Protein AF-0000000081958294 (afdb_homodimer)

Nearest PDB structures (foldseek):
  7m5o-assembly1_A  TM=1.746E-01  e=5.646E-01  Biggievirus Mos11
  7lys-assembly1_A  TM=1.614E-01  e=4.760E-01  Biggievirus Mos11
  7lyt-assembly1_A  TM=1.577E-01  e=1.026E+00  Biggievirus Mos11
  4dyl-assembly1_A-2  TM=1.126E-01  e=5.418E+00  Homo sapiens
  6dww-assembly1_A  TM=6.074E-01  e=9.484E-11  Musca domestica

Solvent-accessible surface area (backbone atoms only — not comparable to full-atom values): 62710 Å² total; per-residue (Å²): 126,71,65,62,59,53,52,54,51,47,51,54,55,46,54,44,53,59,40,25,60,46,32,22,40,75,43,75,56,94,92,37,61,20,36,23,30,37,82,79,64,49,69,47,58,56,88,47,71,39,72,72,54,36,41,48,48,27,50,70,78,37,52,87,55,58,84,54,57,55,66,55,32,48,51,32,37,48,48,43,46,53,60,59,56,60,59,68,75,49,87,46,70,68,53,11,28,48,50,20,30,45,53,38,26,50,52,38,26,50,67,45,48,65,49,51,44,41,51,73,43,38,46,57,36,32,30,45,37,34,28,46,67,65,32,63,74,63,19,55,59,60,70,67,36,62,37,44,44,68,52,30,49,50,44,32,41,52,37,25,52,49,30,50,52,51,49,48,54,45,36,58,72,62,50,43,34,16,31,27,38,46,74,48,66,47,83,78,32,44,37,34,38,34,31,34,36,30,31,50,50,94,56,31,79,46,66,40,73,70,45,60,41,80,52,69,53,85,62,42,10,56,53,51,40,53,51,52,51,51,52,33,51,77,68,72,49,60,66,86,33,37,53,21,40,15,32,71,55,48,61,42,44,52,26,76,77,61,5,24,48,34,56,47,39,73,78,32,68,80,44,42,77,38,63,15,46,60,50,40,49,52,60,23,62,64,62,63,44,69,70,57,40,50,50,49,52,52,49,53,48,53,48,43,64,36,61,72,36,48,60,47,38,29,38,48,21,48,49,18,52,76,69,65,47,96,56,52,72,82,58,83,79,49,84,88,44,61,70,45,47,22,56,30,40,40,48,46,60,77,40,37,66,56,49,27,52,52,28,49,73,69,64,41,75,69,22,57,50,64,72,31,66,67,54,44,45,52,46,25,41,50,19,31,55,35,44,56,58,53,63,57,57,82,70,60,94,84,56,30,45,66,62,49,50,49,53,50,52,53,47,45,52,46,34,53,51,51,25,55,38,25,71,73,70,45,49,74,91,28,54,57,28,38,54,49,30,64,74,65,70,50,73,57,70,80,51,32,60,58,52,28,50,35,32,51,50,33,39,49,33,40,40,66,64,49,58,76,62,94,55,75,66,72,51,36,41,65,77,34,37,70,81,32,48,79,50,84,88,48,55,69,71,46,36,53,50,36,44,54,55,44,64,32,65,71,58,59,69,50,50,82,80,40,54,72,64,32,45,41,50,64,43,24,88,84,38,46,69,53,22,48,60,45,43,66,60,56,52,36,50,35,42,49,57,68,47,54,57,46,49,53,51,47,45,60,48,35,29,91,93,36,54,77,60,81,67,53,44,29,45,47,44,54,39,67,37,82,65,72,56,62,59,69,59,54,49,53,56,44,70,71,51,60,84,121,126,72,64,62,59,51,51,51,49,49,50,55,54,46,54,42,54,58,38,24,61,46,33,23,41,74,43,76,55,93,92,38,62,21,36,22,28,35,82,79,65,50,71,48,58,56,87,46,71,39,74,72,54,36,43,48,49,27,50,71,77,37,54,86,56,58,84,53,59,56,67,56,33,50,51,31,39,49,48,44,47,52,62,59,56,61,58,69,74,50,88,45,70,68,52,12,26,49,51,19,30,47,52,39,26,51,52,38,26,49,67,47,49,64,47,51,44,41,52,72,43,39,46,58,36,32,31,46,37,34,27,45,68,66,32,62,74,64,19,54,59,60,71,68,36,62,36,45,44,68,52,28,50,52,43,32,41,52,36,25,52,48,30,50,51,52,49,47,54,46,36,59,71,62,52,43,33,16,31,27,40,44,74,48,66,46,86,79,32,45,36,36,39,34,30,35,36,32,30,52,50,96,56,33,77,45,67,40,74,70,45,60,41,79,50,70,51,84,61,43,10,56,53,49,40,53,50,51,52,52,51,33,51,76,67,71,48,60,67,88,32,37,52,21,40,17,32,70,56,47,60,42,44,53,27,76,76,62,5,24,46,35,58,47,41,73,78,32,66,82,45,40,77,37,64,14,45,61,49,38,49,53,60,22,63,65,63,62,43,70,70,57,39,50,53,50,52,51,49,52,49,52,48,46,65,37,61,72,36,46,60,47,38,29,41,49,22,48,50,19,52,75,70,65,47,95,56,51,72,84,58,82,79,49,86,88,42,62,72,44,47,22,57,32,40,39,48,46,60,76,40,38,66,56,49,28,52,52,29,48,74,70,65,41,76,70,21,57,49,66,72,32,65,68,53,44,42,52,46,23,40,51,19,33,55,35,45,55,58,54,64,58,57,82,68,60,93,84,58,30,43,66,62,49,49,49,53,51,51,52,48,46,52,48,33,54,50,50,25,54,39,24,71,73,70,47,48,74,90,29,55,56,29,37,54,48,30,64,73,64,70,52,75,57,69,79,51,32,60,57,50,28,49,34,32,50,50,33,40,50,31,41,40,66,64,48,58,74,61,94,57,74,66,72,50,37,42,65,76,35,37,70,82,32,48,80,50,85,88,46,56,68,70,44,33,51,50,36,44,52,55,43,65,33,66,70,58,60,69,49,48,81,79,40,54,72,65,32,45,40,50,65,42,24,88,83,37,47,69,54,22,47,60,45,43,65,62,56,51,35,50,36,44,50,57,67,48,57,56,47,49,53,53,46,46,61,48,36,29,92,93,36,54,75,60,80,68,53,45,30,44,49,42,54,38,69,37,82,64,70,57,62,59,69,58,53,49,54,54,45,70,71,49,61,84,122

Secondary structure (DSSP, 8-state):
--HHHHHHHHHHHHHHHHHHTTTEEEEEETTEEEEEETTT-PBPPGGG-SHHHHHHHHHHH-GGGTT--HHHHHHHHHHHHHHHH-----SSHHHHHHHHHHHHHHHHHHTT--TTHIIIIIHHHHHHHHHHHH-HHHHHHGGGS---HHHHHHHHHHHHHHHHHHHHHHHHHH--EEEEEEEEE-TTS-EEEEEEEEEEETTEEEEEEEEEEEEPTT--HHHHHHHHHHHHHHHT--GGGEEEEEE---HHHH-TTTSHHHHHHHH-TTPEEEE-HHHHHHHHTT---HHHHHHHHHHHHHHHHHHSSHHHHHHHHHHHHHTT-S---PPPP-SS-THHHHHHHHHHHHTHHHHHHHHHHTT-TTHHHHH-HHHHHHHHHHHHHHHHHHHT----TT--HHHHHHHHHHHHHHHHHHHHHHHTT--TT-HHHHHHHHHHT--THHHHHHHHHHHHHHHHHHHHHS---S-GGGGHHHH-TTT----TTS-HHHHHHHHHHHT-HHHHHHGGGS-HHHHHHHTTTTSHHHHHHHHHHHSS-S--HHHHHHHHHHHHHS-GGGTT-S-HHHHHHHHH-SSPP-HHHHHHHHHHS---/--HHHHHHHHHHHHHHHHHHTTTEEEEEETTEEEEEETTT-PBPPGGG-SHHHHHHHHHHH-GGGTT--HHHHHHHHHHHHHHHH-----SSHHHHHHHHHHHHHHHHHHTT--TTHIIIIIHHHHHHHHHHHH-HHHHHHGGGS---HHHHHHHHHHHHHHHHHHHHHHHHHH--EEEEEEEEE-TTS-EEEEEEEEEEETTEEEEEEEEEEEEPTT--HHHHHHHHHHHHHHHT--GGGEEEEEE---HHHH-TTTSHHHHHHHH-TTPEEEE-HHHHHHHHTT---HHHHHHHHHHHHHHHHHHSSHHHHHHHHHHHHHTT-S---PPPP-SS-THHHHHHHHHHHHTHHHHHHHHHHTT-TTHHHHH-HHHHHHHHHHHHHHHHHHHT---STT--HHHHHHHHHHHHHHHHHHHHHHHTT--TT-HHHHHHHHHHT--SHHHHHHHHHHHHHHHHHHHHHS---S-GGGGHHHH-TTT----TTS-HHHHHHHHHHHT-HHHHHHGGGS-HHHHHHHTTTTSHHHHHHHHHHHSS-S--HHHHHHHHHHHHHS-GGGTT-S-HHHHHHHHH-SSPP-HHHHHHHHHHS---

Structure (mmCIF, N/CA/C/O backbone):
data_AF-0000000081958294-model_v1
#
loop_
_entity.id
_entity.type
_entity.pdbx_description
1 polymer Transposase
#
loop_
_atom_site.group_PDB
_atom_site.id
_atom_site.type_symbol
_atom_site.label_atom_id
_atom_site.label_alt_id
_atom_site.label_comp_id
_atom_site.label_asym_id
_atom_site.label_entity_id
_atom_site.label_seq_id
_atom_site.pdbx_PDB_ins_code
_atom_site.Cartn_x
_atom_site.Cartn_y
_atom_site.Cartn_z
_atom_site.occupancy
_atom_site.B_iso_or_equiv
_atom_site.auth_seq_id
_atom_site.auth_comp_id
_atom_site.auth_asym_id
_atom_site.auth_atom_id
_atom_site.pdbx_PDB_model_num
ATOM 1 N N . MET A 1 1 ? 61.219 44.25 8.586 1 29.69 1 MET A N 1
ATOM 2 C CA . MET A 1 1 ? 60.906 43.062 7.793 1 29.69 1 MET A CA 1
ATOM 3 C C . MET A 1 1 ? 59.562 42.438 8.25 1 29.69 1 MET A C 1
ATOM 5 O O . MET A 1 1 ? 58.938 41.688 7.504 1 29.69 1 MET A O 1
ATOM 9 N N . ASP A 1 2 ? 59.25 42.594 9.539 1 35.81 2 ASP A N 1
ATOM 10 C CA . ASP A 1 2 ? 58.156 41.969 10.242 1 35.81 2 ASP A CA 1
ATOM 11 C C . ASP A 1 2 ? 56.812 42.625 9.883 1 35.81 2 ASP A C 1
ATOM 13 O O . ASP A 1 2 ? 55.75 42.062 10.125 1 35.81 2 ASP A O 1
ATOM 17 N N . HIS A 1 3 ? 56.812 43.875 9.414 1 38 3 HIS A N 1
ATOM 18 C CA . HIS A 1 3 ? 55.625 44.656 9.172 1 38 3 HIS A CA 1
ATOM 19 C C . HIS A 1 3 ? 54.875 44.188 7.926 1 38 3 HIS A C 1
ATOM 21 O O . HIS A 1 3 ? 53.688 44.375 7.785 1 38 3 HIS A O 1
ATOM 27 N N . ASN A 1 4 ? 55.656 43.688 6.887 1 39.38 4 ASN A N 1
ATOM 28 C CA . ASN A 1 4 ? 55.031 43.312 5.633 1 39.38 4 ASN A CA 1
ATOM 29 C C . ASN A 1 4 ? 54.219 42.031 5.801 1 39.38 4 ASN A C 1
ATOM 31 O O . ASN A 1 4 ? 53.312 41.719 4.996 1 39.38 4 ASN A O 1
ATOM 35 N N . ILE A 1 5 ? 54.625 41.094 6.734 1 42.84 5 ILE A N 1
ATOM 36 C CA . ILE A 1 5 ? 53.906 39.844 6.922 1 42.84 5 ILE A CA 1
ATOM 37 C C . ILE A 1 5 ? 52.531 40.156 7.539 1 42.84 5 ILE A C 1
ATOM 39 O O . ILE A 1 5 ? 51.531 39.5 7.207 1 42.84 5 ILE A O 1
ATOM 43 N N . LEU A 1 6 ? 52.531 41.219 8.477 1 36.25 6 LEU A N 1
ATOM 44 C CA . LEU A 1 6 ? 51.25 41.531 9.125 1 36.25 6 LEU A CA 1
ATOM 45 C C . LEU A 1 6 ? 50.281 42.188 8.133 1 36.25 6 LEU A C 1
ATOM 47 O O . LEU A 1 6 ? 49.094 41.875 8.156 1 36.25 6 LEU A O 1
ATOM 51 N N . LEU A 1 7 ? 50.812 43.031 7.191 1 38.78 7 LEU A N 1
ATOM 52 C CA . LEU A 1 7 ? 49.906 43.656 6.238 1 38.78 7 LEU A CA 1
ATOM 53 C C . LEU A 1 7 ? 49.312 42.625 5.301 1 38.78 7 LEU A C 1
ATOM 55 O O . LEU A 1 7 ? 48.156 42.781 4.844 1 38.78 7 LEU A O 1
ATOM 59 N N . LYS A 1 8 ? 50.094 41.594 4.875 1 41.03 8 LYS A N 1
ATOM 60 C CA . LYS A 1 8 ? 49.594 40.562 3.977 1 41.03 8 LYS A CA 1
ATOM 61 C C . LYS A 1 8 ? 48.531 39.719 4.664 1 41.03 8 LYS A C 1
ATOM 63 O O . LYS A 1 8 ? 47.656 39.156 4 1 41.03 8 LYS A O 1
ATOM 68 N N . LYS A 1 9 ? 48.625 39.438 5.941 1 42.25 9 LYS A N 1
ATOM 69 C CA . LYS A 1 9 ? 47.594 38.719 6.707 1 42.25 9 LYS A CA 1
ATOM 70 C C . LYS A 1 9 ? 46.312 39.562 6.824 1 42.25 9 LYS A C 1
ATOM 72 O O . LYS A 1 9 ? 45.219 39.031 6.734 1 42.25 9 LYS A O 1
ATOM 77 N N . LEU A 1 10 ? 46.406 40.875 7.129 1 38.41 10 LEU A N 1
ATOM 78 C CA . LEU A 1 10 ? 45.25 41.75 7.188 1 38.41 10 LEU A CA 1
ATOM 79 C C . LEU A 1 10 ? 44.594 41.906 5.812 1 38.41 10 LEU A C 1
ATOM 81 O O . LEU A 1 10 ? 43.375 41.969 5.699 1 38.41 10 LEU A O 1
ATOM 85 N N . GLN A 1 11 ? 45.375 42.125 4.664 1 37.5 11 GLN A N 1
ATOM 86 C CA . GLN A 1 11 ? 44.812 42.156 3.316 1 37.5 11 GLN A CA 1
ATOM 87 C C . GLN A 1 11 ? 44.094 40.875 2.977 1 37.5 11 GLN A C 1
ATOM 89 O O . GLN A 1 11 ? 43.062 40.875 2.311 1 37.5 11 GLN A O 1
ATOM 94 N N . LYS A 1 12 ? 44.625 39.719 3.373 1 43.66 12 LYS A N 1
ATOM 95 C CA . LYS A 1 12 ? 43.969 38.438 3.184 1 43.66 12 LYS A CA 1
ATOM 96 C C . LYS A 1 12 ? 42.719 38.344 4.031 1 43.66 12 LYS A C 1
ATOM 98 O O . LYS A 1 12 ? 41.688 37.812 3.574 1 43.66 12 LYS A O 1
ATOM 103 N N . TYR A 1 13 ? 42.812 38.656 5.27 1 43.88 13 TYR A N 1
ATOM 104 C CA . TYR A 1 13 ? 41.625 38.688 6.113 1 43.88 13 TYR A CA 1
ATOM 105 C C . TYR A 1 13 ? 40.656 39.781 5.652 1 43.88 13 TYR A C 1
ATOM 107 O O . TYR A 1 13 ? 39.438 39.594 5.73 1 43.88 13 TYR A O 1
ATOM 115 N N . GLY A 1 14 ? 41.094 41 5.23 1 46.03 14 GLY A N 1
ATOM 116 C CA . GLY A 1 14 ? 40.281 42.062 4.719 1 46.03 14 GLY A CA 1
ATOM 117 C C . GLY A 1 14 ? 39.562 41.719 3.43 1 46.03 14 GLY A C 1
ATOM 118 O O . GLY A 1 14 ? 38.406 42.125 3.225 1 46.03 14 GLY A O 1
ATOM 119 N N . ILE A 1 15 ? 40.281 41.25 2.449 1 48.62 15 ILE A N 1
ATOM 120 C CA . ILE A 1 15 ? 39.688 40.875 1.169 1 48.62 15 ILE A CA 1
ATOM 121 C C . ILE A 1 15 ? 38.656 39.781 1.383 1 48.62 15 ILE A C 1
ATOM 123 O O . ILE A 1 15 ? 37.625 39.75 0.712 1 48.62 15 ILE A O 1
ATOM 127 N N . ARG A 1 16 ? 38.844 38.875 2.338 1 54.88 16 ARG A N 1
ATOM 128 C CA . ARG A 1 16 ? 37.875 37.812 2.67 1 54.88 16 ARG A CA 1
ATOM 129 C C . ARG A 1 16 ? 36.594 38.406 3.193 1 54.88 16 ARG A C 1
ATOM 131 O O . ARG A 1 16 ? 35.5 37.906 2.887 1 54.88 16 ARG A O 1
ATOM 138 N N . SER A 1 17 ? 36.719 39.531 3.893 1 58.94 17 SER A N 1
ATOM 139 C CA . SER A 1 17 ? 35.562 40.219 4.41 1 58.94 17 SER A CA 1
ATOM 140 C C . SER A 1 17 ? 34.875 41.031 3.309 1 58.94 17 SER A C 1
ATOM 142 O O . SER A 1 17 ? 33.625 41.188 3.332 1 58.94 17 SER A O 1
ATOM 144 N N . ILE A 1 18 ? 35.562 41.469 2.275 1 66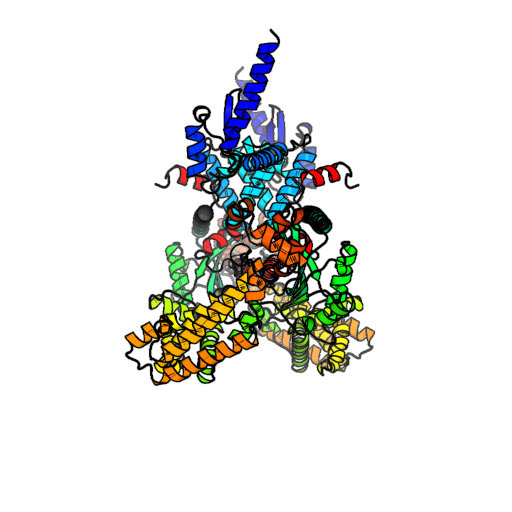.12 18 ILE A N 1
ATOM 145 C CA . ILE A 1 18 ? 34.969 42.312 1.228 1 66.12 18 ILE A CA 1
ATOM 146 C C . ILE A 1 18 ? 34.094 41.469 0.331 1 66.12 18 ILE A C 1
ATOM 148 O O . ILE A 1 18 ? 33 41.906 -0.092 1 66.12 18 ILE A O 1
ATOM 152 N N . PHE A 1 19 ? 34.438 40.156 0.064 1 77.25 19 PHE A N 1
ATOM 153 C CA . PHE A 1 19 ? 33.625 39.344 -0.826 1 77.25 19 PHE A CA 1
ATOM 154 C C . PHE A 1 19 ? 32.406 38.781 -0.098 1 77.25 19 PHE A C 1
ATOM 156 O O . PHE A 1 19 ? 31.406 38.406 -0.728 1 77.25 19 PHE A O 1
ATOM 163 N N . LEU A 1 20 ? 32.531 38.781 1.231 1 79.5 20 LEU A N 1
ATOM 164 C CA . LEU A 1 20 ? 31.406 38.25 2.004 1 79.5 20 LEU A CA 1
ATOM 165 C C . LEU A 1 20 ? 30.203 39.188 1.9 1 79.5 20 LEU A C 1
ATOM 167 O O . LEU A 1 20 ? 29.062 38.719 1.996 1 79.5 20 LEU A O 1
ATOM 171 N N . LYS A 1 21 ? 30.453 40.406 1.596 1 78.88 21 LYS A N 1
ATOM 172 C CA . LYS A 1 21 ? 29.359 41.375 1.404 1 78.88 21 LYS A CA 1
ATOM 173 C C . LYS A 1 21 ? 28.531 41 0.175 1 78.88 21 LYS A C 1
ATOM 175 O O . LYS A 1 21 ? 27.344 41.344 0.096 1 78.88 21 LYS A O 1
ATOM 180 N N . TYR A 1 22 ? 29.109 40.312 -0.743 1 82.69 22 TYR A N 1
ATOM 181 C CA . TYR A 1 22 ? 28.422 39.844 -1.942 1 82.69 22 TYR A CA 1
ATOM 182 C C . TYR A 1 22 ? 28.078 38.375 -1.826 1 82.69 22 TYR A C 1
ATOM 184 O O . TYR A 1 22 ? 27.719 37.719 -2.818 1 82.69 22 TYR A O 1
ATOM 192 N N . GLY A 1 23 ? 28.219 37.781 -0.654 1 81.19 23 GLY A N 1
ATOM 193 C CA . GLY A 1 23 ? 27.812 36.406 -0.375 1 81.19 23 GLY A CA 1
ATOM 194 C C . GLY A 1 23 ? 28.859 35.375 -0.79 1 81.19 23 GLY A C 1
ATOM 195 O O . GLY A 1 23 ? 28.516 34.219 -1.058 1 81.19 23 GLY A O 1
ATOM 196 N N . PHE A 1 24 ? 30.078 35.75 -0.818 1 82.19 24 PHE A N 1
ATOM 197 C CA . PHE A 1 24 ? 31.094 34.781 -1.259 1 82.19 24 PHE A CA 1
ATOM 198 C C . PHE A 1 24 ? 32.219 34.688 -0.243 1 82.19 24 PHE A C 1
ATOM 200 O O . PHE A 1 24 ? 32.562 35.688 0.399 1 82.19 24 PHE A O 1
ATOM 207 N N . VAL A 1 25 ? 32.719 33.438 -0.047 1 79 25 VAL A N 1
ATOM 208 C CA . VAL A 1 25 ? 33.938 33.188 0.705 1 79 25 VAL A CA 1
ATOM 209 C C . VAL A 1 25 ? 35.031 32.656 -0.231 1 79 25 VAL A C 1
ATOM 211 O O . VAL A 1 25 ? 34.719 32.094 -1.277 1 79 25 VAL A O 1
ATOM 214 N N . CYS A 1 26 ? 36.25 33.031 0.113 1 74 26 CYS A N 1
ATOM 215 C CA . CYS A 1 26 ? 37.344 32.531 -0.709 1 74 26 CYS A CA 1
ATOM 216 C C . CYS A 1 26 ? 37.75 31.109 -0.294 1 74 26 CYS A C 1
ATOM 218 O O . CYS A 1 26 ? 37.906 30.828 0.896 1 74 26 CYS A O 1
ATOM 220 N N . THR A 1 27 ? 37.719 30.125 -1.282 1 71.81 27 THR A N 1
ATOM 221 C CA . THR A 1 27 ? 38.219 28.781 -1.079 1 71.81 27 THR A CA 1
ATOM 222 C C . THR A 1 27 ? 39.5 28.547 -1.91 1 71.81 27 THR A C 1
ATOM 224 O O . THR A 1 27 ? 39.594 29.016 -3.045 1 71.81 27 THR A O 1
ATOM 227 N N . VAL A 1 28 ? 40.5 28 -1.266 1 66.38 28 VAL A N 1
ATOM 228 C CA . VAL A 1 28 ? 41.812 27.797 -1.916 1 66.38 28 VAL A CA 1
ATOM 229 C C . VAL A 1 28 ? 41.875 26.359 -2.465 1 66.38 28 VAL A C 1
ATOM 231 O O . VAL A 1 28 ? 41.656 25.406 -1.734 1 66.38 28 VAL A O 1
ATOM 234 N N . LYS A 1 29 ? 42.031 26.281 -3.814 1 65.19 29 LYS A N 1
ATOM 235 C CA . LYS A 1 29 ? 42.344 25.016 -4.496 1 65.19 29 LYS A CA 1
ATOM 236 C C . LYS A 1 29 ? 43.594 25.125 -5.328 1 65.19 29 LYS A C 1
ATOM 238 O O . LYS A 1 29 ? 43.719 25.984 -6.199 1 65.19 29 LYS A O 1
ATOM 243 N N . ASN A 1 30 ? 44.594 24.297 -5.031 1 63.31 30 ASN A N 1
ATOM 244 C CA . ASN A 1 30 ? 45.875 24.281 -5.719 1 63.31 30 ASN A CA 1
ATOM 245 C C . ASN A 1 30 ? 46.562 25.641 -5.641 1 63.31 30 ASN A C 1
ATOM 247 O O . ASN A 1 30 ? 47.062 26.156 -6.645 1 63.31 30 ASN A O 1
ATOM 251 N N . GLU A 1 31 ? 46.469 26.25 -4.391 1 66.94 31 GLU A N 1
ATOM 252 C CA . GLU A 1 31 ? 47.125 27.5 -4.062 1 66.94 31 GLU A CA 1
ATOM 253 C C . GLU A 1 31 ? 46.531 28.672 -4.824 1 66.94 31 GLU A C 1
ATOM 255 O O . GLU A 1 31 ? 47.125 29.75 -4.902 1 66.94 31 GLU A O 1
ATOM 260 N N . ILE A 1 32 ? 45.406 28.375 -5.512 1 72.81 32 ILE A N 1
ATOM 261 C CA . ILE A 1 32 ? 44.656 29.438 -6.184 1 72.81 32 ILE A CA 1
ATOM 262 C C . ILE A 1 32 ? 43.344 29.688 -5.453 1 72.81 32 ILE A C 1
ATOM 264 O O . ILE A 1 32 ? 42.656 28.734 -5.051 1 72.81 32 ILE A O 1
ATOM 268 N N . GLU A 1 33 ? 42.969 30.906 -5.258 1 74.31 33 GLU A N 1
ATOM 269 C CA . GLU A 1 33 ? 41.75 31.297 -4.539 1 74.31 33 GLU A CA 1
ATOM 270 C C . GLU A 1 33 ? 40.562 31.375 -5.48 1 74.31 33 GLU A C 1
ATOM 272 O O . GLU A 1 33 ? 40.656 31.922 -6.582 1 74.31 33 GLU A O 1
ATOM 277 N N . TYR A 1 34 ? 39.5 30.672 -5.129 1 79.94 34 TYR A N 1
ATOM 278 C CA . TYR A 1 34 ? 38.25 30.703 -5.848 1 79.94 34 TYR A CA 1
ATOM 279 C C . TYR A 1 34 ? 37.125 31.281 -4.973 1 79.94 34 TYR A C 1
ATOM 281 O O . TYR A 1 34 ? 37.062 31 -3.771 1 79.94 34 TYR A O 1
ATOM 289 N N . PRO A 1 35 ? 36.281 32.094 -5.594 1 82.56 35 PRO A N 1
ATOM 290 C CA . PRO A 1 35 ? 35.125 32.562 -4.816 1 82.56 35 PRO A CA 1
ATOM 291 C C . PRO A 1 35 ? 34.031 31.5 -4.746 1 82.56 35 PRO A C 1
ATOM 293 O O . PRO A 1 35 ? 33.656 30.906 -5.766 1 82.56 35 PRO A O 1
ATOM 296 N N . GLN A 1 36 ? 33.656 31.188 -3.561 1 81.19 36 GLN A N 1
ATOM 297 C CA . GLN A 1 36 ? 32.562 30.266 -3.299 1 81.19 36 GLN A CA 1
ATOM 298 C C . GLN A 1 36 ? 31.375 31 -2.691 1 81.19 36 GLN A C 1
ATOM 300 O O . GLN A 1 36 ? 31.516 31.719 -1.7 1 81.19 36 GLN A O 1
ATOM 305 N N . CYS A 1 37 ? 30.234 30.812 -3.338 1 80.88 37 CYS A N 1
ATOM 306 C CA . CYS A 1 37 ? 29.031 31.469 -2.852 1 80.88 37 CYS A CA 1
ATOM 307 C C . CYS A 1 37 ? 28.562 30.844 -1.546 1 80.88 37 CYS A C 1
ATOM 309 O O . CYS A 1 37 ? 28.406 29.625 -1.461 1 80.88 37 CYS A O 1
ATOM 311 N N . VAL A 1 38 ? 28.219 31.531 -0.622 1 78.31 38 VAL A N 1
ATOM 312 C CA . VAL A 1 38 ? 27.859 31.016 0.695 1 78.31 38 VAL A CA 1
ATOM 313 C C . VAL A 1 38 ? 26.375 30.625 0.707 1 78.31 38 VAL A C 1
ATOM 315 O O . VAL A 1 38 ? 25.906 29.984 1.646 1 78.31 38 VAL A O 1
ATOM 318 N N . VAL A 1 39 ? 25.625 30.922 -0.306 1 76 39 VAL A N 1
ATOM 319 C CA . VAL A 1 39 ? 24.203 30.656 -0.377 1 76 39 VAL A CA 1
ATOM 320 C C . VAL A 1 39 ? 23.953 29.391 -1.178 1 76 39 VAL A C 1
ATOM 322 O O . VAL A 1 39 ? 23.234 28.484 -0.718 1 76 39 VAL A O 1
ATOM 325 N N . CYS A 1 40 ? 24.562 29.344 -2.299 1 72.5 40 CYS A N 1
ATOM 326 C CA . CYS A 1 40 ? 24.281 28.188 -3.137 1 72.5 40 CYS A CA 1
ATOM 327 C C . CYS A 1 40 ? 25.484 27.266 -3.211 1 72.5 40 CYS A C 1
ATOM 329 O O . CYS A 1 40 ? 25.453 26.234 -3.893 1 72.5 40 CYS A O 1
ATOM 331 N N . SER A 1 41 ? 26.609 27.531 -2.613 1 72.06 41 SER A N 1
ATOM 332 C CA . SER A 1 41 ? 27.859 26.797 -2.486 1 72.06 41 SER A CA 1
ATOM 333 C C . SER A 1 41 ? 28.562 26.656 -3.834 1 72.06 41 SER A C 1
ATOM 335 O O . SER A 1 41 ? 29.531 25.891 -3.963 1 72.06 41 SER A O 1
ATOM 337 N N . GLU A 1 42 ? 28.203 27.344 -4.789 1 77.69 42 GLU A N 1
ATOM 338 C CA . GLU A 1 42 ? 28.828 27.312 -6.102 1 77.69 42 GLU A CA 1
ATOM 339 C C . GLU A 1 42 ? 30.203 28 -6.07 1 77.69 42 GLU A C 1
ATOM 341 O O . GLU A 1 42 ? 30.328 29.094 -5.535 1 77.69 42 GLU A O 1
ATOM 346 N N . VAL A 1 43 ? 31.188 27.219 -6.582 1 77.94 43 VAL A N 1
ATOM 347 C CA . VAL A 1 43 ? 32.531 27.781 -6.695 1 77.94 43 VAL A CA 1
ATOM 348 C C . VAL A 1 43 ? 32.719 28.391 -8.086 1 77.94 43 VAL A C 1
ATOM 350 O O . VAL A 1 43 ? 32.562 27.703 -9.094 1 77.94 43 VAL A O 1
ATOM 353 N N . LEU A 1 44 ? 32.969 29.672 -8.172 1 78.88 44 LEU A N 1
ATOM 354 C CA . LEU A 1 44 ? 33.156 30.359 -9.438 1 78.88 44 LEU A CA 1
ATOM 355 C C . LEU A 1 44 ? 34.625 30.359 -9.852 1 78.88 44 LEU A C 1
ATOM 357 O O . LEU A 1 44 ? 35.5 29.984 -9.062 1 78.88 44 LEU A O 1
ATOM 361 N N . ALA A 1 45 ? 34.938 30.656 -11.172 1 79.44 45 ALA A N 1
ATOM 362 C CA . ALA A 1 45 ? 36.312 30.672 -11.695 1 79.44 45 ALA A CA 1
ATOM 363 C C . ALA A 1 45 ? 37.156 31.703 -10.969 1 79.44 45 ALA A C 1
ATOM 365 O O . ALA A 1 45 ? 36.656 32.656 -10.398 1 79.44 45 ALA A O 1
ATOM 366 N N . HIS A 1 46 ? 38.406 31.469 -10.914 1 79.69 46 HIS A N 1
ATOM 367 C CA . HIS A 1 46 ? 39.375 32.344 -10.25 1 79.69 46 HIS A CA 1
ATOM 368 C C . HIS A 1 46 ? 39.281 33.781 -10.766 1 79.69 46 HIS A C 1
ATOM 370 O O . HIS A 1 46 ? 39.438 34.719 -10 1 79.69 46 HIS A O 1
ATOM 376 N N . GLU A 1 47 ? 38.906 33.938 -12.086 1 78.31 47 GLU A N 1
ATOM 377 C CA . GLU A 1 47 ? 38.812 35.25 -12.734 1 78.31 47 GLU A CA 1
ATOM 378 C C . GLU A 1 47 ? 37.625 36.062 -12.211 1 78.31 47 GLU A C 1
ATOM 380 O O . GLU A 1 47 ? 37.562 37.281 -12.375 1 78.31 47 GLU A O 1
ATOM 385 N N . SER A 1 48 ? 36.75 35.312 -11.438 1 78.5 48 SER A N 1
ATOM 386 C CA . SER A 1 48 ? 35.531 35.969 -10.953 1 78.5 48 SER A CA 1
ATOM 387 C C . SER A 1 48 ? 35.75 36.625 -9.586 1 78.5 48 SER A C 1
ATOM 389 O O . SER A 1 48 ? 34.812 37.125 -8.969 1 78.5 48 SER A O 1
ATOM 391 N N . LEU A 1 49 ? 36.906 36.562 -9.188 1 77.06 49 LEU A N 1
ATOM 392 C CA . LEU A 1 49 ? 37.219 37.219 -7.918 1 77.06 49 LEU A CA 1
ATOM 393 C C . LEU A 1 49 ? 37.25 38.719 -8.07 1 77.06 49 LEU A C 1
ATOM 395 O O . LEU A 1 49 ? 38.281 39.344 -7.82 1 77.06 49 LEU A O 1
ATOM 399 N N . LYS A 1 50 ? 36.312 39.344 -8.742 1 78.19 50 LYS A N 1
ATOM 400 C CA . LYS A 1 50 ? 36.062 40.75 -8.93 1 78.19 50 LYS A CA 1
ATOM 401 C C . LYS A 1 50 ? 34.688 41.156 -8.352 1 78.19 50 LYS A C 1
ATOM 403 O O . LYS A 1 50 ? 33.688 40.438 -8.539 1 78.19 50 LYS A O 1
ATOM 408 N N . PRO A 1 51 ? 34.625 42.188 -7.621 1 77.69 51 PRO A N 1
ATOM 409 C CA . PRO A 1 51 ? 33.375 42.594 -6.957 1 77.69 51 PRO A CA 1
ATOM 410 C C . PRO A 1 51 ? 32.188 42.75 -7.926 1 77.69 51 PRO A C 1
ATOM 412 O O . PRO A 1 51 ? 31.078 42.375 -7.598 1 77.69 51 PRO A O 1
ATOM 415 N N . ALA A 1 52 ? 32.344 43.219 -9.148 1 79.94 52 ALA A N 1
ATOM 416 C CA . ALA A 1 52 ? 31.266 43.406 -10.133 1 79.94 52 ALA A CA 1
ATOM 417 C C . ALA A 1 52 ? 30.672 42.062 -10.547 1 79.94 52 ALA A C 1
ATOM 419 O O . ALA A 1 52 ? 29.453 41.938 -10.703 1 79.94 52 ALA A O 1
ATOM 420 N N . LYS A 1 53 ? 31.469 41.031 -10.75 1 80.88 53 LYS A N 1
ATOM 421 C CA . LYS A 1 53 ? 30.984 39.719 -11.156 1 80.88 53 LYS A CA 1
ATOM 422 C C . LYS A 1 53 ? 30.312 39 -9.992 1 80.88 53 LYS A C 1
ATOM 424 O O . LYS A 1 53 ? 29.297 38.312 -10.18 1 80.88 53 LYS A O 1
ATOM 429 N N . LEU A 1 54 ? 30.781 39.125 -8.812 1 82.06 54 LEU A N 1
ATOM 430 C CA . LEU A 1 54 ? 30.188 38.531 -7.625 1 82.06 54 LEU A CA 1
ATOM 431 C C . LEU A 1 54 ? 28.828 39.156 -7.305 1 82.06 54 LEU A C 1
ATOM 433 O O . LEU A 1 54 ? 27.875 38.438 -6.977 1 82.06 54 LEU A O 1
ATOM 437 N N . LYS A 1 55 ? 28.812 40.406 -7.566 1 80.62 55 LYS A N 1
ATOM 438 C CA . LYS A 1 55 ? 27.547 41.125 -7.406 1 80.62 55 LYS A CA 1
ATOM 439 C C . LYS A 1 55 ? 26.531 40.656 -8.445 1 80.62 55 LYS A C 1
ATOM 441 O O . LYS A 1 55 ? 25.344 40.5 -8.133 1 80.62 55 LYS A O 1
ATOM 446 N N . ARG A 1 56 ? 26.891 40.5 -9.633 1 80.94 56 ARG A N 1
ATOM 447 C CA . ARG A 1 56 ? 26.016 40 -10.688 1 80.94 56 ARG A CA 1
ATOM 448 C C . ARG A 1 56 ? 25.469 38.625 -10.352 1 80.94 56 ARG A C 1
ATOM 450 O O . ARG A 1 56 ? 24.266 38.344 -10.539 1 80.94 56 ARG A O 1
ATOM 457 N N . HIS A 1 57 ? 26.312 37.656 -9.867 1 81.44 57 HIS A N 1
ATOM 458 C CA . HIS A 1 57 ? 25.859 36.344 -9.422 1 81.44 57 HIS A CA 1
ATOM 459 C C . HIS A 1 57 ? 24.812 36.469 -8.32 1 81.44 57 HIS A C 1
ATOM 461 O O . HIS A 1 57 ? 23.766 35.781 -8.383 1 81.44 57 HIS A O 1
ATOM 467 N N . LEU A 1 58 ? 25.047 37.219 -7.379 1 80.12 58 LEU A N 1
ATOM 468 C CA . LEU A 1 58 ? 24.125 37.438 -6.266 1 80.12 58 LEU A CA 1
ATOM 469 C C . LEU A 1 58 ? 22.812 38.031 -6.754 1 80.12 58 LEU A C 1
ATOM 471 O O . LEU A 1 58 ? 21.734 37.562 -6.359 1 80.12 58 LEU A O 1
ATOM 475 N N . GLU A 1 59 ? 22.828 38.938 -7.645 1 80.56 59 GLU A N 1
ATOM 476 C CA . GLU A 1 59 ? 21.656 39.625 -8.141 1 80.56 59 GLU A CA 1
ATOM 477 C C . GLU A 1 59 ? 20.875 38.75 -9.133 1 80.56 59 GLU A C 1
ATOM 479 O O . GLU A 1 59 ? 19.656 38.844 -9.211 1 80.56 59 GLU A O 1
ATOM 484 N N . THR A 1 60 ? 21.547 37.875 -9.844 1 79.94 60 THR A N 1
ATOM 485 C CA . THR A 1 60 ? 20.875 37.062 -10.859 1 79.94 60 THR A CA 1
ATOM 486 C C . THR A 1 60 ? 20.391 35.75 -10.266 1 79.94 60 THR A C 1
ATOM 488 O O . THR A 1 60 ? 19.281 35.312 -10.547 1 79.94 60 THR A O 1
ATOM 491 N N . LYS A 1 61 ? 21.281 35.125 -9.469 1 77.56 61 LYS A N 1
ATOM 492 C CA . LYS A 1 61 ? 20.938 33.781 -8.961 1 77.56 61 LYS A CA 1
ATOM 493 C C . LYS A 1 61 ? 20.25 33.875 -7.605 1 77.56 61 LYS A C 1
ATOM 495 O O . LYS A 1 61 ? 19.453 33 -7.25 1 77.56 61 LYS A O 1
ATOM 500 N N . HIS A 1 62 ? 20.641 34.844 -6.844 1 75.88 62 HIS A N 1
ATOM 501 C CA . HIS A 1 62 ? 20.125 34.969 -5.488 1 75.88 62 HIS A CA 1
ATOM 502 C C . HIS A 1 62 ? 19.562 36.375 -5.246 1 75.88 62 HIS A C 1
ATOM 504 O O . HIS A 1 62 ? 20 37.062 -4.312 1 75.88 62 HIS A O 1
ATOM 510 N N . SER A 1 63 ? 18.594 36.75 -6.082 1 77.06 63 SER A N 1
ATOM 511 C CA . SER A 1 63 ? 18.078 38.125 -6.078 1 77.06 63 SER A CA 1
ATOM 512 C C . SER A 1 63 ? 17.438 38.469 -4.738 1 77.06 63 SER A C 1
ATOM 514 O O . SER A 1 63 ? 17.453 39.625 -4.312 1 77.06 63 SER A O 1
ATOM 516 N N . THR A 1 64 ? 17.031 37.5 -4.074 1 73.06 64 THR A N 1
ATOM 517 C CA . THR A 1 64 ? 16.344 37.719 -2.812 1 73.06 64 THR A CA 1
ATOM 518 C C . THR A 1 64 ? 17.312 38.094 -1.708 1 73.06 64 THR A C 1
ATOM 520 O O . THR A 1 64 ? 16.922 38.688 -0.7 1 73.06 64 THR A O 1
ATOM 523 N N . TYR A 1 65 ? 18.562 37.812 -1.935 1 75.19 65 TYR A N 1
ATOM 524 C CA . TYR A 1 65 ? 19.531 38.031 -0.859 1 75.19 65 TYR A CA 1
ATOM 525 C C . TYR A 1 65 ? 20.422 39.219 -1.165 1 75.19 65 TYR A C 1
ATOM 527 O O . TYR A 1 65 ? 21.375 39.5 -0.435 1 75.19 65 TYR A O 1
ATOM 535 N N . LYS A 1 66 ? 20.156 39.969 -2.168 1 75.19 66 LYS A N 1
ATOM 536 C CA . LYS A 1 66 ? 21.031 41.031 -2.662 1 75.19 66 LYS A CA 1
ATOM 537 C C . LYS A 1 66 ? 21.188 42.125 -1.625 1 75.19 66 LYS A C 1
ATOM 539 O O . LYS A 1 66 ? 22.25 42.75 -1.533 1 75.19 66 LYS A O 1
ATOM 544 N N . ASP A 1 67 ? 20.078 42.406 -0.875 1 73.44 67 ASP A N 1
ATOM 545 C CA . ASP A 1 67 ? 20.094 43.531 0.043 1 73.44 67 ASP A CA 1
ATOM 546 C C . ASP A 1 67 ? 20.281 43.062 1.485 1 73.44 67 ASP A C 1
ATOM 548 O O . ASP A 1 67 ? 20.062 43.844 2.424 1 73.44 67 ASP A O 1
ATOM 552 N N . LYS A 1 68 ? 20.688 41.875 1.706 1 73.06 68 LYS A N 1
ATOM 553 C CA . LYS A 1 68 ? 20.906 41.344 3.057 1 73.06 68 LYS A CA 1
ATOM 554 C C . LYS A 1 68 ? 22.188 41.906 3.65 1 73.06 68 LYS A C 1
ATOM 556 O O . LYS A 1 68 ? 23.141 42.188 2.922 1 73.06 68 LYS A O 1
ATOM 561 N N . PRO A 1 69 ? 22.125 42.188 4.988 1 76.81 69 PRO A N 1
ATOM 562 C CA . PRO A 1 69 ? 23.328 42.75 5.621 1 76.81 69 PRO A CA 1
ATOM 563 C C . PRO A 1 69 ? 24.484 41.75 5.684 1 76.81 69 PRO A C 1
ATOM 565 O O . PRO A 1 69 ? 24.281 40.562 5.48 1 76.81 69 PRO A O 1
ATOM 568 N N . LEU A 1 70 ? 25.672 42.25 5.984 1 76.44 70 LEU A N 1
ATOM 569 C CA . LEU A 1 70 ? 26.906 41.469 6.047 1 76.44 70 LEU A CA 1
ATOM 570 C C . LEU A 1 70 ? 26.781 40.312 7.059 1 76.44 70 LEU A C 1
ATOM 572 O O . LEU A 1 70 ? 27.312 39.219 6.844 1 76.44 70 LEU A O 1
ATOM 576 N N . ASP A 1 71 ? 26.078 40.5 8.062 1 72 71 ASP A N 1
ATOM 577 C CA . ASP A 1 71 ? 25.906 39.5 9.109 1 72 71 ASP A CA 1
ATOM 578 C C . ASP A 1 71 ? 25.188 38.281 8.562 1 72 71 ASP A C 1
ATOM 580 O O . ASP A 1 71 ? 25.484 37.156 8.977 1 72 71 ASP A O 1
ATOM 584 N N . PHE A 1 72 ? 24.344 38.406 7.695 1 74.62 72 PHE A N 1
ATOM 585 C CA . PHE A 1 72 ? 23.656 37.281 7.047 1 74.62 72 PHE A CA 1
ATOM 586 C C . PHE A 1 72 ? 24.641 36.406 6.281 1 74.62 72 PHE A C 1
ATOM 588 O O . PHE A 1 72 ? 24.625 35.188 6.426 1 74.62 72 PHE A O 1
ATOM 595 N N . PHE A 1 73 ? 25.406 37.062 5.527 1 78.19 73 PHE A N 1
ATOM 596 C CA . PHE A 1 73 ? 26.344 36.312 4.723 1 78.19 73 PHE A CA 1
ATOM 597 C C . PHE A 1 73 ? 27.453 35.719 5.59 1 78.19 73 PHE A C 1
ATOM 599 O O . PHE A 1 73 ? 28.016 34.656 5.277 1 78.19 73 PHE A O 1
ATOM 606 N N . GLN A 1 74 ? 27.641 36.312 6.707 1 74.44 74 GLN A N 1
ATOM 607 C CA . GLN A 1 74 ? 28.562 35.75 7.676 1 74.44 74 GLN A CA 1
ATOM 608 C C . GLN A 1 74 ? 28 34.469 8.297 1 74.44 74 GLN A C 1
ATOM 610 O O . GLN A 1 74 ? 28.719 33.5 8.484 1 74.44 74 GLN A O 1
ATOM 615 N N . SER A 1 75 ? 26.812 34.469 8.594 1 72.12 75 SER A N 1
ATOM 616 C CA . SER A 1 75 ? 26.156 33.281 9.117 1 72.12 75 SER A CA 1
ATOM 617 C C . SER A 1 75 ? 26.109 32.156 8.07 1 72.12 75 SER A C 1
ATOM 619 O O . SER A 1 75 ? 26.359 31 8.383 1 72.12 75 SER A O 1
ATOM 621 N N . LYS A 1 76 ? 25.844 32.531 6.91 1 74 76 LYS A N 1
ATOM 622 C CA . LYS A 1 76 ? 25.828 31.531 5.84 1 74 76 LYS A CA 1
ATOM 623 C C . LYS A 1 76 ? 27.234 31 5.57 1 74 76 LYS A C 1
ATOM 625 O O . LYS A 1 76 ? 27.406 29.828 5.25 1 74 76 LYS A O 1
ATOM 630 N N . ALA A 1 77 ? 28.125 31.875 5.766 1 72.44 77 ALA A N 1
ATOM 631 C CA . ALA A 1 77 ? 29.516 31.453 5.633 1 72.44 77 ALA A CA 1
ATOM 632 C C . ALA A 1 77 ? 29.922 30.516 6.762 1 72.44 77 ALA A C 1
ATOM 634 O O . ALA A 1 77 ? 30.625 29.531 6.539 1 72.44 77 ALA A O 1
ATOM 635 N N . LYS A 1 78 ? 29.5 30.75 7.891 1 66.19 78 LYS A N 1
ATOM 636 C CA . LYS A 1 78 ? 29.719 29.828 9.008 1 66.19 78 LYS A CA 1
ATOM 637 C C . LYS A 1 78 ? 29 28.5 8.781 1 66.19 78 LYS A C 1
ATOM 639 O O . LYS A 1 78 ? 29.562 27.438 9.062 1 66.19 78 LYS A O 1
ATOM 644 N N . GLU A 1 79 ? 27.844 28.562 8.32 1 62.12 79 GLU A N 1
ATOM 645 C CA . GLU A 1 79 ? 27.094 27.359 7.965 1 62.12 79 GLU A CA 1
ATOM 646 C C . GLU A 1 79 ? 27.812 26.562 6.879 1 62.12 79 GLU A C 1
ATOM 648 O O . GLU A 1 79 ? 27.891 25.328 6.945 1 62.12 79 GLU A O 1
ATOM 653 N N . LEU A 1 80 ? 28.188 27.297 5.91 1 61.88 80 LEU A N 1
ATOM 654 C CA . LEU A 1 80 ? 28.953 26.672 4.832 1 61.88 80 LEU A CA 1
ATOM 655 C C . LEU A 1 80 ? 30.25 26.078 5.359 1 61.88 80 LEU A C 1
ATOM 657 O O . LEU A 1 80 ? 30.641 24.984 4.957 1 61.88 80 LEU A O 1
ATOM 661 N N . ARG A 1 81 ? 30.891 26.812 6.195 1 56.69 81 ARG A N 1
ATOM 662 C CA . ARG A 1 81 ? 32.094 26.312 6.832 1 56.69 81 ARG A CA 1
ATOM 663 C C . ARG A 1 81 ? 31.797 25.109 7.719 1 56.69 81 ARG A C 1
ATOM 665 O O . ARG A 1 81 ? 32.562 24.141 7.746 1 56.69 81 ARG A O 1
ATOM 672 N N . CYS A 1 82 ? 30.766 25.203 8.477 1 46.03 82 CYS A N 1
ATOM 673 C CA . CYS A 1 82 ? 30.344 24.078 9.297 1 46.03 82 CYS A CA 1
ATOM 674 C C . CYS A 1 82 ? 29.891 22.906 8.414 1 46.03 82 CYS A C 1
ATOM 676 O O . CYS A 1 82 ? 30.109 21.75 8.758 1 46.03 82 CYS A O 1
ATOM 678 N N . GLN A 1 83 ? 29.172 23.188 7.449 1 44.75 83 GLN A N 1
ATOM 679 C CA . GLN A 1 83 ? 28.812 22.141 6.5 1 44.75 83 GLN A CA 1
ATOM 680 C C . GLN A 1 83 ? 30.047 21.578 5.797 1 44.75 83 GLN A C 1
ATOM 682 O O . GLN A 1 83 ? 30.109 20.391 5.473 1 44.75 83 GLN A O 1
ATOM 687 N N . LYS A 1 84 ? 30.875 22.438 5.363 1 41.31 84 LYS A N 1
ATOM 688 C CA . LYS A 1 84 ? 32.125 22.016 4.742 1 41.31 84 LYS A CA 1
ATOM 689 C C . LYS A 1 84 ? 32.969 21.219 5.723 1 41.31 84 LYS A C 1
ATOM 691 O O . LYS A 1 84 ? 33.656 20.266 5.328 1 41.31 84 LYS A O 1
ATOM 696 N N . THR A 1 85 ? 33.188 21.734 6.938 1 37.31 85 THR A N 1
ATOM 697 C CA . THR A 1 85 ? 34.156 21.078 7.828 1 37.31 85 THR A CA 1
ATOM 698 C C . THR A 1 85 ? 33.688 19.656 8.141 1 37.31 85 THR A C 1
ATOM 700 O O . THR A 1 85 ? 34.469 18.812 8.578 1 37.31 85 THR A O 1
ATOM 703 N N . VAL A 1 86 ? 32.375 19.516 8.344 1 35.16 86 VAL A N 1
ATOM 704 C CA . VAL A 1 86 ? 32.188 18.219 8.977 1 35.16 86 VAL A CA 1
ATOM 705 C C . VAL A 1 86 ? 32.406 17.109 7.957 1 35.16 86 VAL A C 1
ATOM 707 O O . VAL A 1 86 ? 31.438 16.578 7.387 1 35.16 86 VAL A O 1
ATOM 710 N N . VAL A 1 87 ? 32.812 17.375 6.848 1 39.59 87 VAL A N 1
ATOM 711 C CA . VAL A 1 87 ? 33.312 16.125 6.281 1 39.59 87 VAL A CA 1
ATOM 712 C C . VAL A 1 87 ? 34.219 15.445 7.289 1 39.59 87 VAL A C 1
ATOM 714 O O . VAL A 1 87 ? 35.375 15.883 7.504 1 39.59 87 VAL A O 1
ATOM 717 N N . THR A 1 88 ? 33.844 15.234 8.445 1 41.72 88 THR A N 1
ATOM 718 C CA . THR A 1 88 ? 34.625 14.477 9.398 1 41.72 88 THR A CA 1
ATOM 719 C C . THR A 1 88 ? 35.281 13.266 8.727 1 41.72 88 THR A C 1
ATOM 721 O O . THR A 1 88 ? 34.562 12.383 8.234 1 41.72 88 THR A O 1
ATOM 724 N N . GLU A 1 89 ? 36.312 13.531 8.023 1 50.28 89 GLU A N 1
ATOM 725 C CA . GLU A 1 89 ? 37.125 12.414 7.551 1 50.28 89 GLU A CA 1
ATOM 726 C C . GLU A 1 89 ? 37.344 11.383 8.656 1 50.28 89 GLU A C 1
ATOM 728 O O . GLU A 1 89 ? 37.875 11.703 9.711 1 50.28 89 GLU A O 1
ATOM 733 N N . TYR A 1 90 ? 36.5 10.523 8.703 1 55.44 90 TYR A N 1
ATOM 734 C CA . TYR A 1 90 ? 36.719 9.406 9.617 1 55.44 90 TYR A CA 1
ATOM 735 C C . TYR A 1 90 ? 38 8.656 9.281 1 55.44 90 TYR A C 1
ATOM 737 O O . TYR A 1 90 ? 38.344 8.484 8.102 1 55.44 90 TYR A O 1
ATOM 745 N N . ALA A 1 91 ? 38.781 8.516 10.164 1 59.69 91 ALA A N 1
ATOM 746 C CA . ALA A 1 91 ? 40.125 8 9.969 1 59.69 91 ALA A CA 1
ATOM 747 C C . ALA A 1 91 ? 40.125 6.504 9.688 1 59.69 91 ALA A C 1
ATOM 749 O O . ALA A 1 91 ? 40.875 6.012 8.852 1 59.69 91 ALA A O 1
ATOM 750 N N . THR A 1 92 ? 39.219 5.797 10.477 1 73.12 92 THR A N 1
ATOM 751 C CA . THR A 1 92 ? 39.281 4.344 10.344 1 73.12 92 THR A CA 1
ATOM 752 C C . THR A 1 92 ? 38.094 3.832 9.523 1 73.12 92 THR A C 1
ATOM 754 O O . THR A 1 92 ? 37.062 4.504 9.43 1 73.12 92 THR A O 1
ATOM 757 N N . VAL A 1 93 ? 38.312 2.75 8.93 1 73.31 93 VAL A N 1
ATOM 758 C CA . VAL A 1 93 ? 37.312 2.131 8.055 1 73.31 93 VAL A CA 1
ATOM 759 C C . VAL A 1 93 ? 36.031 1.883 8.828 1 73.31 93 VAL A C 1
ATOM 761 O O . VAL A 1 93 ? 34.938 2.232 8.367 1 73.31 93 VAL A O 1
ATOM 764 N N . PRO A 1 94 ? 36.125 1.461 10.062 1 79.88 94 PRO A N 1
ATOM 765 C CA . PRO A 1 94 ? 34.875 1.236 10.789 1 79.88 94 PRO A CA 1
ATOM 766 C C . PRO A 1 94 ? 34.125 2.533 11.102 1 79.88 94 PRO A C 1
ATOM 768 O O . PRO A 1 94 ? 32.906 2.561 11.094 1 79.88 94 PRO A O 1
ATOM 771 N N . ALA A 1 95 ? 34.906 3.551 11.312 1 85.44 95 ALA A N 1
ATOM 772 C CA . ALA A 1 95 ? 34.281 4.844 11.594 1 85.44 95 ALA A CA 1
ATOM 773 C C . ALA A 1 95 ? 33.594 5.402 10.352 1 85.44 95 ALA A C 1
ATOM 775 O O . ALA A 1 95 ? 32.5 6 10.445 1 85.44 95 ALA A O 1
ATOM 776 N N . LYS A 1 96 ? 34.25 5.188 9.242 1 88.31 96 LYS A N 1
ATOM 777 C CA . LYS A 1 96 ? 33.656 5.625 7.984 1 88.31 96 LYS A CA 1
ATOM 778 C C . LYS A 1 96 ? 32.375 4.848 7.672 1 88.31 96 LYS A C 1
ATOM 780 O O . LYS A 1 96 ? 31.375 5.43 7.258 1 88.31 96 LYS A O 1
ATOM 785 N N . ALA A 1 97 ? 32.469 3.6 7.922 1 91.62 97 ALA A N 1
ATOM 786 C CA . ALA A 1 97 ? 31.312 2.73 7.672 1 91.62 97 ALA A CA 1
ATOM 787 C C . ALA A 1 97 ? 30.141 3.098 8.578 1 91.62 97 ALA A C 1
ATOM 789 O O . ALA A 1 97 ? 28.969 3.018 8.156 1 91.62 97 ALA A O 1
ATOM 790 N N . LEU A 1 98 ? 30.453 3.449 9.773 1 92.25 98 LEU A N 1
ATOM 791 C CA . LEU A 1 98 ? 29.422 3.855 10.719 1 92.25 98 LEU A CA 1
ATOM 792 C C . LEU A 1 98 ? 28.734 5.125 10.25 1 92.25 98 LEU A C 1
ATOM 794 O O . LEU A 1 98 ? 27.5 5.211 10.297 1 92.25 98 LEU A O 1
ATOM 798 N N . ALA A 1 99 ? 29.516 6.07 9.836 1 92.5 99 ALA A N 1
ATOM 799 C CA . ALA A 1 99 ? 28.953 7.324 9.336 1 92.5 99 ALA A CA 1
ATOM 800 C C . ALA A 1 99 ? 28.062 7.078 8.109 1 92.5 99 ALA A C 1
ATOM 802 O O . ALA A 1 99 ? 27 7.672 7.984 1 92.5 99 ALA A O 1
ATOM 803 N N . ALA A 1 100 ? 28.562 6.219 7.238 1 94.5 100 ALA A N 1
ATOM 804 C CA . ALA A 1 100 ? 27.781 5.855 6.059 1 94.5 100 ALA A CA 1
ATOM 805 C C . ALA A 1 100 ? 26.453 5.215 6.449 1 94.5 100 ALA A C 1
ATOM 807 O O . ALA A 1 100 ? 25.406 5.504 5.844 1 94.5 100 ALA A O 1
ATOM 808 N N . SER A 1 101 ? 26.484 4.391 7.422 1 95.31 101 SER A N 1
ATOM 809 C CA . SER A 1 101 ? 25.312 3.689 7.906 1 95.31 101 SER A CA 1
ATOM 810 C C . SER A 1 101 ? 24.266 4.668 8.422 1 95.31 101 SER A C 1
ATOM 812 O O . SER A 1 101 ? 23.062 4.527 8.125 1 95.31 101 SER A O 1
ATOM 814 N N . TYR A 1 102 ? 24.672 5.68 9.195 1 96 102 TYR A N 1
ATOM 815 C CA . TYR A 1 102 ? 23.75 6.688 9.711 1 96 102 TYR A CA 1
ATOM 816 C C . TYR A 1 102 ? 23.141 7.508 8.578 1 96 102 TYR A C 1
ATOM 818 O O . TYR A 1 102 ? 21.938 7.809 8.594 1 96 102 TYR A O 1
ATOM 826 N N . GLU A 1 103 ? 23.953 7.824 7.625 1 95.94 103 GLU A N 1
ATOM 827 C CA . GLU A 1 103 ? 23.469 8.633 6.508 1 95.94 103 GLU A CA 1
ATOM 828 C C . GLU A 1 103 ? 22.438 7.863 5.688 1 95.94 103 GLU A C 1
ATOM 830 O O . GLU A 1 103 ? 21.422 8.422 5.273 1 95.94 103 GLU A O 1
ATOM 835 N N . VAL A 1 104 ? 22.734 6.645 5.434 1 96.75 104 VAL A N 1
ATOM 836 C CA . VAL A 1 104 ? 21.797 5.816 4.68 1 96.75 104 VAL A CA 1
ATOM 837 C C . VAL A 1 104 ? 20.5 5.656 5.461 1 96.75 104 VAL A C 1
ATOM 839 O O . VAL A 1 104 ? 19.406 5.746 4.895 1 96.75 104 VAL A O 1
ATOM 842 N N . ALA A 1 105 ? 20.625 5.395 6.746 1 97 105 ALA A N 1
ATOM 843 C CA . ALA A 1 105 ? 19.453 5.246 7.59 1 97 105 ALA A CA 1
ATOM 844 C C . ALA A 1 105 ? 18.594 6.508 7.559 1 97 105 ALA A C 1
ATOM 846 O O . ALA A 1 105 ? 17.359 6.43 7.547 1 97 105 ALA A O 1
ATOM 847 N N . TYR A 1 106 ? 19.234 7.668 7.621 1 96.75 106 TYR A N 1
ATOM 848 C CA . TYR A 1 106 ? 18.531 8.945 7.555 1 96.75 106 TYR A CA 1
ATOM 849 C C . TYR A 1 106 ? 17.734 9.062 6.258 1 96.75 106 TYR A C 1
ATOM 851 O O . TYR A 1 106 ? 16.562 9.445 6.277 1 96.75 106 TYR A O 1
ATOM 859 N N . LEU A 1 107 ? 18.359 8.656 5.152 1 96.25 107 LEU A N 1
ATOM 860 C CA . LEU A 1 107 ? 17.719 8.742 3.846 1 96.25 107 LEU A CA 1
ATOM 861 C C . LEU A 1 107 ? 16.547 7.762 3.746 1 96.25 107 LEU A C 1
ATOM 863 O O . LEU A 1 107 ? 15.508 8.086 3.182 1 96.25 107 LEU A O 1
ATOM 867 N N . VAL A 1 108 ? 16.734 6.598 4.238 1 96 108 VAL A N 1
ATOM 868 C CA . VAL A 1 108 ? 15.688 5.578 4.219 1 96 108 VAL A CA 1
ATOM 869 C C . VAL A 1 108 ? 14.469 6.066 4.996 1 96 108 VAL A C 1
ATOM 871 O O . VAL A 1 108 ? 13.336 5.941 4.531 1 96 108 VAL A O 1
ATOM 874 N N . ALA A 1 109 ? 14.68 6.609 6.16 1 94.81 109 ALA A N 1
ATOM 875 C CA . ALA A 1 109 ? 13.594 7.117 6.988 1 94.81 109 ALA A CA 1
ATOM 876 C C . ALA A 1 109 ? 12.898 8.305 6.32 1 94.81 109 ALA A C 1
ATOM 878 O O . ALA A 1 109 ? 11.672 8.406 6.344 1 94.81 109 ALA A O 1
ATOM 879 N N . GLN A 1 110 ? 13.672 9.188 5.73 1 93.94 110 GLN A N 1
ATOM 880 C CA . GLN A 1 110 ? 13.117 10.359 5.055 1 93.94 110 GLN A CA 1
ATOM 881 C C . GLN A 1 110 ? 12.219 9.945 3.891 1 93.94 110 GLN A C 1
ATOM 883 O O . GLN A 1 110 ? 11.227 10.617 3.596 1 93.94 110 GLN A O 1
ATOM 888 N N . SER A 1 111 ? 12.633 8.844 3.303 1 92.69 111 SER A N 1
ATOM 889 C CA . SER A 1 111 ? 11.875 8.367 2.15 1 92.69 111 SER A CA 1
ATOM 890 C C . SER A 1 111 ? 10.711 7.473 2.58 1 92.69 111 SER A C 1
ATOM 892 O O . SER A 1 111 ? 9.961 6.973 1.739 1 92.69 111 SER A O 1
ATOM 894 N N . LYS A 1 112 ? 10.594 7.219 3.859 1 91.5 112 LYS A N 1
ATOM 895 C CA . LYS A 1 112 ? 9.492 6.465 4.461 1 91.5 112 LYS A CA 1
ATOM 896 C C . LYS A 1 112 ? 9.469 5.027 3.957 1 91.5 112 LYS A C 1
ATOM 898 O O . LYS A 1 112 ? 8.398 4.457 3.73 1 91.5 112 LYS A O 1
ATOM 903 N N . LYS A 1 113 ? 10.656 4.523 3.631 1 91.69 113 LYS A N 1
ATOM 904 C CA . LYS A 1 113 ? 10.75 3.15 3.148 1 91.69 113 LYS A CA 1
ATOM 905 C C . LYS A 1 113 ? 11.094 2.191 4.285 1 91.69 113 LYS A C 1
ATOM 907 O O . LYS A 1 113 ? 11.562 2.615 5.344 1 91.69 113 LYS A O 1
ATOM 912 N N . ALA A 1 114 ? 10.82 0.926 4.094 1 91.44 114 ALA A N 1
ATOM 913 C CA . ALA A 1 114 ? 11.156 -0.098 5.082 1 91.44 114 ALA A CA 1
ATOM 914 C C . ALA A 1 114 ? 12.664 -0.182 5.297 1 91.44 114 ALA A C 1
ATOM 916 O O . ALA A 1 114 ? 13.445 0.079 4.375 1 91.44 114 ALA A O 1
ATOM 917 N N . HIS A 1 115 ? 13.031 -0.62 6.449 1 92.62 115 HIS A N 1
ATOM 918 C CA . HIS A 1 115 ? 14.438 -0.694 6.828 1 92.62 115 HIS A CA 1
ATOM 919 C C . HIS A 1 115 ? 15.188 -1.698 5.957 1 92.62 115 HIS A C 1
ATOM 921 O O . HIS A 1 115 ? 16.375 -1.515 5.672 1 92.62 115 HIS A O 1
ATOM 927 N N . THR A 1 116 ? 14.516 -2.697 5.512 1 93.31 116 THR A N 1
ATOM 928 C CA . THR A 1 116 ? 15.125 -3.791 4.766 1 93.31 116 THR A CA 1
ATOM 929 C C . THR A 1 116 ? 15.617 -3.309 3.406 1 93.31 116 THR A C 1
ATOM 931 O O . THR A 1 116 ? 16.422 -3.98 2.758 1 93.31 116 THR A O 1
ATOM 934 N N . ILE A 1 117 ? 15.148 -2.191 2.965 1 94.75 117 ILE A N 1
ATOM 935 C CA . ILE A 1 117 ? 15.477 -1.703 1.63 1 94.75 117 ILE A CA 1
ATOM 936 C C . ILE A 1 117 ? 16.969 -1.4 1.54 1 94.75 117 ILE A C 1
ATOM 938 O O . ILE A 1 117 ? 17.562 -1.457 0.458 1 94.75 117 ILE A O 1
ATOM 942 N N . ALA A 1 118 ? 17.562 -1.03 2.68 1 96 118 ALA A N 1
ATOM 943 C CA . ALA A 1 118 ? 18.984 -0.709 2.703 1 96 118 ALA A CA 1
ATOM 944 C C . ALA A 1 118 ? 19.828 -1.902 2.25 1 96 118 ALA A C 1
ATOM 946 O O . ALA A 1 118 ? 20.734 -1.757 1.422 1 96 118 ALA A O 1
ATOM 947 N N . GLU A 1 119 ? 19.5 -3.029 2.727 1 94.38 119 GLU A N 1
ATOM 948 C CA . GLU A 1 119 ? 20.234 -4.242 2.404 1 94.38 119 GLU A CA 1
ATOM 949 C C . GLU A 1 119 ? 19.75 -4.859 1.097 1 94.38 119 GLU A C 1
ATOM 951 O O . GLU A 1 119 ? 20.547 -5.402 0.328 1 94.38 119 GLU A O 1
ATOM 956 N N . SER A 1 120 ? 18.516 -4.746 0.854 1 93.69 120 SER A N 1
ATOM 957 C CA . SER A 1 120 ? 17.922 -5.492 -0.25 1 93.69 120 SER A CA 1
ATOM 958 C C . SER A 1 120 ? 18.094 -4.75 -1.572 1 93.69 120 SER A C 1
ATOM 960 O O . SER A 1 120 ? 18.156 -5.371 -2.637 1 93.69 120 SER A O 1
ATOM 962 N N . LEU A 1 121 ? 18.219 -3.408 -1.532 1 95.75 121 LEU A N 1
ATOM 963 C CA . LEU A 1 121 ? 18.219 -2.672 -2.791 1 95.75 121 LEU A CA 1
ATOM 964 C C . LEU A 1 121 ? 19.344 -1.644 -2.822 1 95.75 121 LEU A C 1
ATOM 966 O O . LEU A 1 121 ? 20.125 -1.605 -3.771 1 95.75 121 LEU A O 1
ATOM 970 N N . ILE A 1 122 ? 19.453 -0.841 -1.773 1 96.81 122 ILE A N 1
ATOM 971 C CA . ILE A 1 122 ? 20.406 0.26 -1.771 1 96.81 122 ILE A CA 1
ATOM 972 C C . ILE A 1 122 ? 21.828 -0.291 -1.87 1 96.81 122 ILE A C 1
ATOM 974 O O . ILE A 1 122 ? 22.625 0.166 -2.695 1 96.81 122 ILE A O 1
ATOM 978 N N . ARG A 1 123 ? 22.156 -1.245 -1.045 1 95.75 123 ARG A N 1
ATOM 979 C CA . ARG A 1 123 ? 23.5 -1.804 -1.022 1 95.75 123 ARG A CA 1
ATOM 980 C C . ARG A 1 123 ? 23.859 -2.426 -2.369 1 95.75 123 ARG A C 1
ATOM 982 O O . ARG A 1 123 ? 24.859 -2.051 -2.984 1 95.75 123 ARG A O 1
ATOM 989 N N . PRO A 1 124 ? 23.062 -3.338 -2.873 1 95.94 124 PRO A N 1
ATOM 990 C CA . PRO A 1 124 ? 23.422 -3.92 -4.168 1 95.94 124 PRO A CA 1
ATOM 991 C C . PRO A 1 124 ? 23.5 -2.875 -5.281 1 95.94 124 PRO A C 1
ATOM 993 O O . PRO A 1 124 ? 24.359 -2.984 -6.168 1 95.94 124 PRO A O 1
ATOM 996 N N . ALA A 1 125 ? 22.656 -1.896 -5.281 1 96.44 125 ALA A N 1
ATOM 997 C CA . ALA A 1 125 ? 22.672 -0.856 -6.309 1 96.44 125 ALA A CA 1
ATOM 998 C C . ALA A 1 125 ? 23.922 -0.002 -6.203 1 96.44 125 ALA A C 1
ATOM 1000 O O . ALA A 1 125 ? 24.547 0.335 -7.219 1 96.44 125 ALA A O 1
ATOM 1001 N N . ALA A 1 126 ? 24.25 0.355 -4.969 1 96.38 126 ALA A N 1
ATOM 1002 C CA . ALA A 1 126 ? 25.453 1.145 -4.75 1 96.38 126 ALA A CA 1
ATOM 1003 C C . ALA A 1 126 ? 26.703 0.375 -5.188 1 96.38 126 ALA A C 1
ATOM 1005 O O . ALA A 1 126 ? 27.609 0.944 -5.801 1 96.38 126 ALA A O 1
ATOM 1006 N N . VAL A 1 127 ? 26.734 -0.879 -4.867 1 95.19 127 VAL A N 1
ATOM 1007 C CA . VAL A 1 127 ? 27.859 -1.739 -5.25 1 95.19 127 VAL A CA 1
ATOM 1008 C C . VAL A 1 127 ? 27.922 -1.85 -6.77 1 95.19 127 VAL A C 1
ATOM 1010 O O . VAL A 1 127 ? 29 -1.762 -7.359 1 95.19 127 VAL A O 1
ATOM 1013 N N . ALA A 1 128 ? 26.797 -2.012 -7.41 1 94.5 128 ALA A N 1
ATOM 1014 C CA . ALA A 1 128 ? 26.734 -2.129 -8.867 1 94.5 128 ALA A CA 1
ATOM 1015 C C . ALA A 1 128 ? 27.219 -0.849 -9.539 1 94.5 128 ALA A C 1
ATOM 1017 O O . ALA A 1 128 ? 28 -0.9 -10.5 1 94.5 128 ALA A O 1
ATOM 1018 N N . MET A 1 129 ? 26.75 0.296 -9.062 1 94.69 129 MET A N 1
ATOM 1019 C CA . MET A 1 129 ? 27.156 1.583 -9.625 1 94.69 129 MET A CA 1
ATOM 1020 C C . MET A 1 129 ? 28.656 1.789 -9.477 1 94.69 129 MET A C 1
ATOM 1022 O O . MET A 1 129 ? 29.328 2.162 -10.438 1 94.69 129 MET A O 1
ATOM 1026 N N . THR A 1 130 ? 29.156 1.512 -8.258 1 93.56 130 THR A N 1
ATOM 1027 C CA . THR A 1 130 ? 30.562 1.73 -7.969 1 93.56 130 THR A CA 1
ATOM 1028 C C . THR A 1 130 ? 31.438 0.729 -8.727 1 93.56 130 THR A C 1
ATOM 1030 O O . THR A 1 130 ? 32.531 1.06 -9.164 1 93.56 130 THR A O 1
ATOM 1033 N N . ARG A 1 131 ? 30.922 -0.449 -8.828 1 92.56 131 ARG A N 1
ATOM 1034 C CA . ARG A 1 131 ? 31.656 -1.466 -9.586 1 92.56 131 ARG A CA 1
ATOM 1035 C C . ARG A 1 131 ? 31.797 -1.063 -11.047 1 92.56 131 ARG A C 1
ATOM 1037 O O . ARG A 1 131 ? 32.875 -1.175 -11.617 1 92.56 131 ARG A O 1
ATOM 1044 N N . ALA A 1 132 ? 30.734 -0.611 -11.648 1 90.94 132 ALA A N 1
ATOM 1045 C CA . ALA A 1 132 ? 30.75 -0.206 -13.055 1 90.94 132 ALA A CA 1
ATOM 1046 C C . ALA A 1 132 ? 31.641 1.01 -13.266 1 90.94 132 ALA A C 1
ATOM 1048 O O . ALA A 1 132 ? 32.375 1.086 -14.258 1 90.94 132 ALA A O 1
ATOM 1049 N N . MET A 1 133 ? 31.641 1.921 -12.297 1 90.69 133 MET A N 1
ATOM 1050 C CA . MET A 1 133 ? 32.344 3.197 -12.477 1 90.69 133 MET A CA 1
ATOM 1051 C C . MET A 1 133 ? 33.781 3.1 -12.031 1 90.69 133 MET A C 1
ATOM 1053 O O . MET A 1 133 ? 34.656 3.721 -12.625 1 90.69 133 MET A O 1
ATOM 1057 N N . HIS A 1 134 ? 34.094 2.285 -10.922 1 91.12 134 HIS A N 1
ATOM 1058 C CA . HIS A 1 134 ? 35.406 2.391 -10.289 1 91.12 134 HIS A CA 1
ATOM 1059 C C . HIS A 1 134 ? 36 1.013 -10.055 1 91.12 134 HIS A C 1
ATOM 1061 O O . HIS A 1 134 ? 37.062 0.899 -9.453 1 91.12 134 HIS A O 1
ATOM 1067 N N . GLY A 1 135 ? 35.281 0.035 -10.43 1 88.81 135 GLY A N 1
ATOM 1068 C CA . GLY A 1 135 ? 35.875 -1.293 -10.383 1 88.81 135 GLY A CA 1
ATOM 1069 C C . GLY A 1 135 ? 35.469 -2.08 -9.148 1 88.81 135 GLY A C 1
ATOM 1070 O O . GLY A 1 135 ? 34.844 -1.544 -8.242 1 88.81 135 GLY A O 1
ATOM 1071 N N . GLU A 1 136 ? 35.906 -3.262 -9.008 1 89.25 136 GLU A N 1
ATOM 1072 C CA . GLU A 1 136 ? 35.469 -4.234 -8.008 1 89.25 136 GLU A CA 1
ATOM 1073 C C . GLU A 1 136 ? 36.094 -3.943 -6.645 1 89.25 136 GLU A C 1
ATOM 1075 O O . GLU A 1 136 ? 35.438 -4.117 -5.609 1 89.25 136 GLU A O 1
ATOM 1080 N N . LYS A 1 137 ? 37.281 -3.516 -6.617 1 85.88 137 LYS A N 1
ATOM 1081 C CA . LYS A 1 137 ? 37.969 -3.281 -5.359 1 85.88 137 LYS A CA 1
ATOM 1082 C C . LYS A 1 137 ? 37.281 -2.223 -4.52 1 85.88 137 LYS A C 1
ATOM 1084 O O . LYS A 1 137 ? 37 -2.443 -3.34 1 85.88 137 LYS A O 1
ATOM 1089 N N . ILE A 1 138 ? 36.969 -1.172 -5.137 1 89.31 138 ILE A N 1
ATOM 1090 C CA . ILE A 1 138 ? 36.312 -0.067 -4.441 1 89.31 138 ILE A CA 1
ATOM 1091 C C . ILE A 1 138 ? 34.875 -0.458 -4.074 1 89.31 138 ILE A C 1
ATOM 1093 O O . ILE A 1 138 ? 34.406 -0.14 -2.98 1 89.31 138 ILE A O 1
ATOM 1097 N N . SER A 1 139 ? 34.25 -1.17 -4.973 1 92 139 SER A N 1
ATOM 1098 C CA . SER A 1 139 ? 32.875 -1.543 -4.754 1 92 139 SER A CA 1
ATOM 1099 C C . SER A 1 139 ? 32.719 -2.498 -3.574 1 92 139 SER A C 1
ATOM 1101 O O . SER A 1 139 ? 31.734 -2.447 -2.84 1 92 139 SER A O 1
ATOM 1103 N N . GLN A 1 140 ? 33.656 -3.326 -3.316 1 90.38 140 GLN A N 1
ATOM 1104 C CA . GLN A 1 140 ? 33.625 -4.316 -2.246 1 90.38 140 GLN A CA 1
ATOM 1105 C C . GLN A 1 140 ? 33.719 -3.652 -0.875 1 90.38 140 GLN A C 1
ATOM 1107 O O . GLN A 1 140 ? 33.188 -4.184 0.114 1 90.38 140 GLN A O 1
ATOM 1112 N N . THR A 1 141 ? 34.312 -2.523 -0.83 1 89.75 141 THR A N 1
ATOM 1113 C CA . THR A 1 141 ? 34.406 -1.807 0.436 1 89.75 141 THR A CA 1
ATOM 1114 C C . THR A 1 141 ? 33.031 -1.369 0.928 1 89.75 141 THR A C 1
ATOM 1116 O O . THR A 1 141 ? 32.812 -1.209 2.133 1 89.75 141 THR A O 1
ATOM 1119 N N . LEU A 1 142 ? 32.156 -1.207 0.059 1 92.62 142 LEU A N 1
ATOM 1120 C CA . LEU A 1 142 ? 30.812 -0.753 0.418 1 92.62 142 LEU A CA 1
ATOM 1121 C C . LEU A 1 142 ? 30.031 -1.854 1.14 1 92.62 142 LEU A C 1
ATOM 1123 O O . LEU A 1 142 ? 29.062 -1.576 1.847 1 92.62 142 LEU A O 1
ATOM 1127 N N . LEU A 1 143 ? 30.469 -3.102 0.94 1 91.38 143 LEU A N 1
ATOM 1128 C CA . LEU A 1 143 ? 29.797 -4.234 1.576 1 91.38 143 LEU A CA 1
ATOM 1129 C C . LEU A 1 143 ? 30.047 -4.234 3.08 1 91.38 143 LEU A C 1
ATOM 1131 O O . LEU A 1 143 ? 29.312 -4.875 3.836 1 91.38 143 LEU A O 1
ATOM 1135 N N . THR A 1 144 ? 30.969 -3.467 3.516 1 89.5 144 THR A N 1
ATOM 1136 C CA . THR A 1 144 ? 31.328 -3.432 4.93 1 89.5 144 THR A CA 1
ATOM 1137 C C . THR A 1 144 ? 30.391 -2.508 5.699 1 89.5 144 THR A C 1
ATOM 1139 O O . THR A 1 144 ? 30.344 -2.543 6.934 1 89.5 144 THR A O 1
ATOM 1142 N N . ASN A 1 145 ? 29.625 -1.692 5.043 1 92.44 145 ASN A N 1
ATOM 1143 C CA . ASN A 1 145 ? 28.672 -0.807 5.707 1 92.44 145 ASN A CA 1
ATOM 1144 C C . ASN A 1 145 ? 27.547 -1.592 6.367 1 92.44 145 ASN A C 1
ATOM 1146 O O . ASN A 1 145 ? 26.844 -2.365 5.707 1 92.44 145 ASN A O 1
ATOM 1150 N N . PRO A 1 146 ? 27.406 -1.476 7.656 1 93.25 146 PRO A N 1
ATOM 1151 C CA . PRO A 1 146 ? 26.281 -2.174 8.289 1 93.25 146 PRO A CA 1
ATOM 1152 C C . PRO A 1 146 ? 24.922 -1.615 7.871 1 93.25 146 PRO A C 1
ATOM 1154 O O . PRO A 1 146 ? 24.562 -0.494 8.242 1 93.25 146 PRO A O 1
ATOM 1157 N N . LEU A 1 147 ? 24.172 -2.395 7.164 1 95 147 LEU A N 1
ATOM 1158 C CA . LEU A 1 147 ? 22.906 -1.896 6.629 1 95 147 LEU A CA 1
ATOM 1159 C C . LEU A 1 147 ? 21.781 -2.891 6.875 1 95 147 LEU A C 1
ATOM 1161 O O . LEU A 1 147 ? 20.75 -2.863 6.188 1 95 147 LEU A O 1
ATOM 1165 N N . SER A 1 148 ? 21.906 -3.742 7.863 1 93.5 148 SER A N 1
ATOM 1166 C CA . SER A 1 148 ? 20.875 -4.723 8.156 1 93.5 148 SER A CA 1
ATOM 1167 C C . SER A 1 148 ? 19.609 -4.047 8.68 1 93.5 148 SER A C 1
ATOM 1169 O O . SER A 1 148 ? 19.641 -2.891 9.102 1 93.5 148 SER A O 1
ATOM 1171 N N . ASN A 1 149 ? 18.562 -4.766 8.633 1 92.31 149 ASN A N 1
ATOM 1172 C CA . ASN A 1 149 ? 17.281 -4.281 9.109 1 92.31 149 ASN A CA 1
ATOM 1173 C C . ASN A 1 149 ? 17.359 -3.768 10.547 1 92.31 149 ASN A C 1
ATOM 1175 O O . ASN A 1 149 ? 16.906 -2.664 10.844 1 92.31 149 ASN A O 1
ATOM 1179 N N . ASP A 1 150 ? 17.938 -4.562 11.383 1 91.69 150 ASP A N 1
ATOM 1180 C CA . ASP A 1 150 ? 18.031 -4.207 12.797 1 91.69 150 ASP A CA 1
ATOM 1181 C C . ASP A 1 150 ? 18.953 -3.004 13 1 91.69 150 ASP A C 1
ATOM 1183 O O . ASP A 1 150 ? 18.672 -2.137 13.836 1 91.69 150 ASP A O 1
ATOM 1187 N N . THR A 1 151 ? 20.047 -2.996 12.25 1 93.81 151 THR A N 1
ATOM 1188 C CA . THR A 1 151 ? 20.984 -1.877 12.352 1 93.81 151 THR A CA 1
ATOM 1189 C C . THR A 1 151 ? 20.312 -0.573 11.93 1 93.81 151 THR A C 1
ATOM 1191 O O . THR A 1 151 ? 20.469 0.454 12.594 1 93.81 151 THR A O 1
ATOM 1194 N N . MET A 1 152 ? 19.609 -0.625 10.82 1 94.44 152 MET A N 1
ATOM 1195 C CA . MET A 1 152 ? 18.891 0.557 10.352 1 94.44 152 MET A CA 1
ATOM 1196 C C . MET A 1 152 ? 17.891 1.043 11.406 1 94.44 152 MET A C 1
ATOM 1198 O O . MET A 1 152 ? 17.781 2.246 11.648 1 94.44 152 MET A O 1
ATOM 1202 N N . GLY A 1 153 ? 17.172 0.067 12.023 1 94.06 153 GLY A N 1
ATOM 1203 C CA . GLY A 1 153 ? 16.234 0.419 13.086 1 94.06 153 GLY A CA 1
ATOM 1204 C C . GLY A 1 153 ? 16.906 1.14 14.242 1 94.06 153 GLY A C 1
ATOM 1205 O O . GLY A 1 153 ? 16.375 2.137 14.742 1 94.06 153 GLY A O 1
ATOM 1206 N N . ARG A 1 154 ? 18.016 0.649 14.617 1 94.5 154 ARG A N 1
ATOM 1207 C CA . ARG A 1 154 ? 18.734 1.251 15.734 1 94.5 154 ARG A CA 1
ATOM 1208 C C . ARG A 1 154 ? 19.25 2.645 15.367 1 94.5 154 ARG A C 1
ATOM 1210 O O . ARG A 1 154 ? 19.188 3.562 16.188 1 94.5 154 ARG A O 1
ATOM 1217 N N . ARG A 1 155 ? 19.797 2.795 14.148 1 96.06 155 ARG A N 1
ATOM 1218 C CA . ARG A 1 155 ? 20.281 4.094 13.703 1 96.06 155 ARG A CA 1
ATOM 1219 C C . ARG A 1 155 ? 19.156 5.125 13.68 1 96.06 155 ARG A C 1
ATOM 1221 O O . ARG A 1 155 ? 19.344 6.27 14.094 1 96.06 155 ARG A O 1
ATOM 1228 N N . ILE A 1 156 ? 18.047 4.711 13.188 1 96.25 156 ILE A N 1
ATOM 1229 C CA . ILE A 1 156 ? 16.891 5.605 13.086 1 96.25 156 ILE A CA 1
ATOM 1230 C C . ILE A 1 156 ? 16.422 5.996 14.492 1 96.25 156 ILE A C 1
ATOM 1232 O O . ILE A 1 156 ? 16.094 7.156 14.742 1 96.25 156 ILE A O 1
ATOM 1236 N N . GLN A 1 157 ? 16.406 5.008 15.375 1 95.75 157 GLN A N 1
ATOM 1237 C CA . GLN A 1 157 ? 16.047 5.285 16.766 1 95.75 157 GLN A CA 1
ATOM 1238 C C . GLN A 1 157 ? 16.984 6.301 17.391 1 95.75 157 GLN A C 1
ATOM 1240 O O . GLN A 1 157 ? 16.547 7.238 18.062 1 95.75 157 GLN A O 1
ATOM 1245 N N . ASP A 1 158 ? 18.297 6.102 17.141 1 95.94 158 ASP A N 1
ATOM 1246 C CA . ASP A 1 158 ? 19.297 7.035 17.656 1 95.94 158 ASP A CA 1
ATOM 1247 C C . ASP A 1 158 ? 19.031 8.453 17.141 1 95.94 158 ASP A C 1
ATOM 1249 O O . ASP A 1 158 ? 19.109 9.414 17.906 1 95.94 158 ASP A O 1
ATOM 1253 N N . MET A 1 159 ? 18.812 8.523 15.914 1 97.25 159 MET A N 1
ATOM 1254 C CA . MET A 1 159 ? 18.594 9.828 15.297 1 97.25 159 MET A CA 1
ATOM 1255 C C . MET A 1 159 ? 17.312 10.469 15.812 1 97.25 159 MET A C 1
ATOM 1257 O O . MET A 1 159 ? 17.281 11.672 16.062 1 97.25 159 MET A O 1
ATOM 1261 N N . ALA A 1 160 ? 16.281 9.664 15.938 1 96.81 160 ALA A N 1
ATOM 1262 C CA . ALA A 1 160 ? 15.016 10.164 16.453 1 96.81 160 ALA A CA 1
ATOM 1263 C C . ALA A 1 160 ? 15.18 10.734 17.859 1 96.81 160 ALA A C 1
ATOM 1265 O O . ALA A 1 160 ? 14.633 11.797 18.172 1 96.81 160 ALA A O 1
ATOM 1266 N N . ILE A 1 161 ? 15.906 10.016 18.672 1 95.88 161 ILE A N 1
ATOM 1267 C CA . ILE A 1 161 ? 16.141 10.453 20.047 1 95.88 161 ILE A CA 1
ATOM 1268 C C . ILE A 1 161 ? 16.922 11.773 20.031 1 95.88 161 ILE A C 1
ATOM 1270 O O . ILE A 1 161 ? 16.594 12.703 20.781 1 95.88 161 ILE A O 1
ATOM 1274 N N . ASP A 1 162 ? 17.906 11.836 19.219 1 96.5 162 ASP A N 1
ATOM 1275 C CA . ASP A 1 162 ? 18.719 13.055 19.109 1 96.5 162 ASP A CA 1
ATOM 1276 C C . ASP A 1 162 ? 17.859 14.234 18.656 1 96.5 162 ASP A C 1
ATOM 1278 O O . ASP A 1 162 ? 17.969 15.336 19.203 1 96.5 162 ASP A O 1
ATOM 1282 N N . MET A 1 163 ? 17.094 14 17.672 1 97.44 163 MET A N 1
ATOM 1283 C CA . MET A 1 163 ? 16.219 15.047 17.141 1 97.44 163 MET A CA 1
ATOM 1284 C C . MET A 1 163 ? 15.227 15.523 18.188 1 97.44 163 MET A C 1
ATOM 1286 O O . MET A 1 163 ? 14.969 16.719 18.312 1 97.44 163 MET A O 1
ATOM 1290 N N . LYS A 1 164 ? 14.648 14.586 18.922 1 96.62 164 LYS A N 1
ATOM 1291 C CA . LYS A 1 164 ? 13.711 14.938 20 1 96.62 164 LYS A CA 1
ATOM 1292 C C . LYS A 1 164 ? 14.406 15.734 21.094 1 96.62 164 LYS A C 1
ATOM 1294 O O . LYS A 1 164 ? 13.844 16.719 21.609 1 96.62 164 LYS A O 1
ATOM 1299 N N . ASP A 1 165 ? 15.578 15.359 21.438 1 95.81 165 ASP A N 1
ATOM 1300 C CA . ASP A 1 165 ? 16.344 16.078 22.453 1 95.81 165 ASP A CA 1
ATOM 1301 C C . ASP A 1 165 ? 16.625 17.516 22.016 1 95.81 165 ASP A C 1
ATOM 1303 O O . ASP A 1 165 ? 16.516 18.438 22.812 1 95.81 165 ASP A O 1
ATOM 1307 N N . GLN A 1 166 ? 17.016 17.609 20.781 1 96.25 166 GLN A N 1
ATOM 1308 C CA . GLN A 1 166 ? 17.234 18.953 20.25 1 96.25 166 GLN A CA 1
ATOM 1309 C C . GLN A 1 166 ? 15.953 19.781 20.312 1 96.25 166 GLN A C 1
ATOM 1311 O O . GLN A 1 166 ? 15.992 20.969 20.672 1 96.25 166 GLN A O 1
ATOM 1316 N N . LEU A 1 167 ? 14.867 19.156 19.969 1 97.38 167 LEU A N 1
ATOM 1317 C CA . LEU A 1 167 ? 13.578 19.844 19.984 1 97.38 167 LEU A CA 1
ATOM 1318 C C . LEU A 1 167 ? 13.242 20.328 21.391 1 97.38 167 LEU A C 1
ATOM 1320 O O . LEU A 1 167 ? 12.875 21.5 21.562 1 97.38 167 LEU A O 1
ATOM 1324 N N . ILE A 1 168 ? 13.391 19.5 22.359 1 96.75 168 ILE A N 1
ATOM 1325 C CA . ILE A 1 168 ? 13.062 19.828 23.75 1 96.75 168 ILE A CA 1
ATOM 1326 C C . ILE A 1 168 ? 13.961 20.969 24.234 1 96.75 168 ILE A C 1
ATOM 1328 O O . ILE A 1 168 ? 13.5 21.875 24.938 1 96.75 168 ILE A O 1
ATOM 1332 N N . GLU A 1 169 ? 15.18 20.906 23.859 1 95 169 GLU A N 1
ATOM 1333 C CA . GLU A 1 169 ? 16.109 21.969 24.234 1 95 169 GLU A CA 1
ATOM 1334 C C . GLU A 1 169 ? 15.703 23.297 23.625 1 95 169 GLU A C 1
ATOM 1336 O O . GLU A 1 169 ? 15.75 24.328 24.312 1 95 169 GLU A O 1
ATOM 1341 N N . ARG A 1 170 ? 15.312 23.281 22.406 1 95.38 170 ARG A N 1
ATOM 1342 C CA . ARG A 1 170 ? 14.875 24.5 21.719 1 95.38 170 ARG A CA 1
ATOM 1343 C C . ARG A 1 170 ? 13.617 25.062 22.375 1 95.38 170 ARG A C 1
ATOM 1345 O O . ARG A 1 170 ? 13.492 26.281 22.531 1 95.38 170 ARG A O 1
ATOM 1352 N N . VAL A 1 171 ? 12.727 24.234 22.781 1 95.69 171 VAL A N 1
ATOM 1353 C CA . VAL A 1 171 ? 11.461 24.641 23.391 1 95.69 171 VAL A CA 1
ATOM 1354 C C . VAL A 1 171 ? 11.719 25.234 24.766 1 95.69 171 VAL A C 1
ATOM 1356 O O . VAL A 1 171 ? 11.117 26.234 25.156 1 95.69 171 VAL A O 1
ATOM 1359 N N . ARG A 1 172 ? 12.602 24.641 25.5 1 92.5 172 ARG A N 1
ATOM 1360 C CA . ARG A 1 172 ? 12.906 25.078 26.859 1 92.5 172 ARG A CA 1
ATOM 1361 C C . ARG A 1 172 ? 13.57 26.453 26.859 1 92.5 172 ARG A C 1
ATOM 1363 O O . ARG A 1 172 ? 13.422 27.219 27.812 1 92.5 172 ARG A O 1
ATOM 1370 N N . GLU A 1 173 ? 14.242 26.734 25.859 1 89.94 173 GLU A N 1
ATOM 1371 C CA . GLU A 1 173 ? 14.938 28.016 25.766 1 89.94 173 GLU A CA 1
ATOM 1372 C C . GLU A 1 173 ? 13.953 29.188 25.781 1 89.94 173 GLU A C 1
ATOM 1374 O O . GLU A 1 173 ? 14.203 30.203 26.422 1 89.94 173 GLU A O 1
ATOM 1379 N N . ASN A 1 174 ? 12.883 29.125 25.156 1 82.81 174 ASN A N 1
ATOM 1380 C CA . ASN A 1 174 ? 11.883 30.203 25.094 1 82.81 174 ASN A CA 1
ATOM 1381 C C . ASN A 1 174 ? 10.859 30.062 26.219 1 82.81 174 ASN A C 1
ATOM 1383 O O . ASN A 1 174 ? 10.242 31.062 26.625 1 82.81 174 ASN A O 1
ATOM 1387 N N . GLY A 1 175 ? 10.562 28.891 26.547 1 87.5 175 GLY A N 1
ATOM 1388 C CA . GLY A 1 175 ? 9.734 28.625 27.703 1 87.5 175 GLY A CA 1
ATOM 1389 C C . GLY A 1 175 ? 8.25 28.656 27.406 1 87.5 175 GLY A C 1
ATOM 1390 O O . GLY A 1 175 ? 7.422 28.625 28.312 1 87.5 175 GLY A O 1
ATOM 1391 N N . ARG A 1 176 ? 7.828 28.953 26.219 1 92.69 176 ARG A N 1
ATOM 1392 C CA . ARG A 1 176 ? 6.418 28.953 25.828 1 92.69 176 ARG A CA 1
ATOM 1393 C C . ARG A 1 176 ? 6.195 28.109 24.578 1 92.69 176 ARG A C 1
ATOM 1395 O O . ARG A 1 176 ? 7.035 28.078 23.688 1 92.69 176 ARG A O 1
ATOM 1402 N N . PHE A 1 177 ? 5 27.391 24.562 1 96 177 PHE A N 1
ATOM 1403 C CA . PHE A 1 177 ? 4.719 26.594 23.375 1 96 177 PHE A CA 1
ATOM 1404 C C . PHE A 1 177 ? 3.219 26.406 23.203 1 96 177 PHE A C 1
ATOM 1406 O O . PHE A 1 177 ? 2.436 26.703 24.109 1 96 177 PHE A O 1
ATOM 1413 N N . SER A 1 178 ? 2.816 26.062 22.031 1 96.38 178 SER A N 1
ATOM 1414 C CA . SER A 1 178 ? 1.45 25.672 21.703 1 96.38 178 SER A CA 1
ATOM 1415 C C . SER A 1 178 ? 1.405 24.281 21.109 1 96.38 178 SER A C 1
ATOM 1417 O O . SER A 1 178 ? 2.4 23.797 20.547 1 96.38 178 SER A O 1
ATOM 1419 N N . LEU A 1 179 ? 0.221 23.625 21.234 1 96.88 179 LEU A N 1
ATOM 1420 C CA . LEU A 1 179 ? 0.112 22.234 20.781 1 96.88 179 LEU A CA 1
ATOM 1421 C C . LEU A 1 179 ? -1.04 22.094 19.797 1 96.88 179 LEU A C 1
ATOM 1423 O O . LEU A 1 179 ? -2.025 22.828 19.859 1 96.88 179 LEU A O 1
ATOM 1427 N N . GLN A 1 180 ? -0.896 21.281 18.844 1 95.31 180 GLN A N 1
ATOM 1428 C CA . GLN A 1 180 ? -2.016 20.719 18.094 1 95.31 180 GLN A CA 1
ATOM 1429 C C . GLN A 1 180 ? -2.066 19.203 18.219 1 95.31 180 GLN A C 1
ATOM 1431 O O . GLN A 1 180 ? -1.026 18.547 18.203 1 95.31 180 GLN A O 1
ATOM 1436 N N . ILE A 1 181 ? -3.24 18.688 18.422 1 94.69 181 ILE A N 1
ATOM 1437 C CA . ILE A 1 181 ? -3.416 17.266 18.703 1 94.69 181 ILE A CA 1
ATOM 1438 C C . ILE A 1 181 ? -4.527 16.688 17.828 1 94.69 181 ILE A C 1
ATOM 1440 O O . ILE A 1 181 ? -5.547 17.344 17.609 1 94.69 181 ILE A O 1
ATOM 1444 N N . ASP A 1 182 ? -4.234 15.578 17.297 1 90.69 182 ASP A N 1
ATOM 1445 C CA . ASP A 1 182 ? -5.234 14.836 16.531 1 90.69 182 ASP A CA 1
ATOM 1446 C C . ASP A 1 182 ? -5.004 13.336 16.641 1 90.69 182 ASP A C 1
ATOM 1448 O O . ASP A 1 182 ? -3.896 12.891 16.953 1 90.69 182 ASP A O 1
ATOM 1452 N N . GLU A 1 183 ? -6.059 12.609 16.531 1 88.94 183 GLU A N 1
ATOM 1453 C CA . GLU A 1 183 ? -5.988 11.156 16.625 1 88.94 183 GLU A CA 1
ATOM 1454 C C . GLU A 1 183 ? -6.48 10.484 15.352 1 88.94 183 GLU A C 1
ATOM 1456 O O . GLU A 1 183 ? -7.441 10.945 14.734 1 88.94 183 GLU A O 1
ATOM 1461 N N . SER A 1 184 ? -5.727 9.461 14.922 1 81.69 184 SER A N 1
ATOM 1462 C CA . SER A 1 184 ? -6.148 8.688 13.758 1 81.69 184 SER A CA 1
ATOM 1463 C C . SER A 1 184 ? -5.898 7.199 13.961 1 81.69 184 SER A C 1
ATOM 1465 O O . SER A 1 184 ? -5.031 6.812 14.75 1 81.69 184 SER A O 1
ATOM 1467 N N . THR A 1 185 ? -6.672 6.398 13.344 1 77.88 185 THR A N 1
ATOM 1468 C CA . THR A 1 185 ? -6.496 4.949 13.414 1 77.88 185 THR A CA 1
ATOM 1469 C C . THR A 1 185 ? -5.625 4.453 12.266 1 77.88 185 THR A C 1
ATOM 1471 O O . THR A 1 185 ? -5.871 4.785 11.102 1 77.88 185 THR A O 1
ATOM 1474 N N . ASP A 1 186 ? -4.668 3.764 12.555 1 75.56 186 ASP A N 1
ATOM 1475 C CA . ASP A 1 186 ? -3.791 3.244 11.516 1 75.56 186 ASP A CA 1
ATOM 1476 C C . ASP A 1 186 ? -4.355 1.959 10.914 1 75.56 186 ASP A C 1
ATOM 1478 O O . ASP A 1 186 ? -5.438 1.512 11.289 1 75.56 186 ASP A O 1
ATOM 1482 N N . LEU A 1 187 ? -3.717 1.389 9.914 1 66.56 187 LEU A N 1
ATOM 1483 C CA . LEU A 1 187 ? -4.207 0.244 9.156 1 66.56 187 LEU A CA 1
ATOM 1484 C C . LEU A 1 187 ? -4.316 -0.991 10.047 1 66.56 187 LEU A C 1
ATOM 1486 O O . LEU A 1 187 ? -5.09 -1.905 9.75 1 66.56 187 LEU A O 1
ATOM 1490 N N . SER A 1 188 ? -3.518 -1.01 11.125 1 66.25 188 SER A N 1
ATOM 1491 C CA . SER A 1 188 ? -3.586 -2.137 12.055 1 66.25 188 SER A CA 1
ATOM 1492 C C . SER A 1 188 ? -4.746 -1.984 13.031 1 66.25 188 SER A C 1
ATOM 1494 O O . SER A 1 188 ? -5.016 -2.883 13.828 1 66.25 188 SER A O 1
ATOM 1496 N N . GLY A 1 189 ? -5.406 -0.845 12.961 1 70 189 GLY A N 1
ATOM 1497 C CA . GLY A 1 189 ? -6.527 -0.595 13.859 1 70 189 GLY A CA 1
ATOM 1498 C C . GLY A 1 189 ? -6.121 0.123 15.133 1 70 189 GLY A C 1
ATOM 1499 O O . GLY A 1 189 ? -6.973 0.449 15.961 1 70 189 GLY A O 1
ATOM 1500 N N . ALA A 1 190 ? -4.941 0.386 15.211 1 75.94 190 ALA A N 1
ATOM 1501 C CA . ALA A 1 190 ? -4.438 1.081 16.391 1 75.94 190 ALA A CA 1
ATOM 1502 C C . ALA A 1 190 ? -4.668 2.586 16.281 1 75.94 190 ALA A C 1
ATOM 1504 O O . ALA A 1 190 ? -4.516 3.166 15.211 1 75.94 190 ALA A O 1
ATOM 1505 N N . ALA A 1 191 ? -5.152 3.156 17.375 1 83.69 191 ALA A N 1
ATOM 1506 C CA . ALA A 1 191 ? -5.312 4.605 17.422 1 83.69 191 ALA A CA 1
ATOM 1507 C C . ALA A 1 191 ? -3.982 5.297 17.703 1 83.69 191 ALA A C 1
ATOM 1509 O O . ALA A 1 191 ? -3.283 4.941 18.656 1 83.69 191 ALA A O 1
ATOM 1510 N N . GLN A 1 192 ? -3.625 6.191 16.844 1 88.69 192 GLN A N 1
ATOM 1511 C CA . GLN A 1 192 ? -2.389 6.953 17 1 88.69 192 GLN A CA 1
ATOM 1512 C C . GLN A 1 192 ? -2.68 8.414 17.328 1 88.69 192 GLN A C 1
ATOM 1514 O O . GLN A 1 192 ? -3.426 9.086 16.609 1 88.69 192 GLN A O 1
ATOM 1519 N N . LEU A 1 193 ? -2.115 8.867 18.438 1 92.5 193 LEU A N 1
ATOM 1520 C CA . LEU A 1 193 ? -2.236 10.258 18.859 1 92.5 193 LEU A CA 1
ATOM 1521 C C . LEU A 1 193 ? -1.012 11.062 18.422 1 92.5 193 LEU A C 1
ATOM 1523 O O . LEU A 1 193 ? 0.112 10.742 18.828 1 92.5 193 LEU A O 1
ATOM 1527 N N . LEU A 1 194 ? -1.247 12.055 17.578 1 94.56 194 LEU A N 1
ATOM 1528 C CA . LEU A 1 194 ? -0.164 12.922 17.125 1 94.56 194 LEU A CA 1
ATOM 1529 C C . LEU A 1 194 ? -0.214 14.266 17.844 1 94.56 194 LEU A C 1
ATOM 1531 O O . LEU A 1 194 ? -1.291 14.836 18.016 1 94.56 194 LEU A O 1
ATOM 1535 N N . THR A 1 195 ? 0.892 14.68 18.281 1 96.69 195 THR A N 1
ATOM 1536 C CA . THR A 1 195 ? 1.026 15.977 18.922 1 96.69 195 THR A CA 1
ATOM 1537 C C . THR A 1 195 ? 2.146 16.797 18.281 1 96.69 195 THR A C 1
ATOM 1539 O O . THR A 1 195 ? 3.299 16.359 18.25 1 96.69 195 THR A O 1
ATOM 1542 N N . PHE A 1 196 ? 1.824 17.938 17.766 1 96.31 196 PHE A N 1
ATOM 1543 C CA . PHE A 1 196 ? 2.807 18.891 17.234 1 96.31 196 PHE A CA 1
ATOM 1544 C C . PHE A 1 196 ? 2.984 20.062 18.203 1 96.31 196 PHE A C 1
ATOM 1546 O O . PHE A 1 196 ? 2.057 20.422 18.922 1 96.31 196 PHE A O 1
ATOM 1553 N N . ILE A 1 197 ? 4.113 20.578 18.172 1 96.69 197 ILE A N 1
ATOM 1554 C CA . ILE A 1 197 ? 4.438 21.688 19.062 1 96.69 197 ILE A CA 1
ATOM 1555 C C . ILE A 1 197 ? 4.926 22.891 18.25 1 96.69 197 ILE A C 1
ATOM 1557 O O . ILE A 1 197 ? 5.625 22.719 17.25 1 96.69 197 ILE A O 1
ATOM 1561 N N . ARG A 1 198 ? 4.457 23.984 18.578 1 95.12 198 ARG A N 1
ATOM 1562 C CA . ARG A 1 198 ? 4.926 25.25 18.016 1 95.12 198 ARG A CA 1
ATOM 1563 C C . ARG A 1 198 ? 5.703 26.062 19.047 1 95.12 198 ARG A C 1
ATOM 1565 O O . ARG A 1 198 ? 5.273 26.172 20.188 1 95.12 198 ARG A O 1
ATOM 1572 N N . TYR A 1 199 ? 6.883 26.609 18.688 1 94.62 199 TYR A N 1
ATOM 1573 C CA . TYR A 1 199 ? 7.766 27.297 19.625 1 94.62 199 TYR A CA 1
ATOM 1574 C C . TYR A 1 199 ? 8.625 28.328 18.891 1 94.62 199 TYR A C 1
ATOM 1576 O O . TYR A 1 199 ? 8.797 28.25 17.672 1 94.62 199 TYR A O 1
ATOM 1584 N N . ALA A 1 200 ? 9.055 29.312 19.641 1 93.44 200 ALA A N 1
ATOM 1585 C CA . ALA A 1 200 ? 9.961 30.312 19.078 1 93.44 200 ALA A CA 1
ATOM 1586 C C . ALA A 1 200 ? 11.414 29.922 19.328 1 93.44 200 ALA A C 1
ATOM 1588 O O . ALA A 1 200 ? 11.766 29.453 20.406 1 93.44 200 ALA A O 1
ATOM 1589 N N . PHE A 1 201 ? 12.18 29.969 18.266 1 92.94 201 PHE A N 1
ATOM 1590 C CA . PHE A 1 201 ? 13.602 29.656 18.344 1 92.94 201 PHE A CA 1
ATOM 1591 C C . PHE A 1 201 ? 14.406 30.484 17.344 1 92.94 201 PHE A C 1
ATOM 1593 O O . PHE A 1 201 ? 14.055 30.547 16.172 1 92.94 201 PHE A O 1
ATOM 1600 N N . GLU A 1 202 ? 15.391 31.156 17.828 1 90.56 202 GLU A N 1
ATOM 1601 C CA . GLU A 1 202 ? 16.281 31.984 17.016 1 90.56 202 GLU A CA 1
ATOM 1602 C C . GLU A 1 202 ? 15.508 33 16.172 1 90.56 202 GLU A C 1
ATOM 1604 O O . GLU A 1 202 ? 15.719 33.094 14.969 1 90.56 202 GLU A O 1
ATOM 1609 N N . GLY A 1 203 ? 14.477 33.562 16.812 1 87.94 203 GLY A N 1
ATOM 1610 C CA . GLY A 1 203 ? 13.742 34.688 16.219 1 87.94 203 GLY A CA 1
ATOM 1611 C C . GLY A 1 203 ? 12.695 34.219 15.211 1 87.94 203 GLY A C 1
ATOM 1612 O O . GLY A 1 203 ? 12.086 35.062 14.531 1 87.94 203 GLY A O 1
ATOM 1613 N N . LYS A 1 204 ? 12.492 32.969 15.117 1 90.56 204 LYS A N 1
ATOM 1614 C CA . LYS A 1 204 ? 11.492 32.438 14.195 1 90.56 204 LYS A CA 1
ATOM 1615 C C . LYS A 1 204 ? 10.555 31.469 14.891 1 90.56 204 LYS A C 1
ATOM 1617 O O . LYS A 1 204 ? 10.906 30.906 15.93 1 90.56 204 LYS A O 1
ATOM 1622 N N . MET A 1 205 ? 9.375 31.406 14.352 1 91.19 205 MET A N 1
ATOM 1623 C CA . MET A 1 205 ? 8.422 30.422 14.852 1 91.19 205 MET A CA 1
ATOM 1624 C C . MET A 1 205 ? 8.609 29.078 14.148 1 91.19 205 MET A C 1
ATOM 1626 O O . MET A 1 205 ? 8.68 29.031 12.914 1 91.19 205 MET A O 1
ATOM 1630 N N . HIS A 1 206 ? 8.781 28.016 14.93 1 92.5 206 HIS A N 1
ATOM 1631 C CA . HIS A 1 206 ? 8.977 26.672 14.383 1 92.5 206 HIS A CA 1
ATOM 1632 C C . HIS A 1 206 ? 7.879 25.719 14.859 1 92.5 206 HIS A C 1
ATOM 1634 O O . HIS A 1 206 ? 7.176 26.016 15.82 1 92.5 206 HIS A O 1
ATOM 1640 N N . HIS A 1 207 ? 7.668 24.766 14.156 1 93.88 207 HIS A N 1
ATOM 1641 C CA . HIS A 1 207 ? 6.812 23.672 14.594 1 93.88 207 HIS A CA 1
ATOM 1642 C C . HIS A 1 207 ? 7.461 22.312 14.312 1 93.88 207 HIS A C 1
ATOM 1644 O O . HIS A 1 207 ? 8.312 22.203 13.43 1 93.88 207 HIS A O 1
ATOM 1650 N N . ASP A 1 208 ? 7.121 21.312 15.078 1 95.88 208 ASP A N 1
ATOM 1651 C CA . ASP A 1 208 ? 7.695 19.984 14.891 1 95.88 208 ASP A CA 1
ATOM 1652 C C . ASP A 1 208 ? 6.844 18.922 15.578 1 95.88 208 ASP A C 1
ATOM 1654 O O . ASP A 1 208 ? 5.992 19.25 16.406 1 95.88 208 ASP A O 1
ATOM 1658 N N . LEU A 1 209 ? 7.074 17.719 15.172 1 97.19 209 LEU A N 1
ATOM 1659 C CA . LEU A 1 209 ? 6.41 16.578 15.812 1 97.19 209 LEU A CA 1
ATOM 1660 C C . LEU A 1 209 ? 6.965 16.344 17.219 1 97.19 209 LEU A C 1
ATOM 1662 O O . LEU A 1 209 ? 8.172 16.156 17.375 1 97.19 209 LEU A O 1
ATOM 1666 N N . LEU A 1 210 ? 6.125 16.438 18.172 1 97.38 210 LEU A N 1
ATOM 1667 C CA . LEU A 1 210 ? 6.555 16.234 19.562 1 97.38 210 LEU A CA 1
ATOM 1668 C C . LEU A 1 210 ? 6.363 14.773 19.969 1 97.38 210 LEU A C 1
ATOM 1670 O O . LEU A 1 210 ? 7.289 14.148 20.5 1 97.38 210 LEU A O 1
ATOM 1674 N N . PHE A 1 211 ? 5.102 14.281 19.75 1 96.12 211 PHE A N 1
ATOM 1675 C CA . PHE A 1 211 ? 4.82 12.906 20.156 1 96.12 211 PHE A CA 1
ATOM 1676 C C . PHE A 1 211 ? 3.99 12.188 19.094 1 96.12 211 PHE A C 1
ATOM 1678 O O . PHE A 1 211 ? 3.217 12.82 18.375 1 96.12 211 PHE A O 1
ATOM 1685 N N . CYS A 1 212 ? 4.23 10.977 18.938 1 94.44 212 CYS A N 1
ATOM 1686 C CA . CYS A 1 212 ? 3.354 10 18.312 1 94.44 212 CYS A CA 1
ATOM 1687 C C . CYS A 1 212 ? 3.117 8.805 19.219 1 94.44 212 CYS A C 1
ATOM 1689 O O . CYS A 1 212 ? 3.998 7.961 19.375 1 94.44 212 CYS A O 1
ATOM 1691 N N . SER A 1 213 ? 1.963 8.703 19.781 1 91.12 213 SER A N 1
ATOM 1692 C CA . SER A 1 213 ? 1.706 7.688 20.797 1 91.12 213 SER A CA 1
ATOM 1693 C C . SER A 1 213 ? 0.569 6.762 20.391 1 91.12 213 SER A C 1
ATOM 1695 O O . SER A 1 213 ? -0.481 7.223 19.938 1 91.12 213 SER A O 1
ATOM 1697 N N . ALA A 1 214 ? 0.839 5.523 20.5 1 86.5 214 ALA A N 1
ATOM 1698 C CA . ALA A 1 214 ? -0.227 4.551 20.281 1 86.5 214 ALA A CA 1
ATOM 1699 C C . ALA A 1 214 ? -1.17 4.496 21.484 1 86.5 214 ALA A C 1
ATOM 1701 O O . ALA A 1 214 ? -0.725 4.371 22.625 1 86.5 214 ALA A O 1
ATOM 1702 N N . MET A 1 215 ? -2.432 4.754 21.188 1 84.81 215 MET A N 1
ATOM 1703 C CA . MET A 1 215 ? -3.426 4.77 22.25 1 84.81 215 MET A CA 1
ATOM 1704 C C . MET A 1 215 ? -4.027 3.385 22.453 1 84.81 215 MET A C 1
ATOM 1706 O O . MET A 1 215 ? -4.246 2.648 21.5 1 84.81 215 MET A O 1
ATOM 1710 N N . GLU A 1 216 ? -4.156 3.053 23.688 1 74.62 216 GLU A N 1
ATOM 1711 C CA . GLU A 1 216 ? -4.766 1.771 24.031 1 74.62 216 GLU A CA 1
ATOM 1712 C C . GLU A 1 216 ? -6.207 1.952 24.484 1 74.62 216 GLU A C 1
ATOM 1714 O O . GLU A 1 216 ? -6.578 3.02 24.984 1 74.62 216 GLU A O 1
ATOM 1719 N N . GLY A 1 217 ? -7.031 1.084 24.203 1 72.56 217 GLY A N 1
ATOM 1720 C CA . GLY A 1 217 ? -8.383 1.067 24.734 1 72.56 217 GLY A CA 1
ATOM 1721 C C . GLY A 1 217 ? -9.336 1.955 23.953 1 72.56 217 GLY A C 1
ATOM 1722 O O . GLY A 1 217 ? -9.359 1.919 22.719 1 72.56 217 GLY A O 1
ATOM 1723 N N . LYS A 1 218 ? -10.281 2.732 24.672 1 70.12 218 LYS A N 1
ATOM 1724 C CA . LYS A 1 218 ? -11.375 3.477 24.047 1 70.12 218 LYS A CA 1
ATOM 1725 C C . LYS A 1 218 ? -10.914 4.871 23.625 1 70.12 218 LYS A C 1
ATOM 1727 O O . LYS A 1 218 ? -11.617 5.559 22.891 1 70.12 218 LYS A O 1
ATOM 1732 N N . CYS A 1 219 ? -9.773 5.309 23.875 1 75.62 219 CYS A N 1
ATOM 1733 C CA . CYS A 1 219 ? -9.242 6.613 23.5 1 75.62 219 CYS A CA 1
ATOM 1734 C C . CYS A 1 219 ? -10.18 7.73 23.938 1 75.62 219 CYS A C 1
ATOM 1736 O O . CYS A 1 219 ? -10.547 8.594 23.141 1 75.62 219 CYS A O 1
ATOM 1738 N N . THR A 1 220 ? -10.641 7.652 25.25 1 81.12 220 THR A N 1
ATOM 1739 C CA . THR A 1 220 ? -11.484 8.711 25.797 1 81.12 220 THR A CA 1
ATOM 1740 C C . THR A 1 220 ? -10.68 9.984 26.016 1 81.12 220 THR A C 1
ATOM 1742 O O . THR A 1 220 ? -9.445 9.969 25.938 1 81.12 220 THR A O 1
ATOM 1745 N N . GLY A 1 221 ? -11.414 11.062 26.266 1 85.25 221 GLY A N 1
ATOM 1746 C CA . GLY A 1 221 ? -10.742 12.32 26.562 1 85.25 221 GLY A CA 1
ATOM 1747 C C . GLY A 1 221 ? -9.773 12.203 27.734 1 85.25 221 GLY A C 1
ATOM 1748 O O . GLY A 1 221 ? -8.68 12.773 27.688 1 85.25 221 GLY A O 1
ATOM 1749 N N . ARG A 1 222 ? -10.164 11.453 28.688 1 87.69 222 ARG A N 1
ATOM 1750 C CA . ARG A 1 222 ? -9.312 11.258 29.859 1 87.69 222 ARG A CA 1
ATOM 1751 C C . ARG A 1 222 ? -8.078 10.438 29.5 1 87.69 222 ARG A C 1
ATOM 1753 O O . ARG A 1 222 ? -6.984 10.711 30 1 87.69 222 ARG A O 1
ATOM 1760 N N . ASP A 1 223 ? -8.289 9.461 28.656 1 87.44 223 ASP A N 1
ATOM 1761 C CA . ASP A 1 223 ? -7.16 8.648 28.219 1 87.44 223 ASP A CA 1
ATOM 1762 C C . ASP A 1 223 ? -6.133 9.5 27.469 1 87.44 223 ASP A C 1
ATOM 1764 O O . ASP A 1 223 ? -4.926 9.352 27.672 1 87.44 223 ASP A O 1
ATOM 1768 N N . ILE A 1 224 ? -6.645 10.352 26.641 1 91.12 224 ILE A N 1
ATOM 1769 C CA . ILE A 1 224 ? -5.785 11.227 25.844 1 91.12 224 ILE A CA 1
ATOM 1770 C C . ILE A 1 224 ? -5.012 12.164 26.766 1 91.12 224 ILE A C 1
ATOM 1772 O O . ILE A 1 224 ? -3.803 12.344 26.609 1 91.12 224 ILE A O 1
ATOM 1776 N N . PHE A 1 225 ? -5.703 12.695 27.719 1 93.25 225 PHE A N 1
ATOM 1777 C CA . PHE A 1 225 ? -5.066 13.602 28.672 1 93.25 225 PHE A CA 1
ATOM 1778 C C . PHE A 1 225 ? -3.971 12.891 29.453 1 93.25 225 PHE A C 1
ATOM 1780 O O . PHE A 1 225 ? -2.863 13.414 29.594 1 93.25 225 PHE A O 1
ATOM 1787 N N . THR A 1 226 ? -4.305 11.703 29.938 1 92.31 226 THR A N 1
ATOM 1788 C CA . THR A 1 226 ? -3.35 10.961 30.75 1 92.31 226 THR A CA 1
ATOM 1789 C C . THR A 1 226 ? -2.09 10.641 29.953 1 92.31 226 THR A C 1
ATOM 1791 O O . THR A 1 226 ? -0.974 10.766 30.469 1 92.31 226 THR A O 1
ATOM 1794 N N . GLN A 1 227 ? -2.312 10.305 28.75 1 92.81 227 GLN A N 1
ATOM 1795 C CA . GLN A 1 227 ? -1.182 9.984 27.891 1 92.81 227 GLN A CA 1
ATOM 1796 C C . GLN A 1 227 ? -0.333 11.227 27.625 1 92.81 227 GLN A C 1
ATOM 1798 O O . GLN A 1 227 ? 0.893 11.188 27.734 1 92.81 227 GLN A O 1
ATOM 1803 N N . LEU A 1 228 ? -0.952 12.305 27.234 1 94.56 228 LEU A N 1
ATOM 1804 C CA . LEU A 1 228 ? -0.23 13.531 26.906 1 94.56 228 LEU A CA 1
ATOM 1805 C C . LEU A 1 228 ? 0.461 14.094 28.141 1 94.56 228 LEU A C 1
ATOM 1807 O O . LEU A 1 228 ? 1.584 14.602 28.062 1 94.56 228 LEU A O 1
ATOM 1811 N N . ASP A 1 229 ? -0.222 14.047 29.25 1 95.12 229 ASP A N 1
ATOM 1812 C CA . ASP A 1 229 ? 0.345 14.531 30.516 1 95.12 229 ASP A CA 1
ATOM 1813 C C . ASP A 1 229 ? 1.612 13.766 30.875 1 95.12 229 ASP A C 1
ATOM 1815 O O . ASP A 1 229 ? 2.617 14.359 31.266 1 95.12 229 ASP A O 1
ATOM 1819 N N . SER A 1 230 ? 1.482 12.469 30.75 1 94.56 230 SER A N 1
ATOM 1820 C CA . SER A 1 230 ? 2.635 11.625 31.031 1 94.56 230 SER A CA 1
ATOM 1821 C C . SER A 1 230 ? 3.783 11.914 30.062 1 94.56 230 SER A C 1
ATOM 1823 O O . SER A 1 230 ? 4.941 11.984 30.484 1 94.56 230 SER A O 1
ATOM 1825 N N . ASP A 1 231 ? 3.467 12.086 28.844 1 95.06 231 ASP A N 1
ATOM 1826 C CA . ASP A 1 231 ? 4.473 12.344 27.812 1 95.06 231 ASP A CA 1
ATOM 1827 C C . ASP A 1 231 ? 5.172 13.68 28.062 1 95.06 231 ASP A C 1
ATOM 1829 O O . ASP A 1 231 ? 6.391 13.789 27.906 1 95.06 231 ASP A O 1
ATOM 1833 N N . LEU A 1 232 ? 4.438 14.727 28.391 1 95.94 232 LEU A N 1
ATOM 1834 C CA . LEU A 1 232 ? 4.992 16.047 28.672 1 95.94 232 LEU A CA 1
ATOM 1835 C C . LEU A 1 232 ? 5.91 16.016 29.891 1 95.94 232 LEU A C 1
ATOM 1837 O O . LEU A 1 232 ? 6.996 16.594 29.875 1 95.94 232 LEU A O 1
ATOM 1841 N N . GLU A 1 233 ? 5.5 15.25 30.859 1 94.69 233 GLU A N 1
ATOM 1842 C CA . GLU A 1 233 ? 6.301 15.125 32.062 1 94.69 233 GLU A CA 1
ATOM 1843 C C . GLU A 1 233 ? 7.633 14.438 31.781 1 94.69 233 GLU A C 1
ATOM 1845 O O . GLU A 1 233 ? 8.68 14.875 32.25 1 94.69 233 GLU A O 1
ATOM 1850 N N . LYS A 1 234 ? 7.555 13.383 31.094 1 94.44 234 LYS A N 1
ATOM 1851 C CA . LYS A 1 234 ? 8.758 12.641 30.75 1 94.44 234 LYS A CA 1
ATOM 1852 C C . LYS A 1 234 ? 9.719 13.5 29.938 1 94.44 234 LYS A C 1
ATOM 1854 O O . LYS A 1 234 ? 10.938 13.352 30.031 1 94.44 234 LYS A O 1
ATOM 1859 N N . ALA A 1 235 ? 9.164 14.422 29.094 1 94.44 235 ALA A N 1
ATOM 1860 C CA . ALA A 1 235 ? 9.977 15.281 28.25 1 94.44 235 ALA A CA 1
ATOM 1861 C C . ALA A 1 235 ? 10.469 16.516 29.016 1 94.44 235 ALA A C 1
ATOM 1863 O O . ALA A 1 235 ? 11.258 17.297 28.484 1 94.44 235 ALA A O 1
ATOM 1864 N N . GLY A 1 236 ? 9.992 16.688 30.188 1 92.75 236 GLY A N 1
ATOM 1865 C CA . GLY A 1 236 ? 10.391 17.828 31 1 92.75 236 GLY A CA 1
ATOM 1866 C C . GLY A 1 236 ? 9.656 19.109 30.641 1 92.75 236 GLY A C 1
ATOM 1867 O O . GLY A 1 236 ? 10.172 20.203 30.859 1 92.75 236 GLY A O 1
ATOM 1868 N N . LEU A 1 237 ? 8.57 18.984 30.031 1 95.44 237 LEU A N 1
ATOM 1869 C CA . LEU A 1 237 ? 7.734 20.141 29.688 1 95.44 237 LEU A CA 1
ATOM 1870 C C . LEU A 1 237 ? 6.562 20.266 30.656 1 95.44 237 LEU A C 1
ATOM 1872 O O . LEU A 1 237 ? 6.141 19.266 31.266 1 95.44 237 LEU A O 1
ATOM 1876 N N . ARG A 1 238 ? 6.09 21.516 30.859 1 94.38 238 ARG A N 1
ATOM 1877 C CA . ARG A 1 238 ? 5.016 21.75 31.812 1 94.38 238 ARG A CA 1
ATOM 1878 C C . ARG A 1 238 ? 3.836 22.453 31.141 1 94.38 238 ARG A C 1
ATOM 1880 O O . ARG A 1 238 ? 4.023 23.297 30.266 1 94.38 238 ARG A O 1
ATOM 1887 N N . TRP A 1 239 ? 2.641 22.141 31.641 1 95.5 239 TRP A N 1
ATOM 1888 C CA . TRP A 1 239 ? 1.421 22.766 31.141 1 95.5 239 TRP A CA 1
ATOM 1889 C C . TRP A 1 239 ? 1.446 24.266 31.391 1 95.5 239 TRP A C 1
ATOM 1891 O O . TRP A 1 239 ? 0.831 25.031 30.641 1 95.5 239 TRP A O 1
ATOM 1901 N N . ALA A 1 240 ? 2.146 24.703 32.344 1 93.12 240 ALA A N 1
ATOM 1902 C CA . ALA A 1 240 ? 2.236 26.125 32.688 1 93.12 240 ALA A CA 1
ATOM 1903 C C . ALA A 1 240 ? 2.812 26.922 31.516 1 93.12 240 ALA A C 1
ATOM 1905 O O . ALA A 1 240 ? 2.504 28.109 31.344 1 93.12 240 ALA A O 1
ATOM 1906 N N . SER A 1 241 ? 3.607 26.266 30.719 1 93.69 241 SER A N 1
ATOM 1907 C CA . SER A 1 241 ? 4.262 26.922 29.594 1 93.69 241 SER A CA 1
ATOM 1908 C C . SER A 1 241 ? 3.422 26.812 28.328 1 93.69 241 SER A C 1
ATOM 1910 O O . SER A 1 241 ? 3.777 27.391 27.281 1 93.69 241 SER A O 1
ATOM 1912 N N . CYS A 1 242 ? 2.32 26.094 28.406 1 95.62 242 CYS A N 1
ATOM 1913 C CA . CYS A 1 242 ? 1.472 25.891 27.234 1 95.62 242 CYS A CA 1
ATOM 1914 C C . CYS A 1 242 ? 0.5 27.047 27.047 1 95.62 242 CYS A C 1
ATOM 1916 O O . CYS A 1 242 ? -0.277 27.359 27.953 1 95.62 242 CYS A O 1
ATOM 1918 N N . VAL A 1 243 ? 0.562 27.641 25.891 1 94.12 243 VAL A N 1
ATOM 1919 C CA . VAL A 1 243 ? -0.261 28.812 25.625 1 94.12 243 VAL A CA 1
ATOM 1920 C C . VAL A 1 243 ? -1.627 28.375 25.094 1 94.12 243 VAL A C 1
ATOM 1922 O O . VAL A 1 243 ? -2.652 28.969 25.453 1 94.12 243 VAL A O 1
ATOM 1925 N N . SER A 1 244 ? -1.571 27.375 24.234 1 95.75 244 SER A N 1
ATOM 1926 C CA . SER A 1 244 ? -2.822 26.969 23.609 1 95.75 244 SER A CA 1
ATOM 1927 C C . SER A 1 244 ? -2.752 25.531 23.094 1 95.75 244 SER A C 1
ATOM 1929 O O . SER A 1 244 ? -1.663 24.984 22.922 1 95.75 244 SER A O 1
ATOM 1931 N N . VAL A 1 245 ? -3.975 24.953 22.891 1 95.56 245 VAL A N 1
ATOM 1932 C CA . VAL A 1 245 ? -4.117 23.625 22.312 1 95.56 245 VAL A CA 1
ATOM 1933 C C . VAL A 1 245 ? -5.18 23.641 21.219 1 95.56 245 VAL A C 1
ATOM 1935 O O . VAL A 1 245 ? -6.285 24.156 21.422 1 95.56 245 VAL A O 1
ATOM 1938 N N . CYS A 1 246 ? -4.758 23.172 20.094 1 94.06 246 CYS A N 1
ATOM 1939 C CA . CYS A 1 246 ? -5.691 23.062 18.969 1 94.06 246 CYS A CA 1
ATOM 1940 C C . CYS A 1 246 ? -6.094 21.609 18.734 1 94.06 246 CYS A C 1
ATOM 1942 O O . CYS A 1 246 ? -5.234 20.734 18.641 1 94.06 246 CYS A O 1
ATOM 1944 N N . THR A 1 247 ? -7.406 21.281 18.625 1 92.19 247 THR A N 1
ATOM 1945 C CA . THR A 1 247 ? -7.918 19.938 18.391 1 92.19 247 THR A CA 1
ATOM 1946 C C . THR A 1 247 ? -9 19.938 17.312 1 92.19 247 THR A C 1
ATOM 1948 O O . THR A 1 247 ? -9.414 21 16.859 1 92.19 247 THR A O 1
ATOM 1951 N N . ASP A 1 248 ? -9.43 18.75 16.688 1 79.75 248 ASP A N 1
ATOM 1952 C CA . ASP A 1 248 ? -10.43 18.656 15.617 1 79.75 248 ASP A CA 1
ATOM 1953 C C . ASP A 1 248 ? -11.844 18.797 16.172 1 79.75 248 ASP A C 1
ATOM 1955 O O . ASP A 1 248 ? -12.812 18.828 15.422 1 79.75 248 ASP A O 1
ATOM 1959 N N . GLY A 1 249 ? -12.055 19.016 17.438 1 69.56 249 GLY A N 1
ATOM 1960 C CA . GLY A 1 249 ? -13.359 19.281 18.016 1 69.56 249 GLY A CA 1
ATOM 1961 C C . GLY A 1 249 ? -14.148 18.016 18.297 1 69.56 249 GLY A C 1
ATOM 1962 O O . GLY A 1 249 ? -15.328 18.078 18.656 1 69.56 249 GLY A O 1
ATOM 1963 N N . ALA A 1 250 ? -13.602 16.859 17.953 1 69.56 250 ALA A N 1
ATOM 1964 C CA . ALA A 1 250 ? -14.297 15.609 18.25 1 69.56 250 ALA A CA 1
ATOM 1965 C C . ALA A 1 250 ? -14.719 15.562 19.719 1 69.56 250 ALA A C 1
ATOM 1967 O O . ALA A 1 250 ? -14.156 16.266 20.562 1 69.56 250 ALA A O 1
ATOM 1968 N N . ALA A 1 251 ? -15.734 14.852 19.953 1 61.53 251 ALA A N 1
ATOM 1969 C CA . ALA A 1 251 ? -16.344 14.797 21.281 1 61.53 251 ALA A CA 1
ATOM 1970 C C . ALA A 1 251 ? -15.297 14.43 22.344 1 61.53 251 ALA A C 1
ATOM 1972 O O . ALA A 1 251 ? -15.281 15.008 23.438 1 61.53 251 ALA A O 1
ATOM 1973 N N . ALA A 1 252 ? -14.516 13.523 22.016 1 66.5 252 ALA A N 1
ATOM 1974 C CA . ALA A 1 252 ? -13.492 13.102 22.969 1 66.5 252 ALA A CA 1
ATOM 1975 C C . ALA A 1 252 ? -12.531 14.242 23.297 1 66.5 252 ALA A C 1
ATOM 1977 O O . ALA A 1 252 ? -12.016 14.32 24.422 1 66.5 252 ALA A O 1
ATOM 1978 N N . MET A 1 253 ? -12.461 15.102 22.391 1 75.38 253 MET A N 1
ATOM 1979 C CA . MET A 1 253 ? -11.5 16.188 22.547 1 75.38 253 MET A CA 1
ATOM 1980 C C . MET A 1 253 ? -12.141 17.391 23.219 1 75.38 253 MET A C 1
ATOM 1982 O O . MET A 1 253 ? -11.539 18 24.109 1 75.38 253 MET A O 1
ATOM 1986 N N . GLN A 1 254 ? -13.422 17.562 22.859 1 70.12 254 GLN A N 1
ATOM 1987 C CA . GLN A 1 254 ? -14.008 18.844 23.234 1 70.12 254 GLN A CA 1
ATOM 1988 C C . GLN A 1 254 ? -15.07 18.672 24.328 1 70.12 254 GLN A C 1
ATOM 1990 O O . GLN A 1 254 ? -15.57 19.656 24.875 1 70.12 254 GLN A O 1
ATOM 1995 N N . GLY A 1 255 ? -15.312 17.453 24.75 1 64.81 255 GLY A N 1
ATOM 1996 C CA . GLY A 1 255 ? -16.359 17.25 25.719 1 64.81 255 GLY A CA 1
ATOM 1997 C C . GLY A 1 255 ? -16.172 18.062 27 1 64.81 255 GLY A C 1
ATOM 1998 O O . GLY A 1 255 ? -15.047 18.156 27.5 1 64.81 255 GLY A O 1
ATOM 1999 N N . SER A 1 256 ? -17.109 18.734 27.469 1 64.31 256 SER A N 1
ATOM 2000 C CA . SER A 1 256 ? -17.047 19.688 28.578 1 64.31 256 SER A CA 1
ATOM 2001 C C . SER A 1 256 ? -16.828 18.969 29.906 1 64.31 256 SER A C 1
ATOM 2003 O O . SER A 1 256 ? -16.234 19.531 30.828 1 64.31 256 SER A O 1
ATOM 2005 N N . ARG A 1 257 ? -17.188 17.844 29.953 1 59.19 257 ARG A N 1
ATOM 2006 C CA . ARG A 1 257 ? -17.109 17.203 31.266 1 59.19 257 ARG A CA 1
ATOM 2007 C C . ARG A 1 257 ? -16.016 16.141 31.297 1 59.19 257 ARG A C 1
ATOM 2009 O O . ARG A 1 257 ? -15.195 16.125 32.219 1 59.19 257 ARG A O 1
ATOM 2016 N N . LYS A 1 258 ? -16.062 15.461 30.281 1 69.44 258 LYS A N 1
ATOM 2017 C CA . LYS A 1 258 ? -15.18 14.305 30.328 1 69.44 258 LYS A CA 1
ATOM 2018 C C . LYS A 1 258 ? -14.219 14.297 29.141 1 69.44 258 LYS A C 1
ATOM 2020 O O . LYS A 1 258 ? -13.492 13.328 28.922 1 69.44 258 LYS A O 1
ATOM 2025 N N . GLY A 1 259 ? -14.172 15.461 28.562 1 80.69 259 GLY A N 1
ATOM 2026 C CA . GLY A 1 259 ? -13.344 15.5 27.375 1 80.69 259 GLY A CA 1
ATOM 2027 C C . GLY A 1 259 ? -11.914 15.914 27.656 1 80.69 259 GLY A C 1
ATOM 2028 O O . GLY A 1 259 ? -11.57 16.266 28.781 1 80.69 259 GLY A O 1
ATOM 2029 N N . PHE A 1 260 ? -11.07 15.758 26.797 1 90.19 260 PHE A N 1
ATOM 2030 C CA . PHE A 1 260 ? -9.664 16.141 26.859 1 90.19 260 PHE A CA 1
ATOM 2031 C C . PHE A 1 260 ? -9.516 17.594 27.312 1 90.19 260 PHE A C 1
ATOM 2033 O O . PHE A 1 260 ? -8.711 17.891 28.188 1 90.19 260 PHE A O 1
ATOM 2040 N N . LYS A 1 261 ? -10.273 18.469 26.781 1 90.75 261 LYS A N 1
ATOM 2041 C CA . LYS A 1 261 ? -10.242 19.891 27.109 1 90.75 261 LYS A CA 1
ATOM 2042 C C . LYS A 1 261 ? -10.531 20.125 28.594 1 90.75 261 LYS A C 1
ATOM 2044 O O . LYS A 1 261 ? -9.812 20.875 29.25 1 90.75 261 LYS A O 1
ATOM 2049 N N . ALA A 1 262 ? -11.523 19.453 29.047 1 89.81 262 ALA A N 1
ATOM 2050 C CA . ALA A 1 262 ? -11.906 19.609 30.453 1 89.81 262 ALA A CA 1
ATOM 2051 C C . ALA A 1 262 ? -10.781 19.172 31.391 1 89.81 262 ALA A C 1
ATOM 2053 O O . ALA A 1 262 ? -10.516 19.828 32.406 1 89.81 262 ALA A O 1
ATOM 2054 N N . CYS A 1 263 ? -10.148 18.141 31.031 1 92.5 263 CYS A N 1
ATOM 2055 C CA . CYS A 1 263 ? -9.062 17.609 31.844 1 92.5 263 CYS A CA 1
ATOM 2056 C C . CYS A 1 263 ? -7.879 18.562 31.875 1 92.5 263 CYS A C 1
ATOM 2058 O O . CYS A 1 263 ? -7.273 18.781 32.906 1 92.5 263 CYS A O 1
ATOM 2060 N N . VAL A 1 264 ? -7.57 19.172 30.75 1 93.81 264 VAL A N 1
ATOM 2061 C CA . VAL A 1 264 ? -6.441 20.094 30.641 1 93.81 264 VAL A CA 1
ATOM 2062 C C . VAL A 1 264 ? -6.734 21.359 31.453 1 93.81 264 VAL A C 1
ATOM 2064 O O . VAL A 1 264 ? -5.871 21.859 32.188 1 93.81 264 VAL A O 1
ATOM 2067 N N . LEU A 1 265 ? -7.918 21.891 31.328 1 93.25 265 LEU A N 1
ATOM 2068 C CA . LEU A 1 265 ? -8.281 23.156 31.969 1 93.25 265 LEU A CA 1
ATOM 2069 C C . LEU A 1 265 ? -8.328 22.984 33.5 1 93.25 265 LEU A C 1
ATOM 2071 O O . LEU A 1 265 ? -8.195 23.953 34.219 1 93.25 265 LEU A O 1
ATOM 2075 N N . GLU A 1 266 ? -8.523 21.781 33.938 1 91.62 266 GLU A N 1
ATOM 2076 C CA . GLU A 1 266 ? -8.469 21.5 35.375 1 91.62 266 GLU A CA 1
ATOM 2077 C C . GLU A 1 266 ? -7.066 21.719 35.906 1 91.62 266 GLU A C 1
ATOM 2079 O O . GLU A 1 266 ?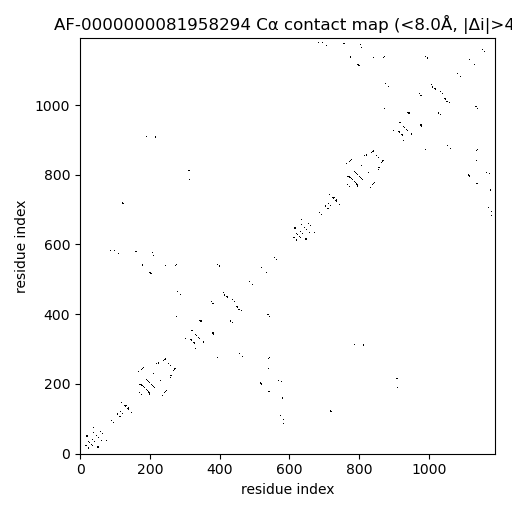 -6.902 22.219 37.031 1 91.62 266 GLU A O 1
ATOM 2084 N N . VAL A 1 267 ? -6.09 21.391 35.156 1 93.12 267 VAL A N 1
ATOM 2085 C CA . VAL A 1 267 ? -4.707 21.484 35.625 1 93.12 267 VAL A CA 1
ATOM 2086 C C . VAL A 1 267 ? -4.102 22.812 35.188 1 93.12 267 VAL A C 1
ATOM 2088 O O . VAL A 1 267 ? -3.186 23.328 35.812 1 93.12 267 VAL A O 1
ATOM 2091 N N . ALA A 1 268 ? -4.547 23.328 34.031 1 94.94 268 ALA A N 1
ATOM 2092 C CA . ALA A 1 268 ? -4.031 24.578 33.438 1 94.94 268 ALA A CA 1
ATOM 2093 C C . ALA A 1 268 ? -5.156 25.422 32.875 1 94.94 268 ALA A C 1
ATOM 2095 O O . ALA A 1 268 ? -5.348 25.438 31.641 1 94.94 268 ALA A O 1
ATOM 2096 N N . PRO A 1 269 ? -5.75 26.203 33.625 1 93.94 269 PRO A N 1
ATOM 2097 C CA . PRO A 1 269 ? -6.926 26.969 33.219 1 93.94 269 PRO A CA 1
ATOM 2098 C C . PRO A 1 269 ? -6.582 28.078 32.219 1 93.94 269 PRO A C 1
ATOM 2100 O O . PRO A 1 269 ? -7.457 28.562 31.5 1 93.94 269 PRO A O 1
ATOM 2103 N N . HIS A 1 270 ? -5.348 28.484 32.188 1 92.5 270 HIS A N 1
ATOM 2104 C CA . HIS A 1 270 ? -4.961 29.594 31.312 1 92.5 270 HIS A CA 1
ATOM 2105 C C . HIS A 1 270 ? -4.84 29.156 29.859 1 92.5 270 HIS A C 1
ATOM 2107 O O . HIS A 1 270 ? -4.793 29.984 28.953 1 92.5 270 HIS A O 1
ATOM 2113 N N . VAL A 1 271 ? -4.805 27.859 29.594 1 93.94 271 VAL A N 1
ATOM 2114 C CA . VAL A 1 271 ? -4.586 27.328 28.25 1 93.94 271 VAL A CA 1
ATOM 2115 C C . VAL A 1 271 ? -5.805 27.625 27.375 1 93.94 271 VAL A C 1
ATOM 2117 O O . VAL A 1 271 ? -6.938 27.328 27.75 1 93.94 271 VAL A O 1
ATOM 2120 N N . LYS A 1 272 ? -5.547 28.172 26.25 1 92.12 272 LYS A N 1
ATOM 2121 C CA . LYS A 1 272 ? -6.625 28.484 25.312 1 92.12 272 LYS A CA 1
ATOM 2122 C C . LYS A 1 272 ? -6.855 27.328 24.344 1 92.12 272 LYS A C 1
ATOM 2124 O O . LYS A 1 272 ? -5.906 26.812 23.75 1 92.12 272 LYS A O 1
ATOM 2129 N N . PHE A 1 273 ? -8.094 26.922 24.219 1 91.62 273 PHE A N 1
ATOM 2130 C CA . PHE A 1 273 ? -8.422 25.844 23.297 1 91.62 273 PHE A CA 1
ATOM 2131 C C . PHE A 1 273 ? -9.016 26.406 22 1 91.62 273 PHE A C 1
ATOM 2133 O O . PHE A 1 273 ? -9.898 27.266 22.031 1 91.62 273 PHE A O 1
ATOM 2140 N N . LEU A 1 274 ? -8.43 25.984 20.969 1 90 274 LEU A N 1
ATOM 2141 C CA . LEU A 1 274 ? -8.93 26.375 19.656 1 90 274 LEU A CA 1
ATOM 2142 C C . LEU A 1 274 ? -9.453 25.172 18.875 1 90 274 LEU A C 1
ATOM 2144 O O . LEU A 1 274 ? -8.859 24.094 18.922 1 90 274 LEU A O 1
ATOM 2148 N N . HIS A 1 275 ? -10.57 25.344 18.281 1 89.75 275 HIS A N 1
ATOM 2149 C CA . HIS A 1 275 ? -11.133 24.344 17.375 1 89.75 275 HIS A CA 1
ATOM 2150 C C . HIS A 1 275 ? -10.555 24.5 15.977 1 89.75 275 HIS A C 1
ATOM 2152 O O . HIS A 1 275 ? -10.609 25.578 15.383 1 89.75 275 HIS A O 1
ATOM 2158 N N . CYS A 1 276 ? -10.062 23.453 15.438 1 89.31 276 CYS A N 1
ATOM 2159 C CA . CYS A 1 276 ? -9.414 23.438 14.133 1 89.31 276 CYS A CA 1
ATOM 2160 C C . CYS A 1 276 ? -10.281 24.125 13.094 1 89.31 276 CYS A C 1
ATOM 2162 O O . CYS A 1 276 ? -11.422 23.734 12.859 1 89.31 276 CYS A O 1
ATOM 2164 N N . MET A 1 277 ? -9.766 25.141 12.477 1 87.56 277 MET A N 1
ATOM 2165 C CA . MET A 1 277 ? -10.523 25.969 11.539 1 87.56 277 MET A CA 1
ATOM 2166 C C . MET A 1 277 ? -10.891 25.156 10.297 1 87.56 277 MET A C 1
ATOM 2168 O O . MET A 1 277 ? -11.945 25.391 9.695 1 87.56 277 MET A O 1
ATOM 2172 N N . ILE A 1 278 ? -10.031 24.25 9.914 1 83.56 278 ILE A N 1
ATOM 2173 C CA . ILE A 1 278 ? -10.32 23.391 8.766 1 83.56 278 ILE A CA 1
ATOM 2174 C C . ILE A 1 278 ? -11.555 22.547 9.055 1 83.56 278 ILE A C 1
ATOM 2176 O O . ILE A 1 278 ? -12.406 22.359 8.188 1 83.56 278 ILE A O 1
ATOM 2180 N N . HIS A 1 279 ? -11.648 22.047 10.219 1 82.19 279 HIS A N 1
ATOM 2181 C CA . HIS A 1 279 ? -12.797 21.234 10.602 1 82.19 279 HIS A CA 1
ATOM 2182 C C . HIS A 1 279 ? -14.062 22.078 10.695 1 82.19 279 HIS A C 1
ATOM 2184 O O . HIS A 1 279 ? -15.148 21.609 10.328 1 82.19 279 HIS A O 1
ATOM 2190 N N . ARG A 1 280 ? -13.898 23.234 11.227 1 85.94 280 ARG A N 1
ATOM 2191 C CA . ARG A 1 280 ? -15.039 24.141 11.305 1 85.94 280 ARG A CA 1
ATOM 2192 C C . ARG A 1 280 ? -15.555 24.484 9.914 1 85.94 280 ARG A C 1
ATOM 2194 O O . ARG A 1 280 ? -16.766 24.562 9.703 1 85.94 280 ARG A O 1
ATOM 2201 N N . GLU A 1 281 ? -14.625 24.703 9.039 1 85.88 281 GLU A N 1
ATOM 2202 C CA . GLU A 1 281 ? -15.008 24.984 7.66 1 85.88 281 GLU A CA 1
ATOM 2203 C C . GLU A 1 281 ? -15.781 23.812 7.055 1 85.88 281 GLU A C 1
ATOM 2205 O O . GLU A 1 281 ? -16.766 24.016 6.352 1 85.88 281 GLU A O 1
ATOM 2210 N N . ALA A 1 282 ? -15.266 22.656 7.281 1 81.12 282 ALA A N 1
ATOM 2211 C CA . ALA A 1 282 ? -15.914 21.453 6.762 1 81.12 282 ALA A CA 1
ATOM 2212 C C . ALA A 1 282 ? -17.344 21.328 7.301 1 81.12 282 ALA A C 1
ATOM 2214 O O . ALA A 1 282 ? -18.266 20.969 6.562 1 81.12 282 ALA A O 1
ATOM 2215 N N . LEU A 1 283 ? -17.516 21.625 8.547 1 83.38 283 LEU A N 1
ATOM 2216 C CA . LEU A 1 283 ? -18.844 21.562 9.164 1 83.38 283 LEU A CA 1
ATOM 2217 C C . LEU A 1 283 ? -19.766 22.625 8.57 1 83.38 283 LEU A C 1
ATOM 2219 O O . LEU A 1 283 ? -20.938 22.344 8.305 1 83.38 283 LEU A O 1
ATOM 2223 N N . ALA A 1 284 ? -19.219 23.781 8.383 1 86.69 284 ALA A N 1
ATOM 2224 C CA . ALA A 1 284 ? -20 24.875 7.816 1 86.69 284 ALA A CA 1
ATOM 2225 C C . ALA A 1 284 ? -20.438 24.562 6.391 1 86.69 284 ALA A C 1
ATOM 2227 O O . ALA A 1 284 ? -21.531 24.953 5.973 1 86.69 284 ALA A O 1
ATOM 2228 N N . SER A 1 285 ? -19.688 23.844 5.688 1 84.44 285 SER A N 1
ATOM 2229 C CA . SER A 1 285 ? -19.922 23.578 4.27 1 84.44 285 SER A CA 1
ATOM 2230 C C . SER A 1 285 ? -20.922 22.453 4.066 1 84.44 285 SER A C 1
ATOM 2232 O O . SER A 1 285 ? -21.375 22.219 2.945 1 84.44 285 SER A O 1
ATOM 2234 N N . LYS A 1 286 ? -21.312 21.781 5.125 1 80.94 286 LYS A N 1
ATOM 2235 C CA . LYS A 1 286 ? -22.203 20.641 5.02 1 80.94 286 LYS A CA 1
ATOM 2236 C C . LYS A 1 286 ? -23.641 21.094 4.797 1 80.94 286 LYS A C 1
ATOM 2238 O O . LYS A 1 286 ? -24.484 20.297 4.367 1 80.94 286 LYS A O 1
ATOM 2243 N N . CYS A 1 287 ? -23.859 22.328 4.895 1 85.31 287 CYS A N 1
ATOM 2244 C CA . CYS A 1 287 ? -25.219 22.859 4.773 1 85.31 287 CYS A CA 1
ATOM 2245 C C . CYS A 1 287 ? -25.656 22.891 3.314 1 85.31 287 CYS A C 1
ATOM 2247 O O . CYS A 1 287 ? -25.016 23.531 2.479 1 85.31 287 CYS A O 1
ATOM 2249 N N . LEU A 1 288 ? -26.688 22.031 3.01 1 88.62 288 LEU A N 1
ATOM 2250 C CA . LEU A 1 288 ? -27.266 22.016 1.673 1 88.62 288 LEU A CA 1
ATOM 2251 C C . LEU A 1 288 ? -28.797 22.125 1.743 1 88.62 288 LEU A C 1
ATOM 2253 O O . LEU A 1 288 ? -29.422 21.531 2.637 1 88.62 288 LEU A O 1
ATOM 2257 N N . GLU A 1 289 ? -29.359 22.844 0.815 1 89.69 289 GLU A N 1
ATOM 2258 C CA . GLU A 1 289 ? -30.812 22.844 0.662 1 89.69 289 GLU A CA 1
ATOM 2259 C C . GLU A 1 289 ? -31.312 21.484 0.229 1 89.69 289 GLU A C 1
ATOM 2261 O O . GLU A 1 289 ? -30.594 20.719 -0.413 1 89.69 289 GLU A O 1
ATOM 2266 N N . PRO A 1 290 ? -32.5 21.203 0.543 1 91.12 290 PRO A N 1
ATOM 2267 C CA . PRO A 1 290 ? -33.031 19.875 0.26 1 91.12 290 PRO A CA 1
ATOM 2268 C C . PRO A 1 290 ? -32.906 19.484 -1.21 1 91.12 290 PRO A C 1
ATOM 2270 O O . PRO A 1 290 ? -32.531 18.344 -1.519 1 91.12 290 PRO A O 1
ATOM 2273 N N . GLU A 1 291 ? -33.219 20.406 -2.039 1 91.88 291 GLU A N 1
ATOM 2274 C CA . GLU A 1 291 ? -33.125 20.094 -3.465 1 91.88 291 GLU A CA 1
ATOM 2275 C C . GLU A 1 291 ? -31.703 19.781 -3.879 1 91.88 291 GLU A C 1
ATOM 2277 O O . GLU A 1 291 ? -31.453 18.844 -4.637 1 91.88 291 GLU A O 1
ATOM 2282 N N . LEU A 1 292 ? -30.859 20.594 -3.41 1 93.75 292 LEU A N 1
ATOM 2283 C CA . LEU A 1 292 ? -29.438 20.406 -3.736 1 93.75 292 LEU A CA 1
ATOM 2284 C C . LEU A 1 292 ? -28.891 19.156 -3.055 1 93.75 292 LEU A C 1
ATOM 2286 O O . LEU A 1 292 ? -28.031 18.469 -3.607 1 93.75 292 LEU A O 1
ATOM 2290 N N . ARG A 1 293 ? -29.375 18.875 -1.914 1 91.5 293 ARG A N 1
ATOM 2291 C CA . ARG A 1 293 ? -28.984 17.656 -1.199 1 91.5 293 ARG A CA 1
ATOM 2292 C C . ARG A 1 293 ? -29.375 16.406 -1.983 1 91.5 293 ARG A C 1
ATOM 2294 O O . ARG A 1 293 ? -28.609 15.445 -2.039 1 91.5 293 ARG A O 1
ATOM 2301 N N . ASN A 1 294 ? -30.531 16.5 -2.477 1 93.12 294 ASN A N 1
ATOM 2302 C CA . ASN A 1 294 ? -30.984 15.375 -3.297 1 93.12 294 ASN A CA 1
ATOM 2303 C C . ASN A 1 294 ? -30.078 15.172 -4.512 1 93.12 294 ASN A C 1
ATOM 2305 O O . ASN A 1 294 ? -29.766 14.031 -4.867 1 93.12 294 ASN A O 1
ATOM 2309 N N . VAL A 1 295 ? -29.766 16.266 -5.117 1 94.19 295 VAL A N 1
ATOM 2310 C CA . VAL A 1 295 ? -28.875 16.188 -6.27 1 94.19 295 VAL A CA 1
ATOM 2311 C C . VAL A 1 295 ? -27.531 15.586 -5.852 1 94.19 295 VAL A C 1
ATOM 2313 O O . VAL A 1 295 ? -26.984 14.734 -6.555 1 94.19 295 VAL A O 1
ATOM 2316 N N . PHE A 1 296 ? -27.078 16.016 -4.734 1 91.44 296 PHE A N 1
ATOM 2317 C CA . PHE A 1 296 ? -25.812 15.516 -4.219 1 91.44 296 PHE A CA 1
ATOM 2318 C C . PHE A 1 296 ? -25.875 14.016 -3.949 1 91.44 296 PHE A C 1
ATOM 2320 O O . PHE A 1 296 ? -25.016 13.258 -4.391 1 91.44 296 PHE A O 1
ATOM 2327 N N . GLN A 1 297 ? -26.859 13.594 -3.305 1 89.62 297 GLN A N 1
ATOM 2328 C CA . GLN A 1 297 ? -27.031 12.195 -2.943 1 89.62 297 GLN A CA 1
ATOM 2329 C C . GLN A 1 297 ? -27.172 11.32 -4.188 1 89.62 297 GLN A C 1
ATOM 2331 O O . GLN A 1 297 ? -26.625 10.219 -4.246 1 89.62 297 GLN A O 1
ATOM 2336 N N . THR A 1 298 ? -27.938 11.82 -5.051 1 93.44 298 THR A N 1
ATOM 2337 C CA . THR A 1 298 ? -28.125 11.086 -6.297 1 93.44 298 THR A CA 1
ATOM 2338 C C . THR A 1 298 ? -26.812 10.969 -7.062 1 93.44 298 THR A C 1
ATOM 2340 O O . THR A 1 298 ? -26.531 9.938 -7.672 1 93.44 298 THR A O 1
ATOM 2343 N N . SER A 1 299 ? -26.078 12.047 -7.039 1 92.56 299 SER A N 1
ATOM 2344 C CA . SER A 1 299 ? -24.766 12.031 -7.688 1 92.56 299 SER A CA 1
ATOM 2345 C C . SER A 1 299 ? -23.859 10.961 -7.086 1 92.56 299 SER A C 1
ATOM 2347 O O . SER A 1 299 ? -23.188 10.234 -7.816 1 92.56 299 SER A O 1
ATOM 2349 N N . VAL A 1 300 ? -23.828 10.875 -5.785 1 87.69 300 VAL A N 1
ATOM 2350 C CA . VAL A 1 300 ? -23.016 9.891 -5.086 1 87.69 300 VAL A CA 1
ATOM 2351 C C . VAL A 1 300 ? -23.484 8.484 -5.445 1 87.69 300 VAL A C 1
ATOM 2353 O O . VAL A 1 300 ? -22.672 7.578 -5.633 1 87.69 300 VAL A O 1
ATOM 2356 N N . LYS A 1 301 ? -24.75 8.32 -5.578 1 89 301 LYS A N 1
ATOM 2357 C CA . LYS A 1 301 ? -25.312 7.027 -5.961 1 89 301 LYS A CA 1
ATOM 2358 C C . LYS A 1 301 ? -24.859 6.621 -7.359 1 89 301 LYS A C 1
ATOM 2360 O O . LYS A 1 301 ? -24.578 5.445 -7.609 1 89 301 LYS A O 1
ATOM 2365 N N . MET A 1 302 ? -24.844 7.586 -8.219 1 91.88 302 MET A N 1
ATOM 2366 C CA . MET A 1 302 ? -24.391 7.328 -9.586 1 91.88 302 MET A CA 1
ATOM 2367 C C . MET A 1 302 ? -22.938 6.855 -9.602 1 91.88 302 MET A C 1
ATOM 2369 O O . MET A 1 302 ? -22.625 5.863 -10.258 1 91.88 302 MET A O 1
ATOM 2373 N N . VAL A 1 303 ? -22.141 7.562 -8.875 1 87.81 303 VAL A N 1
ATOM 2374 C CA . VAL A 1 303 ? -20.719 7.25 -8.828 1 87.81 303 VAL A CA 1
ATOM 2375 C C . VAL A 1 303 ? -20.5 5.867 -8.219 1 87.81 303 VAL A C 1
ATOM 2377 O O . VAL A 1 303 ? -19.734 5.062 -8.742 1 87.81 303 VAL A O 1
ATOM 2380 N N . ASN A 1 304 ? -21.234 5.633 -7.184 1 84.75 304 ASN A N 1
ATOM 2381 C CA . ASN A 1 304 ? -21.125 4.344 -6.512 1 84.75 304 ASN A CA 1
ATOM 2382 C C . ASN A 1 304 ? -21.578 3.197 -7.406 1 84.75 304 ASN A C 1
ATOM 2384 O O . ASN A 1 304 ? -21.016 2.107 -7.379 1 84.75 304 ASN A O 1
ATOM 2388 N N . PHE A 1 305 ? -22.656 3.439 -8.109 1 86.62 305 PHE A N 1
ATOM 2389 C CA . PHE A 1 305 ? -23.188 2.426 -9.016 1 86.62 305 PHE A CA 1
ATOM 2390 C C . PHE A 1 305 ? -22.109 1.989 -10.008 1 86.62 305 PHE A C 1
ATOM 2392 O O . PHE A 1 305 ? -21.969 0.798 -10.297 1 86.62 305 PHE A O 1
ATOM 2399 N N . ILE A 1 306 ? -21.406 2.928 -10.461 1 85.75 306 ILE A N 1
ATOM 2400 C CA . ILE A 1 306 ? -20.438 2.666 -11.516 1 85.75 306 ILE A CA 1
ATOM 2401 C C . ILE A 1 306 ? -19.156 2.09 -10.906 1 85.75 306 ILE A C 1
ATOM 2403 O O . ILE A 1 306 ? -18.562 1.16 -11.453 1 85.75 306 ILE A O 1
ATOM 2407 N N . LYS A 1 307 ? -18.781 2.562 -9.742 1 82.25 307 LYS A N 1
ATOM 2408 C CA . LYS A 1 307 ? -17.484 2.221 -9.172 1 82.25 307 LYS A CA 1
ATOM 2409 C C . LYS A 1 307 ? -17.578 0.983 -8.281 1 82.25 307 LYS A C 1
ATOM 2411 O O . LYS A 1 307 ? -16.547 0.371 -7.953 1 82.25 307 LYS A O 1
ATOM 2416 N N . ALA A 1 308 ? -18.719 0.588 -7.957 1 76.38 308 ALA A N 1
ATOM 2417 C CA . ALA A 1 308 ? -18.906 -0.532 -7.039 1 76.38 308 ALA A CA 1
ATOM 2418 C C . ALA A 1 308 ? -18.406 -1.837 -7.66 1 76.38 308 ALA A C 1
ATOM 2420 O O . ALA A 1 308 ? -17.938 -2.727 -6.949 1 76.38 308 ALA A O 1
ATOM 2421 N N . ARG A 1 309 ? -18.562 -1.931 -8.992 1 76.44 309 ARG A N 1
ATOM 2422 C CA . ARG A 1 309 ? -18.125 -3.143 -9.68 1 76.44 309 ARG A CA 1
ATOM 2423 C C . ARG A 1 309 ? -16.969 -2.844 -10.633 1 76.44 309 ARG A C 1
ATOM 2425 O O . ARG A 1 309 ? -17.062 -1.939 -11.469 1 76.44 309 ARG A O 1
ATOM 2432 N N . PRO A 1 310 ? -16 -3.641 -10.516 1 72.81 310 PRO A N 1
ATOM 2433 C CA . PRO A 1 310 ? -14.844 -3.398 -11.383 1 72.81 310 PRO A CA 1
ATOM 2434 C C . PRO A 1 310 ? -15.188 -3.475 -12.867 1 72.81 310 PRO A C 1
ATOM 2436 O O . PRO A 1 310 ? -14.672 -2.695 -13.672 1 72.81 310 PRO A O 1
ATOM 2439 N N . VAL A 1 311 ? -16.062 -4.367 -13.219 1 76.06 311 VAL A N 1
ATOM 2440 C CA . VAL A 1 311 ? -16.453 -4.527 -14.617 1 76.06 311 VAL A CA 1
ATOM 2441 C C . VAL A 1 311 ? -17.125 -3.256 -15.117 1 76.06 311 VAL A C 1
ATOM 2443 O O . VAL A 1 311 ? -16.859 -2.801 -16.234 1 76.06 311 VAL A O 1
ATOM 2446 N N . GLN A 1 312 ? -17.984 -2.691 -14.305 1 78.88 312 GLN A N 1
ATOM 2447 C CA . GLN A 1 312 ? -18.688 -1.464 -14.68 1 78.88 312 GLN A CA 1
ATOM 2448 C C . GLN A 1 312 ? -17.703 -0.309 -14.859 1 78.88 312 GLN A C 1
ATOM 2450 O O . GLN A 1 312 ? -17.828 0.492 -15.781 1 78.88 312 GLN A O 1
ATOM 2455 N N . SER A 1 313 ? -16.766 -0.27 -13.953 1 79.38 313 SER A N 1
ATOM 2456 C CA . SER A 1 313 ? -15.758 0.778 -14.039 1 79.38 313 SER A CA 1
ATOM 2457 C C . SER A 1 313 ? -14.953 0.667 -15.328 1 79.38 313 SER A C 1
ATOM 2459 O O . SER A 1 313 ? -14.633 1.678 -15.961 1 79.38 313 SER A O 1
ATOM 2461 N N . ARG A 1 314 ? -14.719 -0.509 -15.734 1 77.19 314 ARG A N 1
ATOM 2462 C CA . ARG A 1 314 ? -13.953 -0.733 -16.953 1 77.19 314 ARG A CA 1
ATOM 2463 C C . ARG A 1 314 ? -14.766 -0.362 -18.188 1 77.19 314 ARG A C 1
ATOM 2465 O O . ARG A 1 314 ? -14.25 0.26 -19.125 1 77.19 314 ARG A O 1
ATOM 2472 N N . LEU A 1 315 ? -15.953 -0.839 -18.125 1 76.12 315 LEU A N 1
ATOM 2473 C CA . LEU A 1 315 ? -16.828 -0.529 -19.25 1 76.12 315 LEU A CA 1
ATOM 2474 C C . LEU A 1 315 ? -17.031 0.977 -19.391 1 76.12 315 LEU A C 1
ATOM 2476 O O . LEU A 1 315 ? -17.094 1.505 -20.5 1 76.12 315 LEU A O 1
ATOM 2480 N N . PHE A 1 316 ? -17.172 1.611 -18.281 1 85.94 316 PHE A N 1
ATOM 2481 C CA . PHE A 1 316 ? -17.328 3.061 -18.281 1 85.94 316 PHE A CA 1
ATOM 2482 C C . PHE A 1 316 ? -16.062 3.736 -18.812 1 85.94 316 PHE A C 1
ATOM 2484 O O . PHE A 1 316 ? -16.141 4.699 -19.578 1 85.94 316 PHE A O 1
ATOM 2491 N N . ALA A 1 317 ? -14.953 3.252 -18.375 1 77.44 317 ALA A N 1
ATOM 2492 C CA . ALA A 1 317 ? -13.688 3.797 -18.859 1 77.44 317 ALA A CA 1
ATOM 2493 C C . ALA A 1 317 ? -13.555 3.645 -20.375 1 77.44 317 ALA A C 1
ATOM 2495 O O . ALA A 1 317 ? -13.07 4.551 -21.047 1 77.44 317 ALA A O 1
ATOM 2496 N N . GLN A 1 318 ? -13.945 2.555 -20.844 1 75.12 318 GLN A N 1
ATOM 2497 C CA . GLN A 1 318 ? -13.93 2.307 -22.281 1 75.12 318 GLN A CA 1
ATOM 2498 C C . GLN A 1 318 ? -14.844 3.277 -23.016 1 75.12 318 GLN A C 1
ATOM 2500 O O . GLN A 1 318 ? -14.484 3.785 -24.078 1 75.12 318 GLN A O 1
ATOM 2505 N N . LEU A 1 319 ? -15.977 3.473 -22.484 1 77.44 319 LEU A N 1
ATOM 2506 C CA . LEU A 1 319 ? -16.922 4.414 -23.078 1 77.44 319 LEU A CA 1
ATOM 2507 C C . LEU A 1 319 ? -16.328 5.816 -23.125 1 77.44 319 LEU A C 1
ATOM 2509 O O . LEU A 1 319 ? -16.422 6.5 -24.141 1 77.44 319 LEU A O 1
ATOM 2513 N N . CYS A 1 320 ? -15.742 6.203 -22.062 1 83.12 320 CYS A N 1
ATOM 2514 C CA . CYS A 1 320 ? -15.117 7.523 -22 1 83.12 320 CYS A CA 1
ATOM 2515 C C . CYS A 1 320 ? -14.008 7.645 -23.047 1 83.12 320 CYS A C 1
ATOM 2517 O O . CYS A 1 320 ? -13.875 8.68 -23.703 1 83.12 320 CYS A O 1
ATOM 2519 N N . HIS A 1 321 ? -13.273 6.602 -23.172 1 73.06 321 HIS A N 1
ATOM 2520 C CA . HIS A 1 321 ? -12.195 6.574 -24.156 1 73.06 321 HIS A CA 1
ATOM 2521 C C . HIS A 1 321 ? -12.734 6.699 -25.562 1 73.06 321 HIS A C 1
ATOM 2523 O O . HIS A 1 321 ? -12.211 7.469 -26.375 1 73.06 321 HIS A O 1
ATOM 2529 N N . GLU A 1 322 ? -13.688 5.938 -25.844 1 71.44 322 GLU A N 1
ATOM 2530 C CA . GLU A 1 322 ? -14.305 5.941 -27.172 1 71.44 322 GLU A CA 1
ATOM 2531 C C . GLU A 1 322 ? -14.906 7.309 -27.5 1 71.44 322 GLU A C 1
ATOM 2533 O O . GLU A 1 322 ? -14.898 7.734 -28.656 1 71.44 322 GLU A O 1
ATOM 2538 N N . MET A 1 323 ? -15.352 7.961 -26.5 1 77.56 323 MET A N 1
ATOM 2539 C CA . MET A 1 323 ? -15.992 9.258 -26.688 1 77.56 323 MET A CA 1
ATOM 2540 C C . MET A 1 323 ? -14.953 10.383 -26.672 1 77.56 323 MET A C 1
ATOM 2542 O O . MET A 1 323 ? -15.281 11.539 -26.938 1 77.56 323 MET A O 1
ATOM 2546 N N . GLY A 1 324 ? -13.695 9.992 -26.375 1 72.38 324 GLY A N 1
ATOM 2547 C CA . GLY A 1 324 ? -12.625 10.969 -26.344 1 72.38 324 GLY A CA 1
ATOM 2548 C C . GLY A 1 324 ? -12.688 11.891 -25.141 1 72.38 324 GLY A C 1
ATOM 2549 O O . GLY A 1 324 ? -12.312 13.062 -25.234 1 72.38 324 GLY A O 1
ATOM 2550 N N . SER A 1 325 ? -13.195 11.344 -24.094 1 74.69 325 SER A N 1
ATOM 2551 C CA . SER A 1 325 ? -13.336 12.148 -22.891 1 74.69 325 SER A CA 1
ATOM 2552 C C . SER A 1 325 ? -11.984 12.422 -22.234 1 74.69 325 SER A C 1
ATOM 2554 O O . SER A 1 325 ? -11.039 11.656 -22.422 1 74.69 325 SER A O 1
ATOM 2556 N N . GLU A 1 326 ? -11.883 13.57 -21.531 1 72.38 326 GLU A N 1
ATOM 2557 C CA . GLU A 1 326 ? -10.648 13.977 -20.875 1 72.38 326 GLU A CA 1
ATOM 2558 C C . GLU A 1 326 ? -10.273 13.016 -19.75 1 72.38 326 GLU A C 1
ATOM 2560 O O . GLU A 1 326 ? -9.094 12.82 -19.453 1 72.38 326 GLU A O 1
ATOM 2565 N N . HIS A 1 327 ? -11.273 12.57 -19.062 1 75.56 327 HIS A N 1
ATOM 2566 C CA . HIS A 1 327 ? -11.086 11.609 -17.984 1 75.56 327 HIS A CA 1
ATOM 2567 C C . HIS A 1 327 ? -11.703 10.266 -18.328 1 75.56 327 HIS A C 1
ATOM 2569 O O . HIS A 1 327 ? -12.664 10.195 -19.094 1 75.56 327 HIS A O 1
ATOM 2575 N N . GLU A 1 328 ? -11.117 9.297 -17.719 1 72.5 328 GLU A N 1
ATOM 2576 C CA . GLU A 1 328 ? -11.633 7.973 -18.062 1 72.5 328 GLU A CA 1
ATOM 2577 C C . GLU A 1 328 ? -12.188 7.258 -16.828 1 72.5 328 GLU A C 1
ATOM 2579 O O . GLU A 1 328 ? -12.516 6.07 -16.891 1 72.5 328 GLU A O 1
ATOM 2584 N N . ALA A 1 329 ? -12.109 7.922 -15.703 1 75 329 ALA A N 1
ATOM 2585 C CA . ALA A 1 329 ? -12.633 7.297 -14.484 1 75 329 ALA A CA 1
ATOM 2586 C C . ALA A 1 329 ? -13.273 8.336 -13.57 1 75 329 ALA A C 1
ATOM 2588 O O . ALA A 1 329 ? -12.914 9.516 -13.609 1 75 329 ALA A O 1
ATOM 2589 N N . LEU A 1 330 ? -14.289 7.91 -12.859 1 78.56 330 LEU A N 1
ATOM 2590 C CA . LEU A 1 330 ? -14.891 8.727 -11.812 1 78.56 330 LEU A CA 1
ATOM 2591 C C . LEU A 1 330 ? -14.094 8.609 -10.516 1 78.56 330 LEU A C 1
ATOM 2593 O O . LEU A 1 330 ? -13.258 7.719 -10.367 1 78.56 330 LEU A O 1
ATOM 2597 N N . LEU A 1 331 ? -14.289 9.523 -9.594 1 74.06 331 LEU A N 1
ATOM 2598 C CA . LEU A 1 331 ? -13.609 9.516 -8.305 1 74.06 331 LEU A CA 1
ATOM 2599 C C . LEU A 1 331 ? -14.531 9 -7.207 1 74.06 331 LEU A C 1
ATOM 2601 O O . LEU A 1 331 ? -15.742 9.211 -7.258 1 74.06 331 LEU A O 1
ATOM 2605 N N . PHE A 1 332 ? -13.836 8.242 -6.258 1 68.31 332 PHE A N 1
ATOM 2606 C CA . PHE A 1 332 ? -14.641 7.73 -5.152 1 68.31 332 PHE A CA 1
ATOM 2607 C C . PHE A 1 332 ? -14.922 8.828 -4.133 1 68.31 332 PHE A C 1
ATOM 2609 O O . PHE A 1 332 ? -14.047 9.648 -3.836 1 68.31 332 PHE A O 1
ATOM 2616 N N . HIS A 1 333 ? -16.188 8.812 -3.729 1 63.19 333 HIS A N 1
ATOM 2617 C CA . HIS A 1 333 ? -16.578 9.75 -2.684 1 63.19 333 HIS A CA 1
ATOM 2618 C C . HIS A 1 333 ? -16.25 9.203 -1.3 1 63.19 333 HIS A C 1
ATOM 2620 O O . HIS A 1 333 ? -16.469 8.023 -1.024 1 63.19 333 HIS A O 1
ATOM 2626 N N . THR A 1 334 ? -15.367 9.859 -0.47 1 58.28 334 THR A N 1
ATOM 2627 C CA . THR A 1 334 ? -15.195 9.492 0.932 1 58.28 334 THR A CA 1
ATOM 2628 C C . THR A 1 334 ? -15.797 10.562 1.844 1 58.28 334 THR A C 1
ATOM 2630 O O . THR A 1 334 ? -15.586 11.758 1.626 1 58.28 334 THR A O 1
ATOM 2633 N N . GLU A 1 335 ? -16.734 10.164 2.699 1 52.53 335 GLU A N 1
ATOM 2634 C CA . GLU A 1 335 ? -17.422 11.094 3.594 1 52.53 335 GLU A CA 1
ATOM 2635 C C . GLU A 1 335 ? -16.438 11.836 4.488 1 52.53 335 GLU A C 1
ATOM 2637 O O . GLU A 1 335 ? -16.688 12.969 4.887 1 52.53 335 GLU A O 1
ATOM 2642 N N . VAL A 1 336 ? -15.352 11.148 4.785 1 49.72 336 VAL A N 1
ATOM 2643 C CA . VAL A 1 336 ? -14.477 11.695 5.816 1 49.72 336 VAL A CA 1
ATOM 2644 C C . VAL A 1 336 ? -13.742 12.922 5.27 1 49.72 336 VAL A C 1
ATOM 2646 O O . VAL A 1 336 ? -13.469 13.867 6.012 1 49.72 336 VAL A O 1
ATOM 2649 N N . ARG A 1 337 ? -13.594 12.852 3.918 1 54.06 337 ARG A N 1
ATOM 2650 C CA . ARG A 1 337 ? -12.844 13.984 3.395 1 54.06 337 ARG A CA 1
ATOM 2651 C C . ARG A 1 337 ? -13.719 14.875 2.523 1 54.06 337 ARG A C 1
ATOM 2653 O O . ARG A 1 337 ? -13.797 14.68 1.309 1 54.06 337 ARG A O 1
ATOM 2660 N N . TRP A 1 338 ? -14.438 15.828 3.119 1 55.38 338 TRP A N 1
ATOM 2661 C CA . TRP A 1 338 ? -15.406 16.719 2.484 1 55.38 338 TRP A CA 1
ATOM 2662 C C . TRP A 1 338 ? -14.805 17.391 1.264 1 55.38 338 TRP A C 1
ATOM 2664 O O . TRP A 1 338 ? -15.492 17.625 0.267 1 55.38 338 TRP A O 1
ATOM 2674 N N . LEU A 1 339 ? -13.516 17.609 1.385 1 56 339 LEU A N 1
ATOM 2675 C CA . LEU A 1 339 ? -12.883 18.328 0.277 1 56 339 LEU A CA 1
ATOM 2676 C C . LEU A 1 339 ? -12.844 17.453 -0.975 1 56 339 LEU A C 1
ATOM 2678 O O . LEU A 1 339 ? -12.844 17.969 -2.094 1 56 339 LEU A O 1
ATOM 2682 N N . SER A 1 340 ? -13.016 16.219 -0.705 1 64.31 340 SER A N 1
ATOM 2683 C CA . SER A 1 340 ? -13 15.328 -1.855 1 64.31 340 SER A CA 1
ATOM 2684 C C . SER A 1 340 ? -14.336 15.352 -2.588 1 64.31 340 SER A C 1
ATOM 2686 O O . SER A 1 340 ? -14.422 14.953 -3.754 1 64.31 340 SER A O 1
ATOM 2688 N N . ARG A 1 341 ? -15.312 16.062 -2.025 1 71.38 341 ARG A N 1
ATOM 2689 C CA . ARG A 1 341 ? -16.656 16.109 -2.607 1 71.38 341 ARG A CA 1
ATOM 2690 C C . ARG A 1 341 ? -16.672 16.969 -3.873 1 71.38 341 ARG A C 1
ATOM 2692 O O . ARG A 1 341 ? -17.312 16.594 -4.863 1 71.38 341 ARG A O 1
ATOM 2699 N N . GLY A 1 342 ? -15.93 18.016 -3.744 1 74.94 342 GLY A N 1
ATOM 2700 C CA . GLY A 1 342 ? -15.906 18.906 -4.891 1 74.94 342 GLY A CA 1
ATOM 2701 C C . GLY A 1 342 ? -15.305 18.266 -6.129 1 74.94 342 GLY A C 1
ATOM 2702 O O . GLY A 1 342 ? -15.844 18.406 -7.23 1 74.94 342 GLY A O 1
ATOM 2703 N N . LYS A 1 343 ? -14.375 17.531 -5.887 1 79.44 343 LYS A N 1
ATOM 2704 C CA . LYS A 1 343 ? -13.703 16.906 -7.023 1 79.44 343 LYS A CA 1
ATOM 2705 C C . LYS A 1 343 ? -14.578 15.82 -7.648 1 79.44 343 LYS A C 1
ATOM 2707 O O . LYS A 1 343 ? -14.586 15.656 -8.875 1 79.44 343 LYS A O 1
ATOM 2712 N N . VAL A 1 344 ? -15.281 15.188 -6.863 1 84.81 344 VAL A N 1
ATOM 2713 C CA . VAL A 1 344 ? -16.172 14.117 -7.332 1 84.81 344 VAL A CA 1
ATOM 2714 C C . VAL A 1 344 ? -17.281 14.719 -8.18 1 84.81 344 VAL A C 1
ATOM 2716 O O . VAL A 1 344 ? -17.594 14.203 -9.258 1 84.81 344 VAL A O 1
ATOM 2719 N N . LEU A 1 345 ? -17.812 15.789 -7.734 1 89 345 LEU A N 1
ATOM 2720 C CA . LEU A 1 345 ? -18.938 16.422 -8.43 1 89 345 LEU A CA 1
ATOM 2721 C C . LEU A 1 345 ? -18.469 17.047 -9.742 1 89 345 LEU A C 1
ATOM 2723 O O . LEU A 1 345 ? -19.172 16.953 -10.758 1 89 345 LEU A O 1
ATOM 2727 N N . THR A 1 346 ? -17.344 17.641 -9.656 1 87.88 346 THR A N 1
ATOM 2728 C CA . THR A 1 346 ? -16.797 18.25 -10.859 1 87.88 346 THR A CA 1
ATOM 2729 C C . THR A 1 346 ? -16.5 17.188 -11.914 1 87.88 346 THR A C 1
ATOM 2731 O O . THR A 1 346 ? -16.828 17.359 -13.094 1 87.88 346 THR A O 1
ATOM 2734 N N . ARG A 1 347 ? -15.961 16.109 -11.477 1 88.38 347 ARG A N 1
ATOM 2735 C CA . ARG A 1 347 ? -15.664 15 -12.391 1 88.38 347 ARG A CA 1
ATOM 2736 C C . ARG A 1 347 ? -16.938 14.414 -12.977 1 88.38 347 ARG A C 1
ATOM 2738 O O . ARG A 1 347 ? -17 14.094 -14.164 1 88.38 347 ARG A O 1
ATOM 2745 N N . LEU A 1 348 ? -17.938 14.227 -12.188 1 91.75 348 LEU A N 1
ATOM 2746 C CA . LEU A 1 348 ? -19.219 13.711 -12.656 1 91.75 348 LEU A CA 1
ATOM 2747 C C . LEU A 1 348 ? -19.844 14.656 -13.672 1 91.75 348 LEU A C 1
ATOM 2749 O O . LEU A 1 348 ? -20.375 14.211 -14.695 1 91.75 348 LEU A O 1
ATOM 2753 N N . PHE A 1 349 ? -19.781 15.953 -13.445 1 92.5 349 PHE A N 1
ATOM 2754 C CA . PHE A 1 349 ? -20.344 16.953 -14.359 1 92.5 349 PHE A CA 1
ATOM 2755 C C . PHE A 1 349 ? -19.609 16.922 -15.695 1 92.5 349 PHE A C 1
ATOM 2757 O O . PHE A 1 349 ? -20.234 17.016 -16.75 1 92.5 349 PHE A O 1
ATOM 2764 N N . GLU A 1 350 ? -18.297 16.797 -15.641 1 90.62 350 GLU A N 1
ATOM 2765 C CA . GLU A 1 350 ? -17.484 16.766 -16.859 1 90.62 350 GLU A CA 1
ATOM 2766 C C . GLU A 1 350 ? -17.797 15.523 -17.688 1 90.62 350 GLU A C 1
ATOM 2768 O O . GLU A 1 350 ? -17.766 15.578 -18.922 1 90.62 350 GLU A O 1
ATOM 2773 N N . LEU A 1 351 ? -18.141 14.438 -16.969 1 91.5 351 LEU A N 1
ATOM 2774 C CA . LEU A 1 351 ? -18.406 13.18 -17.641 1 91.5 351 LEU A CA 1
ATOM 2775 C C . LEU A 1 351 ? -19.906 12.875 -17.672 1 91.5 351 LEU A C 1
ATOM 2777 O O . LEU A 1 351 ? -20.312 11.711 -17.719 1 91.5 351 LEU A O 1
ATOM 2781 N N . ARG A 1 352 ? -20.703 13.867 -17.562 1 92.44 352 ARG A N 1
ATOM 2782 C CA . ARG A 1 352 ? -22.141 13.695 -17.375 1 92.44 352 ARG A CA 1
ATOM 2783 C C . ARG A 1 352 ? -22.766 12.953 -18.562 1 92.44 352 ARG A C 1
ATOM 2785 O O . ARG A 1 352 ? -23.672 12.133 -18.375 1 92.44 352 ARG A O 1
ATOM 2792 N N . GLU A 1 353 ? -22.281 13.219 -19.719 1 89.75 353 GLU A N 1
ATOM 2793 C CA . GLU A 1 353 ? -22.844 12.57 -20.906 1 89.75 353 GLU A CA 1
ATOM 2794 C C . GLU A 1 353 ? -22.453 11.094 -20.953 1 89.75 353 GLU A C 1
ATOM 2796 O O . GLU A 1 353 ? -23.297 10.242 -21.266 1 89.75 353 GLU A O 1
ATOM 2801 N N . GLU A 1 354 ? -21.219 10.805 -20.688 1 89.69 354 GLU A N 1
ATOM 2802 C CA . GLU A 1 354 ? -20.766 9.422 -20.641 1 89.69 354 GLU A CA 1
ATOM 2803 C C . GLU A 1 354 ? -21.531 8.625 -19.594 1 89.69 354 GLU A C 1
ATOM 2805 O O . GLU A 1 354 ? -21.938 7.488 -19.844 1 89.69 354 GLU A O 1
ATOM 2810 N N . VAL A 1 355 ? -21.734 9.266 -18.469 1 92.81 355 VAL A N 1
ATOM 2811 C CA . VAL A 1 355 ? -22.453 8.602 -17.375 1 92.81 355 VAL A CA 1
ATOM 2812 C C . VAL A 1 355 ? -23.906 8.367 -17.766 1 92.81 355 VAL A C 1
ATOM 2814 O O . VAL A 1 355 ? -24.469 7.305 -17.484 1 92.81 355 VAL A O 1
ATOM 2817 N N . ARG A 1 356 ? -24.531 9.297 -18.406 1 91.88 356 ARG A N 1
ATOM 2818 C CA . ARG A 1 356 ? -25.906 9.164 -18.859 1 91.88 356 ARG A CA 1
ATOM 2819 C C . ARG A 1 356 ? -26.062 7.973 -19.797 1 91.88 356 ARG A C 1
ATOM 2821 O O . ARG A 1 356 ? -26.969 7.152 -19.625 1 91.88 356 ARG A O 1
ATOM 2828 N N . ILE A 1 357 ? -25.188 7.938 -20.734 1 89.25 357 ILE A N 1
ATOM 2829 C CA . ILE A 1 357 ? -25.219 6.859 -21.734 1 89.25 357 ILE A CA 1
ATOM 2830 C C . ILE A 1 357 ? -25 5.516 -21.031 1 89.25 357 ILE A C 1
ATOM 2832 O O . ILE A 1 357 ? -25.719 4.555 -21.297 1 89.25 357 ILE A O 1
ATOM 2836 N N . PHE A 1 358 ? -24.047 5.453 -20.203 1 90.19 358 PHE A N 1
ATOM 2837 C CA . PHE A 1 358 ? -23.703 4.223 -19.5 1 90.19 358 PHE A CA 1
ATOM 2838 C C . PHE A 1 358 ? -24.875 3.738 -18.641 1 90.19 358 PHE A C 1
ATOM 2840 O O . PHE A 1 358 ? -25.219 2.559 -18.688 1 90.19 358 PHE A O 1
ATOM 2847 N N . LEU A 1 359 ? -25.406 4.625 -17.922 1 91.62 359 LEU A N 1
ATOM 2848 C CA . LEU A 1 359 ? -26.531 4.277 -17.047 1 91.62 359 LEU A CA 1
ATOM 2849 C C . LEU A 1 359 ? -27.75 3.861 -17.875 1 91.62 359 LEU A C 1
ATOM 2851 O O . LEU A 1 359 ? -28.484 2.949 -17.484 1 91.62 359 LEU A O 1
ATOM 2855 N N . SER A 1 360 ? -27.953 4.508 -18.906 1 87.06 360 SER A N 1
ATOM 2856 C CA . SER A 1 360 ? -29.047 4.141 -19.812 1 87.06 360 SER A CA 1
ATOM 2857 C C . SER A 1 360 ? -28.859 2.734 -20.359 1 87.06 360 SER A C 1
ATOM 2859 O O . SER A 1 360 ? -29.828 1.971 -20.469 1 87.06 360 SER A O 1
ATOM 2861 N N . ASP A 1 361 ? -27.641 2.479 -20.75 1 85.31 361 ASP A N 1
ATOM 2862 C CA . ASP A 1 361 ? -27.312 1.157 -21.266 1 85.31 361 ASP A CA 1
ATOM 2863 C C . ASP A 1 361 ? -27.547 0.075 -20.219 1 85.31 361 ASP A C 1
ATOM 2865 O O . ASP A 1 361 ? -27.906 -1.054 -20.547 1 85.31 361 ASP A O 1
ATOM 2869 N N . CYS A 1 362 ? -27.328 0.429 -19.016 1 87.25 362 CYS A N 1
ATOM 2870 C CA . CYS A 1 362 ? -27.5 -0.514 -17.922 1 87.25 362 CYS A CA 1
ATOM 2871 C C . CYS A 1 362 ? -28.953 -0.567 -17.484 1 87.25 362 CYS A C 1
ATOM 2873 O O . CYS A 1 362 ? -29.328 -1.388 -16.641 1 87.25 362 CYS A O 1
ATOM 2875 N N . GLY A 1 363 ? -29.719 0.281 -18 1 85.69 363 GLY A N 1
ATOM 2876 C CA . GLY A 1 363 ? -31.125 0.331 -17.656 1 85.69 363 GLY A CA 1
ATOM 2877 C C . GLY A 1 363 ? -31.375 0.929 -16.281 1 85.69 363 GLY A C 1
ATOM 2878 O O . GLY A 1 363 ? -32.375 0.599 -15.625 1 85.69 363 GLY A O 1
ATOM 2879 N N . SER A 1 364 ? -30.484 1.661 -15.805 1 90.38 364 SER A N 1
ATOM 2880 C CA . SER A 1 364 ? -30.641 2.27 -14.484 1 90.38 364 SER A CA 1
ATOM 2881 C C . SER A 1 364 ? -31.531 3.51 -14.547 1 90.38 364 SER A C 1
ATOM 2883 O O . SER A 1 364 ? -31.391 4.336 -15.453 1 90.38 364 SER A O 1
ATOM 2885 N N . PRO A 1 365 ? -32.406 3.629 -13.57 1 92.12 365 PRO A N 1
ATOM 2886 C CA . PRO A 1 365 ? -33.25 4.809 -13.539 1 92.12 365 PRO A CA 1
ATOM 2887 C C . PRO A 1 365 ? -32.5 6.094 -13.227 1 92.12 365 PRO A C 1
ATOM 2889 O O . PRO A 1 365 ? -33.031 7.191 -13.438 1 92.12 365 PRO A O 1
ATOM 2892 N N . LEU A 1 366 ? -31.328 6.02 -12.836 1 93.75 366 LEU A N 1
ATOM 2893 C CA . LEU A 1 366 ? -30.516 7.184 -12.5 1 93.75 366 LEU A CA 1
ATOM 2894 C C . LEU A 1 366 ? -30.203 8.008 -13.742 1 93.75 366 LEU A C 1
ATOM 2896 O O . LEU A 1 366 ? -29.922 9.203 -13.648 1 93.75 366 LEU A O 1
ATOM 2900 N N . ALA A 1 367 ? -30.328 7.418 -14.867 1 93.12 367 ALA A N 1
ATOM 2901 C CA . ALA A 1 367 ? -30.016 8.07 -16.141 1 93.12 367 ALA A CA 1
ATOM 2902 C C . ALA A 1 367 ? -30.984 9.219 -16.422 1 93.12 367 ALA A C 1
ATOM 2904 O O . ALA A 1 367 ? -30.625 10.203 -17.062 1 93.12 367 ALA A O 1
ATOM 2905 N N . GLU A 1 368 ? -32.125 9.055 -15.898 1 93.62 368 GLU A N 1
ATOM 2906 C CA . GLU A 1 368 ? -33.156 10.031 -16.156 1 93.62 368 GLU A CA 1
ATOM 2907 C C . GLU A 1 368 ? -32.781 11.398 -15.57 1 93.62 368 GLU A C 1
ATOM 2909 O O . GLU A 1 368 ? -33.156 12.438 -16.141 1 93.62 368 GLU A O 1
ATOM 2914 N N . HIS A 1 369 ? -32.125 11.398 -14.531 1 95.06 369 HIS A N 1
ATOM 2915 C CA . HIS A 1 369 ? -31.703 12.648 -13.898 1 95.06 369 HIS A CA 1
ATOM 2916 C C . HIS A 1 369 ? -30.766 13.445 -14.789 1 95.06 369 HIS A C 1
ATOM 2918 O O . HIS A 1 369 ? -30.828 14.672 -14.844 1 95.06 369 HIS A O 1
ATOM 2924 N N . LEU A 1 370 ? -29.953 12.789 -15.484 1 94.5 370 LEU A N 1
ATOM 2925 C CA . LEU A 1 370 ? -28.938 13.438 -16.312 1 94.5 370 LEU A CA 1
ATOM 2926 C C . LEU A 1 370 ? -29.547 13.945 -17.609 1 94.5 370 LEU A C 1
ATOM 2928 O O . LEU A 1 370 ? -28.938 14.742 -18.328 1 94.5 370 LEU A O 1
ATOM 2932 N N . SER A 1 371 ? -30.781 13.531 -17.859 1 91.81 371 SER A N 1
ATOM 2933 C CA . SER A 1 371 ? -31.5 14.031 -19.031 1 91.81 371 SER A CA 1
ATOM 2934 C C . SER A 1 371 ? -32.344 15.258 -18.688 1 91.81 371 SER A C 1
ATOM 2936 O O . SER A 1 371 ? -32.875 15.938 -19.578 1 91.81 371 SER A O 1
ATOM 2938 N N . ASP A 1 372 ? -32.438 15.516 -17.406 1 91.12 372 ASP A N 1
ATOM 2939 C CA . ASP A 1 372 ? -33.156 16.688 -16.938 1 91.12 372 ASP A CA 1
ATOM 2940 C C . ASP A 1 372 ? -32.219 17.906 -16.828 1 91.12 372 ASP A C 1
ATOM 2942 O O . ASP A 1 372 ? -31.359 17.938 -15.969 1 91.12 372 ASP A O 1
ATOM 2946 N N . PRO A 1 373 ? -32.406 18.875 -17.625 1 89.12 373 PRO A N 1
ATOM 2947 C CA . PRO A 1 373 ? -31.516 20.047 -17.625 1 89.12 373 PRO A CA 1
ATOM 2948 C C . PRO A 1 373 ? -31.5 20.781 -16.281 1 89.12 373 PRO A C 1
ATOM 2950 O O . PRO A 1 373 ? -30.469 21.344 -15.906 1 89.12 373 PRO A O 1
ATOM 2953 N N . LYS A 1 374 ? -32.594 20.781 -15.641 1 89.38 374 LYS A N 1
ATOM 2954 C CA . LYS A 1 374 ? -32.625 21.438 -14.336 1 89.38 374 LYS A CA 1
ATOM 2955 C C . LYS A 1 374 ? -31.75 20.703 -13.328 1 89.38 374 LYS A C 1
ATOM 2957 O O . LYS A 1 374 ? -31.062 21.328 -12.516 1 89.38 374 LYS A O 1
ATOM 2962 N N . TRP A 1 375 ? -31.844 19.438 -13.398 1 93.31 375 TRP A N 1
ATOM 2963 C CA . TRP A 1 375 ? -31.016 18.609 -12.516 1 93.31 375 TRP A CA 1
ATOM 2964 C C . TRP A 1 375 ? -29.531 18.812 -12.812 1 93.31 375 TRP A C 1
ATOM 2966 O O . TRP A 1 375 ? -28.719 18.969 -11.898 1 93.31 375 TRP A O 1
ATOM 2976 N N . VAL A 1 376 ? -29.234 18.859 -14.07 1 94.44 376 VAL A N 1
ATOM 2977 C CA . VAL A 1 376 ? -27.844 19.016 -14.484 1 94.44 376 VAL A CA 1
ATOM 2978 C C . VAL A 1 376 ? -27.344 20.406 -14.117 1 94.44 376 VAL A C 1
ATOM 2980 O O . VAL A 1 376 ? -26.172 20.578 -13.766 1 94.44 376 VAL A O 1
ATOM 2983 N N . ALA A 1 377 ? -28.188 21.328 -14.234 1 93.31 377 ALA A N 1
ATOM 2984 C CA . ALA A 1 377 ? -27.812 22.688 -13.828 1 93.31 377 ALA A CA 1
ATOM 2985 C C . ALA A 1 377 ? -27.5 22.75 -12.336 1 93.31 377 ALA A C 1
ATOM 2987 O O . ALA A 1 377 ? -26.562 23.422 -11.922 1 93.31 377 ALA A O 1
ATOM 2988 N N . SER A 1 378 ? -28.312 22.094 -11.562 1 94.31 378 SER A N 1
ATOM 2989 C CA . SER A 1 378 ? -28.062 22.016 -10.133 1 94.31 378 SER A CA 1
ATOM 2990 C C . SER A 1 378 ? -26.734 21.328 -9.844 1 94.31 378 SER A C 1
ATOM 2992 O O . SER A 1 378 ? -26 21.719 -8.93 1 94.31 378 SER A O 1
ATOM 2994 N N . LEU A 1 379 ? -26.438 20.328 -10.602 1 95 379 LEU A N 1
ATOM 2995 C CA . LEU A 1 379 ? -25.156 19.641 -10.477 1 95 379 LEU A CA 1
ATOM 2996 C C . LEU A 1 379 ? -24 20.562 -10.82 1 95 379 LEU A C 1
ATOM 2998 O O . LEU A 1 379 ? -22.969 20.562 -10.148 1 95 379 LEU A O 1
ATOM 3002 N N . ALA A 1 380 ? -24.188 21.297 -11.812 1 93.81 380 ALA A N 1
ATOM 3003 C CA . ALA A 1 380 ? -23.172 22.25 -12.219 1 93.81 380 ALA A CA 1
ATOM 3004 C C . ALA A 1 380 ? -22.922 23.281 -11.125 1 93.81 380 ALA A C 1
ATOM 3006 O O . ALA A 1 380 ? -21.766 23.672 -10.875 1 93.81 380 ALA A O 1
ATOM 3007 N N . TYR A 1 381 ? -23.984 23.75 -10.523 1 94.44 381 TYR A N 1
ATOM 3008 C CA . TYR A 1 381 ? -23.844 24.688 -9.414 1 94.44 381 TYR A CA 1
ATOM 3009 C C . TYR A 1 381 ? -23.062 24.062 -8.273 1 94.44 381 TYR A C 1
ATOM 3011 O O . TYR A 1 381 ? -22.141 24.688 -7.73 1 94.44 381 TYR A O 1
ATOM 3019 N N . LEU A 1 382 ? -23.438 22.875 -7.91 1 93.19 382 LEU A N 1
ATOM 3020 C CA . LEU A 1 382 ? -22.75 22.188 -6.828 1 93.19 382 LEU A CA 1
ATOM 3021 C C . LEU A 1 382 ? -21.266 22.016 -7.145 1 93.19 382 LEU A C 1
ATOM 3023 O O . LEU A 1 382 ? -20.406 22.172 -6.27 1 93.19 382 LEU A O 1
ATOM 3027 N N . ALA A 1 383 ? -20.984 21.688 -8.336 1 91.12 383 ALA A N 1
ATOM 3028 C CA . ALA A 1 383 ? -19.594 21.547 -8.75 1 91.12 383 ALA A CA 1
ATOM 3029 C C . ALA A 1 383 ? -18.828 22.859 -8.594 1 91.12 383 ALA A C 1
ATOM 3031 O O . ALA A 1 383 ? -17.688 22.875 -8.125 1 91.12 383 ALA A O 1
ATOM 3032 N N . SER A 1 384 ? -19.422 23.906 -8.914 1 91.31 384 SER A N 1
ATOM 3033 C CA . SER A 1 384 ? -18.797 25.219 -8.859 1 91.31 384 SER A CA 1
ATOM 3034 C C . SER A 1 384 ? -18.594 25.688 -7.422 1 91.31 384 SER A C 1
ATOM 3036 O O . SER A 1 384 ? -17.516 26.156 -7.059 1 91.31 384 SER A O 1
ATOM 3038 N N . ILE A 1 385 ? -19.656 25.609 -6.633 1 91.38 385 ILE A N 1
ATOM 3039 C CA . ILE A 1 385 ? -19.578 26.141 -5.277 1 91.38 385 ILE A CA 1
ATOM 3040 C C . ILE A 1 385 ? -18.594 25.328 -4.453 1 91.38 385 ILE A C 1
ATOM 3042 O O . ILE A 1 385 ? -17.859 25.875 -3.631 1 91.38 385 ILE A O 1
ATOM 3046 N N . PHE A 1 386 ? -18.547 24.062 -4.59 1 87.81 386 PHE A N 1
ATOM 3047 C CA . PHE A 1 386 ? -17.609 23.234 -3.838 1 87.81 386 PHE A CA 1
ATOM 3048 C C . PHE A 1 386 ? -16.188 23.453 -4.316 1 87.81 386 PHE A C 1
ATOM 3050 O O . PHE A 1 386 ? -15.234 23.328 -3.537 1 87.81 386 PHE A O 1
ATOM 3057 N N . ASP A 1 387 ? -16.047 23.734 -5.539 1 84.56 387 ASP A N 1
ATOM 3058 C CA . ASP A 1 387 ? -14.727 24.109 -6.031 1 84.56 387 ASP A CA 1
ATOM 3059 C C . ASP A 1 387 ? -14.227 25.375 -5.355 1 84.56 387 ASP A C 1
ATOM 3061 O O . ASP A 1 387 ? -13.047 25.5 -5.039 1 84.56 387 ASP A O 1
ATOM 3065 N N . ARG A 1 388 ? -15.086 26.297 -5.176 1 86.25 388 ARG A N 1
ATOM 3066 C CA . ARG A 1 388 ? -14.75 27.547 -4.488 1 86.25 388 ARG A CA 1
ATOM 3067 C C . ARG A 1 388 ? -14.414 27.281 -3.023 1 86.25 388 ARG A C 1
ATOM 3069 O O . ARG A 1 388 ? -13.547 27.938 -2.453 1 86.25 388 ARG A O 1
ATOM 3076 N N . LEU A 1 389 ? -15.109 26.375 -2.461 1 84.56 389 LEU A N 1
ATOM 3077 C CA . LEU A 1 389 ? -14.859 26 -1.072 1 84.56 389 LEU A CA 1
ATOM 3078 C C . LEU A 1 389 ? -13.516 25.297 -0.929 1 84.56 389 LEU A C 1
ATOM 3080 O O . LEU A 1 389 ? -12.82 25.469 0.078 1 84.56 389 LEU A O 1
ATOM 3084 N N . ASN A 1 390 ? -13.133 24.562 -1.942 1 75.94 390 ASN A N 1
ATOM 3085 C CA . ASN A 1 390 ? -11.844 23.875 -1.922 1 75.94 390 ASN A CA 1
ATOM 3086 C C . ASN A 1 390 ? -10.68 24.844 -2.049 1 75.94 390 ASN A C 1
ATOM 3088 O O . ASN A 1 390 ? -9.594 24.594 -1.539 1 75.94 390 ASN A O 1
ATOM 3092 N N . ILE A 1 391 ? -10.922 25.828 -2.678 1 68.62 391 ILE A N 1
ATOM 3093 C CA . ILE A 1 391 ? -9.891 26.828 -2.902 1 68.62 391 ILE A CA 1
ATOM 3094 C C . ILE A 1 391 ? -9.633 27.609 -1.61 1 68.62 391 ILE A C 1
ATOM 3096 O O . ILE A 1 391 ? -8.523 28.094 -1.387 1 68.62 391 ILE A O 1
ATOM 3100 N N . LEU A 1 392 ? -10.672 27.688 -0.792 1 73.88 392 LEU A N 1
ATOM 3101 C CA . LEU A 1 392 ? -10.469 28.312 0.51 1 73.88 392 LEU A CA 1
ATOM 3102 C C . LEU A 1 392 ? -9.414 27.562 1.316 1 73.88 392 LEU A C 1
ATOM 3104 O O . LEU A 1 392 ? -8.922 28.078 2.326 1 73.88 392 LEU A O 1
ATOM 3108 N N . SER A 1 393 ? -8.398 27.062 0.73 1 67.5 393 SER A N 1
ATOM 3109 C CA . SER A 1 393 ? -7.359 26.266 1.36 1 67.5 393 SER A CA 1
ATOM 3110 C C . SER A 1 393 ? -6.848 26.922 2.639 1 67.5 393 SER A C 1
ATOM 3112 O O . SER A 1 393 ? -6.285 28.016 2.596 1 67.5 393 SER A O 1
ATOM 3114 N N . LEU A 1 394 ? -7.281 26.469 3.748 1 71.5 394 LEU A N 1
ATOM 3115 C CA . LEU A 1 394 ? -6.867 26.953 5.062 1 71.5 394 LEU A CA 1
ATOM 3116 C C . LEU A 1 394 ? -5.586 26.266 5.516 1 71.5 394 LEU A C 1
ATOM 3118 O O . LEU A 1 394 ? -5.309 26.188 6.715 1 71.5 394 LEU A O 1
ATOM 3122 N N . GLN A 1 395 ? -4.984 25.672 4.453 1 68.62 395 GLN A N 1
ATOM 3123 C CA . GLN A 1 395 ? -3.754 24.953 4.781 1 68.62 395 GLN A CA 1
ATOM 3124 C C . GLN A 1 395 ? -2.527 25.734 4.309 1 68.62 395 GLN A C 1
ATOM 3126 O O . GLN A 1 395 ? -2.645 26.672 3.52 1 68.62 395 GLN A O 1
ATOM 3131 N N . GLY A 1 396 ? -1.396 25.703 5.023 1 64.38 396 GLY A N 1
ATOM 3132 C CA . GLY A 1 396 ? -0.137 26.297 4.598 1 64.38 396 GLY A CA 1
ATOM 3133 C C . GLY A 1 396 ? 0.814 26.562 5.75 1 64.38 396 GLY A C 1
ATOM 3134 O O . GLY A 1 396 ? 0.393 26.641 6.906 1 64.38 396 GLY A O 1
ATOM 3135 N N . PRO A 1 397 ? 1.975 26.625 5.43 1 62.47 397 PRO A N 1
ATOM 3136 C CA . PRO A 1 397 ? 2.992 26.766 6.473 1 62.47 397 PRO A CA 1
ATOM 3137 C C . PRO A 1 397 ? 2.893 28.094 7.223 1 62.47 397 PRO A C 1
ATOM 3139 O O . PRO A 1 397 ? 3.246 28.156 8.398 1 62.47 397 PRO A O 1
ATOM 3142 N N . ASN A 1 398 ? 2.355 29.109 6.52 1 65.62 398 ASN A N 1
ATOM 3143 C CA . ASN A 1 398 ? 2.316 30.422 7.148 1 65.62 398 ASN A CA 1
ATOM 3144 C C . ASN A 1 398 ? 0.903 30.781 7.586 1 65.62 398 ASN A C 1
ATOM 3146 O O . ASN A 1 398 ? 0.613 31.953 7.84 1 65.62 398 ASN A O 1
ATOM 3150 N N . ALA A 1 399 ? 0.215 29.75 7.84 1 78.06 399 ALA A N 1
ATOM 3151 C CA . ALA A 1 399 ? -1.172 30.016 8.211 1 78.06 399 ALA A CA 1
ATOM 3152 C C . ALA A 1 399 ? -1.304 30.234 9.719 1 78.06 399 ALA A C 1
ATOM 3154 O O . ALA A 1 399 ? -0.822 29.422 10.508 1 78.06 399 ALA A O 1
ATOM 3155 N N . ASN A 1 400 ? -1.672 31.453 10.133 1 85.25 400 ASN A N 1
ATOM 3156 C CA . ASN A 1 400 ? -1.984 31.719 11.531 1 85.25 400 ASN A CA 1
ATOM 3157 C C . ASN A 1 400 ? -3.451 32.094 11.711 1 85.25 400 ASN A C 1
ATOM 3159 O O . ASN A 1 400 ? -4.199 32.188 10.742 1 85.25 400 ASN A O 1
ATOM 3163 N N . VAL A 1 401 ? -3.844 32.281 12.875 1 86.81 401 VAL A N 1
ATOM 3164 C CA . VAL A 1 401 ? -5.246 32.5 13.227 1 86.81 401 VAL A CA 1
ATOM 3165 C C . VAL A 1 401 ? -5.773 33.75 12.578 1 86.81 401 VAL A C 1
ATOM 3167 O O . VAL A 1 401 ? -6.902 33.812 12.086 1 86.81 401 VAL A O 1
ATOM 3170 N N . LEU A 1 402 ? -4.938 34.781 12.523 1 87.5 402 LEU A N 1
ATOM 3171 C CA . LEU A 1 402 ? -5.367 36.094 12 1 87.5 402 LEU A CA 1
ATOM 3172 C C . LEU A 1 402 ? -5.547 36.031 10.484 1 87.5 402 LEU A C 1
ATOM 3174 O O . LEU A 1 402 ? -6.574 36.469 9.961 1 87.5 402 LEU A O 1
ATOM 3178 N N . THR A 1 403 ? -4.609 35.469 9.828 1 85.12 403 THR A N 1
ATOM 3179 C CA . THR A 1 403 ? -4.672 35.375 8.375 1 85.12 403 THR A CA 1
ATOM 3180 C C . THR A 1 403 ? -5.828 34.469 7.934 1 85.12 403 THR A C 1
ATOM 3182 O O . THR A 1 403 ? -6.508 34.781 6.949 1 85.12 403 THR A O 1
ATOM 3185 N N . LEU A 1 404 ? -6.062 33.438 8.625 1 87.44 404 LEU A N 1
ATOM 3186 C CA . LEU A 1 404 ? -7.148 32.531 8.266 1 87.44 404 LEU A CA 1
ATOM 3187 C C . LEU A 1 404 ? -8.508 33.156 8.555 1 87.44 404 LEU A C 1
ATOM 3189 O O . LEU A 1 404 ? -9.461 32.938 7.809 1 87.44 404 LEU A O 1
ATOM 3193 N N . SER A 1 405 ? -8.523 33.875 9.633 1 86.94 405 SER A N 1
ATOM 3194 C CA . SER A 1 405 ? -9.758 34.594 9.945 1 86.94 405 SER A CA 1
ATOM 3195 C C . SER A 1 405 ? -10.102 35.594 8.852 1 86.94 405 SER A C 1
ATOM 3197 O O . SER A 1 405 ? -11.273 35.781 8.539 1 86.94 405 SER A O 1
ATOM 3199 N N . ASP A 1 406 ? -9.117 36.219 8.328 1 86.19 406 ASP A N 1
ATOM 3200 C CA . ASP A 1 406 ? -9.328 37.156 7.238 1 86.19 406 ASP A CA 1
ATOM 3201 C C . ASP A 1 406 ? -9.859 36.438 5.992 1 86.19 406 ASP A C 1
ATOM 3203 O O . ASP A 1 406 ? -10.742 36.969 5.309 1 86.19 406 ASP A O 1
ATOM 3207 N N . LYS A 1 407 ? -9.297 35.344 5.754 1 87.25 407 LYS A N 1
ATOM 3208 C CA . LYS A 1 407 ? -9.75 34.594 4.602 1 87.25 407 LYS A CA 1
ATOM 3209 C C . LYS A 1 407 ? -11.211 34.156 4.746 1 87.25 407 LYS A C 1
ATOM 3211 O O . LYS A 1 407 ? -11.977 34.219 3.783 1 87.25 407 LYS A O 1
ATOM 3216 N N . ILE A 1 408 ? -11.578 33.781 5.902 1 89.44 408 ILE A N 1
ATOM 3217 C CA . ILE A 1 408 ? -12.945 33.344 6.18 1 89.44 408 ILE A CA 1
ATOM 3218 C C . ILE A 1 408 ? -13.898 34.531 6.055 1 89.44 408 ILE A C 1
ATOM 3220 O O . ILE A 1 408 ? -14.977 34.406 5.477 1 89.44 408 ILE A O 1
ATOM 3224 N N . THR A 1 409 ? -13.461 35.625 6.582 1 89.06 409 THR A N 1
ATOM 3225 C CA . THR A 1 409 ? -14.281 36.812 6.508 1 89.06 409 THR A CA 1
ATOM 3226 C C . THR A 1 409 ? -14.492 37.25 5.059 1 89.06 409 THR A C 1
ATOM 3228 O O . THR A 1 409 ? -15.602 37.625 4.668 1 89.06 409 THR A O 1
ATOM 3231 N N . ALA A 1 410 ? -13.422 37.219 4.348 1 89.44 410 ALA A N 1
ATOM 3232 C CA . ALA A 1 410 ? -13.531 37.531 2.924 1 89.44 410 ALA A CA 1
ATOM 3233 C C . ALA A 1 410 ? -14.484 36.594 2.215 1 89.44 410 ALA A C 1
ATOM 3235 O O . ALA A 1 410 ? -15.258 37 1.353 1 89.44 410 ALA A O 1
ATOM 3236 N N . PHE A 1 411 ? -14.43 35.406 2.574 1 92.12 411 PHE A N 1
ATOM 3237 C CA . PHE A 1 411 ? -15.281 34.406 1.945 1 92.12 411 PHE A CA 1
ATOM 3238 C C . PHE A 1 411 ? -16.75 34.656 2.289 1 92.12 411 PHE A C 1
ATOM 3240 O O . PHE A 1 411 ? -17.625 34.531 1.432 1 92.12 411 PHE A O 1
ATOM 3247 N N . LYS A 1 412 ? -16.984 35 3.498 1 92.31 412 LYS A N 1
ATOM 3248 C CA . LYS A 1 412 ? -18.344 35.312 3.916 1 92.31 412 LYS A CA 1
ATOM 3249 C C . LYS A 1 412 ? -18.906 36.469 3.1 1 92.31 412 LYS A C 1
ATOM 3251 O O . LYS A 1 412 ? -20.062 36.438 2.672 1 92.31 412 LYS A O 1
ATOM 3256 N N . ARG A 1 413 ? -18.109 37.406 2.891 1 93.19 413 ARG A N 1
ATOM 3257 C CA . ARG A 1 413 ? -18.531 38.562 2.105 1 93.19 413 ARG A CA 1
ATOM 3258 C C . ARG A 1 413 ? -18.812 38.188 0.661 1 93.19 413 ARG A C 1
ATOM 3260 O O . ARG A 1 413 ? -19.75 38.688 0.045 1 93.19 413 ARG A O 1
ATOM 3267 N N . LYS A 1 414 ? -17.969 37.375 0.168 1 93.94 414 LYS A N 1
ATOM 3268 C CA . LYS A 1 414 ? -18.203 36.875 -1.186 1 93.94 414 LYS A CA 1
ATOM 3269 C C . LYS A 1 414 ? -19.547 36.125 -1.277 1 93.94 414 LYS A C 1
ATOM 3271 O O . LYS A 1 414 ? -20.281 36.281 -2.252 1 93.94 414 LYS A O 1
ATOM 3276 N N . LEU A 1 415 ? -19.828 35.344 -0.295 1 94.56 415 LEU A N 1
ATOM 3277 C CA . LEU A 1 415 ? -21.078 34.562 -0.277 1 94.56 415 LEU A CA 1
ATOM 3278 C C . LEU A 1 415 ? -22.266 35.531 -0.319 1 94.56 415 LEU A C 1
ATOM 3280 O O . LEU A 1 415 ? -23.234 35.281 -1.047 1 94.56 415 LEU A O 1
ATOM 3284 N N . GLU A 1 416 ? -22.172 36.562 0.409 1 94.75 416 GLU A N 1
ATOM 3285 C CA . GLU A 1 416 ? -23.234 37.562 0.426 1 94.75 416 GLU A CA 1
ATOM 3286 C C . GLU A 1 416 ? -23.391 38.25 -0.936 1 94.75 416 GLU A C 1
ATOM 3288 O O . GLU A 1 416 ? -24.5 38.406 -1.429 1 94.75 416 GLU A O 1
ATOM 3293 N N . ARG A 1 417 ? -22.281 38.562 -1.45 1 95.5 417 ARG A N 1
ATOM 3294 C CA . ARG A 1 417 ? -22.312 39.188 -2.771 1 95.5 417 ARG A CA 1
ATOM 3295 C C . ARG A 1 417 ? -22.891 38.25 -3.814 1 95.5 417 ARG A C 1
ATOM 3297 O O . ARG A 1 417 ? -23.688 38.656 -4.66 1 95.5 417 ARG A O 1
ATOM 3304 N N . TRP A 1 418 ? -22.469 37.031 -3.775 1 95.88 418 TRP A N 1
ATOM 3305 C CA . TRP A 1 418 ? -22.938 36.031 -4.73 1 95.88 418 TRP A CA 1
ATOM 3306 C C . TRP A 1 418 ? -24.438 35.812 -4.613 1 95.88 418 TRP A C 1
ATOM 3308 O O . TRP A 1 418 ? -25.125 35.625 -5.621 1 95.88 418 TRP A O 1
ATOM 3318 N N . ALA A 1 419 ? -24.953 35.875 -3.387 1 95 419 ALA A N 1
ATOM 3319 C CA . ALA A 1 419 ? -26.391 35.719 -3.17 1 95 419 ALA A CA 1
ATOM 3320 C C . ALA A 1 419 ? -27.172 36.844 -3.812 1 95 419 ALA A C 1
ATOM 3322 O O . ALA A 1 419 ? -28.203 36.625 -4.449 1 95 419 ALA A O 1
ATOM 3323 N N . VAL A 1 420 ? -26.656 38.031 -3.682 1 94.81 420 VAL A N 1
ATOM 3324 C CA . VAL A 1 420 ? -27.312 39.188 -4.242 1 94.81 420 VAL A CA 1
ATOM 3325 C C . VAL A 1 420 ? -27.25 39.156 -5.77 1 94.81 420 VAL A C 1
ATOM 3327 O O . VAL A 1 420 ? -28.25 39.438 -6.441 1 94.81 420 VAL A O 1
ATOM 3330 N N . ARG A 1 421 ? -26.156 38.812 -6.25 1 93.88 421 ARG A N 1
ATOM 3331 C CA . ARG A 1 421 ? -26 38.719 -7.695 1 93.88 421 ARG A CA 1
ATOM 3332 C C . ARG A 1 421 ? -26.906 37.656 -8.273 1 93.88 421 ARG A C 1
ATOM 3334 O O . ARG A 1 421 ? -27.484 37.812 -9.352 1 93.88 421 ARG A O 1
ATOM 3341 N N . MET A 1 422 ? -26.984 36.594 -7.59 1 93.62 422 MET A N 1
ATOM 3342 C CA . MET A 1 422 ? -27.859 35.531 -8.023 1 93.62 422 MET A CA 1
ATOM 3343 C C . MET A 1 422 ? -29.312 35.969 -8.047 1 93.62 422 MET A C 1
ATOM 3345 O O . MET A 1 422 ? -30.078 35.594 -8.93 1 93.62 422 MET A O 1
ATOM 3349 N N . ASP A 1 423 ? -29.672 36.75 -7.105 1 92.25 423 ASP A N 1
ATOM 3350 C CA . ASP A 1 423 ? -31.031 37.312 -7.055 1 92.25 423 ASP A CA 1
ATOM 3351 C C . ASP A 1 423 ? -31.312 38.188 -8.266 1 92.25 423 ASP A C 1
ATOM 3353 O O . ASP A 1 423 ? -32.469 38.281 -8.727 1 92.25 423 ASP A O 1
ATOM 3357 N N . GLU A 1 424 ? -30.281 38.75 -8.773 1 91.56 424 GLU A N 1
ATOM 3358 C CA . GLU A 1 424 ? -30.406 39.594 -9.961 1 91.56 424 GLU A CA 1
ATOM 3359 C C . GLU A 1 424 ? -30.375 38.781 -11.234 1 91.56 424 GLU A C 1
ATOM 3361 O O . GLU A 1 424 ? -30.547 39.312 -12.336 1 91.56 424 GLU A O 1
ATOM 3366 N N . GLY A 1 425 ? -30.109 37.531 -11.086 1 88.12 425 GLY A N 1
ATOM 3367 C CA . GLY A 1 425 ? -30.141 36.625 -12.227 1 88.12 425 GLY A CA 1
ATOM 3368 C C . GLY A 1 425 ? -28.766 36.406 -12.836 1 88.12 425 GLY A C 1
ATOM 3369 O O . GLY A 1 425 ? -28.656 35.906 -13.961 1 88.12 425 GLY A O 1
ATOM 3370 N N . CYS A 1 426 ? -27.797 36.812 -12.094 1 89.56 426 CYS A N 1
ATOM 3371 C CA . CYS A 1 426 ? -26.438 36.688 -12.602 1 89.56 426 CYS A CA 1
ATOM 3372 C C . CYS A 1 426 ? -25.734 35.469 -11.992 1 89.56 426 CYS A C 1
ATOM 3374 O O . CYS A 1 426 ? -25.625 35.375 -10.773 1 89.56 426 CYS A O 1
ATOM 3376 N N . ALA A 1 427 ? -25.297 34.562 -12.812 1 90.69 427 ALA A N 1
ATOM 3377 C CA . ALA A 1 427 ? -24.641 33.344 -12.32 1 90.69 427 ALA A CA 1
ATOM 3378 C C . ALA A 1 427 ? -23.188 33.281 -12.789 1 90.69 427 ALA A C 1
ATOM 3380 O O . ALA A 1 427 ? -22.578 32.219 -12.797 1 90.69 427 ALA A O 1
ATOM 3381 N N . ASP A 1 428 ? -22.531 34.375 -13.086 1 89.44 428 ASP A N 1
ATOM 3382 C CA . ASP A 1 428 ? -21.203 34.406 -13.672 1 89.44 428 ASP A CA 1
ATOM 3383 C C . ASP A 1 428 ? -20.141 33.938 -12.68 1 89.44 428 ASP A C 1
ATOM 3385 O O . ASP A 1 428 ? -19.062 33.531 -13.078 1 89.44 428 ASP A O 1
ATOM 3389 N N . MET A 1 429 ? -20.469 34 -11.438 1 91.62 429 MET A N 1
ATOM 3390 C CA . MET A 1 429 ? -19.5 33.594 -10.414 1 91.62 429 MET A CA 1
ATOM 3391 C C . MET A 1 429 ? -19.344 32.062 -10.383 1 91.62 429 MET A C 1
ATOM 3393 O O . MET A 1 429 ? -18.391 31.562 -9.805 1 91.62 429 MET A O 1
ATOM 3397 N N . PHE A 1 430 ? -20.266 31.422 -11 1 93.19 430 PHE A N 1
ATOM 3398 C CA . PHE A 1 430 ? -20.234 29.969 -11.109 1 93.19 430 PHE A CA 1
ATOM 3399 C C . PHE A 1 430 ? -20.062 29.531 -12.562 1 93.19 430 PHE A C 1
ATOM 3401 O O . PHE A 1 430 ? -21.047 29.203 -13.234 1 93.19 430 PHE A O 1
ATOM 3408 N N . PRO A 1 431 ? -18.859 29.375 -12.945 1 89.06 431 PRO A N 1
ATOM 3409 C CA . PRO A 1 431 ? -18.562 29.172 -14.367 1 89.06 431 PRO A CA 1
ATOM 3410 C C . PRO A 1 431 ? -19.234 27.938 -14.945 1 89.06 431 PRO A C 1
ATOM 3412 O O . PRO A 1 431 ? -19.766 27.969 -16.062 1 89.06 431 PRO A O 1
ATOM 3415 N N . GLU A 1 432 ? -19.141 26.828 -14.227 1 90.38 432 GLU A N 1
ATOM 3416 C CA . GLU A 1 432 ? -19.766 25.609 -14.734 1 90.38 432 GLU A CA 1
ATOM 3417 C C . GLU A 1 432 ? -21.266 25.797 -14.953 1 90.38 432 GLU A C 1
ATOM 3419 O O . GLU A 1 432 ? -21.812 25.328 -15.953 1 90.38 432 GLU A O 1
ATOM 3424 N N . LEU A 1 433 ? -21.906 26.469 -14.047 1 90.94 433 LEU A N 1
ATOM 3425 C CA . LEU A 1 433 ? -23.344 26.734 -14.156 1 90.94 433 LEU A CA 1
ATOM 3426 C C . LEU A 1 433 ? -23.625 27.734 -15.281 1 90.94 433 LEU A C 1
ATOM 3428 O O . LEU A 1 433 ? -24.531 27.516 -16.094 1 90.94 433 LEU A O 1
ATOM 3432 N N . ASP A 1 434 ? -22.875 28.75 -15.336 1 89.31 434 ASP A N 1
ATOM 3433 C CA . ASP A 1 434 ? -23.062 29.812 -16.328 1 89.31 434 ASP A CA 1
ATOM 3434 C C . ASP A 1 434 ? -22.906 29.266 -17.75 1 89.31 434 ASP A C 1
ATOM 3436 O O . ASP A 1 434 ? -23.719 29.531 -18.625 1 89.31 434 ASP A O 1
ATOM 3440 N N . ASP A 1 435 ? -21.828 28.547 -17.922 1 88.62 435 ASP A N 1
ATOM 3441 C CA . ASP A 1 435 ? -21.547 27.938 -19.219 1 88.62 435 ASP A CA 1
ATOM 3442 C C . ASP A 1 435 ? -22.672 26.984 -19.625 1 88.62 435 ASP A C 1
ATOM 3444 O O . ASP A 1 435 ? -23.062 26.953 -20.797 1 88.62 435 ASP A O 1
ATOM 3448 N N . PHE A 1 436 ? -23.125 26.219 -18.734 1 88.94 436 PHE A N 1
ATOM 3449 C CA . PHE A 1 436 ? -24.156 25.234 -19.016 1 88.94 436 PHE A CA 1
ATOM 3450 C C . PHE A 1 436 ? -25.484 25.922 -19.359 1 88.94 436 PHE A C 1
ATOM 3452 O O . PHE A 1 436 ? -26.156 25.531 -20.312 1 88.94 436 PHE A O 1
ATOM 3459 N N . MET A 1 437 ? -25.844 26.875 -18.672 1 86.69 437 MET A N 1
ATOM 3460 C CA . MET A 1 437 ? -27.078 27.594 -18.906 1 86.69 437 MET A CA 1
ATOM 3461 C C . MET A 1 437 ? -27.062 28.281 -20.281 1 86.69 437 MET A C 1
ATOM 3463 O O . MET A 1 437 ? -28.062 28.312 -20.984 1 86.69 437 MET A O 1
ATOM 3467 N N . ASP A 1 438 ? -25.953 28.766 -20.578 1 83.88 438 ASP A N 1
ATOM 3468 C CA . ASP A 1 438 ? -25.797 29.406 -21.875 1 83.88 438 ASP A CA 1
ATOM 3469 C C . ASP A 1 438 ? -25.938 28.406 -23.016 1 83.88 438 ASP A C 1
ATOM 3471 O O . ASP A 1 438 ? -26.547 28.703 -24.047 1 83.88 438 ASP A O 1
ATOM 3475 N N . SER A 1 439 ? -25.375 27.297 -22.797 1 82.81 439 SER A N 1
ATOM 3476 C CA . SER A 1 439 ? -25.359 26.266 -23.828 1 82.81 439 SER A CA 1
ATOM 3477 C C . SER A 1 439 ? -26.75 25.672 -24.047 1 82.81 439 SER A C 1
ATOM 3479 O O . SER A 1 439 ? -27.094 25.281 -25.172 1 82.81 439 SER A O 1
ATOM 3481 N N . TYR A 1 440 ? -27.516 25.578 -22.984 1 77.06 440 TYR A N 1
ATOM 3482 C CA . TYR A 1 440 ? -28.797 24.891 -23.109 1 77.06 440 TYR A CA 1
ATOM 3483 C C . TYR A 1 440 ? -29.953 25.875 -23 1 77.06 440 TYR A C 1
ATOM 3485 O O . TYR A 1 440 ? -31.125 25.469 -22.969 1 77.06 440 TYR A O 1
ATOM 3493 N N . ASP A 1 441 ? -29.656 27.125 -22.984 1 77 441 ASP A N 1
ATOM 3494 C CA . ASP A 1 441 ? -30.641 28.188 -22.938 1 77 441 ASP A CA 1
ATOM 3495 C C . ASP A 1 441 ? -31.656 27.953 -21.812 1 77 441 ASP A C 1
ATOM 3497 O O . ASP A 1 441 ? -32.875 27.953 -22.047 1 77 441 ASP A O 1
ATOM 3501 N N . ILE A 1 442 ? -31.156 27.531 -20.719 1 77.5 442 ILE A N 1
ATOM 3502 C CA . ILE A 1 442 ? -31.984 27.297 -19.531 1 77.5 442 ILE A CA 1
ATOM 3503 C C . ILE A 1 442 ? -32.125 28.594 -18.734 1 77.5 442 ILE A C 1
ATOM 3505 O O . ILE A 1 442 ? -31.156 29.328 -18.562 1 77.5 442 ILE A O 1
ATOM 3509 N N . SER A 1 443 ? -33.375 28.859 -18.484 1 78.56 443 SER A N 1
ATOM 3510 C CA . SER A 1 443 ? -33.625 30.047 -17.672 1 78.56 443 SER A CA 1
ATOM 3511 C C . SER A 1 443 ? -33.25 29.797 -16.219 1 78.56 443 SER A C 1
ATOM 3513 O O . SER A 1 443 ? -33.531 28.734 -15.656 1 78.56 443 SER A O 1
ATOM 3515 N N . ILE A 1 444 ? -32.562 30.703 -15.711 1 76.94 444 ILE A N 1
ATOM 3516 C CA . ILE A 1 444 ? -32.031 30.625 -14.344 1 76.94 444 ILE A CA 1
ATOM 3517 C C . ILE A 1 444 ? -33.188 30.734 -13.352 1 76.94 444 ILE A C 1
ATOM 3519 O O . ILE A 1 444 ? -33.062 30.344 -12.195 1 76.94 444 ILE A O 1
ATOM 3523 N N . GLY A 1 445 ? -34.344 31.125 -13.828 1 76.62 445 GLY A N 1
ATOM 3524 C CA . GLY A 1 445 ? -35.469 31.422 -12.961 1 76.62 445 GLY A CA 1
ATOM 3525 C C . GLY A 1 445 ? -35.781 30.297 -12 1 76.62 445 GLY A C 1
ATOM 3526 O O . GLY A 1 445 ? -35.969 30.531 -10.797 1 76.62 445 GLY A O 1
ATOM 3527 N N . ALA A 1 446 ? -35.781 29.156 -12.383 1 75.62 446 ALA A N 1
ATOM 3528 C CA . ALA A 1 446 ? -36.219 28.047 -11.531 1 75.62 446 ALA A CA 1
ATOM 3529 C C . ALA A 1 446 ? -35.125 27.719 -10.492 1 75.62 446 ALA A C 1
ATOM 3531 O O . ALA A 1 446 ? -35.438 27.297 -9.383 1 75.62 446 ALA A O 1
ATOM 3532 N N . LEU A 1 447 ? -33.938 28 -10.789 1 88.31 447 LEU A N 1
ATOM 3533 C CA . LEU A 1 447 ? -32.812 27.609 -9.93 1 88.31 447 LEU A CA 1
ATOM 3534 C C . LEU A 1 447 ? -32.344 28.781 -9.078 1 88.31 447 LEU A C 1
ATOM 3536 O O . LEU A 1 447 ? -31.672 28.594 -8.07 1 88.31 447 LEU A O 1
ATOM 3540 N N . LYS A 1 448 ? -32.781 29.906 -9.492 1 90.75 448 LYS A N 1
ATOM 3541 C CA . LYS A 1 448 ? -32.344 31.141 -8.859 1 90.75 448 LYS A CA 1
ATOM 3542 C C . LYS A 1 448 ? -32.656 31.141 -7.367 1 90.75 448 LYS A C 1
ATOM 3544 O O . LYS A 1 448 ? -31.766 31.406 -6.539 1 90.75 448 LYS A O 1
ATOM 3549 N N . ASN A 1 449 ? -33.844 30.766 -7.027 1 90.5 449 ASN A N 1
ATOM 3550 C CA . ASN A 1 449 ? -34.25 30.781 -5.637 1 90.5 449 ASN A CA 1
ATOM 3551 C C . ASN A 1 449 ? -33.531 29.734 -4.805 1 90.5 449 ASN A C 1
ATOM 3553 O O . ASN A 1 449 ? -33.156 29.984 -3.656 1 90.5 449 ASN A O 1
ATOM 3557 N N . VAL A 1 450 ? -33.344 28.656 -5.367 1 93.25 450 VAL A N 1
ATOM 3558 C CA . VAL A 1 450 ? -32.688 27.562 -4.656 1 93.25 450 VAL A CA 1
ATOM 3559 C C . VAL A 1 450 ? -31.234 27.922 -4.383 1 93.25 450 VAL A C 1
ATOM 3561 O O . VAL A 1 450 ? -30.734 27.703 -3.273 1 93.25 450 VAL A O 1
ATOM 3564 N N . ILE A 1 451 ? -30.594 28.469 -5.352 1 94.69 451 ILE A N 1
ATOM 3565 C CA . ILE A 1 451 ? -29.172 28.781 -5.246 1 94.69 451 ILE A CA 1
ATOM 3566 C C . ILE A 1 451 ? -28.984 29.953 -4.273 1 94.69 451 ILE A C 1
ATOM 3568 O O . ILE A 1 451 ? -28.109 29.906 -3.41 1 94.69 451 ILE A O 1
ATOM 3572 N N . SER A 1 452 ? -29.828 30.922 -4.426 1 94.38 452 SER A N 1
ATOM 3573 C CA . SER A 1 452 ? -29.734 32.062 -3.531 1 94.38 452 SER A CA 1
ATOM 3574 C C . SER A 1 452 ? -29.984 31.656 -2.082 1 94.38 452 SER A C 1
ATOM 3576 O O . SER A 1 452 ? -29.312 32.125 -1.171 1 94.38 452 SER A O 1
ATOM 3578 N N . SER A 1 453 ? -30.953 30.828 -1.919 1 93.75 453 SER A N 1
ATOM 3579 C CA . SER A 1 453 ? -31.25 30.328 -0.579 1 93.75 453 SER A CA 1
ATOM 3580 C C . SER A 1 453 ? -30.062 29.547 -0.007 1 93.75 453 SER A C 1
ATOM 3582 O O . SER A 1 453 ? -29.734 29.672 1.175 1 93.75 453 SER A O 1
ATOM 3584 N N . HIS A 1 454 ? -29.5 28.75 -0.811 1 95.44 454 HIS A N 1
ATOM 3585 C CA . HIS A 1 454 ? -28.344 27.984 -0.353 1 95.44 454 HIS A CA 1
ATOM 3586 C C . HIS A 1 454 ? -27.188 28.891 0.024 1 95.44 454 HIS A C 1
ATOM 3588 O O . HIS A 1 454 ? -26.5 28.656 1.019 1 95.44 454 HIS A O 1
ATOM 3594 N N . LEU A 1 455 ? -26.922 29.859 -0.772 1 95.94 455 LEU A N 1
ATOM 3595 C CA . LEU A 1 455 ? -25.828 30.781 -0.505 1 95.94 455 LEU A CA 1
ATOM 3596 C C . LEU A 1 455 ? -26.047 31.531 0.809 1 95.94 455 LEU A C 1
ATOM 3598 O O . LEU A 1 455 ? -25.109 31.719 1.586 1 95.94 455 LEU A O 1
ATOM 3602 N N . ARG A 1 456 ? -27.25 31.906 1.064 1 95.31 456 ARG A N 1
ATOM 3603 C CA . ARG A 1 456 ? -27.578 32.594 2.312 1 95.31 456 ARG A CA 1
ATOM 3604 C C . ARG A 1 456 ? -27.453 31.641 3.504 1 95.31 456 ARG A C 1
ATOM 3606 O O . ARG A 1 456 ? -26.969 32.031 4.566 1 95.31 456 ARG A O 1
ATOM 3613 N N . SER A 1 457 ? -27.922 30.484 3.258 1 95 457 SER A N 1
ATOM 3614 C CA . SER A 1 457 ? -27.797 29.484 4.316 1 95 457 SER A CA 1
ATOM 3615 C C . SER A 1 457 ? -26.328 29.156 4.598 1 95 457 SER A C 1
ATOM 3617 O O . SER A 1 457 ? -25.953 28.922 5.746 1 95 457 SER A O 1
ATOM 3619 N N . LEU A 1 458 ? -25.594 29.031 3.566 1 94.25 458 LEU A N 1
ATOM 3620 C CA . LEU A 1 458 ? -24.156 28.797 3.713 1 94.25 458 LEU A CA 1
ATOM 3621 C C . LEU A 1 458 ? -23.484 29.922 4.488 1 94.25 458 LEU A C 1
ATOM 3623 O O . LEU A 1 458 ? -22.641 29.672 5.352 1 94.25 458 LEU A O 1
ATOM 3627 N N . CYS A 1 459 ? -23.844 31.078 4.156 1 94.19 459 CYS A N 1
ATOM 3628 C CA . CYS A 1 459 ? -23.328 32.219 4.871 1 94.19 459 CYS A CA 1
ATOM 3629 C C . CYS A 1 459 ? -23.688 32.188 6.348 1 94.19 459 CYS A C 1
ATOM 3631 O O . CYS A 1 459 ? -22.859 32.438 7.215 1 94.19 459 CYS A O 1
ATOM 3633 N N . GLN A 1 460 ? -24.875 31.812 6.613 1 94.12 460 GLN A N 1
ATOM 3634 C CA . GLN A 1 460 ? -25.312 31.688 7.996 1 94.12 460 GLN A CA 1
ATOM 3635 C C . GLN A 1 460 ? -24.531 30.594 8.727 1 94.12 460 GLN A C 1
ATOM 3637 O O . GLN A 1 460 ? -24.188 30.75 9.898 1 94.12 460 GLN A O 1
ATOM 3642 N N . SER A 1 461 ? -24.359 29.562 8.039 1 93.56 461 SER A N 1
ATOM 3643 C CA . SER A 1 461 ? -23.594 28.484 8.633 1 93.56 461 SER A CA 1
ATOM 3644 C C . SER A 1 461 ? -22.172 28.906 8.945 1 93.56 461 SER A C 1
ATOM 3646 O O . SER A 1 461 ? -21.609 28.547 9.984 1 93.56 461 SER A O 1
ATOM 3648 N N . PHE A 1 462 ? -21.547 29.594 8.062 1 92.44 462 PHE A N 1
ATOM 3649 C CA . PHE A 1 462 ? -20.188 30.094 8.297 1 92.44 462 PHE A CA 1
ATOM 3650 C C . PHE A 1 462 ? -20.172 31.078 9.469 1 92.44 462 PHE A C 1
ATOM 3652 O O . PHE A 1 462 ? -19.203 31.125 10.234 1 92.44 462 PHE A O 1
ATOM 3659 N N . ASN A 1 463 ? -21.188 31.781 9.625 1 92.19 463 ASN A N 1
ATOM 3660 C CA . ASN A 1 463 ? -21.297 32.688 10.766 1 92.19 463 ASN A CA 1
ATOM 3661 C C . ASN A 1 463 ? -21.438 31.938 12.078 1 92.19 463 ASN A C 1
ATOM 3663 O O . ASN A 1 463 ? -20.953 32.375 13.117 1 92.19 463 ASN A O 1
ATOM 3667 N N . LYS A 1 464 ? -22.078 30.906 11.953 1 91.38 464 LYS A N 1
ATOM 3668 C CA . LYS A 1 464 ? -22.281 30.078 13.141 1 91.38 464 LYS A CA 1
ATOM 3669 C C . LYS A 1 464 ? -20.969 29.453 13.594 1 91.38 464 LYS A C 1
ATOM 3671 O O . LYS A 1 464 ? -20.641 29.469 14.781 1 91.38 464 LYS A O 1
ATOM 3676 N N . TYR A 1 465 ? -20.234 28.938 12.695 1 89.38 465 TYR A N 1
ATOM 3677 C CA . TYR A 1 465 ? -19.016 28.219 13.031 1 89.38 465 TYR A CA 1
ATOM 3678 C C . TYR A 1 465 ? -17.828 29.172 13.164 1 89.38 465 TYR A C 1
ATOM 3680 O O . TYR A 1 465 ? -16.812 28.828 13.766 1 89.38 465 TYR A O 1
ATOM 3688 N N . PHE A 1 466 ? -17.984 30.312 12.57 1 90.12 466 PHE A N 1
ATOM 3689 C CA . PHE A 1 466 ? -17 31.375 12.695 1 90.12 466 PHE A CA 1
ATOM 3690 C C . PHE A 1 466 ? -17.656 32.688 13.156 1 90.12 466 PHE A C 1
ATOM 3692 O O . PHE A 1 466 ? -17.781 33.625 12.383 1 90.12 466 PHE A O 1
ATOM 3699 N N . PRO A 1 467 ? -17.953 32.562 14.406 1 84.56 467 PRO A N 1
ATOM 3700 C CA . PRO A 1 467 ? -18.656 33.75 14.891 1 84.56 467 PRO A CA 1
ATOM 3701 C C . PRO A 1 467 ? -17.828 35.031 14.773 1 84.56 467 PRO A C 1
ATOM 3703 O O . PRO A 1 467 ? -16.609 35 14.914 1 84.56 467 PRO A O 1
ATOM 3706 N N . GLN A 1 468 ? -18.5 36 14.25 1 69.88 468 GLN A N 1
ATOM 3707 C CA . GLN A 1 468 ? -17.844 37.312 14.133 1 69.88 468 GLN A CA 1
ATOM 3708 C C . GLN A 1 468 ? -17.391 37.812 15.5 1 69.88 468 GLN A C 1
ATOM 3710 O O . GLN A 1 468 ? -18.156 37.781 16.469 1 69.88 468 GLN A O 1
ATOM 3715 N N . GLU A 1 469 ? -16.094 37.75 15.609 1 61.28 469 GLU A N 1
ATOM 3716 C CA . GLU A 1 469 ? -15.641 38.375 16.844 1 61.28 469 GLU A CA 1
ATOM 3717 C C . GLU A 1 469 ? -16.156 39.812 16.938 1 61.28 469 GLU A C 1
ATOM 3719 O O . GLU A 1 469 ? -16.312 40.5 15.922 1 61.28 469 GLU A O 1
ATOM 3724 N N . ASP A 1 470 ? -16.828 40.281 17.969 1 51.34 470 ASP A N 1
ATOM 3725 C CA . ASP A 1 470 ? -17.406 41.594 18.141 1 51.34 470 ASP A CA 1
ATOM 3726 C C . ASP A 1 470 ? -16.453 42.688 17.641 1 51.34 470 ASP A C 1
ATOM 3728 O O . ASP A 1 470 ? -16.891 43.719 17.109 1 51.34 470 ASP A O 1
ATOM 3732 N N . ALA A 1 471 ? -15.188 42.438 17.734 1 59.47 471 ALA A N 1
ATOM 3733 C CA . ALA A 1 471 ? -14.273 43.531 17.344 1 59.47 471 ALA A CA 1
ATOM 3734 C C . ALA A 1 471 ? -13.039 42.969 16.656 1 59.47 471 ALA A C 1
ATOM 3736 O O . ALA A 1 471 ? -12.008 42.75 17.297 1 59.47 471 ALA A O 1
ATOM 3737 N N . PRO A 1 472 ? -13.117 42.625 15.219 1 64.69 472 PRO A N 1
ATOM 3738 C CA . PRO A 1 472 ? -11.93 42.094 14.531 1 64.69 472 PRO A CA 1
ATOM 3739 C C . PRO A 1 472 ? -10.758 43.094 14.555 1 64.69 472 PRO A C 1
ATOM 3741 O O . PRO A 1 472 ? -9.609 42.656 14.367 1 64.69 472 PRO A O 1
ATOM 3744 N N . GLU A 1 473 ? -11.133 44.312 14.812 1 76 473 GLU A N 1
ATOM 3745 C CA . GLU A 1 473 ? -10.133 45.375 14.781 1 76 473 GLU A CA 1
ATOM 3746 C C . GLU A 1 473 ? -9.227 45.312 16 1 76 473 GLU A C 1
ATOM 3748 O O . GLU A 1 473 ? -8.172 45.969 16.031 1 76 473 GLU A O 1
ATOM 3753 N N . ILE A 1 474 ? -9.68 44.438 16.844 1 81.81 474 ILE A N 1
ATOM 3754 C CA . ILE A 1 474 ? -8.961 44.375 18.109 1 81.81 474 ILE A CA 1
ATOM 3755 C C . ILE A 1 474 ? -7.527 43.938 17.875 1 81.81 474 ILE A C 1
ATOM 3757 O O . ILE A 1 474 ? -6.621 44.281 18.625 1 81.81 474 ILE A O 1
ATOM 3761 N N . HIS A 1 475 ? -7.305 43.25 16.766 1 87.94 475 HIS A N 1
ATOM 3762 C CA . HIS A 1 475 ? -5.969 42.719 16.531 1 87.94 475 HIS A CA 1
ATOM 3763 C C . HIS A 1 475 ? -5.266 43.438 15.406 1 87.94 475 HIS A C 1
ATOM 3765 O O . HIS A 1 475 ? -4.199 43.031 14.953 1 87.94 475 HIS A O 1
ATOM 3771 N N . ASP A 1 476 ? -5.773 44.594 15.062 1 90.06 476 ASP A N 1
ATOM 3772 C CA . ASP A 1 476 ? -5.199 45.344 13.945 1 90.06 476 ASP A CA 1
ATOM 3773 C C . ASP A 1 476 ? -3.791 45.844 14.281 1 90.06 476 ASP A C 1
ATOM 3775 O O . ASP A 1 476 ? -2.936 45.938 13.398 1 90.06 476 ASP A O 1
ATOM 3779 N N . TRP A 1 477 ? -3.631 46.156 15.555 1 93 477 TRP A N 1
ATOM 3780 C CA . TRP A 1 477 ? -2.312 46.625 15.977 1 93 477 TRP A CA 1
ATOM 3781 C C . TRP A 1 477 ? -1.267 45.531 15.805 1 93 477 TRP A C 1
ATOM 3783 O O . TRP A 1 477 ? -0.075 45.812 15.664 1 93 477 TRP A O 1
ATOM 3793 N N . ILE A 1 478 ? -1.689 44.312 15.867 1 92.81 478 ILE A N 1
ATOM 3794 C CA . ILE A 1 478 ? -0.776 43.188 15.664 1 92.81 478 ILE A CA 1
ATOM 3795 C C . ILE A 1 478 ? -0.489 43.031 14.172 1 92.81 478 ILE A C 1
ATOM 3797 O O . ILE A 1 478 ? 0.659 42.812 13.781 1 92.81 478 ILE A O 1
ATOM 3801 N N . ARG A 1 479 ? -1.504 43.188 13.359 1 90.88 479 ARG A N 1
ATOM 3802 C CA . ARG A 1 479 ? -1.386 43.031 11.914 1 90.88 479 ARG A CA 1
ATOM 3803 C C . ARG A 1 479 ? -0.472 44.094 11.312 1 90.88 479 ARG A C 1
ATOM 3805 O O . ARG A 1 479 ? 0.365 43.781 10.461 1 90.88 479 ARG A O 1
ATOM 3812 N N . ASP A 1 480 ? -0.778 45.25 11.703 1 92.38 480 ASP A N 1
ATOM 3813 C CA . ASP A 1 480 ? 0.019 46.375 11.25 1 92.38 480 ASP A CA 1
ATOM 3814 C C . ASP A 1 480 ? 0.123 47.438 12.336 1 92.38 480 ASP A C 1
ATOM 3816 O O . ASP A 1 480 ? -0.685 48.375 12.375 1 92.38 480 ASP A O 1
ATOM 3820 N N . PRO A 1 481 ? 1.202 47.344 13.125 1 93.62 481 PRO A N 1
ATOM 3821 C CA . PRO A 1 481 ? 1.349 48.312 14.227 1 93.62 481 PRO A CA 1
ATOM 3822 C C . PRO A 1 481 ? 1.65 49.719 13.75 1 93.62 481 PRO A C 1
ATOM 3824 O O . PRO A 1 481 ? 1.528 50.656 14.516 1 93.62 481 PRO A O 1
ATOM 3827 N N . PHE A 1 482 ? 1.936 49.906 12.492 1 93.25 482 PHE A N 1
ATOM 3828 C CA . PHE A 1 482 ? 2.305 51.219 11.977 1 93.25 482 PHE A CA 1
ATOM 3829 C C . PHE A 1 482 ? 1.096 51.906 11.367 1 93.25 482 PHE A C 1
ATOM 3831 O O . PHE A 1 482 ? 1.048 53.156 11.305 1 93.25 482 PHE A O 1
ATOM 3838 N N . ALA A 1 483 ? 0.198 51.094 10.961 1 89.25 483 ALA A N 1
ATOM 3839 C CA . ALA A 1 483 ? -1.04 51.625 10.414 1 89.25 483 ALA A CA 1
ATOM 3840 C C . ALA A 1 483 ? -2.082 51.844 11.516 1 89.25 483 ALA A C 1
ATOM 3842 O O . ALA A 1 483 ? -2.938 52.719 11.414 1 89.25 483 ALA A O 1
ATOM 3843 N N . SER A 1 484 ? -2.074 50.906 12.453 1 87.38 484 SER A N 1
ATOM 3844 C CA . SER A 1 484 ? -3.025 50.969 13.562 1 87.38 484 SER A CA 1
ATOM 3845 C C . SER A 1 484 ? -2.312 51.125 14.898 1 87.38 484 SER A C 1
ATOM 3847 O O . SER A 1 484 ? -2.107 50.125 15.617 1 87.38 484 SER A O 1
ATOM 3849 N N . SER A 1 485 ? -2.07 52.312 15.219 1 83.19 485 SER A N 1
ATOM 3850 C CA . SER A 1 485 ? -1.303 52.562 16.438 1 83.19 485 SER A CA 1
ATOM 3851 C C . SER A 1 485 ? -2.219 52.875 17.609 1 83.19 485 SER A C 1
ATOM 3853 O O . SER A 1 485 ? -1.768 52.906 18.766 1 83.19 485 SER A O 1
ATOM 3855 N N . ASN A 1 486 ? -3.504 52.938 17.297 1 81.88 486 ASN A N 1
ATOM 3856 C CA . ASN A 1 486 ? -4.465 53.188 18.359 1 81.88 486 ASN A CA 1
ATOM 3857 C C . ASN A 1 486 ? -5.199 51.938 18.766 1 81.88 486 ASN A C 1
ATOM 3859 O O . ASN A 1 486 ? -5.988 51.375 18 1 81.88 486 ASN A O 1
ATOM 3863 N N . ALA A 1 487 ? -4.816 51.469 19.969 1 86.81 487 ALA A N 1
ATOM 3864 C CA . ALA A 1 487 ? -5.453 50.25 20.516 1 86.81 487 ALA A CA 1
ATOM 3865 C C . ALA A 1 487 ? -5.977 50.531 21.922 1 86.81 487 ALA A C 1
ATOM 3867 O O . ALA A 1 487 ? -5.336 50.156 22.922 1 86.81 487 ALA A O 1
ATOM 3868 N N . PRO A 1 488 ? -7.121 51.094 21.984 1 85.44 488 PRO A N 1
ATOM 3869 C CA . PRO A 1 488 ? -7.633 51.531 23.297 1 85.44 488 PRO A CA 1
ATOM 3870 C C . PRO A 1 488 ? -7.93 50.375 24.234 1 85.44 488 PRO A C 1
ATOM 3872 O O . PRO A 1 488 ? -8.016 50.562 25.453 1 85.44 488 PRO A O 1
ATOM 3875 N N . HIS A 1 489 ? -8.109 49.219 23.672 1 86 489 HIS A N 1
ATOM 3876 C CA . HIS A 1 489 ? -8.438 48.062 24.5 1 86 489 HIS A CA 1
ATOM 3877 C C . HIS A 1 489 ? -7.211 47.562 25.25 1 86 489 HIS A C 1
ATOM 3879 O O . HIS A 1 489 ? -7.332 46.781 26.203 1 86 489 HIS A O 1
ATOM 3885 N N . LEU A 1 490 ? -6.062 48 24.891 1 90.75 490 LEU A N 1
ATOM 3886 C CA . LEU A 1 490 ? -4.82 47.562 25.547 1 90.75 490 LEU A CA 1
ATOM 3887 C C . LEU A 1 490 ? -4.555 48.406 26.797 1 90.75 490 LEU A C 1
ATOM 3889 O O . LEU A 1 490 ? -5.008 49.531 26.906 1 90.75 490 LEU A O 1
ATOM 3893 N N . PRO A 1 491 ? -3.924 47.812 27.734 1 92.25 491 PRO A N 1
ATOM 3894 C CA . PRO A 1 491 ? -3.488 48.594 28.875 1 92.25 491 PRO A CA 1
ATOM 3895 C C . PRO A 1 491 ? -2.621 49.781 28.484 1 92.25 491 PRO A C 1
ATOM 3897 O O . PRO A 1 491 ? -1.938 49.75 27.453 1 92.25 491 PRO A O 1
ATOM 3900 N N . SER A 1 492 ? -2.604 50.781 29.344 1 92.5 492 SER A N 1
ATOM 3901 C CA . SER A 1 492 ? -1.939 52.062 29.047 1 92.5 492 SER A CA 1
ATOM 3902 C C . SER A 1 492 ? -0.46 51.844 28.75 1 92.5 492 SER A C 1
ATOM 3904 O O . SER A 1 492 ? 0.089 52.5 27.844 1 92.5 492 SER A O 1
ATOM 3906 N N . GLU A 1 493 ? 0.065 51 29.453 1 93.25 493 GLU A N 1
ATOM 3907 C CA . GLU A 1 493 ? 1.487 50.75 29.25 1 93.25 493 GLU A CA 1
ATOM 3908 C C . GLU A 1 493 ? 1.758 50.188 27.859 1 93.25 493 GLU A C 1
ATOM 3910 O O . GLU A 1 493 ? 2.754 50.531 27.219 1 93.25 493 GLU A O 1
ATOM 3915 N N . LEU A 1 494 ? 0.896 49.375 27.391 1 94.56 494 LEU A N 1
ATOM 3916 C CA . LEU A 1 494 ? 1.049 48.75 26.078 1 94.56 494 LEU A CA 1
ATOM 3917 C C . LEU A 1 494 ? 0.733 49.75 24.969 1 94.56 494 LEU A C 1
ATOM 3919 O O . LEU A 1 494 ? 1.347 49.719 23.906 1 94.56 494 LEU A O 1
ATOM 3923 N N . GLN A 1 495 ? -0.122 50.656 25.297 1 93.88 495 GLN A N 1
ATOM 3924 C CA . GLN A 1 495 ? -0.444 51.688 24.328 1 93.88 495 GLN A CA 1
ATOM 3925 C C . GLN A 1 495 ? 0.753 52.625 24.094 1 93.88 495 GLN A C 1
ATOM 3927 O O . GLN A 1 495 ? 1.043 52.969 22.953 1 93.88 495 GLN A O 1
ATOM 3932 N N . ASP A 1 496 ? 1.348 52.906 25.203 1 93.75 496 ASP A N 1
ATOM 3933 C CA . ASP A 1 496 ? 2.529 53.781 25.094 1 93.75 496 ASP A CA 1
ATOM 3934 C C . ASP A 1 496 ? 3.629 53.062 24.281 1 93.75 496 ASP A C 1
ATOM 3936 O O . ASP A 1 496 ? 4.27 53.688 23.438 1 93.75 496 ASP A O 1
ATOM 3940 N N . ALA A 1 497 ? 3.766 51.844 24.609 1 95.12 497 ALA A N 1
ATOM 3941 C CA . ALA A 1 497 ? 4.781 51.094 23.891 1 95.12 497 ALA A CA 1
ATOM 3942 C C . ALA A 1 497 ? 4.465 51 22.406 1 95.12 497 ALA A C 1
ATOM 3944 O O . ALA A 1 497 ? 5.367 51.062 21.562 1 95.12 497 ALA A O 1
ATOM 3945 N N . LEU A 1 498 ? 3.246 50.844 22.109 1 96.06 498 LEU A N 1
ATOM 3946 C CA . LEU A 1 498 ? 2.801 50.75 20.719 1 96.06 498 LEU A CA 1
ATOM 3947 C C . LEU A 1 498 ? 3.051 52.062 19.984 1 96.06 498 LEU A C 1
ATOM 3949 O O . LEU A 1 498 ? 3.445 52.062 18.812 1 96.06 498 LEU A O 1
ATOM 3953 N N . LEU A 1 499 ? 2.85 53.125 20.672 1 94.5 499 LEU A N 1
ATOM 3954 C CA . LEU A 1 499 ? 3.084 54.438 20.078 1 94.5 499 LEU A CA 1
ATOM 3955 C C . LEU A 1 499 ? 4.566 54.625 19.781 1 94.5 499 LEU A C 1
ATOM 3957 O O . LEU A 1 499 ? 4.922 55.188 18.734 1 94.5 499 LEU A O 1
ATOM 3961 N N . GLU A 1 500 ? 5.305 54.188 20.703 1 94.62 500 GLU A N 1
ATOM 3962 C CA . GLU A 1 500 ? 6.75 54.281 20.5 1 94.62 500 GLU A CA 1
ATOM 3963 C C . GLU A 1 500 ? 7.203 53.406 19.328 1 94.62 500 GLU A C 1
ATOM 3965 O O . GLU A 1 500 ? 7.977 53.875 18.484 1 94.62 500 GLU A O 1
ATOM 3970 N N . LEU A 1 501 ? 6.723 52.219 19.344 1 95.5 501 LEU A N 1
ATOM 3971 C CA . LEU A 1 501 ? 7.086 51.281 18.281 1 95.5 501 LEU A CA 1
ATOM 3972 C C . LEU A 1 501 ? 6.633 51.812 16.922 1 95.5 501 LEU A C 1
ATOM 3974 O O . LEU A 1 501 ? 7.391 51.75 15.953 1 95.5 501 LEU A O 1
ATOM 3978 N N . SER A 1 502 ? 5.449 52.375 16.859 1 94.81 502 SER A N 1
ATOM 3979 C CA . SER A 1 502 ? 4.855 52.812 15.609 1 94.81 502 SER A CA 1
ATOM 3980 C C . SER A 1 502 ? 5.566 54.062 15.078 1 94.81 502 SER A C 1
ATOM 3982 O O . SER A 1 502 ? 5.438 54.406 13.898 1 94.81 502 SER A O 1
ATOM 3984 N N . SER A 1 503 ? 6.285 54.688 15.984 1 93.06 503 SER A N 1
ATOM 3985 C CA . SER A 1 503 ? 6.977 55.906 15.594 1 93.06 503 SER A CA 1
ATOM 3986 C C . SER A 1 503 ? 8.422 55.625 15.195 1 93.06 503 SER A C 1
ATOM 3988 O O . SER A 1 503 ? 9.148 56.531 14.789 1 93.06 503 SER A O 1
ATOM 3990 N N . ASP A 1 504 ? 8.789 54.438 15.398 1 92.88 504 ASP A N 1
ATOM 3991 C CA . ASP A 1 504 ? 10.148 54.031 15.047 1 92.88 504 ASP A CA 1
ATOM 3992 C C . ASP A 1 504 ? 10.273 53.781 13.547 1 92.88 504 ASP A C 1
ATOM 3994 O O . ASP A 1 504 ? 9.812 52.75 13.047 1 92.88 504 ASP A O 1
ATOM 3998 N N . ARG A 1 505 ? 10.961 54.562 12.82 1 91.31 505 ARG A N 1
ATOM 3999 C CA . ARG A 1 505 ? 11.062 54.5 11.367 1 91.31 505 ARG A CA 1
ATOM 4000 C C . ARG A 1 505 ? 11.93 53.312 10.938 1 91.31 505 ARG A C 1
ATOM 4002 O O . ARG A 1 505 ? 11.719 52.75 9.859 1 91.31 505 ARG A O 1
ATOM 4009 N N . THR A 1 506 ? 12.82 52.969 11.789 1 90.44 506 THR A N 1
ATOM 4010 C CA . THR A 1 506 ? 13.664 51.812 11.477 1 90.44 506 THR A CA 1
ATOM 4011 C C . THR A 1 506 ? 12.852 50.531 11.484 1 90.44 506 THR A C 1
ATOM 4013 O O . THR A 1 506 ? 12.969 49.719 10.57 1 90.44 506 THR A O 1
ATOM 4016 N N . LEU A 1 507 ? 12.055 50.344 12.453 1 93.5 507 LEU A N 1
ATOM 4017 C CA . LEU A 1 507 ? 11.195 49.188 12.555 1 93.5 507 LEU A CA 1
ATOM 4018 C C . LEU A 1 507 ? 10.156 49.156 11.445 1 93.5 507 LEU A C 1
ATOM 4020 O O . LEU A 1 507 ? 9.797 48.094 10.938 1 93.5 507 LEU A O 1
ATOM 4024 N N . GLN A 1 508 ? 9.719 50.312 11.07 1 93.06 508 GLN A N 1
ATOM 4025 C CA . GLN A 1 508 ? 8.734 50.438 10 1 93.06 508 GLN A CA 1
ATOM 4026 C C . GLN A 1 508 ? 9.305 49.938 8.672 1 93.06 508 GLN A C 1
ATOM 4028 O O . GLN A 1 508 ? 8.594 49.312 7.879 1 93.06 508 GLN A O 1
ATOM 4033 N N . SER A 1 509 ? 10.477 50.125 8.406 1 92 509 SER A N 1
ATOM 4034 C CA . SER A 1 509 ? 11.133 49.75 7.164 1 92 509 SER A CA 1
ATOM 4035 C C . SER A 1 509 ? 11.359 48.219 7.113 1 92 509 SER A C 1
ATOM 4037 O O . SER A 1 509 ? 11.344 47.625 6.035 1 92 509 SER A O 1
ATOM 4039 N N . VAL A 1 510 ? 11.547 47.625 8.227 1 92.19 510 VAL A N 1
ATOM 4040 C CA . VAL A 1 510 ? 11.883 46.219 8.289 1 92.19 510 VAL A CA 1
ATOM 4041 C C . VAL A 1 510 ? 10.602 45.375 8.32 1 92.19 510 VAL A C 1
ATOM 4043 O O . VAL A 1 510 ? 10.609 44.188 7.938 1 92.19 510 VAL A O 1
ATOM 4046 N N . PHE A 1 511 ? 9.5 45.938 8.641 1 93.12 511 PHE A N 1
ATOM 4047 C CA . PHE A 1 511 ? 8.242 45.25 8.906 1 93.12 511 PHE A CA 1
ATOM 4048 C C . PHE A 1 511 ? 7.781 44.469 7.684 1 93.12 511 PHE A C 1
ATOM 4050 O O . PHE A 1 511 ? 7.434 43.281 7.789 1 93.12 511 PHE A O 1
ATOM 4057 N N . PRO A 1 512 ? 7.961 45 6.48 1 90.19 512 PRO A N 1
ATOM 4058 C CA . PRO A 1 512 ? 7.473 44.281 5.305 1 90.19 512 PRO A CA 1
ATOM 4059 C C . PRO A 1 512 ? 8.391 43.125 4.902 1 90.19 512 PRO A C 1
ATOM 4061 O O . PRO A 1 512 ? 7.98 42.25 4.129 1 90.19 512 PRO A O 1
ATOM 4064 N N . THR A 1 513 ? 9.469 42.969 5.426 1 89.38 513 THR A N 1
ATOM 4065 C CA . THR A 1 513 ? 10.453 42 5.012 1 89.38 513 THR A CA 1
ATOM 4066 C C . THR A 1 513 ? 10.359 40.75 5.891 1 89.38 513 THR A C 1
ATOM 4068 O O . THR A 1 513 ? 10.984 39.719 5.594 1 89.38 513 THR A O 1
ATOM 4071 N N . ARG A 1 514 ? 9.617 40.875 6.887 1 88.75 514 ARG A N 1
ATOM 4072 C CA . ARG A 1 514 ? 9.5 39.75 7.824 1 88.75 514 ARG A CA 1
ATOM 4073 C C . ARG A 1 514 ? 8.055 39.281 7.914 1 88.75 514 ARG A C 1
ATOM 4075 O O . ARG A 1 514 ? 7.125 40 7.59 1 88.75 514 ARG A O 1
ATOM 4082 N N . THR A 1 515 ? 7.957 38.062 8.266 1 88.69 515 THR A N 1
ATOM 4083 C CA . THR A 1 515 ? 6.617 37.594 8.594 1 88.69 515 THR A CA 1
ATOM 4084 C C . THR A 1 515 ? 6.117 38.219 9.883 1 88.69 515 THR A C 1
ATOM 4086 O O . THR A 1 515 ? 6.91 38.75 10.672 1 88.69 515 THR A O 1
ATOM 4089 N N . LEU A 1 516 ? 4.875 38.188 10.102 1 90.62 516 LEU A N 1
ATOM 4090 C CA . LEU A 1 516 ? 4.281 38.812 11.281 1 90.62 516 LEU A CA 1
ATOM 4091 C C . LEU A 1 516 ? 4.875 38.219 12.555 1 90.62 516 LEU A C 1
ATOM 4093 O O . LEU A 1 516 ? 5.188 38.938 13.5 1 90.62 516 LEU A O 1
ATOM 4097 N N . GLU A 1 517 ? 5.059 36.938 12.586 1 91.38 517 GLU A N 1
ATOM 4098 C CA . GLU A 1 517 ? 5.621 36.281 13.75 1 91.38 517 GLU A CA 1
ATOM 4099 C C . GLU A 1 517 ? 7.07 36.688 13.984 1 91.38 517 GLU A C 1
ATOM 4101 O O . GLU A 1 517 ? 7.461 36.969 15.117 1 91.38 517 GLU A O 1
ATOM 4106 N N . GLU A 1 518 ? 7.793 36.75 12.914 1 91.75 518 GLU A N 1
ATOM 4107 C CA . GLU A 1 518 ? 9.203 37.094 13.008 1 91.75 518 GLU A CA 1
ATOM 4108 C C . GLU A 1 518 ? 9.359 38.531 13.516 1 91.75 518 GLU A C 1
ATOM 4110 O O . GLU A 1 518 ? 10.266 38.844 14.305 1 91.75 518 GLU A O 1
ATOM 4115 N N . PHE A 1 519 ? 8.562 39.438 13.109 1 94.56 519 PHE A N 1
ATOM 4116 C CA . PHE A 1 519 ? 8.625 40.844 13.508 1 94.56 519 PHE A CA 1
ATOM 4117 C C . PHE A 1 519 ? 8.398 40.969 15.008 1 94.56 519 PHE A C 1
ATOM 4119 O O . PHE A 1 519 ? 9.211 41.594 15.703 1 94.56 519 PHE A O 1
ATOM 4126 N N . TRP A 1 520 ? 7.348 40.375 15.414 1 94.44 520 TRP A N 1
ATOM 4127 C CA . TRP A 1 520 ? 6.984 40.562 16.812 1 94.44 520 TRP A CA 1
ATOM 4128 C C . TRP A 1 520 ? 7.977 39.844 17.734 1 94.44 520 TRP A C 1
ATOM 4130 O O . TRP A 1 520 ? 8.211 40.281 18.859 1 94.44 520 TRP A O 1
ATOM 4140 N N . LEU A 1 521 ? 8.57 38.812 17.219 1 92.5 521 LEU A N 1
ATOM 4141 C CA . LEU A 1 521 ? 9.625 38.156 18 1 92.5 521 LEU A CA 1
ATOM 4142 C C . LEU A 1 521 ? 10.875 39.031 18.047 1 92.5 521 LEU A C 1
ATOM 4144 O O . LEU A 1 521 ? 11.578 39.062 19.062 1 92.5 521 LEU A O 1
ATOM 4148 N N . SER A 1 522 ? 11.117 39.75 17 1 93.25 522 SER A N 1
ATOM 4149 C CA . SER A 1 522 ? 12.32 40.562 16.891 1 93.25 522 SER A CA 1
ATOM 4150 C C . SER A 1 522 ? 12.258 41.781 17.812 1 93.25 522 SER A C 1
ATOM 4152 O O . SER A 1 522 ? 13.281 42.281 18.281 1 93.25 522 SER A O 1
ATOM 4154 N N . VAL A 1 523 ? 11.102 42.312 18.109 1 95.06 523 VAL A N 1
ATOM 4155 C CA . VAL A 1 523 ? 10.969 43.531 18.875 1 95.06 523 VAL A CA 1
ATOM 4156 C C . VAL A 1 523 ? 10.812 43.188 20.359 1 95.06 523 VAL A C 1
ATOM 4158 O O . VAL A 1 523 ? 10.758 44.094 21.203 1 95.06 523 VAL A O 1
ATOM 4161 N N . ALA A 1 524 ? 10.812 41.969 20.703 1 92.62 524 ALA A N 1
ATOM 4162 C CA . ALA A 1 524 ? 10.562 41.5 22.078 1 92.62 524 ALA A CA 1
ATOM 4163 C C . ALA A 1 524 ? 11.602 42.062 23.031 1 92.62 524 ALA A C 1
ATOM 4165 O O . ALA A 1 524 ? 11.281 42.406 24.172 1 92.62 524 ALA A O 1
ATOM 4166 N N . PRO A 1 525 ? 12.875 42.156 22.688 1 91.25 525 PRO A N 1
ATOM 4167 C CA . PRO A 1 525 ? 13.859 42.688 23.625 1 91.25 525 PRO A CA 1
ATOM 4168 C C . PRO A 1 525 ? 13.586 44.156 23.984 1 91.25 525 PRO A C 1
ATOM 4170 O O . PRO A 1 525 ? 13.812 44.562 25.125 1 91.25 525 PRO A O 1
ATOM 4173 N N . GLU A 1 526 ? 13.07 44.938 23.078 1 92.88 526 GLU A N 1
ATOM 4174 C CA . GLU A 1 526 ? 12.812 46.375 23.281 1 92.88 526 GLU A CA 1
ATOM 4175 C C . GLU A 1 526 ? 11.438 46.594 23.891 1 92.88 526 GLU A C 1
ATOM 4177 O O . GLU A 1 526 ? 11.258 47.5 24.703 1 92.88 526 GLU A O 1
ATOM 4182 N N . TYR A 1 527 ? 10.516 45.812 23.312 1 95.12 527 TYR A N 1
ATOM 4183 C CA . TYR A 1 527 ? 9.133 45.938 23.781 1 95.12 527 TYR A CA 1
ATOM 4184 C C . TYR A 1 527 ? 8.594 44.562 24.25 1 95.12 527 TYR A C 1
ATOM 4186 O O . TYR A 1 527 ? 7.668 44.031 23.641 1 95.12 527 TYR A O 1
ATOM 4194 N N . PRO A 1 528 ? 8.992 44.094 25.375 1 93.19 528 PRO A N 1
ATOM 4195 C CA . PRO A 1 528 ? 8.695 42.719 25.797 1 93.19 528 PRO A CA 1
ATOM 4196 C C . PRO A 1 528 ? 7.211 42.5 26.047 1 93.19 528 PRO A C 1
ATOM 4198 O O . PRO A 1 528 ? 6.645 41.5 25.578 1 93.19 528 PRO A O 1
ATOM 4201 N N . ALA A 1 529 ? 6.598 43.406 26.719 1 93.81 529 ALA A N 1
ATOM 4202 C CA . ALA A 1 529 ? 5.191 43.219 27.062 1 93.81 529 ALA A CA 1
ATOM 4203 C C . ALA A 1 529 ? 4.301 43.312 25.828 1 93.81 529 ALA A C 1
ATOM 4205 O O . ALA A 1 529 ? 3.34 42.562 25.688 1 93.81 529 ALA A O 1
ATOM 4206 N N . LEU A 1 530 ? 4.617 44.25 25 1 94.81 530 LEU A N 1
ATOM 4207 C CA . LEU A 1 530 ? 3.857 44.438 23.766 1 94.81 530 LEU A CA 1
ATOM 4208 C C . LEU A 1 530 ? 4.02 43.219 22.859 1 94.81 530 LEU A C 1
ATOM 4210 O O . LEU A 1 530 ? 3.043 42.719 22.281 1 94.81 530 LEU A O 1
ATOM 4214 N N . ALA A 1 531 ? 5.223 42.781 22.766 1 94.44 531 ALA A N 1
ATOM 4215 C CA . ALA A 1 531 ? 5.535 41.594 21.938 1 94.44 531 ALA A CA 1
ATOM 4216 C C . ALA A 1 531 ? 4.844 40.344 22.484 1 94.44 531 ALA A C 1
ATOM 4218 O O . ALA A 1 531 ? 4.371 39.5 21.719 1 94.44 531 ALA A O 1
ATOM 4219 N N . GLN A 1 532 ? 4.82 40.25 23.719 1 91.81 532 GLN A N 1
ATOM 4220 C CA . GLN A 1 532 ? 4.168 39.094 24.344 1 91.81 532 GLN A CA 1
ATOM 4221 C C . GLN A 1 532 ? 2.672 39.094 24.047 1 91.81 532 GLN A C 1
ATOM 4223 O O . GLN A 1 532 ? 2.094 38.062 23.766 1 91.81 532 GLN A O 1
ATOM 4228 N N . ALA A 1 533 ? 2.098 40.219 24.141 1 91.88 533 ALA A N 1
ATOM 4229 C CA . ALA A 1 533 ? 0.672 40.312 23.844 1 91.88 533 ALA A CA 1
ATOM 4230 C C . ALA A 1 533 ? 0.383 39.906 22.406 1 91.88 533 ALA A C 1
ATOM 4232 O O . ALA A 1 533 ? -0.614 39.25 22.125 1 91.88 533 ALA A O 1
ATOM 4233 N N . ALA A 1 534 ? 1.214 40.344 21.547 1 93.06 534 ALA A N 1
ATOM 4234 C CA . ALA A 1 534 ? 1.056 40 20.141 1 93.06 534 ALA A CA 1
ATOM 4235 C C . ALA A 1 534 ? 1.289 38.531 19.891 1 93.06 534 ALA A C 1
ATOM 4237 O O . ALA A 1 534 ? 0.511 37.875 19.188 1 93.06 534 ALA A O 1
ATOM 4238 N N . THR A 1 535 ? 2.344 38 20.5 1 91.12 535 THR A N 1
ATOM 4239 C CA . THR A 1 535 ? 2.711 36.594 20.266 1 91.12 535 THR A CA 1
ATOM 4240 C C . THR A 1 535 ? 1.691 35.656 20.891 1 91.12 535 THR A C 1
ATOM 4242 O O . THR A 1 535 ? 1.497 34.531 20.422 1 91.12 535 THR A O 1
ATOM 4245 N N . ASN A 1 536 ? 1.01 36.094 21.875 1 89.81 536 ASN A N 1
ATOM 4246 C CA . ASN A 1 536 ? -0.051 35.312 22.484 1 89.81 536 ASN A CA 1
ATOM 4247 C C . ASN A 1 536 ? -1.167 35 21.484 1 89.81 536 ASN A C 1
ATOM 4249 O O . ASN A 1 536 ? -1.832 33.969 21.562 1 89.81 536 ASN A O 1
ATOM 4253 N N . VAL A 1 537 ? -1.283 35.875 20.562 1 89.56 537 VAL A N 1
ATOM 4254 C CA . VAL A 1 537 ? -2.324 35.719 19.547 1 89.56 537 VAL A CA 1
ATOM 4255 C C . VAL A 1 537 ? -1.786 34.906 18.375 1 89.56 537 VAL A C 1
ATOM 4257 O O . VAL A 1 537 ? -2.533 34.156 17.719 1 89.56 537 VAL A O 1
ATOM 4260 N N . LEU A 1 538 ? -0.526 34.969 18.219 1 91.12 538 LEU A N 1
ATOM 4261 C CA . LEU A 1 538 ? 0.068 34.375 17.031 1 91.12 538 LEU A CA 1
ATOM 4262 C C . LEU A 1 538 ? 0.583 32.969 17.312 1 91.12 538 LEU A C 1
ATOM 4264 O O . LEU A 1 538 ? 0.783 32.188 16.375 1 91.12 538 LEU A O 1
ATOM 4268 N N . TYR A 1 539 ? 0.759 32.594 18.594 1 89.88 539 TYR A N 1
ATOM 4269 C CA . TYR A 1 539 ? 1.342 31.328 19.016 1 89.88 539 TYR A CA 1
ATOM 4270 C C . TYR A 1 539 ? 0.402 30.172 18.703 1 89.88 539 TYR A C 1
ATOM 4272 O O . TYR A 1 539 ? 0.845 29.094 18.297 1 89.88 539 TYR A O 1
ATOM 4280 N N . PRO A 1 540 ? -0.895 30.406 18.781 1 92.88 540 PRO A N 1
ATOM 4281 C CA . PRO A 1 540 ? -1.809 29.266 18.641 1 92.88 540 PRO A CA 1
ATOM 4282 C C . PRO A 1 540 ? -1.829 28.703 17.219 1 92.88 540 PRO A C 1
ATOM 4284 O O . PRO A 1 540 ? -1.726 29.469 16.25 1 92.88 540 PRO A O 1
ATOM 4287 N N . PHE A 1 541 ? -1.944 27.359 17.094 1 92.69 541 PHE A N 1
ATOM 4288 C CA . PHE A 1 541 ? -2.227 26.719 15.812 1 92.69 541 PHE A CA 1
ATOM 4289 C C . PHE A 1 541 ? -3.641 27.047 15.352 1 92.69 541 PHE A C 1
ATOM 4291 O O . PHE A 1 541 ? -4.59 26.969 16.125 1 92.69 541 PHE A O 1
ATOM 4298 N N . ALA A 1 542 ? -3.693 27.391 14.117 1 89.88 542 ALA A N 1
ATOM 4299 C CA . ALA A 1 542 ? -5.02 27.688 13.578 1 89.88 542 ALA A CA 1
ATOM 4300 C C . ALA A 1 542 ? -5.734 26.406 13.172 1 89.88 542 ALA A C 1
ATOM 4302 O O . ALA A 1 542 ? -6.969 26.375 13.094 1 89.88 542 ALA A O 1
ATOM 4303 N N . SER A 1 543 ? -4.957 25.406 12.859 1 88.81 543 SER A N 1
ATOM 4304 C CA . SER A 1 543 ? -5.539 24.141 12.414 1 88.81 543 SER A CA 1
ATOM 4305 C C . SER A 1 543 ? -4.668 22.953 12.812 1 88.81 543 SER A C 1
ATOM 4307 O O . SER A 1 543 ? -3.582 23.141 13.367 1 88.81 543 SER A O 1
ATOM 4309 N N . THR A 1 544 ? -5.215 21.734 12.547 1 88.88 544 THR A N 1
ATOM 4310 C CA . THR A 1 544 ? -4.473 20.516 12.812 1 88.88 544 THR A CA 1
ATOM 4311 C C . THR A 1 544 ? -3.912 19.922 11.523 1 88.88 544 THR A C 1
ATOM 4313 O O . THR A 1 544 ? -3.873 18.703 11.359 1 88.88 544 THR A O 1
ATOM 4316 N N . TYR A 1 545 ? -3.561 20.781 10.602 1 84.38 545 TYR A N 1
ATOM 4317 C CA . TYR A 1 545 ? -3.139 20.359 9.266 1 84.38 545 TYR A CA 1
ATOM 4318 C C . TYR A 1 545 ? -1.872 19.516 9.336 1 84.38 545 TYR A C 1
ATOM 4320 O O . TYR A 1 545 ? -1.7 18.578 8.547 1 84.38 545 TYR A O 1
ATOM 4328 N N . LEU A 1 546 ? -0.978 19.812 10.242 1 89.56 546 LEU A N 1
ATOM 4329 C CA . LEU A 1 546 ? 0.272 19.078 10.352 1 89.56 546 LEU A CA 1
ATOM 4330 C C . LEU A 1 546 ? 0.009 17.625 10.75 1 89.56 546 LEU A C 1
ATOM 4332 O O . LEU A 1 546 ? 0.676 16.703 10.258 1 89.56 546 LEU A O 1
ATOM 4336 N N . CYS A 1 547 ? -0.978 17.438 11.586 1 90.5 547 CYS A N 1
ATOM 4337 C CA . CYS A 1 547 ? -1.348 16.078 11.969 1 90.5 547 CYS A CA 1
ATOM 4338 C C . CYS A 1 547 ? -1.91 15.312 10.781 1 90.5 547 CYS A C 1
ATOM 4340 O O . CYS A 1 547 ? -1.539 14.164 10.547 1 90.5 547 CYS A O 1
ATOM 4342 N N . GLU A 1 548 ? -2.725 15.992 10.039 1 82.25 548 GLU A N 1
ATOM 4343 C CA . GLU A 1 548 ? -3.326 15.352 8.875 1 82.25 548 GLU A CA 1
ATOM 4344 C C . GLU A 1 548 ? -2.26 14.93 7.871 1 82.25 548 GLU A C 1
ATOM 4346 O O . GLU A 1 548 ? -2.316 13.82 7.332 1 82.25 548 GLU A O 1
ATOM 4351 N N . LYS A 1 549 ? -1.432 15.82 7.633 1 84.44 549 LYS A N 1
ATOM 4352 C CA . LYS A 1 549 ? -0.334 15.531 6.715 1 84.44 549 LYS A CA 1
ATOM 4353 C C . LYS A 1 549 ? 0.513 14.367 7.219 1 84.44 549 LYS A C 1
ATOM 4355 O O . LYS A 1 549 ? 0.91 13.492 6.438 1 84.44 549 LYS A O 1
ATOM 4360 N N . THR A 1 550 ? 0.776 14.359 8.461 1 90.38 550 THR A N 1
ATOM 4361 C CA . THR A 1 550 ? 1.632 13.344 9.055 1 90.38 550 THR A CA 1
ATOM 4362 C C . THR A 1 550 ? 0.912 12 9.109 1 90.38 550 THR A C 1
ATOM 4364 O O . THR A 1 550 ? 1.546 10.945 9.016 1 90.38 550 THR A O 1
ATOM 4367 N N . PHE A 1 551 ? -0.398 11.992 9.234 1 87.75 551 PHE A N 1
ATOM 4368 C CA . PHE A 1 551 ? -1.154 10.742 9.18 1 87.75 551 PHE A CA 1
ATOM 4369 C C . PHE A 1 551 ? -0.96 10.047 7.844 1 87.75 551 PHE A C 1
ATOM 4371 O O . PHE A 1 551 ? -0.894 8.82 7.781 1 87.75 551 PHE A O 1
ATOM 4378 N N . SER A 1 552 ? -0.898 10.828 6.836 1 83 552 SER A N 1
ATOM 4379 C CA . SER A 1 552 ? -0.625 10.258 5.523 1 83 552 SER A CA 1
ATOM 4380 C C . SER A 1 552 ? 0.737 9.57 5.492 1 83 552 SER A C 1
ATOM 4382 O O . SER A 1 552 ? 0.878 8.484 4.926 1 83 552 SER A O 1
ATOM 4384 N N . ALA A 1 553 ? 1.674 10.234 6.082 1 87.94 553 ALA A N 1
ATOM 4385 C CA . ALA A 1 553 ? 3.01 9.648 6.172 1 87.94 553 ALA A CA 1
ATOM 4386 C C . ALA A 1 553 ? 2.992 8.359 6.996 1 87.94 553 ALA A C 1
ATOM 4388 O O . ALA A 1 553 ? 3.658 7.383 6.648 1 87.94 553 ALA A O 1
ATOM 4389 N N . LEU A 1 554 ? 2.262 8.398 8.031 1 87.69 554 LEU A N 1
ATOM 4390 C CA . LEU A 1 554 ? 2.139 7.234 8.906 1 87.69 554 LEU A CA 1
ATOM 4391 C C . LEU A 1 554 ? 1.548 6.047 8.156 1 87.69 554 LEU A C 1
ATOM 4393 O O . LEU A 1 554 ? 2.037 4.922 8.289 1 87.69 554 LEU A O 1
ATOM 4397 N N . THR A 1 555 ? 0.571 6.336 7.359 1 81.62 555 THR A N 1
ATOM 4398 C CA . THR A 1 555 ? -0.08 5.293 6.578 1 81.62 555 THR A CA 1
ATOM 4399 C C . THR A 1 555 ? 0.876 4.723 5.535 1 81.62 555 THR A C 1
ATOM 4401 O O . THR A 1 555 ? 0.844 3.523 5.246 1 81.62 555 THR A O 1
ATOM 4404 N N . PHE A 1 556 ? 1.638 5.512 5.043 1 81.81 556 PHE A N 1
ATOM 4405 C CA . PHE A 1 556 ? 2.613 5.094 4.043 1 81.81 556 PHE A CA 1
ATOM 4406 C C . PHE A 1 556 ? 3.688 4.215 4.668 1 81.81 556 PHE A C 1
ATOM 4408 O O . PHE A 1 556 ? 4.125 3.232 4.062 1 81.81 556 PHE A O 1
ATOM 4415 N N . ILE A 1 557 ? 4.086 4.625 5.836 1 85.38 557 ILE A N 1
ATOM 4416 C CA . ILE A 1 557 ? 5.133 3.895 6.543 1 85.38 557 ILE A CA 1
ATOM 4417 C C . ILE A 1 557 ? 4.582 2.564 7.051 1 85.38 557 ILE A C 1
ATOM 4419 O O . ILE A 1 557 ? 5.188 1.513 6.836 1 85.38 557 ILE A O 1
ATOM 4423 N N . LYS A 1 558 ? 3.465 2.676 7.699 1 82.5 558 LYS A N 1
ATOM 4424 C CA . LYS A 1 558 ? 2.838 1.482 8.258 1 82.5 558 LYS A CA 1
ATOM 4425 C C . LYS A 1 558 ? 1.763 0.937 7.324 1 82.5 558 LYS A C 1
ATOM 4427 O O . LYS A 1 558 ? 0.57 1.011 7.629 1 82.5 558 LYS A O 1
ATOM 4432 N N . ASN A 1 559 ? 2.174 0.364 6.297 1 77.88 559 ASN A N 1
ATOM 4433 C CA . ASN A 1 559 ? 1.249 -0.218 5.328 1 77.88 559 ASN A CA 1
ATOM 4434 C C . ASN A 1 559 ? 1.018 -1.702 5.598 1 77.88 559 ASN A C 1
ATOM 4436 O O . ASN A 1 559 ? 1.455 -2.227 6.625 1 77.88 559 ASN A O 1
ATOM 4440 N N . LYS A 1 560 ? 0.32 -2.391 4.75 1 70.31 560 LYS A N 1
ATOM 4441 C CA . LYS A 1 560 ? -0.075 -3.783 4.941 1 70.31 560 LYS A CA 1
ATOM 4442 C C . LYS A 1 560 ? 1.147 -4.688 5.074 1 70.31 560 LYS A C 1
ATOM 4444 O O . LYS A 1 560 ? 1.099 -5.707 5.77 1 70.31 560 LYS A O 1
ATOM 4449 N N . TYR A 1 561 ? 2.262 -4.262 4.434 1 70.5 561 TYR A N 1
ATOM 4450 C CA . TYR A 1 561 ? 3.455 -5.098 4.414 1 70.5 561 TYR A CA 1
ATOM 4451 C C . TYR A 1 561 ? 4.355 -4.797 5.605 1 70.5 561 TYR A C 1
ATOM 4453 O O . TYR A 1 561 ? 5.293 -5.543 5.891 1 70.5 561 TYR A O 1
ATOM 4461 N N . ARG A 1 562 ? 4.047 -3.691 6.332 1 75.12 562 ARG A N 1
ATOM 4462 C CA . ARG A 1 562 ? 4.832 -3.252 7.484 1 75.12 562 ARG A CA 1
ATOM 4463 C C . ARG A 1 562 ? 3.934 -2.959 8.68 1 75.12 562 ARG A C 1
ATOM 4465 O O . ARG A 1 562 ? 4.18 -2.014 9.43 1 75.12 562 ARG A O 1
ATOM 4472 N N . SER A 1 563 ? 2.904 -3.688 8.773 1 65.81 563 SER A N 1
ATOM 4473 C CA . SER A 1 563 ? 1.879 -3.422 9.773 1 65.81 563 SER A CA 1
ATOM 4474 C C . SER A 1 563 ? 2.389 -3.721 11.18 1 65.81 563 SER A C 1
ATOM 4476 O O . SER A 1 563 ? 1.858 -3.197 12.164 1 65.81 563 SER A O 1
ATOM 4478 N N . GLN A 1 564 ? 3.533 -4.434 11.258 1 64.81 564 GLN A N 1
ATOM 4479 C CA . GLN A 1 564 ? 4.012 -4.867 12.57 1 64.81 564 GLN A CA 1
ATOM 4480 C C . GLN A 1 564 ? 5.117 -3.951 13.078 1 64.81 564 GLN A C 1
ATOM 4482 O O . GLN A 1 564 ? 5.762 -4.25 14.086 1 64.81 564 GLN A O 1
ATOM 4487 N N . LEU A 1 565 ? 5.27 -2.895 12.383 1 73.69 565 LEU A N 1
ATOM 4488 C CA . LEU A 1 565 ? 6.293 -1.967 12.844 1 73.69 565 LEU A CA 1
ATOM 4489 C C . LEU A 1 565 ? 5.953 -1.429 14.234 1 73.69 565 LEU A C 1
ATOM 4491 O O . LEU A 1 565 ? 4.91 -0.797 14.414 1 73.69 565 LEU A O 1
ATOM 4495 N N . ARG A 1 566 ? 6.637 -1.738 15.227 1 66.69 566 ARG A N 1
ATOM 4496 C CA . ARG A 1 566 ? 6.332 -1.438 16.625 1 66.69 566 ARG A CA 1
ATOM 4497 C C . ARG A 1 566 ? 6.66 0.014 16.953 1 66.69 566 ARG A C 1
ATOM 4499 O O . ARG A 1 566 ? 5.906 0.676 17.672 1 66.69 566 ARG A O 1
ATOM 4506 N N . ARG A 1 567 ? 7.789 0.536 16.562 1 80 567 ARG A N 1
ATOM 4507 C CA . ARG A 1 567 ? 8.188 1.892 16.922 1 80 567 ARG A CA 1
ATOM 4508 C C . ARG A 1 567 ? 8.125 2.822 15.719 1 80 567 ARG A C 1
ATOM 4510 O O . ARG A 1 567 ? 9.148 3.357 15.289 1 80 567 ARG A O 1
ATOM 4517 N N . VAL A 1 568 ? 6.816 3.068 15.406 1 88.19 568 VAL A N 1
ATOM 4518 C CA . VAL A 1 568 ? 6.617 3.857 14.195 1 88.19 568 VAL A CA 1
ATOM 4519 C C . VAL A 1 568 ? 7.004 5.312 14.461 1 88.19 568 VAL A C 1
ATOM 4521 O O . VAL A 1 568 ? 7.367 6.039 13.531 1 88.19 568 VAL A O 1
ATOM 4524 N N . GLU A 1 569 ? 7.02 5.715 15.75 1 91.25 569 GLU A N 1
ATOM 4525 C CA . GLU A 1 569 ? 7.316 7.098 16.109 1 91.25 569 GLU A CA 1
ATOM 4526 C C . GLU A 1 569 ? 8.703 7.508 15.625 1 91.25 569 GLU A C 1
ATOM 4528 O O . GLU A 1 569 ? 8.898 8.633 15.164 1 91.25 569 GLU A O 1
ATOM 4533 N N . ASP A 1 570 ? 9.695 6.621 15.781 1 93.94 570 ASP A N 1
ATOM 4534 C CA . ASP A 1 570 ? 11.07 6.934 15.406 1 93.94 570 ASP A CA 1
ATOM 4535 C C . ASP A 1 570 ? 11.18 7.215 13.906 1 93.94 570 ASP A C 1
ATOM 4537 O O . ASP A 1 570 ? 11.773 8.211 13.5 1 93.94 570 ASP A O 1
ATOM 4541 N N . ASP A 1 571 ? 10.609 6.328 13.141 1 93.75 571 ASP A N 1
ATOM 4542 C CA . ASP A 1 571 ? 10.625 6.512 11.695 1 93.75 571 ASP A CA 1
ATOM 4543 C C . ASP A 1 571 ? 9.875 7.777 11.289 1 93.75 571 ASP A C 1
ATOM 4545 O O . ASP A 1 571 ? 10.312 8.508 10.398 1 93.75 571 ASP A O 1
ATOM 4549 N N . LEU A 1 572 ? 8.773 7.988 11.961 1 94.5 572 LEU A N 1
ATOM 4550 C CA . LEU A 1 572 ? 7.926 9.133 11.641 1 94.5 572 LEU A CA 1
ATOM 4551 C C . LEU A 1 572 ? 8.641 10.438 11.953 1 94.5 572 LEU A C 1
ATOM 4553 O O . LEU A 1 572 ? 8.578 11.391 11.164 1 94.5 572 LEU A O 1
ATOM 4557 N N . ARG A 1 573 ? 9.297 10.516 13.055 1 95.81 573 ARG A N 1
ATOM 4558 C CA . ARG A 1 573 ? 10.023 11.719 13.453 1 95.81 573 ARG A CA 1
ATOM 4559 C C . ARG A 1 573 ? 11.102 12.062 12.438 1 95.81 573 ARG A C 1
ATOM 4561 O O . ARG A 1 573 ? 11.203 13.211 12 1 95.81 573 ARG A O 1
ATOM 4568 N N . VAL A 1 574 ? 11.891 11.094 12.086 1 95.62 574 VAL A N 1
ATOM 4569 C CA . VAL A 1 574 ? 12.984 11.336 11.148 1 95.62 574 VAL A CA 1
ATOM 4570 C C . VAL A 1 574 ? 12.414 11.75 9.789 1 95.62 574 VAL A C 1
ATOM 4572 O O . VAL A 1 574 ? 13.031 12.547 9.078 1 95.62 574 VAL A O 1
ATOM 4575 N N . SER A 1 575 ? 11.242 11.305 9.484 1 94.69 575 SER A N 1
ATOM 4576 C CA . SER A 1 575 ? 10.641 11.562 8.18 1 94.69 575 SER A CA 1
ATOM 4577 C C . SER A 1 575 ? 10.023 12.953 8.117 1 94.69 575 SER A C 1
ATOM 4579 O O . SER A 1 575 ? 10.055 13.602 7.07 1 94.69 575 SER A O 1
ATOM 4581 N N . VAL A 1 576 ? 9.469 13.469 9.203 1 93.75 576 VAL A N 1
ATOM 4582 C CA . VAL A 1 576 ? 8.617 14.641 9.094 1 93.75 576 VAL A CA 1
ATOM 4583 C C . VAL A 1 576 ? 9.281 15.836 9.781 1 93.75 576 VAL A C 1
ATOM 4585 O O . VAL A 1 576 ? 8.953 16.984 9.484 1 93.75 576 VAL A O 1
ATOM 4588 N N . SER A 1 577 ? 10.219 15.578 10.68 1 94.44 577 SER A N 1
ATOM 4589 C CA . SER A 1 577 ? 10.836 16.656 11.445 1 94.44 577 SER A CA 1
ATOM 4590 C C . SER A 1 577 ? 11.727 17.516 10.57 1 94.44 577 SER A C 1
ATOM 4592 O O . SER A 1 577 ? 12.375 17.031 9.641 1 94.44 577 SER A O 1
ATOM 4594 N N . GLU A 1 578 ? 11.758 18.781 10.898 1 91.06 578 GLU A N 1
ATOM 4595 C CA . GLU A 1 578 ? 12.648 19.703 10.195 1 91.06 578 GLU A CA 1
ATOM 4596 C C . GLU A 1 578 ? 14.023 19.766 10.859 1 91.06 578 GLU A C 1
ATOM 4598 O O . GLU A 1 578 ? 14.984 20.25 10.258 1 91.06 578 GLU A O 1
ATOM 4603 N N . ILE A 1 579 ? 14.078 19.25 12.062 1 95.56 579 ILE A N 1
ATOM 4604 C CA . ILE A 1 579 ? 15.344 19.203 12.797 1 95.56 579 ILE A CA 1
ATOM 4605 C C . ILE A 1 579 ? 16.219 18.078 12.25 1 95.56 579 ILE A C 1
ATOM 4607 O O . ILE A 1 579 ? 15.75 16.938 12.109 1 95.56 579 ILE A O 1
ATOM 4611 N N . LYS A 1 580 ? 17.438 18.359 11.906 1 95.06 580 LYS A N 1
ATOM 4612 C CA . LYS A 1 580 ? 18.359 17.359 11.383 1 95.06 580 LYS A CA 1
ATOM 4613 C C . LYS A 1 580 ? 19.094 16.641 12.508 1 95.06 580 LYS A C 1
ATOM 4615 O O . LYS A 1 580 ? 19.469 17.266 13.508 1 95.06 580 LYS A O 1
ATOM 4620 N N . PRO A 1 581 ? 19.234 15.367 12.367 1 95.94 581 PRO A N 1
ATOM 4621 C CA . PRO A 1 581 ? 20.031 14.664 13.375 1 95.94 581 PRO A CA 1
ATOM 4622 C C . PRO A 1 581 ? 21.5 15.039 13.32 1 95.94 581 PRO A C 1
ATOM 4624 O O . PRO A 1 581 ? 22.047 15.32 12.25 1 95.94 581 PRO A O 1
ATOM 4627 N N . ARG A 1 582 ? 22.312 15.156 14.516 1 94 582 ARG A N 1
ATOM 4628 C CA . ARG A 1 582 ? 23.75 15.406 14.602 1 94 582 ARG A CA 1
ATOM 4629 C C . ARG A 1 582 ? 24.531 14.117 14.461 1 94 582 ARG A C 1
ATOM 4631 O O . ARG A 1 582 ? 25.016 13.555 15.453 1 94 582 ARG A O 1
ATOM 4638 N N . ILE A 1 583 ? 24.641 13.617 13.227 1 92.5 583 ILE A N 1
ATOM 4639 C CA . ILE A 1 583 ? 25.219 12.32 12.891 1 92.5 583 ILE A CA 1
ATOM 4640 C C . ILE A 1 583 ? 26.641 12.227 13.422 1 92.5 583 ILE A C 1
ATOM 4642 O O . ILE A 1 583 ? 27.062 11.18 13.914 1 92.5 583 ILE A O 1
ATOM 4646 N N . THR A 1 584 ? 27.391 13.305 13.32 1 88.44 584 THR A N 1
ATOM 4647 C CA . THR A 1 584 ? 28.766 13.328 13.82 1 88.44 584 THR A CA 1
ATOM 4648 C C . THR A 1 584 ? 28.797 13.039 15.312 1 88.44 584 THR A C 1
ATOM 4650 O O . THR A 1 584 ? 29.656 12.289 15.781 1 88.44 584 THR A O 1
ATOM 4653 N N . LEU A 1 585 ? 27.906 13.695 15.953 1 90.12 585 LEU A N 1
ATOM 4654 C CA . LEU A 1 585 ? 27.812 13.477 17.391 1 90.12 585 LEU A CA 1
ATOM 4655 C C . LEU A 1 585 ? 27.438 12.031 17.703 1 90.12 585 LEU A C 1
ATOM 4657 O O . LEU A 1 585 ? 27.984 11.414 18.609 1 90.12 585 LEU A O 1
ATOM 4661 N N . LEU A 1 586 ? 26.5 11.461 17 1 92.56 586 LEU A N 1
ATOM 4662 C CA . LEU A 1 586 ? 26.031 10.094 17.203 1 92.56 586 LEU A CA 1
ATOM 4663 C C . LEU A 1 586 ? 27.141 9.086 16.938 1 92.56 586 LEU A C 1
ATOM 4665 O O . LEU A 1 586 ? 27.266 8.094 17.656 1 92.56 586 LEU A O 1
ATOM 4669 N N . CYS A 1 587 ? 27.922 9.367 15.891 1 89.75 587 CYS A N 1
ATOM 4670 C CA . CYS A 1 587 ? 29.047 8.5 15.562 1 89.75 587 CYS A CA 1
ATOM 4671 C C . CYS A 1 587 ? 30.094 8.508 16.672 1 89.75 587 CYS A C 1
ATOM 4673 O O . CYS A 1 587 ? 30.641 7.465 17.016 1 89.75 587 CYS A O 1
ATOM 4675 N N . SER A 1 588 ? 30.359 9.625 17.25 1 84.75 588 SER A N 1
ATOM 4676 C CA . SER A 1 588 ? 31.344 9.758 18.312 1 84.75 588 SER A CA 1
ATOM 4677 C C . SER A 1 588 ? 30.922 9.008 19.562 1 84.75 588 SER A C 1
ATOM 4679 O O . SER A 1 588 ? 31.75 8.414 20.266 1 84.75 588 SER A O 1
ATOM 4681 N N . LYS A 1 589 ? 29.672 9.055 19.812 1 83.31 589 LYS A N 1
ATOM 4682 C CA . LYS A 1 589 ? 29.141 8.367 20.984 1 83.31 589 LYS A CA 1
ATOM 4683 C C . LYS A 1 589 ? 29.25 6.855 20.828 1 83.31 589 LYS A C 1
ATOM 4685 O O . LYS A 1 589 ? 29.469 6.141 21.812 1 83.31 589 LYS A O 1
ATOM 4690 N N . LYS A 1 590 ? 29.047 6.379 19.656 1 81.56 590 LYS A N 1
ATOM 4691 C CA . LYS A 1 590 ? 29.078 4.941 19.391 1 81.56 590 LYS A CA 1
ATOM 4692 C C . LYS A 1 590 ? 30.516 4.414 19.406 1 81.56 590 LYS A C 1
ATOM 4694 O O . LYS A 1 590 ? 30.766 3.275 19.797 1 81.56 590 LYS A O 1
ATOM 4699 N N . GLN A 1 591 ? 31.406 5.102 18.812 1 66.75 591 GLN A N 1
ATOM 4700 C CA . GLN A 1 591 ? 32.812 4.703 18.828 1 66.75 591 GLN A CA 1
ATOM 4701 C C . GLN A 1 591 ? 33.375 4.648 20.25 1 66.75 591 GLN A C 1
ATOM 4703 O O . GLN A 1 591 ? 34.219 3.816 20.562 1 66.75 591 GLN A O 1
ATOM 4708 N N . ALA A 1 592 ? 32.844 5.465 20.984 1 50.44 592 ALA A N 1
ATOM 4709 C CA . ALA A 1 592 ? 33.281 5.523 22.375 1 50.44 592 ALA A CA 1
ATOM 4710 C C . ALA A 1 592 ? 32.719 4.359 23.188 1 50.44 592 ALA A C 1
ATOM 4712 O O . ALA A 1 592 ? 33.312 3.959 24.203 1 50.44 592 ALA A O 1
ATOM 4713 N N . GLN A 1 593 ? 31.5 3.824 22.906 1 44.88 593 GLN A N 1
ATOM 4714 C CA . GLN A 1 593 ? 30.906 2.715 23.656 1 44.88 593 GLN A CA 1
ATOM 4715 C C . GLN A 1 593 ? 30.75 1.483 22.766 1 44.88 593 GLN A C 1
ATOM 4717 O O . GLN A 1 593 ? 29.672 1.237 22.219 1 44.88 593 GLN A O 1
ATOM 4722 N N . PRO A 1 594 ? 31.719 0.873 22.375 1 43 594 PRO A N 1
ATOM 4723 C CA . PRO A 1 594 ? 31.578 -0.296 21.5 1 43 594 PRO A CA 1
ATOM 4724 C C . PRO A 1 594 ? 30.562 -1.303 22.031 1 43 594 PRO A C 1
ATOM 4726 O O . PRO A 1 594 ? 30.344 -1.393 23.234 1 43 594 PRO A O 1
ATOM 4729 N N . SER A 1 595 ? 29.422 -1.468 21.312 1 35.91 595 SER A N 1
ATOM 4730 C CA . SER A 1 595 ? 28.484 -2.471 21.797 1 35.91 595 SER A CA 1
ATOM 4731 C C . SER A 1 595 ? 29.203 -3.684 22.359 1 35.91 595 SER A C 1
ATOM 4733 O O . SER A 1 595 ? 30.094 -4.242 21.719 1 35.91 595 SER A O 1
ATOM 4735 N N . HIS A 1 596 ? 29.422 -3.664 23.578 1 31.14 596 HIS A N 1
ATOM 4736 C CA . HIS A 1 596 ? 29.766 -4.953 24.156 1 31.14 596 HIS A CA 1
ATOM 4737 C C . HIS A 1 596 ? 28.75 -6.023 23.781 1 31.14 596 HIS A C 1
ATOM 4739 O O . HIS A 1 596 ? 27.547 -5.746 23.703 1 31.14 596 HIS A O 1
ATOM 4745 N N . MET B 1 1 ? 65.625 -28.078 -26 1 30.23 1 MET B N 1
ATOM 4746 C CA . MET B 1 1 ? 65.188 -26.938 -25.188 1 30.23 1 MET B CA 1
ATOM 4747 C C . MET B 1 1 ? 63.688 -26.734 -25.25 1 30.23 1 MET B C 1
ATOM 4749 O O . MET B 1 1 ? 63.094 -26.109 -24.375 1 30.23 1 MET B O 1
ATOM 4753 N N . ASP B 1 2 ? 63.094 -27.078 -26.422 1 36.62 2 ASP B N 1
ATOM 4754 C CA . ASP B 1 2 ? 61.719 -26.812 -26.812 1 36.62 2 ASP B CA 1
ATOM 4755 C C . ASP B 1 2 ? 60.75 -27.766 -26.109 1 36.62 2 ASP B C 1
ATOM 4757 O O . ASP B 1 2 ? 59.531 -27.531 -26.062 1 36.62 2 ASP B O 1
ATOM 4761 N N . HIS B 1 3 ? 61.219 -28.922 -25.656 1 38.88 3 HIS B N 1
ATOM 4762 C CA . HIS B 1 3 ? 60.375 -29.953 -25.094 1 38.88 3 HIS B CA 1
ATOM 4763 C C . HIS B 1 3 ? 59.875 -29.562 -23.688 1 38.88 3 HIS B C 1
ATOM 4765 O O . HIS B 1 3 ? 58.844 -30.047 -23.234 1 38.88 3 HIS B O 1
ATOM 4771 N N . ASN B 1 4 ? 60.75 -28.844 -22.922 1 39.75 4 ASN B N 1
ATOM 4772 C CA . ASN B 1 4 ? 60.375 -28.531 -21.547 1 39.75 4 ASN B CA 1
ATOM 4773 C C . ASN B 1 4 ? 59.281 -27.484 -21.484 1 39.75 4 ASN B C 1
ATOM 4775 O O . ASN B 1 4 ? 58.562 -27.375 -20.469 1 39.75 4 ASN B O 1
ATOM 4779 N N . ILE B 1 5 ? 59.188 -26.562 -22.516 1 42.28 5 ILE B N 1
ATOM 4780 C CA . ILE B 1 5 ? 58.156 -25.547 -22.5 1 42.28 5 ILE B CA 1
ATOM 4781 C C . ILE B 1 5 ? 56.781 -26.203 -22.734 1 42.28 5 ILE B C 1
ATOM 4783 O O . ILE B 1 5 ? 55.781 -25.797 -22.141 1 42.28 5 ILE B O 1
ATOM 4787 N N . LEU B 1 6 ? 56.812 -27.328 -23.625 1 35.97 6 LEU B N 1
ATOM 4788 C CA . LEU B 1 6 ? 55.562 -27.984 -23.906 1 35.97 6 LEU B CA 1
ATOM 4789 C C . LEU B 1 6 ? 55.062 -28.75 -22.688 1 35.97 6 LEU B C 1
ATOM 4791 O O . LEU B 1 6 ? 53.875 -28.75 -22.391 1 35.97 6 LEU B O 1
ATOM 4795 N N . LEU B 1 7 ? 56 -29.391 -21.922 1 37.25 7 LEU B N 1
ATOM 4796 C CA . LEU B 1 7 ? 55.562 -30.125 -20.75 1 37.25 7 LEU B CA 1
ATOM 4797 C C . LEU B 1 7 ? 55.031 -29.172 -19.688 1 37.25 7 LEU B C 1
ATOM 4799 O O . LEU B 1 7 ? 54.094 -29.516 -18.953 1 37.25 7 LEU B O 1
ATOM 4803 N N . LYS B 1 8 ? 55.656 -27.953 -19.516 1 38.44 8 LYS B N 1
ATOM 4804 C CA . LYS B 1 8 ? 55.156 -26.984 -18.531 1 38.44 8 LYS B CA 1
ATOM 4805 C C . LYS B 1 8 ? 53.781 -26.453 -18.922 1 38.44 8 LYS B C 1
ATOM 4807 O O . LYS B 1 8 ? 52.969 -26.172 -18.062 1 38.44 8 LYS B O 1
ATOM 4812 N N . LYS B 1 9 ? 53.469 -26.281 -20.141 1 42.72 9 LYS B N 1
ATOM 4813 C CA . LYS B 1 9 ? 52.156 -25.891 -20.609 1 42.72 9 LYS B CA 1
ATOM 4814 C C . LYS B 1 9 ? 51.125 -27.016 -20.422 1 42.72 9 LYS B C 1
ATOM 4816 O O . LYS B 1 9 ? 50 -26.781 -20.047 1 42.72 9 LYS B O 1
ATOM 4821 N N . LEU B 1 10 ? 51.531 -28.219 -20.766 1 34.97 10 LEU B N 1
ATOM 4822 C CA . LEU B 1 10 ? 50.656 -29.375 -20.547 1 34.97 10 LEU B CA 1
ATOM 4823 C C . LEU B 1 10 ? 50.438 -29.609 -19.062 1 34.97 10 LEU B C 1
ATOM 4825 O O . LEU B 1 10 ? 49.344 -30 -18.656 1 34.97 10 LEU B O 1
ATOM 4829 N N . GLN B 1 11 ? 51.5 -29.562 -18.109 1 40.53 11 GLN B N 1
ATOM 4830 C CA . GLN B 1 11 ? 51.281 -29.672 -16.672 1 40.53 11 GLN B CA 1
ATOM 4831 C C . GLN B 1 11 ? 50.406 -28.531 -16.141 1 40.53 11 GLN B C 1
ATOM 4833 O O . GLN B 1 11 ? 49.562 -28.734 -15.25 1 40.53 11 GLN B O 1
ATOM 4838 N N . LYS B 1 12 ? 50.594 -27.25 -16.594 1 42.84 12 LYS B N 1
ATOM 4839 C CA . LYS B 1 12 ? 49.719 -26.141 -16.25 1 42.84 12 LYS B CA 1
ATOM 4840 C C . LYS B 1 12 ? 48.281 -26.375 -16.719 1 42.84 12 LYS B C 1
ATOM 4842 O O . LYS B 1 12 ? 47.344 -26.062 -16.016 1 42.84 12 LYS B O 1
ATOM 4847 N N . TYR B 1 13 ? 48.062 -26.797 -17.938 1 44.75 13 TYR B N 1
ATOM 4848 C CA . TYR B 1 13 ? 46.719 -27.156 -18.406 1 44.75 13 TYR B CA 1
ATOM 4849 C C . TYR B 1 13 ? 46.219 -28.422 -17.719 1 44.75 13 TYR B C 1
ATOM 4851 O O . TYR B 1 13 ? 45.031 -28.547 -17.438 1 44.75 13 TYR B O 1
ATOM 4859 N N . GLY B 1 14 ? 47.031 -29.453 -17.422 1 46 14 GLY B N 1
ATOM 4860 C CA . GLY B 1 14 ? 46.688 -30.672 -16.703 1 46 14 GLY B CA 1
ATOM 4861 C C . GLY B 1 14 ? 46.281 -30.422 -15.266 1 46 14 GLY B C 1
ATOM 4862 O O . GLY B 1 14 ? 45.375 -31.078 -14.75 1 46 14 GLY B O 1
ATOM 4863 N N . ILE B 1 15 ? 47.125 -29.688 -14.523 1 48.12 15 ILE B N 1
ATOM 4864 C CA . ILE B 1 15 ? 46.844 -29.391 -13.125 1 48.12 15 ILE B CA 1
ATOM 4865 C C . ILE B 1 15 ? 45.531 -28.594 -13.039 1 48.12 15 ILE B C 1
ATOM 4867 O O . ILE B 1 15 ? 44.75 -28.781 -12.102 1 48.12 15 ILE B O 1
ATOM 4871 N N . ARG B 1 16 ? 45.219 -27.734 -14 1 54.75 16 ARG B N 1
ATOM 4872 C CA . ARG B 1 16 ? 44 -26.969 -14.047 1 54.75 16 ARG B CA 1
ATOM 4873 C C . ARG B 1 16 ? 42.781 -27.906 -14.195 1 54.75 16 ARG B C 1
ATOM 4875 O O . ARG B 1 16 ? 41.75 -27.656 -13.594 1 54.75 16 ARG B O 1
ATOM 4882 N N . SER B 1 17 ? 43 -28.984 -14.93 1 58.5 17 SER B N 1
ATOM 4883 C CA . SER B 1 17 ? 41.969 -29.984 -15.117 1 58.5 17 SER B CA 1
ATOM 4884 C C . SER B 1 17 ? 41.844 -30.859 -13.875 1 58.5 17 SER B C 1
ATOM 4886 O O . SER B 1 17 ? 40.75 -31.328 -13.555 1 58.5 17 SER B O 1
ATOM 4888 N N . ILE B 1 18 ? 42.875 -31.078 -13.078 1 66.19 18 ILE B N 1
ATOM 4889 C CA . ILE B 1 18 ? 42.844 -31.969 -11.922 1 66.19 18 ILE B CA 1
ATOM 4890 C C . ILE B 1 18 ? 42.031 -31.328 -10.797 1 66.19 18 ILE B C 1
ATOM 4892 O O . ILE B 1 18 ? 41.25 -32 -10.117 1 66.19 18 ILE B O 1
ATOM 4896 N N . PHE B 1 19 ? 42.094 -29.969 -10.625 1 77.19 19 PHE B N 1
ATOM 4897 C CA . PHE B 1 19 ? 41.375 -29.312 -9.539 1 77.19 19 PHE B CA 1
ATOM 4898 C C . PHE B 1 19 ? 39.906 -29.109 -9.906 1 77.19 19 PHE B C 1
ATOM 4900 O O . PHE B 1 19 ? 39.062 -28.984 -9.031 1 77.19 19 PHE B O 1
ATOM 4907 N N . LEU B 1 20 ? 39.688 -29.188 -11.234 1 79.5 20 LEU B N 1
ATOM 4908 C CA . LEU B 1 20 ? 38.312 -29 -11.664 1 79.5 20 LEU B CA 1
ATOM 4909 C C . LEU B 1 20 ? 37.438 -30.172 -11.25 1 79.5 20 LEU B C 1
ATOM 4911 O O . LEU B 1 20 ? 36.219 -30.031 -11.031 1 79.5 20 LEU B O 1
ATOM 4915 N N . LYS B 1 21 ? 38.062 -31.312 -11.055 1 78.75 21 LYS B N 1
ATOM 4916 C CA . LYS B 1 21 ? 37.344 -32.5 -10.586 1 78.75 21 LYS B CA 1
ATOM 4917 C C . LYS B 1 21 ? 36.812 -32.281 -9.172 1 78.75 21 LYS B C 1
ATOM 4919 O O . LYS B 1 21 ? 35.812 -32.906 -8.781 1 78.75 21 LYS B O 1
ATOM 4924 N N . TYR B 1 22 ? 37.438 -31.406 -8.43 1 82.5 22 TYR B N 1
ATOM 4925 C CA . TYR B 1 22 ? 37 -31.047 -7.082 1 82.5 22 TYR B CA 1
ATOM 4926 C C . TYR B 1 22 ? 36.25 -29.719 -7.078 1 82.5 22 TYR B C 1
ATOM 4928 O O . TYR B 1 22 ? 36 -29.141 -6.02 1 82.5 22 TYR B O 1
ATOM 4936 N N . GLY B 1 23 ? 35.906 -29.188 -8.25 1 81.12 23 GLY B N 1
ATOM 4937 C CA . GLY B 1 23 ? 35.125 -27.984 -8.383 1 81.12 23 GLY B CA 1
ATOM 4938 C C . GLY B 1 23 ? 35.938 -26.703 -8.25 1 81.12 23 GLY B C 1
ATOM 4939 O O . GLY B 1 23 ? 35.375 -25.656 -7.887 1 81.12 23 GLY B O 1
ATOM 4940 N N . PHE B 1 24 ? 37.156 -26.734 -8.562 1 82.62 24 PHE B N 1
ATOM 4941 C CA . PHE B 1 24 ? 37.969 -25.531 -8.398 1 82.62 24 PHE B CA 1
ATOM 4942 C C . PHE B 1 24 ? 38.75 -25.203 -9.68 1 82.62 24 PHE B C 1
ATOM 4944 O O . PHE B 1 24 ? 39.156 -26.109 -10.406 1 82.62 24 PHE B O 1
ATOM 4951 N N . VAL B 1 25 ? 38.844 -23.906 -9.992 1 79.12 25 VAL B N 1
ATOM 4952 C CA . VAL B 1 25 ? 39.719 -23.391 -11.047 1 79.12 25 VAL B CA 1
ATOM 4953 C C . VAL B 1 25 ? 40.812 -22.547 -10.43 1 79.12 25 VAL B C 1
ATOM 4955 O O . VAL B 1 25 ? 40.656 -22 -9.336 1 79.12 25 VAL B O 1
ATOM 4958 N N . CYS B 1 26 ? 41.969 -22.609 -11.086 1 74.06 26 CYS B N 1
ATOM 4959 C CA . CYS B 1 26 ? 43.062 -21.797 -10.586 1 74.06 26 CYS B CA 1
ATOM 4960 C C . CYS B 1 26 ? 42.969 -20.359 -11.078 1 74.06 26 CYS B C 1
ATOM 4962 O O . CYS B 1 26 ? 42.719 -20.125 -12.258 1 74.06 26 CYS B O 1
ATOM 4964 N N . THR B 1 27 ? 42.938 -19.375 -10.109 1 71.75 27 THR B N 1
ATOM 4965 C CA . THR B 1 27 ? 43 -17.938 -10.43 1 71.75 27 THR B CA 1
ATOM 4966 C C . THR B 1 27 ? 44.344 -17.359 -9.961 1 71.75 27 THR B C 1
ATOM 4968 O O . THR B 1 27 ? 44.844 -17.719 -8.898 1 71.75 27 THR B O 1
ATOM 4971 N N . VAL B 1 28 ? 44.969 -16.594 -10.852 1 66.44 28 VAL B N 1
ATOM 4972 C CA . VAL B 1 28 ? 46.312 -16.031 -10.57 1 66.44 28 VAL B CA 1
ATOM 4973 C C . VAL B 1 28 ? 46.156 -14.609 -10.039 1 66.44 28 VAL B C 1
ATOM 4975 O O . VAL B 1 28 ? 45.5 -13.766 -10.672 1 66.44 28 VAL B O 1
ATOM 4978 N N . LYS B 1 29 ? 46.656 -14.414 -8.773 1 65.25 29 LYS B N 1
ATOM 4979 C CA . LYS B 1 29 ? 46.75 -13.094 -8.172 1 65.25 29 LYS B CA 1
ATOM 4980 C C . LYS B 1 29 ? 48.188 -12.82 -7.723 1 65.25 29 LYS B C 1
ATOM 4982 O O . LYS B 1 29 ? 48.75 -13.578 -6.934 1 65.25 29 LYS B O 1
ATOM 4987 N N . ASN B 1 30 ? 48.812 -11.781 -8.266 1 63.16 30 ASN B N 1
ATOM 4988 C CA . ASN B 1 30 ? 50.188 -11.406 -7.957 1 63.16 30 ASN B CA 1
ATOM 4989 C C . ASN B 1 30 ? 51.156 -12.555 -8.234 1 63.16 30 ASN B C 1
ATOM 4991 O O . ASN B 1 30 ? 52.031 -12.852 -7.414 1 63.16 30 ASN B O 1
ATOM 4995 N N . GLU B 1 31 ? 50.875 -13.25 -9.406 1 66.81 31 GLU B N 1
ATOM 4996 C CA . GLU B 1 31 ? 51.75 -14.305 -9.922 1 66.81 31 GLU B CA 1
ATOM 4997 C C . GLU B 1 31 ? 51.688 -15.547 -9.039 1 66.81 31 GLU B C 1
ATOM 4999 O O . GLU B 1 31 ? 52.531 -16.438 -9.141 1 66.81 31 GLU B O 1
ATOM 5004 N N . ILE B 1 32 ? 50.75 -15.492 -8.078 1 72.69 32 ILE B N 1
ATOM 5005 C CA . ILE B 1 32 ? 50.5 -16.656 -7.234 1 72.69 32 ILE B CA 1
ATOM 5006 C C . ILE B 1 32 ? 49.156 -17.281 -7.59 1 72.69 32 ILE B C 1
ATOM 5008 O O . ILE B 1 32 ? 48.188 -16.562 -7.773 1 72.69 32 ILE B O 1
ATOM 5012 N N . GLU B 1 33 ? 49.062 -18.578 -7.711 1 74.31 33 GLU B N 1
ATOM 5013 C CA . GLU B 1 33 ? 47.844 -19.297 -8.078 1 74.31 33 GLU B CA 1
ATOM 5014 C C . GLU B 1 33 ? 47 -19.609 -6.848 1 74.31 33 GLU B C 1
ATOM 5016 O O . GLU B 1 33 ? 47.531 -20.062 -5.824 1 74.31 33 GLU B O 1
ATOM 5021 N N . TYR B 1 34 ? 45.75 -19.219 -6.887 1 79.88 34 TYR B N 1
ATOM 5022 C CA . TYR B 1 34 ? 44.781 -19.531 -5.855 1 79.88 34 TYR B CA 1
ATOM 5023 C C . TYR B 1 34 ? 43.656 -20.406 -6.406 1 79.88 34 TYR B C 1
ATOM 5025 O O . TYR B 1 34 ? 43.219 -20.219 -7.539 1 79.88 34 TYR B O 1
ATOM 5033 N N . PRO B 1 35 ? 43.25 -21.391 -5.605 1 82.5 35 PRO B N 1
ATOM 5034 C CA . PRO B 1 35 ? 42.094 -22.156 -6.047 1 82.5 35 PRO B CA 1
ATOM 5035 C C . PRO B 1 35 ? 40.75 -21.422 -5.805 1 82.5 35 PRO B C 1
ATOM 5037 O O . PRO B 1 35 ? 40.531 -20.891 -4.719 1 82.5 35 PRO B O 1
ATOM 5040 N N . GLN B 1 36 ? 40.031 -21.281 -6.84 1 81.19 36 GLN B N 1
ATOM 5041 C CA . GLN B 1 36 ? 38.719 -20.688 -6.785 1 81.19 36 GLN B CA 1
ATOM 5042 C C . GLN B 1 36 ? 37.625 -21.719 -7.059 1 81.19 36 GLN B C 1
ATOM 5044 O O . GLN B 1 36 ? 37.688 -22.438 -8.062 1 81.19 36 GLN B O 1
ATOM 5049 N N . CYS B 1 37 ? 36.719 -21.797 -6.121 1 81.06 37 CYS B N 1
ATOM 5050 C CA . CYS B 1 37 ? 35.625 -22.766 -6.273 1 81.06 37 CYS B CA 1
ATOM 5051 C C . CYS B 1 37 ? 34.688 -22.344 -7.395 1 81.06 37 CYS B C 1
ATOM 5053 O O . CYS B 1 37 ? 34.188 -21.203 -7.422 1 81.06 37 CYS B O 1
ATOM 5055 N N . VAL B 1 38 ? 34.312 -23.172 -8.211 1 78.38 38 VAL B N 1
ATOM 5056 C CA . VAL B 1 38 ? 33.469 -22.844 -9.375 1 78.38 38 VAL B CA 1
ATOM 5057 C C . VAL B 1 38 ? 32 -22.828 -8.977 1 78.38 38 VAL B C 1
ATOM 5059 O O . VAL B 1 38 ? 31.156 -22.375 -9.75 1 78.38 38 VAL B O 1
ATOM 5062 N N . VAL B 1 39 ? 31.641 -23.25 -7.801 1 76.19 39 VAL B N 1
ATOM 5063 C CA . VAL B 1 39 ? 30.266 -23.344 -7.34 1 76.19 39 VAL B CA 1
ATOM 5064 C C . VAL B 1 39 ? 29.922 -22.125 -6.484 1 76.19 39 VAL B C 1
ATOM 5066 O O . VAL B 1 39 ? 28.922 -21.453 -6.727 1 76.19 39 VAL B O 1
ATOM 5069 N N . CYS B 1 40 ? 30.781 -21.859 -5.574 1 72.31 40 CYS B N 1
ATOM 5070 C CA . CYS B 1 40 ? 30.453 -20.766 -4.676 1 72.31 40 CYS B CA 1
ATOM 5071 C C . CYS B 1 40 ? 31.344 -19.562 -4.922 1 72.31 40 CYS B C 1
ATOM 5073 O O . CYS B 1 40 ? 31.234 -18.547 -4.242 1 72.31 40 CYS B O 1
ATOM 5075 N N . SER B 1 41 ? 32.281 -19.562 -5.809 1 72.06 41 SER B N 1
ATOM 5076 C CA . SER B 1 41 ? 33.219 -18.547 -6.266 1 72.06 41 SER B CA 1
ATOM 5077 C C . SER B 1 41 ? 34.188 -18.156 -5.156 1 72.06 41 SER B C 1
ATOM 5079 O O . SER B 1 41 ? 34.938 -17.172 -5.285 1 72.06 41 SER B O 1
ATOM 5081 N N . GLU B 1 42 ? 34.312 -18.859 -4.141 1 77.75 42 GLU B N 1
ATOM 5082 C CA . GLU B 1 42 ? 35.219 -18.594 -3.049 1 77.75 42 GLU B CA 1
ATOM 5083 C C . GLU B 1 42 ? 36.656 -18.906 -3.459 1 77.75 42 GLU B C 1
ATOM 5085 O O . GLU B 1 42 ? 36.938 -19.969 -4.027 1 77.75 42 GLU B O 1
ATOM 5090 N N . VAL B 1 43 ? 37.531 -17.891 -3.219 1 77.81 43 VAL B N 1
ATOM 5091 C CA . VAL B 1 43 ? 38.969 -18.094 -3.477 1 77.81 43 VAL B CA 1
ATOM 5092 C C . VAL B 1 43 ? 39.656 -18.547 -2.197 1 77.81 43 VAL B C 1
ATOM 5094 O O . VAL B 1 43 ? 39.594 -17.875 -1.172 1 77.81 43 VAL B O 1
ATOM 5097 N N . LEU B 1 44 ? 40.219 -19.719 -2.195 1 78.88 44 LEU B N 1
ATOM 5098 C CA . LEU B 1 44 ? 40.906 -20.266 -1.031 1 78.88 44 LEU B CA 1
ATOM 5099 C C . LEU B 1 44 ? 42.375 -19.875 -1.028 1 78.88 44 LEU B C 1
ATOM 5101 O O . LEU B 1 44 ? 42.906 -19.328 -2.016 1 78.88 44 LEU B O 1
ATOM 5105 N N . ALA B 1 45 ? 43.125 -20 0.153 1 79.38 45 ALA B N 1
ATOM 5106 C CA . ALA B 1 45 ? 44.531 -19.641 0.294 1 79.38 45 ALA B CA 1
ATOM 5107 C C . ALA B 1 45 ? 45.406 -20.469 -0.65 1 79.38 45 ALA B C 1
ATOM 5109 O O . ALA B 1 45 ? 45 -21.562 -1.064 1 79.38 45 ALA B O 1
ATOM 5110 N N . HIS B 1 46 ? 46.469 -19.922 -1.035 1 79.69 46 HIS B N 1
ATOM 5111 C CA . HIS B 1 46 ? 47.406 -20.562 -1.945 1 79.69 46 HIS B CA 1
ATOM 5112 C C . HIS B 1 46 ? 47.812 -21.938 -1.443 1 79.69 46 HIS B C 1
ATOM 5114 O O . HIS B 1 46 ? 48 -22.859 -2.238 1 79.69 46 HIS B O 1
ATOM 5120 N N . GLU B 1 47 ? 47.875 -22.125 -0.074 1 78.31 47 GLU B N 1
ATOM 5121 C CA . GLU B 1 47 ? 48.312 -23.375 0.56 1 78.31 47 GLU B CA 1
ATOM 5122 C C . GLU B 1 47 ? 47.25 -24.469 0.374 1 78.31 47 GLU B C 1
ATOM 5124 O O . GLU B 1 47 ? 47.562 -25.656 0.536 1 78.31 47 GLU B O 1
ATOM 5129 N N . SER B 1 48 ? 46.031 -24.031 -0.116 1 78.62 48 SER B N 1
ATOM 5130 C CA . SER B 1 48 ? 44.938 -24.984 -0.261 1 78.62 48 SER B CA 1
ATOM 5131 C C . SER B 1 48 ? 44.969 -25.625 -1.642 1 78.62 48 SER B C 1
ATOM 5133 O O . SER B 1 48 ? 44.062 -26.391 -1.983 1 78.62 48 SER B O 1
ATOM 5135 N N . LEU B 1 49 ? 45.938 -25.312 -2.338 1 77 49 LEU B N 1
ATOM 5136 C CA . LEU B 1 49 ? 46.031 -25.938 -3.652 1 77 49 LEU B CA 1
ATOM 5137 C C . LEU B 1 49 ? 46.5 -27.375 -3.529 1 77 49 LEU B C 1
ATOM 5139 O O . LEU B 1 49 ? 47.562 -27.734 -4.055 1 77 49 LEU B O 1
ATOM 5143 N N . LYS B 1 50 ? 45.938 -28.156 -2.643 1 78.38 50 LYS B N 1
ATOM 5144 C CA . LYS B 1 50 ? 46.125 -29.594 -2.404 1 78.38 50 LYS B CA 1
ATOM 5145 C C . LYS B 1 50 ? 44.812 -30.359 -2.605 1 78.38 50 LYS B C 1
ATOM 5147 O O . LYS B 1 50 ? 43.75 -29.922 -2.148 1 78.38 50 LYS B O 1
ATOM 5152 N N . PRO B 1 51 ? 44.812 -31.438 -3.297 1 77.88 51 PRO B N 1
ATOM 5153 C CA . PRO B 1 51 ? 43.594 -32.188 -3.609 1 77.88 51 PRO B CA 1
ATOM 5154 C C . PRO B 1 51 ? 42.781 -32.562 -2.361 1 77.88 51 PRO B C 1
ATOM 5156 O O . PRO B 1 51 ? 41.562 -32.5 -2.375 1 77.88 51 PRO B O 1
ATOM 5159 N N . ALA B 1 52 ? 43.344 -32.938 -1.219 1 80 52 ALA B N 1
ATOM 5160 C CA . ALA B 1 52 ? 42.656 -33.312 0.009 1 80 52 ALA B CA 1
ATOM 5161 C C . ALA B 1 52 ? 41.875 -32.125 0.586 1 80 52 ALA B C 1
ATOM 5163 O O . ALA B 1 52 ? 40.75 -32.312 1.064 1 80 52 ALA B O 1
ATOM 5164 N N . LYS B 1 53 ? 42.406 -30.922 0.569 1 80.88 53 LYS B N 1
ATOM 5165 C CA . LYS B 1 53 ? 41.719 -29.75 1.101 1 80.88 53 LYS B CA 1
ATOM 5166 C C . LYS B 1 53 ? 40.594 -29.281 0.172 1 80.88 53 LYS B C 1
ATOM 5168 O O . LYS B 1 53 ? 39.531 -28.875 0.633 1 80.88 53 LYS B O 1
ATOM 5173 N N . LEU B 1 54 ? 40.781 -29.375 -1.088 1 82.12 54 LEU B N 1
ATOM 5174 C CA . LEU B 1 54 ? 39.75 -29 -2.064 1 82.12 54 LEU B CA 1
ATOM 5175 C C . LEU B 1 54 ? 38.562 -29.969 -2.018 1 82.12 54 LEU B C 1
ATOM 5177 O O . LEU B 1 54 ? 37.406 -29.547 -2.07 1 82.12 54 LEU B O 1
ATOM 5181 N N . LYS B 1 55 ? 38.938 -31.172 -1.767 1 80.69 55 LYS B N 1
ATOM 5182 C CA . LYS B 1 55 ? 37.906 -32.188 -1.586 1 80.69 55 LYS B CA 1
ATOM 5183 C C . LYS B 1 55 ? 37.125 -31.953 -0.304 1 80.69 55 LYS B C 1
ATOM 5185 O O . LYS B 1 55 ? 35.875 -32.094 -0.288 1 80.69 55 LYS B O 1
ATOM 5190 N N . ARG B 1 56 ? 37.719 -31.609 0.739 1 80.94 56 ARG B N 1
ATOM 5191 C CA . ARG B 1 56 ? 37.062 -31.297 2 1 80.94 56 ARG B CA 1
ATOM 5192 C C . ARG B 1 56 ? 36.094 -30.125 1.838 1 80.94 56 ARG B C 1
ATOM 5194 O O . ARG B 1 56 ? 34.969 -30.156 2.342 1 80.94 56 ARG B O 1
ATOM 5201 N N . HIS B 1 57 ? 36.531 -29 1.147 1 81.5 57 HIS B N 1
ATOM 5202 C CA . HIS B 1 57 ? 35.656 -27.875 0.855 1 81.5 57 HIS B CA 1
ATOM 5203 C C . HIS B 1 57 ? 34.406 -28.312 0.078 1 81.5 57 HIS B C 1
ATOM 5205 O O . HIS B 1 57 ? 33.281 -27.922 0.418 1 81.5 57 HIS B O 1
ATOM 5211 N N . LEU B 1 58 ? 34.594 -29.062 -0.902 1 80.12 58 LEU B N 1
ATOM 5212 C CA . LEU B 1 58 ? 33.5 -29.547 -1.73 1 80.12 58 LEU B CA 1
ATOM 5213 C C . LEU B 1 58 ? 32.562 -30.422 -0.915 1 80.12 58 LEU B C 1
ATOM 5215 O O . LEU B 1 58 ? 31.328 -30.281 -0.998 1 80.12 58 LEU B O 1
ATOM 5219 N N . GLU B 1 59 ? 33.031 -31.234 -0.073 1 80.38 59 GLU B N 1
ATOM 5220 C CA . GLU B 1 59 ? 32.219 -32.188 0.717 1 80.38 59 GLU B CA 1
ATOM 5221 C C . GLU B 1 59 ? 31.547 -31.484 1.889 1 80.38 59 GLU B C 1
ATOM 5223 O O . GLU B 1 59 ? 30.453 -31.859 2.293 1 80.38 59 GLU B O 1
ATOM 5228 N N . THR B 1 60 ? 32.125 -30.438 2.414 1 80.06 60 THR B N 1
ATOM 5229 C CA . THR B 1 60 ? 31.578 -29.766 3.58 1 80.06 60 THR B CA 1
ATOM 5230 C C . THR B 1 60 ? 30.625 -28.641 3.152 1 80.06 60 THR B C 1
ATOM 5232 O O . THR B 1 60 ? 29.547 -28.469 3.729 1 80.06 60 THR B O 1
ATOM 5235 N N . LYS B 1 61 ? 31.078 -27.844 2.141 1 77.56 61 LYS B N 1
ATOM 5236 C CA . LYS B 1 61 ? 30.297 -26.672 1.768 1 77.56 61 LYS B CA 1
ATOM 5237 C C . LYS B 1 61 ? 29.312 -27.016 0.641 1 77.56 61 LYS B C 1
ATOM 5239 O O . LYS B 1 61 ? 28.25 -26.391 0.528 1 77.56 61 LYS B O 1
ATOM 5244 N N . HIS B 1 62 ? 29.719 -27.891 -0.218 1 75.88 62 HIS B N 1
ATOM 5245 C CA . HIS B 1 62 ? 28.906 -28.234 -1.384 1 75.88 62 HIS B CA 1
ATOM 5246 C C . HIS B 1 62 ? 28.703 -29.734 -1.49 1 75.88 62 HIS B C 1
ATOM 5248 O O . HIS B 1 62 ? 29.016 -30.344 -2.514 1 75.88 62 HIS B O 1
ATOM 5254 N N . SER B 1 63 ? 28.078 -30.281 -0.405 1 77.19 63 SER B N 1
ATOM 5255 C CA . SER B 1 63 ? 27.953 -31.734 -0.289 1 77.19 63 SER B CA 1
ATOM 5256 C C . SER B 1 63 ? 27.109 -32.312 -1.416 1 77.19 63 SER B C 1
ATOM 5258 O O . SER B 1 63 ? 27.312 -33.438 -1.842 1 77.19 63 SER B O 1
ATOM 5260 N N . THR B 1 64 ? 26.312 -31.5 -1.945 1 73.44 64 THR B N 1
ATOM 5261 C CA . THR B 1 64 ? 25.375 -31.953 -2.973 1 73.44 64 THR B CA 1
ATOM 5262 C C . THR B 1 64 ? 26.094 -32.156 -4.305 1 73.44 64 THR B C 1
ATOM 5264 O O . THR B 1 64 ? 25.625 -32.875 -5.172 1 73.44 64 THR B O 1
ATOM 5267 N N . TYR B 1 65 ? 27.25 -31.547 -4.438 1 75.44 65 TYR B N 1
ATOM 5268 C CA . TYR B 1 65 ? 27.906 -31.594 -5.734 1 75.44 65 TYR B CA 1
ATOM 5269 C C . TYR B 1 65 ? 29.125 -32.5 -5.691 1 75.44 65 TYR B C 1
ATOM 5271 O O . TYR B 1 65 ? 29.891 -32.562 -6.656 1 75.44 65 TYR B O 1
ATOM 5279 N N . LYS B 1 66 ? 29.328 -33.219 -4.652 1 75.5 66 LYS B N 1
ATOM 5280 C CA . LYS B 1 66 ? 30.547 -33.969 -4.426 1 75.5 66 LYS B CA 1
ATOM 5281 C C . LYS B 1 66 ? 30.719 -35.094 -5.477 1 75.5 66 LYS B C 1
ATOM 5283 O O . LYS B 1 66 ? 31.828 -35.406 -5.855 1 75.5 66 LYS B O 1
ATOM 5288 N N . ASP B 1 67 ? 29.547 -35.688 -5.895 1 73.5 67 ASP B N 1
ATOM 5289 C CA . ASP B 1 67 ? 29.609 -36.812 -6.797 1 73.5 67 ASP B CA 1
ATOM 5290 C C . ASP B 1 67 ? 29.297 -36.406 -8.234 1 73.5 67 ASP B C 1
ATOM 5292 O O . ASP B 1 67 ? 29.031 -37.25 -9.078 1 73.5 67 ASP B O 1
ATOM 5296 N N . LYS B 1 68 ? 29.297 -35.156 -8.539 1 73.44 68 LYS B N 1
ATOM 5297 C CA . LYS B 1 68 ? 29.016 -34.688 -9.898 1 73.44 68 LYS B CA 1
ATOM 5298 C C . LYS B 1 68 ? 30.203 -34.938 -10.82 1 73.44 68 LYS B C 1
ATOM 5300 O O . LYS B 1 68 ? 31.344 -34.938 -10.375 1 73.44 68 LYS B O 1
ATOM 5305 N N . PRO B 1 69 ? 29.875 -35.281 -12.109 1 76.69 69 PRO B N 1
ATOM 5306 C CA . PRO B 1 69 ? 30.969 -35.562 -13.047 1 76.69 69 PRO B CA 1
ATOM 5307 C C . PRO B 1 69 ? 31.781 -34.312 -13.414 1 76.69 69 PRO B C 1
ATOM 5309 O O . PRO B 1 69 ? 31.328 -33.188 -13.156 1 76.69 69 PRO B O 1
ATOM 5312 N N . LEU B 1 70 ? 32.938 -34.531 -14.023 1 76.56 70 LEU B N 1
ATOM 5313 C CA . LEU B 1 70 ? 33.844 -33.469 -14.398 1 76.56 70 LEU B CA 1
ATOM 5314 C C . LEU B 1 70 ? 33.188 -32.469 -15.328 1 76.56 70 LEU B C 1
ATOM 5316 O O . LEU B 1 70 ? 33.469 -31.25 -15.258 1 76.56 70 LEU B O 1
ATOM 5320 N N . ASP B 1 71 ? 32.312 -32.875 -16.125 1 71.81 71 ASP B N 1
ATOM 5321 C CA . ASP B 1 71 ? 31.609 -32 -17.062 1 71.81 71 ASP B CA 1
ATOM 5322 C C . ASP B 1 71 ? 30.766 -30.969 -16.328 1 71.81 71 ASP B C 1
ATOM 5324 O O . ASP B 1 71 ? 30.641 -29.828 -16.797 1 71.81 71 ASP B O 1
ATOM 5328 N N . PHE B 1 72 ? 30.25 -31.234 -15.273 1 73.94 72 PHE B N 1
ATOM 5329 C CA . PHE B 1 72 ? 29.484 -30.297 -14.445 1 73.94 72 PHE B CA 1
ATOM 5330 C C . PHE B 1 72 ? 30.375 -29.156 -13.969 1 73.94 72 PHE B C 1
ATOM 5332 O O . PHE B 1 72 ? 30.016 -27.984 -14.086 1 73.94 72 PHE B O 1
ATOM 5339 N N . PHE B 1 73 ? 31.453 -29.562 -13.438 1 78.25 73 PHE B N 1
ATOM 5340 C CA . PHE B 1 73 ? 32.344 -28.531 -12.914 1 78.25 73 PHE B CA 1
ATOM 5341 C C . PHE B 1 73 ? 33 -27.75 -14.039 1 78.25 73 PHE B C 1
ATOM 5343 O O . PHE B 1 73 ? 33.344 -26.578 -13.875 1 78.25 73 PHE B O 1
ATOM 5350 N N . GLN B 1 74 ? 33.062 -28.359 -15.172 1 74.25 74 GLN B N 1
ATOM 5351 C CA . GLN B 1 74 ? 33.5 -27.625 -16.344 1 74.25 74 GLN B CA 1
ATOM 5352 C C . GLN B 1 74 ? 32.5 -26.578 -16.781 1 74.25 74 GLN B C 1
ATOM 5354 O O . GLN B 1 74 ? 32.875 -25.453 -17.141 1 74.25 74 GLN B O 1
ATOM 5359 N N . SER B 1 75 ? 31.297 -26.875 -16.734 1 72.12 75 SER B N 1
ATOM 5360 C CA . SER B 1 75 ? 30.25 -25.922 -17.047 1 72.12 75 SER B CA 1
ATOM 5361 C C . SER B 1 75 ? 30.188 -24.797 -16.016 1 72.12 75 SER B C 1
ATOM 5363 O O . SER B 1 75 ? 30.047 -23.625 -16.375 1 72.12 75 SER B O 1
ATOM 5365 N N . LYS B 1 76 ? 30.359 -25.156 -14.836 1 74.12 76 LYS B N 1
ATOM 5366 C CA . LYS B 1 76 ? 30.375 -24.141 -13.789 1 74.12 76 LYS B CA 1
ATOM 5367 C C . LYS B 1 76 ? 31.609 -23.25 -13.898 1 74.12 76 LYS B C 1
ATOM 5369 O O . LYS B 1 76 ? 31.547 -22.047 -13.625 1 74.12 76 LYS B O 1
ATOM 5374 N N . ALA B 1 77 ? 32.594 -23.875 -14.328 1 72.75 77 ALA B N 1
ATOM 5375 C CA . ALA B 1 77 ? 33.812 -23.109 -14.578 1 72.75 77 ALA B CA 1
ATOM 5376 C C . ALA B 1 77 ? 33.656 -22.172 -15.758 1 72.75 77 ALA B C 1
ATOM 5378 O O . ALA B 1 77 ? 34.125 -21.031 -15.719 1 72.75 77 ALA B O 1
ATOM 5379 N N . LYS B 1 78 ? 33.031 -22.562 -16.734 1 66.19 78 LYS B N 1
ATOM 5380 C CA . LYS B 1 78 ? 32.688 -21.688 -17.859 1 66.19 78 LYS B CA 1
ATOM 5381 C C . LYS B 1 78 ? 31.75 -20.562 -17.438 1 66.19 78 LYS B C 1
ATOM 5383 O O . LYS B 1 78 ? 31.922 -19.422 -17.844 1 66.19 78 LYS B O 1
ATOM 5388 N N . GLU B 1 79 ? 30.812 -20.891 -16.672 1 62.31 79 GLU B N 1
ATOM 5389 C CA . GLU B 1 79 ? 29.906 -19.891 -16.125 1 62.31 79 GLU B CA 1
ATOM 5390 C C . GLU B 1 79 ? 30.656 -18.891 -15.266 1 62.31 79 GLU B C 1
ATOM 5392 O O . GLU B 1 79 ? 30.391 -17.688 -15.328 1 62.31 79 GLU B O 1
ATOM 5397 N N . LEU B 1 80 ? 31.438 -19.438 -14.438 1 62.22 80 LEU B N 1
ATOM 5398 C CA . LEU B 1 80 ? 32.281 -18.594 -13.602 1 62.22 80 LEU B CA 1
ATOM 5399 C C . LEU B 1 80 ? 33.188 -17.719 -14.453 1 62.22 80 LEU B C 1
ATOM 5401 O O . LEU B 1 80 ? 33.375 -16.531 -14.156 1 62.22 80 LEU B O 1
ATOM 5405 N N . ARG B 1 81 ? 33.75 -18.312 -15.438 1 56.59 81 ARG B N 1
ATOM 5406 C CA . ARG B 1 81 ? 34.562 -17.562 -16.375 1 56.59 81 ARG B CA 1
ATOM 5407 C C . ARG B 1 81 ? 33.75 -16.531 -17.125 1 56.59 81 ARG B C 1
ATOM 5409 O O . ARG B 1 81 ? 34.188 -15.406 -17.344 1 56.59 81 ARG B O 1
ATOM 5416 N N . CYS B 1 82 ? 32.625 -16.906 -17.594 1 46.28 82 CYS B N 1
ATOM 5417 C CA . CYS B 1 82 ? 31.703 -15.977 -18.25 1 46.28 82 CYS B CA 1
ATOM 5418 C C . CYS B 1 82 ? 31.219 -14.914 -17.281 1 46.28 82 CYS B C 1
ATOM 5420 O O . CYS B 1 82 ? 31.047 -13.758 -17.656 1 46.28 82 CYS B O 1
ATOM 5422 N N . GLN B 1 83 ? 30.859 -15.297 -16.156 1 44.81 83 GLN B N 1
ATOM 5423 C CA . GLN B 1 83 ? 30.5 -14.312 -15.141 1 44.81 83 GLN B CA 1
ATOM 5424 C C . GLN B 1 83 ? 31.688 -13.422 -14.797 1 44.81 83 GLN B C 1
ATOM 5426 O O . GLN B 1 83 ? 31.516 -12.234 -14.492 1 44.81 83 GLN B O 1
ATOM 5431 N N . LYS B 1 84 ? 32.812 -13.992 -14.625 1 41.66 84 LYS B N 1
ATOM 5432 C CA . LYS B 1 84 ? 34.031 -13.219 -14.367 1 41.66 84 LYS B CA 1
ATOM 5433 C C . LYS B 1 84 ? 34.344 -12.289 -15.539 1 41.66 84 LYS B C 1
ATOM 5435 O O . LYS B 1 84 ? 34.844 -11.18 -15.344 1 41.66 84 LYS B O 1
ATOM 5440 N N . THR B 1 85 ? 34.344 -12.812 -16.781 1 37.47 85 THR B N 1
ATOM 5441 C CA . THR B 1 85 ? 34.812 -11.992 -17.891 1 37.47 85 THR B CA 1
ATOM 5442 C C . THR B 1 85 ? 33.906 -10.766 -18.062 1 37.47 85 THR B C 1
ATOM 5444 O O . THR B 1 85 ? 34.312 -9.789 -18.703 1 37.47 85 THR B O 1
ATOM 5447 N N . VAL B 1 86 ? 32.625 -10.977 -17.875 1 35.44 86 VAL B N 1
ATOM 5448 C CA . VAL B 1 86 ? 31.922 -9.812 -18.406 1 35.44 86 VAL B CA 1
ATOM 5449 C C . VAL B 1 86 ? 32.156 -8.609 -17.484 1 35.44 86 VAL B C 1
ATOM 5451 O O . VAL B 1 86 ? 31.297 -8.305 -16.641 1 35.44 86 VAL B O 1
ATOM 5454 N N . VAL B 1 87 ? 32.938 -8.695 -16.562 1 39.66 87 VAL B N 1
ATOM 5455 C CA . VAL B 1 87 ? 33.25 -7.336 -16.125 1 39.66 87 VAL B CA 1
ATOM 5456 C C . VAL B 1 87 ? 33.625 -6.484 -17.344 1 39.66 87 VAL B C 1
ATOM 5458 O O . VAL B 1 87 ? 34.688 -6.629 -17.906 1 39.66 87 VAL B O 1
ATOM 5461 N N . THR B 1 88 ? 32.844 -6.414 -18.297 1 41.69 88 THR B N 1
ATOM 5462 C CA . THR B 1 88 ? 33.094 -5.516 -19.422 1 41.69 88 THR B CA 1
ATOM 5463 C C . THR B 1 88 ? 33.594 -4.164 -18.922 1 41.69 88 THR B C 1
ATOM 5465 O O . THR B 1 88 ? 32.875 -3.457 -18.203 1 41.69 88 THR B O 1
ATOM 5468 N N . GLU B 1 89 ? 34.812 -4.133 -18.594 1 50.03 89 GLU B N 1
ATOM 5469 C CA . GLU B 1 89 ? 35.438 -2.838 -18.344 1 50.03 89 GLU B CA 1
ATOM 5470 C C . GLU B 1 89 ? 35.062 -1.826 -19.422 1 50.03 89 GLU B C 1
ATOM 5472 O O . GLU B 1 89 ? 35.344 -2.041 -20.609 1 50.03 89 GLU B O 1
ATOM 5477 N N . TYR B 1 90 ? 34.062 -1.195 -19.234 1 55 90 TYR B N 1
ATOM 5478 C CA . TYR B 1 90 ? 33.719 -0.095 -20.125 1 55 90 TYR B CA 1
ATOM 5479 C C . TYR B 1 90 ? 34.812 0.973 -20.125 1 55 90 TYR B C 1
ATOM 5481 O O . TYR B 1 90 ? 35.375 1.279 -19.078 1 55 90 TYR B O 1
ATOM 5489 N N . ALA B 1 91 ? 35.25 1.275 -21.172 1 59.5 91 ALA B N 1
ATOM 5490 C CA . ALA B 1 91 ? 36.438 2.125 -21.344 1 59.5 91 ALA B CA 1
ATOM 5491 C C . ALA B 1 91 ? 36.125 3.58 -21 1 59.5 91 ALA B C 1
ATOM 5493 O O . ALA B 1 91 ? 36.938 4.281 -20.406 1 59.5 91 ALA B O 1
ATOM 5494 N N . THR B 1 92 ? 34.906 4.012 -21.484 1 73.19 92 THR B N 1
ATOM 5495 C CA . THR B 1 92 ? 34.625 5.434 -21.312 1 73.19 92 THR B CA 1
ATOM 5496 C C . THR B 1 92 ? 33.625 5.656 -20.188 1 73.19 92 THR B C 1
ATOM 5498 O O . THR B 1 92 ? 32.844 4.746 -19.828 1 73.19 92 THR B O 1
ATOM 5501 N N . VAL B 1 93 ? 33.719 6.766 -19.625 1 72.62 93 VAL B N 1
ATOM 5502 C CA . VAL B 1 93 ? 32.875 7.141 -18.5 1 72.62 93 VAL B CA 1
ATOM 5503 C C . VAL B 1 93 ? 31.391 7.027 -18.875 1 72.62 93 VAL B C 1
ATOM 5505 O O . VAL B 1 93 ? 30.609 6.426 -18.141 1 72.62 93 VAL B O 1
ATOM 5508 N N . PRO B 1 94 ? 31.062 7.422 -20.078 1 79.75 94 PRO B N 1
ATOM 5509 C CA . PRO B 1 94 ? 29.641 7.293 -20.422 1 79.75 94 PRO B CA 1
ATOM 5510 C C . PRO B 1 94 ? 29.203 5.84 -20.562 1 79.75 94 PRO B C 1
ATOM 5512 O O . PRO B 1 94 ? 28.062 5.5 -20.219 1 79.75 94 PRO B O 1
ATOM 5515 N N . ALA B 1 95 ? 30.094 5.039 -21.031 1 85.5 95 ALA B N 1
ATOM 5516 C CA . ALA B 1 95 ? 29.781 3.623 -21.172 1 85.5 95 ALA B CA 1
ATOM 5517 C C . ALA B 1 95 ? 29.625 2.947 -19.812 1 85.5 95 ALA B C 1
ATOM 5519 O O . ALA B 1 95 ? 28.75 2.094 -19.641 1 85.5 95 ALA B O 1
ATOM 5520 N N . LYS B 1 96 ? 30.469 3.369 -18.922 1 88.31 96 LYS B N 1
ATOM 5521 C CA . LYS B 1 96 ? 30.375 2.838 -17.562 1 88.31 96 LYS B CA 1
ATOM 5522 C C . LYS B 1 96 ? 29.078 3.275 -16.875 1 88.31 96 LYS B C 1
ATOM 5524 O O . LYS B 1 96 ? 28.422 2.469 -16.234 1 88.31 96 LYS B O 1
ATOM 5529 N N . ALA B 1 97 ? 28.781 4.488 -17.094 1 91.56 97 ALA B N 1
ATOM 5530 C CA . ALA B 1 97 ? 27.562 5.047 -16.5 1 91.56 97 ALA B CA 1
ATOM 5531 C C . ALA B 1 97 ? 26.312 4.359 -17.062 1 91.56 97 ALA B C 1
ATOM 5533 O O . ALA B 1 97 ? 25.344 4.152 -16.344 1 91.56 97 ALA B O 1
ATOM 5534 N N . LEU B 1 98 ? 26.375 4.066 -18.312 1 92.31 98 LEU B N 1
ATOM 5535 C CA . LEU B 1 98 ? 25.266 3.377 -18.969 1 92.31 98 LEU B CA 1
ATOM 5536 C C . LEU B 1 98 ? 25.062 1.987 -18.375 1 92.31 98 LEU B C 1
ATOM 5538 O O . LEU B 1 98 ? 23.938 1.587 -18.078 1 92.31 98 LEU B O 1
ATOM 5542 N N . ALA B 1 99 ? 26.156 1.284 -18.219 1 92.56 99 ALA B N 1
ATOM 5543 C CA . ALA B 1 99 ? 26.078 -0.051 -17.625 1 92.56 99 ALA B CA 1
ATOM 5544 C C . ALA B 1 99 ? 25.547 0.004 -16.203 1 92.56 99 ALA B C 1
ATOM 5546 O O . ALA B 1 99 ? 24.734 -0.84 -15.805 1 92.56 99 ALA B O 1
ATOM 5547 N N . ALA B 1 100 ? 26.016 0.99 -15.469 1 94.5 100 ALA B N 1
ATOM 5548 C CA . ALA B 1 100 ? 25.531 1.182 -14.109 1 94.5 100 ALA B CA 1
ATOM 5549 C C . ALA B 1 100 ? 24.031 1.446 -14.094 1 94.5 100 ALA B C 1
ATOM 5551 O O . ALA B 1 100 ? 23.297 0.925 -13.242 1 94.5 100 ALA B O 1
ATOM 5552 N N . SER B 1 101 ? 23.578 2.223 -15.008 1 95.31 101 SER B N 1
ATOM 5553 C CA . SER B 1 101 ? 22.172 2.58 -15.117 1 95.31 101 SER B CA 1
ATOM 5554 C C . SER B 1 101 ? 21.312 1.348 -15.359 1 95.31 101 SER B C 1
ATOM 5556 O O . SER B 1 101 ? 20.25 1.192 -14.742 1 95.31 101 SER B O 1
ATOM 5558 N N . TYR B 1 102 ? 21.734 0.446 -16.25 1 96.19 102 TYR B N 1
ATOM 5559 C CA . TYR B 1 102 ? 21 -0.781 -16.531 1 96.19 102 TYR B CA 1
ATOM 5560 C C . TYR B 1 102 ? 20.953 -1.687 -15.312 1 96.19 102 TYR B C 1
ATOM 5562 O O . TYR B 1 102 ? 19.922 -2.283 -15.008 1 96.19 102 TYR B O 1
ATOM 5570 N N . GLU B 1 103 ? 22.062 -1.75 -14.625 1 96 103 GLU B N 1
ATOM 5571 C CA . GLU B 1 103 ? 22.109 -2.611 -13.453 1 96 103 GLU B CA 1
ATOM 5572 C C . GLU B 1 103 ? 21.188 -2.102 -12.352 1 96 103 GLU B C 1
ATOM 5574 O O . GLU B 1 103 ? 20.5 -2.891 -11.695 1 96 103 GLU B O 1
ATOM 5579 N N . 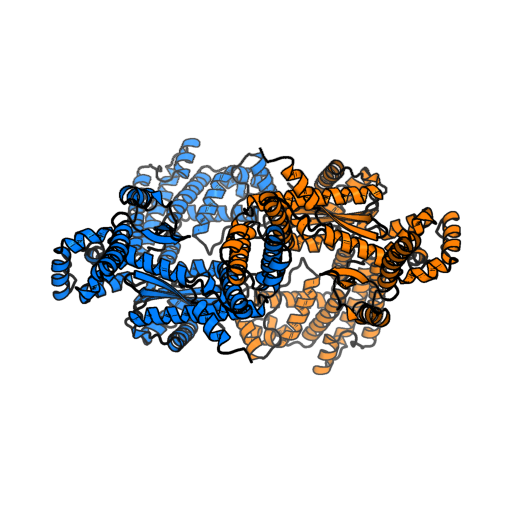VAL B 1 104 ? 21.234 -0.842 -12.141 1 96.81 104 VAL B N 1
ATOM 5580 C CA . VAL B 1 104 ? 20.359 -0.251 -11.133 1 96.81 104 VAL B CA 1
ATOM 5581 C C . VAL B 1 104 ? 18.891 -0.458 -11.523 1 96.81 104 VAL B C 1
ATOM 5583 O O . VAL B 1 104 ? 18.062 -0.804 -10.68 1 96.81 104 VAL B O 1
ATOM 5586 N N . ALA B 1 105 ? 18.594 -0.219 -12.781 1 97.06 105 ALA B N 1
ATOM 5587 C CA . ALA B 1 105 ? 17.219 -0.409 -13.258 1 97.06 105 ALA B CA 1
ATOM 5588 C C . ALA B 1 105 ? 16.766 -1.848 -13.039 1 97.06 105 ALA B C 1
ATOM 5590 O O . ALA B 1 105 ? 15.609 -2.088 -12.688 1 97.06 105 ALA B O 1
ATOM 5591 N N . TYR B 1 106 ? 17.641 -2.793 -13.328 1 96.81 106 TYR B N 1
ATOM 5592 C CA . TYR B 1 106 ? 17.344 -4.203 -13.125 1 96.81 106 TYR B CA 1
ATOM 5593 C C . TYR B 1 106 ? 16.984 -4.477 -11.664 1 96.81 106 TYR B C 1
ATOM 5595 O O . TYR B 1 106 ? 15.992 -5.145 -11.367 1 96.81 106 TYR B O 1
ATOM 5603 N N . LEU B 1 107 ? 17.766 -3.891 -10.758 1 96.31 107 LEU B N 1
ATOM 5604 C CA . LEU B 1 107 ? 17.562 -4.09 -9.328 1 96.31 107 LEU B CA 1
ATOM 5605 C C . LEU B 1 107 ? 16.25 -3.441 -8.875 1 96.31 107 LEU B C 1
ATOM 5607 O O . LEU B 1 107 ? 15.523 -4.008 -8.062 1 96.31 107 LEU B O 1
ATOM 5611 N N . VAL B 1 108 ? 15.977 -2.289 -9.344 1 96 108 VAL B N 1
ATOM 5612 C CA . VAL B 1 108 ? 14.758 -1.567 -9 1 96 108 VAL B CA 1
ATOM 5613 C C . VAL B 1 108 ? 13.539 -2.383 -9.438 1 96 108 VAL B C 1
ATOM 5615 O O . VAL B 1 108 ? 12.586 -2.539 -8.672 1 96 108 VAL B O 1
ATOM 5618 N N . ALA B 1 109 ? 13.555 -2.895 -10.625 1 94.81 109 ALA B N 1
ATOM 5619 C CA . ALA B 1 109 ? 12.445 -3.693 -11.141 1 94.81 109 ALA B CA 1
ATOM 5620 C C . ALA B 1 109 ? 12.289 -4.992 -10.352 1 94.81 109 ALA B C 1
ATOM 5622 O O . ALA B 1 109 ? 11.172 -5.406 -10.039 1 94.81 109 ALA B O 1
ATOM 5623 N N . GLN B 1 110 ? 13.398 -5.625 -10.047 1 94.06 110 GLN B N 1
ATOM 5624 C CA . GLN B 1 110 ? 13.367 -6.871 -9.289 1 94.06 110 GLN B CA 1
ATOM 5625 C C . GLN B 1 110 ? 12.75 -6.66 -7.91 1 94.06 110 GLN B C 1
ATOM 5627 O O . GLN B 1 110 ? 12.086 -7.551 -7.379 1 94.06 110 GLN B O 1
ATOM 5632 N N . SER B 1 111 ? 13.008 -5.477 -7.414 1 92.69 111 SER B N 1
ATOM 5633 C CA . SER B 1 111 ? 12.5 -5.168 -6.082 1 92.69 111 SER B CA 1
ATOM 5634 C C . SER B 1 111 ? 11.078 -4.621 -6.141 1 92.69 111 SER B C 1
ATOM 5636 O O . SER B 1 111 ? 10.492 -4.293 -5.109 1 92.69 111 SER B O 1
ATOM 5638 N N . LYS B 1 112 ? 10.539 -4.445 -7.324 1 91.5 112 LYS B N 1
ATOM 5639 C CA . LYS B 1 112 ? 9.164 -4.027 -7.566 1 91.5 112 LYS B CA 1
ATOM 5640 C C . LYS B 1 112 ? 8.914 -2.621 -7.027 1 91.5 112 LYS B C 1
ATOM 5642 O O . LYS B 1 112 ? 7.844 -2.34 -6.488 1 91.5 112 LYS B O 1
ATOM 5647 N N . LYS B 1 113 ? 9.977 -1.819 -7.02 1 91.69 113 LYS B N 1
ATOM 5648 C CA . LYS B 1 113 ? 9.852 -0.449 -6.531 1 91.69 113 LYS B CA 1
ATOM 5649 C C . LYS B 1 113 ? 9.609 0.523 -7.684 1 91.69 113 LYS B C 1
ATOM 5651 O O . LYS B 1 113 ? 9.852 0.193 -8.844 1 91.69 113 LYS B O 1
ATOM 5656 N N . ALA B 1 114 ? 9.078 1.684 -7.383 1 91.62 114 ALA B N 1
ATOM 5657 C CA . ALA B 1 114 ? 8.852 2.721 -8.383 1 91.62 114 ALA B CA 1
ATOM 5658 C C . ALA B 1 114 ? 10.172 3.186 -9 1 91.62 114 ALA B C 1
ATOM 5660 O O . ALA B 1 114 ? 11.211 3.168 -8.336 1 91.62 114 ALA B O 1
ATOM 5661 N N . HIS B 1 115 ? 10.086 3.654 -10.188 1 92.62 115 HIS B N 1
ATOM 5662 C CA . HIS B 1 115 ? 11.266 4.074 -10.938 1 92.62 115 HIS B CA 1
ATOM 5663 C C . HIS B 1 115 ? 11.945 5.27 -10.266 1 92.62 115 HIS B C 1
ATOM 5665 O O . HIS B 1 115 ? 13.164 5.41 -10.328 1 92.62 115 HIS B O 1
ATOM 5671 N N . THR B 1 116 ? 11.188 6.074 -9.609 1 93.31 116 THR B N 1
ATOM 5672 C CA . THR B 1 116 ? 11.68 7.312 -9.023 1 93.31 116 THR B CA 1
ATOM 5673 C C . THR B 1 116 ? 12.633 7.023 -7.871 1 93.31 116 THR B C 1
ATOM 5675 O O . THR B 1 116 ? 13.383 7.902 -7.441 1 93.31 116 THR B O 1
ATOM 5678 N N . ILE B 1 117 ? 12.602 5.836 -7.363 1 94.75 117 ILE B N 1
ATOM 5679 C CA . ILE B 1 117 ? 13.391 5.496 -6.188 1 94.75 117 ILE B CA 1
ATOM 5680 C C . ILE B 1 117 ? 14.883 5.59 -6.523 1 94.75 117 ILE B C 1
ATOM 5682 O O . ILE B 1 117 ? 15.711 5.828 -5.641 1 94.75 117 ILE B O 1
ATOM 5686 N N . ALA B 1 118 ? 15.211 5.348 -7.797 1 96 118 ALA B N 1
ATOM 5687 C CA . ALA B 1 118 ? 16.609 5.402 -8.227 1 96 118 ALA B CA 1
ATOM 5688 C C . ALA B 1 118 ? 17.203 6.785 -7.973 1 96 118 ALA B C 1
ATOM 5690 O O . ALA B 1 118 ? 18.297 6.902 -7.426 1 96 118 ALA B O 1
ATOM 5691 N N . GLU B 1 119 ? 16.484 7.773 -8.289 1 94.38 119 GLU B N 1
ATOM 5692 C CA . GLU B 1 119 ? 16.953 9.148 -8.141 1 94.38 119 GLU B CA 1
ATOM 5693 C C . GLU B 1 119 ? 16.703 9.664 -6.727 1 94.38 119 GLU B C 1
ATOM 5695 O O . GLU B 1 119 ? 17.516 10.422 -6.184 1 94.38 119 GLU B O 1
ATOM 5700 N N . SER B 1 120 ? 15.648 9.242 -6.168 1 93.69 120 SER B N 1
ATOM 5701 C CA . SER B 1 120 ? 15.203 9.852 -4.918 1 93.69 120 SER B CA 1
ATOM 5702 C C . SER B 1 120 ? 15.922 9.234 -3.721 1 93.69 120 SER B C 1
ATOM 5704 O O . SER B 1 120 ? 16.094 9.883 -2.693 1 93.69 120 SER B O 1
ATOM 5706 N N . LEU B 1 121 ? 16.359 7.969 -3.836 1 95.88 121 LEU B N 1
ATOM 5707 C CA . LEU B 1 121 ? 16.891 7.301 -2.652 1 95.88 121 LEU B CA 1
ATOM 5708 C C . LEU B 1 121 ? 18.203 6.598 -2.973 1 95.88 121 LEU B C 1
ATOM 5710 O O . LEU B 1 121 ? 19.203 6.797 -2.277 1 95.88 121 LEU B O 1
ATOM 5714 N N . ILE B 1 122 ? 18.234 5.812 -4.039 1 96.88 122 ILE B N 1
ATOM 5715 C CA . ILE B 1 122 ? 19.406 4.996 -4.344 1 96.88 122 ILE B CA 1
ATOM 5716 C C . ILE B 1 122 ? 20.609 5.895 -4.621 1 96.88 122 ILE B C 1
ATOM 5718 O O . ILE B 1 122 ? 21.688 5.688 -4.062 1 96.88 122 ILE B O 1
ATOM 5722 N N . ARG B 1 123 ? 20.438 6.867 -5.477 1 95.81 123 ARG B N 1
ATOM 5723 C CA . ARG B 1 123 ? 21.531 7.75 -5.848 1 95.81 123 ARG B CA 1
ATOM 5724 C C . ARG B 1 123 ? 22.078 8.492 -4.629 1 95.81 123 ARG B C 1
ATOM 5726 O O . ARG B 1 123 ? 23.266 8.406 -4.324 1 95.81 123 ARG B O 1
ATOM 5733 N N . PRO B 1 124 ? 21.25 9.18 -3.893 1 95.94 124 PRO B N 1
ATOM 5734 C CA . PRO B 1 124 ? 21.781 9.883 -2.721 1 95.94 124 PRO B CA 1
ATOM 5735 C C . PRO B 1 124 ? 22.438 8.938 -1.716 1 95.94 124 PRO B C 1
ATOM 5737 O O . PRO B 1 124 ? 23.438 9.297 -1.096 1 95.94 124 PRO B O 1
ATOM 5740 N N . ALA B 1 125 ? 21.891 7.777 -1.517 1 96.44 125 ALA B N 1
ATOM 5741 C CA . ALA B 1 125 ? 22.453 6.816 -0.572 1 96.44 125 ALA B CA 1
ATOM 5742 C C . ALA B 1 125 ? 23.812 6.309 -1.05 1 96.44 125 ALA B C 1
ATOM 5744 O O . ALA B 1 125 ? 24.75 6.176 -0.256 1 96.44 125 ALA B O 1
ATOM 5745 N N . ALA B 1 126 ? 23.859 6 -2.34 1 96.38 126 ALA B N 1
ATOM 5746 C CA . ALA B 1 126 ? 25.125 5.535 -2.908 1 96.38 126 ALA B CA 1
ATOM 5747 C C . ALA B 1 126 ? 26.203 6.613 -2.801 1 96.38 126 ALA B C 1
ATOM 5749 O O . ALA B 1 126 ? 27.359 6.316 -2.482 1 96.38 126 ALA B O 1
ATOM 5750 N N . VAL B 1 127 ? 25.828 7.824 -3.082 1 95.19 127 VAL B N 1
ATOM 5751 C CA . VAL B 1 127 ? 26.75 8.953 -2.988 1 95.19 127 VAL B CA 1
ATOM 5752 C C . VAL B 1 127 ? 27.203 9.133 -1.542 1 95.19 127 VAL B C 1
ATOM 5754 O O . VAL B 1 127 ? 28.391 9.344 -1.278 1 95.19 127 VAL B O 1
ATOM 5757 N N . ALA B 1 128 ? 26.297 9.023 -0.607 1 94.44 128 ALA B N 1
ATOM 5758 C CA . ALA B 1 128 ? 26.609 9.172 0.812 1 94.44 128 ALA B CA 1
ATOM 5759 C C . ALA B 1 128 ? 27.562 8.086 1.277 1 94.44 128 ALA B C 1
ATOM 5761 O O . ALA B 1 128 ? 28.531 8.367 1.994 1 94.44 128 ALA B O 1
ATOM 5762 N N . MET B 1 129 ? 27.281 6.844 0.916 1 94.75 129 MET B N 1
ATOM 5763 C CA . MET B 1 129 ? 28.141 5.719 1.292 1 94.75 129 MET B CA 1
ATOM 5764 C C . MET B 1 129 ? 29.547 5.898 0.734 1 94.75 129 MET B C 1
ATOM 5766 O O . MET B 1 129 ? 30.531 5.742 1.46 1 94.75 129 MET B O 1
ATOM 5770 N N . THR B 1 130 ? 29.609 6.25 -0.562 1 93.56 130 THR B N 1
ATOM 5771 C CA . THR B 1 130 ? 30.891 6.387 -1.229 1 93.56 130 THR B CA 1
ATOM 5772 C C . THR B 1 130 ? 31.656 7.602 -0.698 1 93.56 130 THR B C 1
ATOM 5774 O O . THR B 1 130 ? 32.875 7.578 -0.595 1 93.56 130 THR B O 1
ATOM 5777 N N . ARG B 1 131 ? 30.906 8.617 -0.421 1 92.56 131 ARG B N 1
ATOM 5778 C CA . ARG B 1 131 ? 31.531 9.812 0.141 1 92.56 131 ARG B CA 1
ATOM 5779 C C . ARG B 1 131 ? 32.188 9.516 1.493 1 92.56 131 ARG B C 1
ATOM 5781 O O . ARG B 1 131 ? 33.312 9.914 1.752 1 92.56 131 ARG B O 1
ATOM 5788 N N . ALA B 1 132 ? 31.453 8.828 2.344 1 91.12 132 ALA B N 1
ATOM 5789 C CA . ALA B 1 132 ? 31.953 8.492 3.674 1 91.12 132 ALA B CA 1
ATOM 5790 C C . ALA B 1 132 ? 33.156 7.555 3.584 1 91.12 132 ALA B C 1
ATOM 5792 O O . ALA B 1 132 ? 34.125 7.707 4.332 1 91.12 132 ALA B O 1
ATOM 5793 N N . MET B 1 133 ? 33.125 6.629 2.633 1 90.81 133 MET B N 1
ATOM 5794 C CA . MET B 1 133 ? 34.156 5.578 2.57 1 90.81 133 MET B CA 1
ATOM 5795 C C . MET B 1 133 ? 35.344 6.027 1.744 1 90.81 133 MET B C 1
ATOM 5797 O O . MET B 1 133 ? 36.469 5.672 2.055 1 90.81 133 MET B O 1
ATOM 5801 N N . HIS B 1 134 ? 35.094 6.844 0.618 1 91.19 134 HIS B N 1
ATOM 5802 C CA . HIS B 1 134 ? 36.188 7.051 -0.349 1 91.19 134 HIS B CA 1
ATOM 5803 C C . HIS B 1 134 ? 36.312 8.531 -0.693 1 91.19 134 HIS B C 1
ATOM 5805 O O . HIS B 1 134 ? 37.125 8.891 -1.557 1 91.19 134 HIS B O 1
ATOM 5811 N N . GLY B 1 135 ? 35.5 9.32 -0.102 1 88.75 135 GLY B N 1
ATOM 5812 C CA . GLY B 1 135 ? 35.719 10.75 -0.261 1 88.75 135 GLY B CA 1
ATOM 5813 C C . GLY B 1 135 ? 34.812 11.367 -1.312 1 88.75 135 GLY B C 1
ATOM 5814 O O . GLY B 1 135 ? 34.094 10.648 -2.021 1 88.75 135 GLY B O 1
ATOM 5815 N N . GLU B 1 136 ? 34.844 12.602 -1.521 1 89.12 136 GLU B N 1
ATOM 5816 C CA . GLU B 1 136 ? 33.938 13.398 -2.328 1 89.12 136 GLU B CA 1
ATOM 5817 C C . GLU B 1 136 ? 34.219 13.219 -3.818 1 89.12 136 GLU B C 1
ATOM 5819 O O . GLU B 1 136 ? 33.281 13.188 -4.629 1 89.12 136 GLU B O 1
ATOM 5824 N N . LYS B 1 137 ? 35.406 13.109 -4.191 1 85.81 137 LYS B N 1
ATOM 5825 C CA . LYS B 1 137 ? 35.781 13.016 -5.602 1 85.81 137 LYS B CA 1
ATOM 5826 C C . LYS B 1 137 ? 35.156 11.781 -6.25 1 85.81 137 LYS B C 1
ATOM 5828 O O . LYS B 1 137 ? 34.531 11.883 -7.301 1 85.81 137 LYS B O 1
ATOM 5833 N N . ILE B 1 138 ? 35.312 10.711 -5.605 1 89.31 138 ILE B N 1
ATOM 5834 C CA . ILE B 1 138 ? 34.781 9.453 -6.137 1 89.31 138 ILE B CA 1
ATOM 5835 C C . ILE B 1 138 ? 33.281 9.461 -6.082 1 89.31 138 ILE B C 1
ATOM 5837 O O . ILE B 1 138 ? 32.594 8.992 -7.012 1 89.31 138 ILE B O 1
ATOM 5841 N N . SER B 1 139 ? 32.75 10.023 -5.023 1 91.88 139 SER B N 1
ATOM 5842 C CA . SER B 1 139 ? 31.312 10.023 -4.836 1 91.88 139 SER B CA 1
ATOM 5843 C C . SER B 1 139 ? 30.609 10.867 -5.898 1 91.88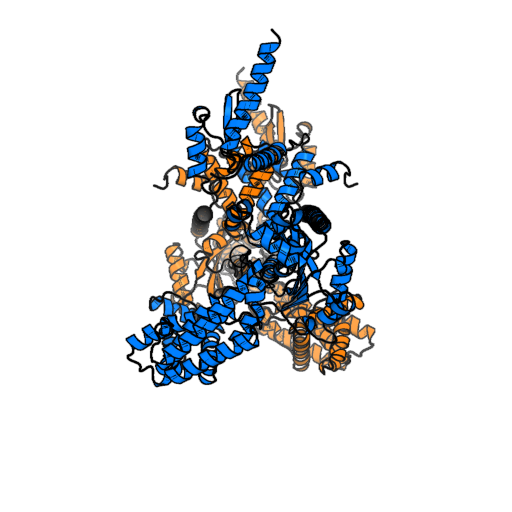 139 SER B C 1
ATOM 5845 O O . SER B 1 139 ? 29.516 10.539 -6.336 1 91.88 139 SER B O 1
ATOM 5847 N N . GLN B 1 140 ? 31.203 11.898 -6.371 1 90.38 140 GLN B N 1
ATOM 5848 C CA . GLN B 1 140 ? 30.609 12.797 -7.352 1 90.38 140 GLN B CA 1
ATOM 5849 C C . GLN B 1 140 ? 30.484 12.133 -8.719 1 90.38 140 GLN B C 1
ATOM 5851 O O . GLN B 1 140 ? 29.609 12.477 -9.508 1 90.38 140 GLN B O 1
ATOM 5856 N N . THR B 1 141 ? 31.328 11.188 -8.961 1 89.69 141 THR B N 1
ATOM 5857 C CA . THR B 1 141 ? 31.266 10.477 -10.234 1 89.69 141 THR B CA 1
ATOM 5858 C C . THR B 1 141 ? 29.969 9.68 -10.344 1 89.69 141 THR B C 1
ATOM 5860 O O . THR B 1 141 ? 29.484 9.43 -11.453 1 89.69 141 THR B O 1
ATOM 5863 N N . LEU B 1 142 ? 29.422 9.328 -9.273 1 92.69 142 LEU B N 1
ATOM 5864 C CA . LEU B 1 142 ? 28.188 8.539 -9.273 1 92.69 142 LEU B CA 1
ATOM 5865 C C . LEU B 1 142 ? 27 9.375 -9.711 1 92.69 142 LEU B C 1
ATOM 5867 O O . LEU B 1 142 ? 25.969 8.836 -10.141 1 92.69 142 LEU B O 1
ATOM 5871 N N . LEU B 1 143 ? 27.125 10.703 -9.602 1 91.38 143 LEU B N 1
ATOM 5872 C CA . LEU B 1 143 ? 26.047 11.609 -9.992 1 91.38 143 LEU B CA 1
ATOM 5873 C C . LEU B 1 143 ? 25.859 11.617 -11.5 1 91.38 143 LEU B C 1
ATOM 5875 O O . LEU B 1 143 ? 24.812 12.016 -12 1 91.38 143 LEU B O 1
ATOM 5879 N N . THR B 1 144 ? 26.812 11.094 -12.203 1 89.5 144 THR B N 1
ATOM 5880 C CA . THR B 1 144 ? 26.75 11.102 -13.656 1 89.5 144 THR B CA 1
ATOM 5881 C C . THR B 1 144 ? 25.906 9.938 -14.172 1 89.5 144 THR B C 1
ATOM 5883 O O . THR B 1 144 ? 25.516 9.914 -15.344 1 89.5 144 THR B O 1
ATOM 5886 N N . ASN B 1 145 ? 25.578 8.984 -13.352 1 92.5 145 ASN B N 1
ATOM 5887 C CA . ASN B 1 145 ? 24.734 7.859 -13.758 1 92.5 145 ASN B CA 1
ATOM 5888 C C . ASN B 1 145 ? 23.312 8.305 -14.055 1 92.5 145 ASN B C 1
ATOM 5890 O O . ASN B 1 145 ? 22.656 8.898 -13.203 1 92.5 145 ASN B O 1
ATOM 5894 N N . PRO B 1 146 ? 22.844 8.109 -15.266 1 93.25 146 PRO B N 1
ATOM 5895 C CA . PRO B 1 146 ? 21.453 8.477 -15.539 1 93.25 146 PRO B CA 1
ATOM 5896 C C . PRO B 1 146 ? 20.453 7.605 -14.781 1 93.25 146 PRO B C 1
ATOM 5898 O O . PRO B 1 146 ? 20.312 6.418 -15.086 1 93.25 146 PRO B O 1
ATOM 5901 N N . LEU B 1 147 ? 19.766 8.188 -13.867 1 95.06 147 LEU B N 1
ATOM 5902 C CA . LEU B 1 147 ? 18.875 7.406 -13.023 1 95.06 147 LEU B CA 1
ATOM 5903 C C . LEU B 1 147 ? 17.5 8.07 -12.914 1 95.06 147 LEU B C 1
ATOM 5905 O O . LEU B 1 147 ? 16.75 7.809 -11.969 1 95.06 147 LEU B O 1
ATOM 5909 N N . SER B 1 148 ? 17.141 8.898 -13.867 1 93.56 148 SER B N 1
ATOM 5910 C CA . SER B 1 148 ? 15.844 9.57 -13.828 1 93.56 148 SER B CA 1
ATOM 5911 C C . SER B 1 148 ? 14.703 8.57 -14.008 1 93.56 148 SER B C 1
ATOM 5913 O O . SER B 1 148 ? 14.914 7.445 -14.461 1 93.56 148 SER B O 1
ATOM 5915 N N . ASN B 1 149 ? 13.57 8.992 -13.648 1 92.19 149 ASN B N 1
ATOM 5916 C CA . ASN B 1 149 ? 12.367 8.18 -13.766 1 92.19 149 ASN B CA 1
ATOM 5917 C C . ASN B 1 149 ? 12.188 7.648 -15.188 1 92.19 149 ASN B C 1
ATOM 5919 O O . ASN B 1 149 ? 11.961 6.457 -15.391 1 92.19 149 ASN B O 1
ATOM 5923 N N . ASP B 1 150 ? 12.289 8.523 -16.125 1 91.62 150 ASP B N 1
ATOM 5924 C CA . ASP B 1 150 ? 12.078 8.156 -17.531 1 91.62 150 ASP B CA 1
ATOM 5925 C C . ASP B 1 150 ? 13.18 7.223 -18.016 1 91.62 150 ASP B C 1
ATOM 5927 O O . ASP B 1 150 ? 12.914 6.285 -18.781 1 91.62 150 ASP B O 1
ATOM 5931 N N . THR B 1 151 ? 14.391 7.523 -17.594 1 93.88 151 THR B N 1
ATOM 5932 C CA . THR B 1 151 ? 15.516 6.676 -17.984 1 93.88 151 THR B CA 1
ATOM 5933 C C . THR B 1 151 ? 15.336 5.258 -17.453 1 93.88 151 THR B C 1
ATOM 5935 O O . THR B 1 151 ? 15.562 4.281 -18.172 1 93.88 151 THR B O 1
ATOM 5938 N N . MET B 1 152 ? 14.984 5.172 -16.188 1 94.44 152 MET B N 1
ATOM 5939 C CA . MET B 1 152 ? 14.742 3.865 -15.586 1 94.44 152 MET B CA 1
ATOM 5940 C C . MET B 1 152 ? 13.664 3.105 -16.344 1 94.44 152 MET B C 1
ATOM 5942 O O . MET B 1 152 ? 13.797 1.906 -16.594 1 94.44 152 MET B O 1
ATOM 5946 N N . GLY B 1 153 ? 12.57 3.84 -16.719 1 94.06 153 GLY B N 1
ATOM 5947 C CA . GLY B 1 153 ? 11.508 3.223 -17.484 1 94.06 153 GLY B CA 1
ATOM 5948 C C . GLY B 1 153 ? 11.984 2.656 -18.812 1 94.06 153 GLY B C 1
ATOM 5949 O O . GLY B 1 153 ? 11.617 1.54 -19.188 1 94.06 153 GLY B O 1
ATOM 5950 N N . ARG B 1 154 ? 12.789 3.408 -19.453 1 94.5 154 ARG B N 1
ATOM 5951 C CA . ARG B 1 154 ? 13.312 2.973 -20.75 1 94.5 154 ARG B CA 1
ATOM 5952 C C . ARG B 1 154 ? 14.234 1.77 -20.578 1 94.5 154 ARG B C 1
ATOM 5954 O O . ARG B 1 154 ? 14.195 0.838 -21.391 1 94.5 154 ARG B O 1
ATOM 5961 N N . ARG B 1 155 ? 15.117 1.808 -19.578 1 96.12 155 ARG B N 1
ATOM 5962 C CA . ARG B 1 155 ? 16.031 0.693 -19.328 1 96.12 155 ARG B CA 1
ATOM 5963 C C . ARG B 1 155 ? 15.258 -0.588 -19.031 1 96.12 155 ARG B C 1
ATOM 5965 O O . ARG B 1 155 ? 15.609 -1.66 -19.531 1 96.12 155 ARG B O 1
ATOM 5972 N N . ILE B 1 156 ? 14.25 -0.461 -18.234 1 96.31 156 ILE B N 1
ATOM 5973 C CA . ILE B 1 156 ? 13.445 -1.615 -17.859 1 96.31 156 ILE B CA 1
ATOM 5974 C C . ILE B 1 156 ? 12.719 -2.16 -19.094 1 96.31 156 ILE B C 1
ATOM 5976 O O . ILE B 1 156 ? 12.641 -3.375 -19.297 1 96.31 156 ILE B O 1
ATOM 5980 N N . GLN B 1 157 ? 12.211 -1.236 -19.906 1 95.75 157 GLN B N 1
ATOM 5981 C CA . GLN B 1 157 ? 11.562 -1.652 -21.141 1 95.75 157 GLN B CA 1
ATOM 5982 C C . GLN B 1 157 ? 12.531 -2.412 -22.047 1 95.75 157 GLN B C 1
ATOM 5984 O O . GLN B 1 157 ? 12.18 -3.455 -22.594 1 95.75 157 GLN B O 1
ATOM 5989 N N . ASP B 1 158 ? 13.75 -1.878 -22.172 1 96 158 ASP B N 1
ATOM 5990 C CA . ASP B 1 158 ? 14.773 -2.541 -22.969 1 96 158 ASP B CA 1
ATOM 5991 C C . ASP B 1 158 ? 15.039 -3.953 -22.453 1 96 158 ASP B C 1
ATOM 5993 O O . ASP B 1 158 ? 15.141 -4.898 -23.25 1 96 158 ASP B O 1
ATOM 5997 N N . MET B 1 159 ? 15.195 -4.035 -21.219 1 97.31 159 MET B N 1
ATOM 5998 C CA . MET B 1 159 ? 15.5 -5.328 -20.609 1 97.31 159 MET B CA 1
ATOM 5999 C C . MET B 1 159 ? 14.336 -6.297 -20.781 1 97.31 159 MET B C 1
ATOM 6001 O O . MET B 1 159 ? 14.539 -7.477 -21.062 1 97.31 159 MET B O 1
ATOM 6005 N N . ALA B 1 160 ? 13.133 -5.785 -20.578 1 96.88 160 ALA B N 1
ATOM 6006 C CA . ALA B 1 160 ? 11.945 -6.613 -20.75 1 96.88 160 ALA B CA 1
ATOM 6007 C C . ALA B 1 160 ? 11.852 -7.176 -22.156 1 96.88 160 ALA B C 1
ATOM 6009 O O . ALA B 1 160 ? 11.547 -8.352 -22.344 1 96.88 160 ALA B O 1
ATOM 6010 N N . ILE B 1 161 ? 12.117 -6.316 -23.125 1 95.94 161 ILE B N 1
ATOM 6011 C CA . ILE B 1 161 ? 12.078 -6.73 -24.531 1 95.94 161 ILE B CA 1
ATOM 6012 C C . ILE B 1 161 ? 13.141 -7.801 -24.781 1 95.94 161 ILE B C 1
ATOM 6014 O O . ILE B 1 161 ? 12.867 -8.812 -25.438 1 95.94 161 ILE B O 1
ATOM 6018 N N . ASP B 1 162 ? 14.305 -7.578 -24.266 1 96.5 162 ASP B N 1
ATOM 6019 C CA . ASP B 1 162 ? 15.391 -8.539 -24.422 1 96.5 162 ASP B CA 1
ATOM 6020 C C . ASP B 1 162 ? 15.023 -9.891 -23.797 1 96.5 162 ASP B C 1
ATOM 6022 O O . ASP B 1 162 ? 15.266 -10.938 -24.406 1 96.5 162 ASP B O 1
ATOM 6026 N N . MET B 1 163 ? 14.516 -9.836 -22.656 1 97.44 163 MET B N 1
ATOM 6027 C CA . MET B 1 163 ? 14.125 -11.047 -21.938 1 97.44 163 MET B CA 1
ATOM 6028 C C . MET B 1 163 ? 13.031 -11.797 -22.688 1 97.44 163 MET B C 1
ATOM 6030 O O . MET B 1 163 ? 13.07 -13.023 -22.781 1 97.44 163 MET B O 1
ATOM 6034 N N . LYS B 1 164 ? 12.055 -11.07 -23.203 1 96.62 164 LYS B N 1
ATOM 6035 C CA . LYS B 1 164 ? 10.984 -11.68 -23.984 1 96.62 164 LYS B CA 1
ATOM 6036 C C . LYS B 1 164 ? 11.531 -12.32 -25.25 1 96.62 164 LYS B C 1
ATOM 6038 O O . LYS B 1 164 ? 11.125 -13.422 -25.625 1 96.62 164 LYS B O 1
ATOM 6043 N N . ASP B 1 165 ? 12.438 -11.664 -25.891 1 95.88 165 ASP B N 1
ATOM 6044 C CA . ASP B 1 165 ? 13.055 -12.203 -27.109 1 95.88 165 ASP B CA 1
ATOM 6045 C C . ASP B 1 165 ? 13.797 -13.5 -26.812 1 95.88 165 ASP B C 1
ATOM 6047 O O . ASP B 1 165 ? 13.719 -14.461 -27.578 1 95.88 165 ASP B O 1
ATOM 6051 N N . GLN B 1 166 ? 14.516 -13.453 -25.75 1 96.31 166 GLN B N 1
ATOM 6052 C CA . GLN B 1 166 ? 15.211 -14.672 -25.344 1 96.31 166 GLN B CA 1
ATOM 6053 C C . GLN B 1 166 ? 14.227 -15.805 -25.078 1 96.31 166 GLN B C 1
ATOM 6055 O O . GLN B 1 166 ? 14.469 -16.953 -25.469 1 96.31 166 GLN B O 1
ATOM 6060 N N . LEU B 1 167 ? 13.148 -15.461 -24.422 1 97.44 167 LEU B N 1
ATOM 6061 C CA . LEU B 1 167 ? 12.125 -16.453 -24.109 1 97.44 167 LEU B CA 1
ATOM 6062 C C . LEU B 1 167 ? 11.562 -17.078 -25.391 1 97.44 167 LEU B C 1
ATOM 6064 O O . LEU B 1 167 ? 11.469 -18.297 -25.516 1 97.44 167 LEU B O 1
ATOM 6068 N N . ILE B 1 168 ? 11.211 -16.266 -26.344 1 96.75 168 ILE B N 1
ATOM 6069 C CA . ILE B 1 168 ? 10.609 -16.719 -27.594 1 96.75 168 ILE B CA 1
ATOM 6070 C C . ILE B 1 168 ? 11.602 -17.594 -28.344 1 96.75 168 ILE B C 1
ATOM 6072 O O . ILE B 1 168 ? 11.219 -18.625 -28.922 1 96.75 168 ILE B O 1
ATOM 6076 N N . GLU B 1 169 ? 12.828 -17.203 -28.312 1 95.06 169 GLU B N 1
ATOM 6077 C CA . GLU B 1 169 ? 13.859 -18 -28.969 1 95.06 169 GLU B CA 1
ATOM 6078 C C . GLU B 1 169 ? 13.984 -19.391 -28.328 1 95.06 169 GLU B C 1
ATOM 6080 O O . GLU B 1 169 ? 14.109 -20.391 -29.031 1 95.06 169 GLU B O 1
ATOM 6085 N N . ARG B 1 170 ? 13.953 -19.422 -27.047 1 95.31 170 ARG B N 1
ATOM 6086 C CA . ARG B 1 170 ? 14.047 -20.688 -26.312 1 95.31 170 ARG B CA 1
ATOM 6087 C C . ARG B 1 170 ? 12.852 -21.578 -26.625 1 95.31 170 ARG B C 1
ATOM 6089 O O . ARG B 1 170 ? 13 -22.797 -26.797 1 95.31 170 ARG B O 1
ATOM 6096 N N . VAL B 1 171 ? 11.695 -21.016 -26.734 1 95.69 171 VAL B N 1
ATOM 6097 C CA . VAL B 1 171 ? 10.469 -21.766 -26.984 1 95.69 171 VAL B CA 1
ATOM 6098 C C . VAL B 1 171 ? 10.469 -22.312 -28.406 1 95.69 171 VAL B C 1
ATOM 6100 O O . VAL B 1 171 ? 10.07 -23.453 -28.641 1 95.69 171 VAL B O 1
ATOM 6103 N N . ARG B 1 172 ? 10.945 -21.547 -29.328 1 92.5 172 ARG B N 1
ATOM 6104 C CA . ARG B 1 172 ? 10.961 -21.922 -30.734 1 92.5 172 ARG B CA 1
ATOM 6105 C C . ARG B 1 172 ? 11.93 -23.078 -30.969 1 92.5 172 ARG B C 1
ATOM 6107 O O . ARG B 1 172 ? 11.727 -23.891 -31.875 1 92.5 172 ARG B O 1
ATOM 6114 N N . GLU B 1 173 ? 12.898 -23.172 -30.203 1 89.94 173 GLU B N 1
ATOM 6115 C CA . GLU B 1 173 ? 13.898 -24.219 -30.359 1 89.94 173 GLU B CA 1
ATOM 6116 C C . GLU B 1 173 ? 13.273 -25.609 -30.156 1 89.94 173 GLU B C 1
ATOM 6118 O O . GLU B 1 173 ? 13.594 -26.547 -30.891 1 89.94 173 GLU B O 1
ATOM 6123 N N . ASN B 1 174 ? 12.445 -25.812 -29.266 1 82.75 174 ASN B N 1
ATOM 6124 C CA . ASN B 1 174 ? 11.805 -27.094 -28.984 1 82.75 174 ASN B CA 1
ATOM 6125 C C . ASN B 1 174 ? 10.508 -27.266 -29.766 1 82.75 174 ASN B C 1
ATOM 6127 O O . ASN B 1 174 ? 10.07 -28.391 -30.016 1 82.75 174 ASN B O 1
ATOM 6131 N N . GLY B 1 175 ? 9.836 -26.203 -29.938 1 87.44 175 GLY B N 1
ATOM 6132 C CA . GLY B 1 175 ? 8.672 -26.172 -30.812 1 87.44 175 GLY B CA 1
ATOM 6133 C C . GLY B 1 175 ? 7.395 -26.594 -30.109 1 87.44 175 GLY B C 1
ATOM 6134 O O . GLY B 1 175 ? 6.363 -26.781 -30.75 1 87.44 175 GLY B O 1
ATOM 6135 N N . ARG B 1 176 ? 7.406 -26.953 -28.875 1 92.75 176 ARG B N 1
ATOM 6136 C CA . ARG B 1 176 ? 6.207 -27.297 -28.125 1 92.75 176 ARG B CA 1
ATOM 6137 C C . ARG B 1 176 ? 6.129 -26.5 -26.828 1 92.75 176 ARG B C 1
ATOM 6139 O O . ARG B 1 176 ? 7.152 -26.234 -26.188 1 92.75 176 ARG B O 1
ATOM 6146 N N . PHE B 1 177 ? 4.848 -26.109 -26.453 1 95.94 177 PHE B N 1
ATOM 6147 C CA . PHE B 1 177 ? 4.711 -25.375 -25.203 1 95.94 177 PHE B CA 1
ATOM 6148 C C . PHE B 1 177 ? 3.318 -25.547 -24.609 1 95.94 177 PHE B C 1
ATOM 6150 O O . PHE B 1 177 ? 2.42 -26.078 -25.281 1 95.94 177 PHE B O 1
ATOM 6157 N N . SER B 1 178 ? 3.174 -25.297 -23.375 1 96.44 178 SER B N 1
ATOM 6158 C CA . SER B 1 178 ? 1.898 -25.25 -22.656 1 96.44 178 SER B CA 1
ATOM 6159 C C . SER B 1 178 ? 1.665 -23.891 -22.016 1 96.44 178 SER B C 1
ATOM 6161 O O . SER B 1 178 ? 2.615 -23.156 -21.75 1 96.44 178 SER B O 1
ATOM 6163 N N . LEU B 1 179 ? 0.364 -23.562 -21.812 1 96.81 179 LEU B N 1
ATOM 6164 C CA . LEU B 1 179 ? 0.035 -22.25 -21.281 1 96.81 179 LEU B CA 1
ATOM 6165 C C . LEU B 1 179 ? -0.798 -22.359 -20.016 1 96.81 179 LEU B C 1
ATOM 6167 O O . LEU B 1 179 ? -1.54 -23.328 -19.828 1 96.81 179 LEU B O 1
ATOM 6171 N N . GLN B 1 180 ? -0.608 -21.5 -19.109 1 95.31 180 GLN B N 1
ATOM 6172 C CA . GLN B 1 180 ? -1.576 -21.234 -18.047 1 95.31 180 GLN B CA 1
ATOM 6173 C C . GLN B 1 180 ? -2.045 -19.781 -18.094 1 95.31 180 GLN B C 1
ATOM 6175 O O . GLN B 1 180 ? -1.25 -18.875 -18.344 1 95.31 180 GLN B O 1
ATOM 6180 N N . ILE B 1 181 ? -3.32 -19.594 -17.953 1 94.75 181 ILE B N 1
ATOM 6181 C CA . ILE B 1 181 ? -3.928 -18.281 -18.141 1 94.75 181 ILE B CA 1
ATOM 6182 C C . ILE B 1 181 ? -4.867 -17.984 -16.969 1 94.75 181 ILE B C 1
ATOM 6184 O O . ILE B 1 181 ? -5.574 -18.859 -16.484 1 94.75 181 ILE B O 1
ATOM 6188 N N . ASP B 1 182 ? -4.738 -16.812 -16.484 1 90.69 182 ASP B N 1
ATOM 6189 C CA . ASP B 1 182 ? -5.648 -16.328 -15.453 1 90.69 182 ASP B CA 1
ATOM 6190 C C . ASP B 1 182 ? -5.848 -14.812 -15.562 1 90.69 182 ASP B C 1
ATOM 6192 O O . ASP B 1 182 ? -5.027 -14.109 -16.156 1 90.69 182 ASP B O 1
ATOM 6196 N N . GLU B 1 183 ? -6.977 -14.375 -15.133 1 88.88 183 GLU B N 1
ATOM 6197 C CA . GLU B 1 183 ? -7.312 -12.961 -15.195 1 88.88 183 GLU B CA 1
ATOM 6198 C C . GLU B 1 183 ? -7.594 -12.391 -13.812 1 88.88 183 GLU B C 1
ATOM 6200 O O . GLU B 1 183 ? -8.195 -13.062 -12.969 1 88.88 183 GLU B O 1
ATOM 6205 N N . SER B 1 184 ? -7.039 -11.195 -13.562 1 81.88 184 SER B N 1
ATOM 6206 C CA . SER B 1 184 ? -7.312 -10.516 -12.305 1 81.88 184 SER B CA 1
ATOM 6207 C C . SER B 1 184 ? -7.512 -9.016 -12.508 1 81.88 184 SER B C 1
ATOM 6209 O O . SER B 1 184 ? -7.02 -8.453 -13.484 1 81.88 184 SER B O 1
ATOM 6211 N N . THR B 1 185 ? -8.266 -8.43 -11.672 1 78 185 THR B N 1
ATOM 6212 C CA . THR B 1 185 ? -8.492 -6.988 -11.734 1 78 185 THR B CA 1
ATOM 6213 C C . THR B 1 185 ? -7.504 -6.246 -10.852 1 78 185 THR B C 1
ATOM 6215 O O . THR B 1 185 ? -7.328 -6.59 -9.68 1 78 185 THR B O 1
ATOM 6218 N N . ASP B 1 186 ? -6.871 -5.344 -11.367 1 75.69 186 ASP B N 1
ATOM 6219 C CA . ASP B 1 186 ? -5.902 -4.582 -10.578 1 75.69 186 ASP B CA 1
ATOM 6220 C C . ASP B 1 186 ? -6.59 -3.463 -9.797 1 75.69 186 ASP B C 1
ATOM 6222 O O . ASP B 1 186 ? -7.812 -3.322 -9.852 1 75.69 186 ASP B O 1
ATOM 6226 N N . LEU B 1 187 ? -5.871 -2.707 -8.992 1 67.12 187 LEU B N 1
ATOM 6227 C CA . LEU B 1 187 ? -6.41 -1.698 -8.086 1 67.12 187 LEU B CA 1
ATOM 6228 C C . LEU B 1 187 ? -7.07 -0.566 -8.867 1 67.12 187 LEU B C 1
ATOM 6230 O O . LEU B 1 187 ? -7.945 0.126 -8.344 1 67.12 187 LEU B O 1
ATOM 6234 N N . SER B 1 188 ? -6.625 -0.379 -10.125 1 66.31 188 SER B N 1
ATOM 6235 C CA . SER B 1 188 ? -7.227 0.661 -10.953 1 66.31 188 SER B CA 1
ATOM 6236 C C . SER B 1 188 ? -8.531 0.182 -11.586 1 66.31 188 SER B C 1
ATOM 6238 O O . SER B 1 188 ? -9.227 0.952 -12.25 1 66.31 188 SER B O 1
ATOM 6240 N N . GLY B 1 189 ? -8.844 -1.087 -11.367 1 70.12 189 GLY B N 1
ATOM 6241 C CA . GLY B 1 189 ? -10.062 -1.646 -11.93 1 70.12 189 GLY B CA 1
ATOM 6242 C C . GLY B 1 189 ? -9.852 -2.281 -13.289 1 70.12 189 GLY B C 1
ATOM 6243 O O . GLY B 1 189 ? -10.781 -2.842 -13.875 1 70.12 189 GLY B O 1
ATOM 6244 N N . ALA B 1 190 ? -8.703 -2.234 -13.719 1 76.12 190 ALA B N 1
ATOM 6245 C CA . ALA B 1 190 ? -8.391 -2.822 -15.016 1 76.12 190 ALA B CA 1
ATOM 6246 C C . ALA B 1 190 ? -8.195 -4.332 -14.898 1 76.12 190 ALA B C 1
ATOM 6248 O O . ALA B 1 190 ? -7.613 -4.816 -13.922 1 76.12 190 ALA B O 1
ATOM 6249 N N . ALA B 1 191 ? -8.789 -5.047 -15.852 1 83.88 191 ALA B N 1
ATOM 6250 C CA . ALA B 1 191 ? -8.586 -6.492 -15.898 1 83.88 191 ALA B CA 1
ATOM 6251 C C . ALA B 1 191 ? -7.258 -6.832 -16.562 1 83.88 191 ALA B C 1
ATOM 6253 O O . ALA B 1 191 ? -6.969 -6.359 -17.672 1 83.88 191 ALA B O 1
ATOM 6254 N N . GLN B 1 192 ? -6.453 -7.566 -15.859 1 88.69 192 GLN B N 1
ATOM 6255 C CA . GLN B 1 192 ? -5.156 -7.988 -16.375 1 88.69 192 GLN B CA 1
ATOM 6256 C C . GLN B 1 192 ? -5.145 -9.484 -16.672 1 88.69 192 GLN B C 1
ATOM 6258 O O . GLN B 1 192 ? -5.473 -10.297 -15.805 1 88.69 192 GLN B O 1
ATOM 6263 N N . LEU B 1 193 ? -4.812 -9.812 -17.906 1 92.5 193 LEU B N 1
ATOM 6264 C CA . LEU B 1 193 ? -4.68 -11.203 -18.328 1 92.5 193 LEU B CA 1
ATOM 6265 C C . LEU B 1 193 ? -3.223 -11.648 -18.281 1 92.5 193 LEU B C 1
ATOM 6267 O O . LEU B 1 193 ? -2.371 -11.07 -18.969 1 92.5 193 LEU B O 1
ATOM 6271 N N . LEU B 1 194 ? -2.953 -12.641 -17.438 1 94.56 194 LEU B N 1
ATOM 6272 C CA . LEU B 1 194 ? -1.604 -13.188 -17.344 1 94.56 194 LEU B CA 1
ATOM 6273 C C . LEU B 1 194 ? -1.501 -14.531 -18.062 1 94.56 194 LEU B C 1
ATOM 6275 O O . LEU B 1 194 ? -2.404 -15.359 -17.969 1 94.56 194 LEU B O 1
ATOM 6279 N N . THR B 1 195 ? -0.483 -14.648 -18.797 1 96.62 195 THR B N 1
ATOM 6280 C CA . THR B 1 195 ? -0.205 -15.891 -19.516 1 96.62 195 THR B CA 1
ATOM 6281 C C . THR B 1 195 ? 1.218 -16.375 -19.234 1 96.62 195 THR B C 1
ATOM 6283 O O . THR B 1 195 ? 2.184 -15.656 -19.5 1 96.62 195 THR B O 1
ATOM 6286 N N . PHE B 1 196 ? 1.361 -17.547 -18.672 1 96.31 196 PHE B N 1
ATOM 6287 C CA . PHE B 1 196 ? 2.656 -18.203 -18.484 1 96.31 196 PHE B CA 1
ATOM 6288 C C . PHE B 1 196 ? 2.857 -19.312 -19.5 1 96.31 196 PHE B C 1
ATOM 6290 O O . PHE B 1 196 ? 1.891 -19.922 -19.953 1 96.31 196 PHE B O 1
ATOM 6297 N N . ILE B 1 197 ? 4.043 -19.531 -19.812 1 96.69 197 ILE B N 1
ATOM 6298 C CA . ILE B 1 197 ? 4.383 -20.547 -20.797 1 96.69 197 ILE B CA 1
ATOM 6299 C C . ILE B 1 197 ? 5.367 -21.547 -20.203 1 96.69 197 ILE B C 1
ATOM 6301 O O . ILE B 1 197 ? 6.25 -21.156 -19.422 1 96.69 197 ILE B O 1
ATOM 6305 N N . ARG B 1 198 ? 5.117 -22.75 -20.422 1 95.06 198 ARG B N 1
ATOM 6306 C CA . ARG B 1 198 ? 6.027 -23.828 -20.047 1 95.06 198 ARG B CA 1
ATOM 6307 C C . ARG B 1 198 ? 6.668 -24.438 -21.297 1 95.06 198 ARG B C 1
ATOM 6309 O O . ARG B 1 198 ? 5.98 -24.719 -22.281 1 95.06 198 ARG B O 1
ATOM 6316 N N . TYR B 1 199 ? 8 -24.656 -21.297 1 94.56 199 TYR B N 1
ATOM 6317 C CA . TYR B 1 199 ? 8.742 -25.125 -22.469 1 94.56 199 TYR B CA 1
ATOM 6318 C C . TYR B 1 199 ? 10 -25.875 -22.031 1 94.56 199 TYR B C 1
ATOM 6320 O O . TYR B 1 199 ? 10.477 -25.703 -20.906 1 94.56 199 TYR B O 1
ATOM 6328 N N . ALA B 1 200 ? 10.438 -26.75 -22.906 1 93.44 200 ALA B N 1
ATOM 6329 C CA . ALA B 1 200 ? 11.688 -27.469 -22.672 1 93.44 200 ALA B CA 1
ATOM 6330 C C . ALA B 1 200 ? 12.867 -26.734 -23.281 1 93.44 200 ALA B C 1
ATOM 6332 O O . ALA B 1 200 ? 12.773 -26.219 -24.406 1 93.44 200 ALA B O 1
ATOM 6333 N N . PHE B 1 201 ? 13.891 -26.547 -22.469 1 92.94 201 PHE B N 1
ATOM 6334 C CA . PHE B 1 201 ? 15.102 -25.875 -22.938 1 92.94 201 PHE B CA 1
ATOM 6335 C C . PHE B 1 201 ? 16.328 -26.438 -22.234 1 92.94 201 PHE B C 1
ATOM 6337 O O . PHE B 1 201 ? 16.359 -26.531 -21 1 92.94 201 PHE B O 1
ATOM 6344 N N . GLU B 1 202 ? 17.281 -26.844 -22.984 1 90.56 202 GLU B N 1
ATOM 6345 C CA . GLU B 1 202 ? 18.547 -27.375 -22.484 1 90.56 202 GLU B CA 1
ATOM 6346 C C . GLU B 1 202 ? 18.312 -28.531 -21.516 1 90.56 202 GLU B C 1
ATOM 6348 O O . GLU B 1 202 ? 18.875 -28.547 -20.422 1 90.56 202 GLU B O 1
ATOM 6353 N N . GLY B 1 203 ? 17.328 -29.375 -21.859 1 88 203 GLY B N 1
ATOM 6354 C CA . GLY B 1 203 ? 17.109 -30.609 -21.125 1 88 203 GLY B CA 1
ATOM 6355 C C . GLY B 1 203 ? 16.297 -30.406 -19.859 1 88 203 GLY B C 1
ATOM 6356 O O . GLY B 1 203 ? 16.125 -31.344 -19.062 1 88 203 GLY B O 1
ATOM 6357 N N . LYS B 1 204 ? 15.805 -29.25 -19.656 1 90.62 204 LYS B N 1
ATOM 6358 C CA . LYS B 1 204 ? 15.008 -28.953 -18.469 1 90.62 204 LYS B CA 1
ATOM 6359 C C . LYS B 1 204 ? 13.688 -28.281 -18.844 1 90.62 204 LYS B C 1
ATOM 6361 O O . LYS B 1 204 ? 13.586 -27.672 -19.922 1 90.62 204 LYS B O 1
ATOM 6366 N N . MET B 1 205 ? 12.742 -28.5 -18 1 91.12 205 MET B N 1
ATOM 6367 C CA . MET B 1 205 ? 11.469 -27.812 -18.188 1 91.12 205 MET B CA 1
ATOM 6368 C C . MET B 1 205 ? 11.484 -26.438 -17.5 1 91.12 205 MET B C 1
ATOM 6370 O O . MET B 1 205 ? 11.867 -26.328 -16.344 1 91.12 205 MET B O 1
ATOM 6374 N N . HIS B 1 206 ? 11.164 -25.391 -18.266 1 92.5 206 HIS B N 1
ATOM 6375 C CA . HIS B 1 206 ? 11.148 -24.031 -17.75 1 92.5 206 HIS B CA 1
ATOM 6376 C C . HIS B 1 206 ? 9.758 -23.406 -17.859 1 92.5 206 HIS B C 1
ATOM 6378 O O . HIS B 1 206 ? 8.906 -23.906 -18.594 1 92.5 206 HIS B O 1
ATOM 6384 N N . HIS B 1 207 ? 9.5 -22.516 -17.078 1 93.88 207 HIS B N 1
ATOM 6385 C CA . HIS B 1 207 ? 8.305 -21.688 -17.219 1 93.88 207 HIS B CA 1
ATOM 6386 C C . HIS B 1 207 ? 8.641 -20.219 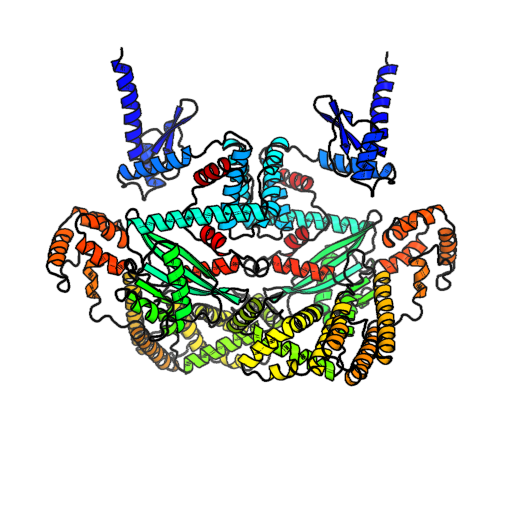-17.078 1 93.88 207 HIS B C 1
ATOM 6388 O O . HIS B 1 207 ? 9.633 -19.859 -16.453 1 93.88 207 HIS B O 1
ATOM 6394 N N . ASP B 1 208 ? 7.875 -19.359 -17.688 1 95.88 208 ASP B N 1
ATOM 6395 C CA . ASP B 1 208 ? 8.117 -17.922 -17.625 1 95.88 208 ASP B CA 1
ATOM 6396 C C . ASP B 1 208 ? 6.867 -17.141 -18 1 95.88 208 ASP B C 1
ATOM 6398 O O . ASP B 1 208 ? 5.934 -17.688 -18.594 1 95.88 208 ASP B O 1
ATOM 6402 N N . LEU B 1 209 ? 6.875 -15.898 -17.625 1 97.12 209 LEU B N 1
ATOM 6403 C CA . LEU B 1 209 ? 5.797 -14.992 -18.016 1 97.12 209 LEU B CA 1
ATOM 6404 C C . LEU B 1 209 ? 5.863 -14.68 -19.516 1 97.12 209 LEU B C 1
ATOM 6406 O O . LEU B 1 209 ? 6.883 -14.18 -20 1 97.12 209 LEU B O 1
ATOM 6410 N N . LEU B 1 210 ? 4.84 -15.008 -20.203 1 97.44 210 LEU B N 1
ATOM 6411 C CA . LEU B 1 210 ? 4.805 -14.75 -21.641 1 97.44 210 LEU B CA 1
ATOM 6412 C C . LEU B 1 210 ? 4.141 -13.406 -21.938 1 97.44 210 LEU B C 1
ATOM 6414 O O . LEU B 1 210 ? 4.695 -12.578 -22.656 1 97.44 210 LEU B O 1
ATOM 6418 N N . PHE B 1 211 ? 2.902 -13.242 -21.344 1 96.12 211 PHE B N 1
ATOM 6419 C CA . PHE B 1 211 ? 2.18 -12 -21.609 1 96.12 211 PHE B CA 1
ATOM 6420 C C . PHE B 1 211 ? 1.516 -11.484 -20.344 1 96.12 211 PHE B C 1
ATOM 6422 O O . PHE B 1 211 ? 1.163 -12.266 -19.453 1 96.12 211 PHE B O 1
ATOM 6429 N N . CYS B 1 212 ? 1.471 -10.25 -20.219 1 94.44 212 CYS B N 1
ATOM 6430 C CA . CYS B 1 212 ? 0.584 -9.508 -19.328 1 94.44 212 CYS B CA 1
ATOM 6431 C C . CYS B 1 212 ? -0.192 -8.445 -20.094 1 94.44 212 CYS B C 1
ATOM 6433 O O . CYS B 1 212 ? 0.366 -7.41 -20.469 1 94.44 212 CYS B O 1
ATOM 6435 N N . SER B 1 213 ? -1.455 -8.656 -20.312 1 91.06 213 SER B N 1
ATOM 6436 C CA . SER B 1 213 ? -2.232 -7.777 -21.172 1 91.06 213 SER B CA 1
ATOM 6437 C C . SER B 1 213 ? -3.41 -7.16 -20.438 1 91.06 213 SER B C 1
ATOM 6439 O O . SER B 1 213 ? -4.145 -7.863 -19.734 1 91.06 213 SER B O 1
ATOM 6441 N N . ALA B 1 214 ? -3.5 -5.902 -20.562 1 86.5 214 ALA B N 1
ATOM 6442 C CA . ALA B 1 214 ? -4.68 -5.23 -20.031 1 86.5 214 ALA B CA 1
ATOM 6443 C C . ALA B 1 214 ? -5.898 -5.461 -20.922 1 86.5 214 ALA B C 1
ATOM 6445 O O . ALA B 1 214 ? -5.828 -5.262 -22.141 1 86.5 214 ALA B O 1
ATOM 6446 N N . MET B 1 215 ? -6.922 -6.023 -20.297 1 84.88 215 MET B N 1
ATOM 6447 C CA . MET B 1 215 ? -8.133 -6.332 -21.062 1 84.88 215 MET B CA 1
ATOM 6448 C C . MET B 1 215 ? -9.102 -5.152 -21.047 1 84.88 215 MET B C 1
ATOM 6450 O O . MET B 1 215 ? -9.227 -4.461 -20.031 1 84.88 215 MET B O 1
ATOM 6454 N N . GLU B 1 216 ? -9.648 -4.918 -22.172 1 74.81 216 GLU B N 1
ATOM 6455 C CA . GLU B 1 216 ? -10.641 -3.848 -22.281 1 74.81 216 GLU B CA 1
ATOM 6456 C C . GLU B 1 216 ? -12.055 -4.406 -22.344 1 74.81 216 GLU B C 1
ATOM 6458 O O . GLU B 1 216 ? -12.258 -5.551 -22.75 1 74.81 216 GLU B O 1
ATOM 6463 N N . GLY B 1 217 ? -12.961 -3.762 -21.812 1 72.62 217 GLY B N 1
ATOM 6464 C CA . GLY B 1 217 ? -14.359 -4.109 -21.953 1 72.62 217 GLY B CA 1
ATOM 6465 C C . GLY B 1 217 ? -14.805 -5.188 -20.984 1 72.62 217 GLY B C 1
ATOM 6466 O O . GLY B 1 217 ? -14.5 -5.121 -19.781 1 72.62 217 GLY B O 1
ATOM 6467 N N . LYS B 1 218 ? -15.68 -6.199 -21.438 1 69.75 218 LYS B N 1
ATOM 6468 C CA . LYS B 1 218 ? -16.328 -7.176 -20.578 1 69.75 218 LYS B CA 1
ATOM 6469 C C . LYS B 1 218 ? -15.438 -8.391 -20.344 1 69.75 218 LYS B C 1
ATOM 6471 O O . LYS B 1 218 ? -15.703 -9.203 -19.453 1 69.75 218 LYS B O 1
ATOM 6476 N N . CYS B 1 219 ? -14.328 -8.539 -20.906 1 75.19 219 CYS B N 1
ATOM 6477 C CA . CYS B 1 219 ? -13.398 -9.648 -20.734 1 75.19 219 CYS B CA 1
ATOM 6478 C C . CYS B 1 219 ? -14.102 -10.984 -20.953 1 75.19 219 CYS B C 1
ATOM 6480 O O . CYS B 1 219 ? -14 -11.883 -20.109 1 75.19 219 CYS B O 1
ATOM 6482 N N . THR B 1 220 ? -14.906 -11.07 -22.078 1 80.88 220 THR B N 1
ATOM 6483 C CA . THR B 1 220 ? -15.57 -12.328 -22.406 1 80.88 220 THR B CA 1
ATOM 6484 C C . THR B 1 220 ? -14.555 -13.359 -22.891 1 80.88 220 THR B C 1
ATOM 6486 O O . THR B 1 220 ? -13.391 -13.031 -23.141 1 80.88 220 THR B O 1
ATOM 6489 N N . GLY B 1 221 ? -15.023 -14.602 -22.969 1 85.12 221 GLY B N 1
ATOM 6490 C CA . GLY B 1 221 ? -14.164 -15.648 -23.484 1 85.12 221 GLY B CA 1
ATOM 6491 C C . GLY B 1 221 ? -13.617 -15.336 -24.859 1 85.12 221 GLY B C 1
ATOM 6492 O O . GLY B 1 221 ? -12.445 -15.609 -25.156 1 85.12 221 GLY B O 1
ATOM 6493 N N . ARG B 1 222 ? -14.422 -14.742 -25.656 1 87.62 222 ARG B N 1
ATOM 6494 C CA . ARG B 1 222 ? -14 -14.367 -27 1 87.62 222 ARG B CA 1
ATOM 6495 C C . ARG B 1 222 ? -12.969 -13.25 -26.969 1 87.62 222 ARG B C 1
ATOM 6497 O O . ARG B 1 222 ? -12.023 -13.242 -27.766 1 87.62 222 ARG B O 1
ATOM 6504 N N . ASP B 1 223 ? -13.188 -12.328 -26.062 1 87.38 223 ASP B N 1
ATOM 6505 C CA . ASP B 1 223 ? -12.227 -11.242 -25.906 1 87.38 223 ASP B CA 1
ATOM 6506 C C . ASP B 1 223 ? -10.852 -11.773 -25.516 1 87.38 223 ASP B C 1
ATOM 6508 O O . ASP B 1 223 ? -9.836 -11.328 -26.031 1 87.38 223 ASP B O 1
ATOM 6512 N N . ILE B 1 224 ? -10.883 -12.703 -24.609 1 91.12 224 ILE B N 1
ATOM 6513 C CA . ILE B 1 224 ? -9.641 -13.297 -24.109 1 91.12 224 ILE B CA 1
ATOM 6514 C C . ILE B 1 224 ? -8.938 -14.039 -25.25 1 91.12 224 ILE B C 1
ATOM 6516 O O . ILE B 1 224 ? -7.73 -13.891 -25.438 1 91.12 224 ILE B O 1
ATOM 6520 N N . PHE B 1 225 ? -9.703 -14.75 -26 1 93.25 225 PHE B N 1
ATOM 6521 C CA . PHE B 1 225 ? -9.141 -15.5 -27.109 1 93.25 225 PHE B CA 1
ATOM 6522 C C . PHE B 1 225 ? -8.523 -14.555 -28.141 1 93.25 225 PHE B C 1
ATOM 6524 O O . PHE B 1 225 ? -7.406 -14.781 -28.609 1 93.25 225 PHE B O 1
ATOM 6531 N N . THR B 1 226 ? -9.273 -13.516 -28.484 1 92.25 226 THR B N 1
ATOM 6532 C CA . THR B 1 226 ? -8.805 -12.586 -29.5 1 92.25 226 THR B CA 1
ATOM 6533 C C . THR B 1 226 ? -7.496 -11.93 -29.062 1 92.25 226 THR B C 1
ATOM 6535 O O . THR B 1 226 ? -6.57 -11.781 -29.859 1 92.25 226 THR B O 1
ATOM 6538 N N . GLN B 1 227 ? -7.461 -11.617 -27.828 1 92.75 227 GLN B N 1
ATOM 6539 C CA . GLN B 1 227 ? -6.254 -10.992 -27.297 1 92.75 227 GLN B CA 1
ATOM 6540 C C . GLN B 1 227 ? -5.078 -11.961 -27.312 1 92.75 227 GLN B C 1
ATOM 6542 O O . GLN B 1 227 ? -3.986 -11.609 -27.766 1 92.75 227 GLN B O 1
ATOM 6547 N N . LEU B 1 228 ? -5.27 -13.141 -26.812 1 94.56 228 LEU B N 1
ATOM 6548 C CA . LEU B 1 228 ? -4.199 -14.133 -26.75 1 94.56 228 LEU B CA 1
ATOM 6549 C C . LEU B 1 228 ? -3.754 -14.547 -28.141 1 94.56 228 LEU B C 1
ATOM 6551 O O . LEU B 1 228 ? -2.561 -14.742 -28.391 1 94.56 228 LEU B O 1
ATOM 6555 N N . ASP B 1 229 ? -4.699 -14.719 -29.016 1 95.12 229 ASP B N 1
ATOM 6556 C CA . ASP B 1 229 ? -4.395 -15.086 -30.406 1 95.12 229 ASP B CA 1
ATOM 6557 C C . ASP B 1 229 ? -3.52 -14.031 -31.062 1 95.12 229 ASP B C 1
ATOM 6559 O O . ASP B 1 229 ? -2.541 -14.367 -31.734 1 95.12 229 ASP B O 1
ATOM 6563 N N . SER B 1 230 ? -3.938 -12.812 -30.859 1 94.5 230 SER B N 1
ATOM 6564 C CA . SER B 1 230 ? -3.166 -11.703 -31.422 1 94.5 230 SER B CA 1
ATOM 6565 C C . SER B 1 230 ? -1.762 -11.656 -30.828 1 94.5 230 SER B C 1
ATOM 6567 O O . SER B 1 230 ? -0.784 -11.445 -31.547 1 94.5 230 SER B O 1
ATOM 6569 N N . ASP B 1 231 ? -1.673 -11.859 -29.562 1 95 231 ASP B N 1
ATOM 6570 C CA . ASP B 1 231 ? -0.392 -11.82 -28.859 1 95 231 ASP B CA 1
ATOM 6571 C C . ASP B 1 231 ? 0.53 -12.945 -29.344 1 95 231 ASP B C 1
ATOM 6573 O O . ASP B 1 231 ? 1.728 -12.727 -29.531 1 95 231 ASP B O 1
ATOM 6577 N N . LEU B 1 232 ? 0.028 -14.156 -29.5 1 96 232 LEU B N 1
ATOM 6578 C CA . LEU B 1 232 ? 0.807 -15.297 -29.953 1 96 232 LEU B CA 1
ATOM 6579 C C . LEU B 1 232 ? 1.316 -15.07 -31.375 1 96 232 LEU B C 1
ATOM 6581 O O . LEU B 1 232 ? 2.479 -15.352 -31.672 1 96 232 LEU B O 1
ATOM 6585 N N . GLU B 1 233 ? 0.47 -14.469 -32.156 1 94.69 233 GLU B N 1
ATOM 6586 C CA . GLU B 1 233 ? 0.852 -14.188 -33.562 1 94.69 233 GLU B CA 1
ATOM 6587 C C . GLU B 1 233 ? 1.984 -13.172 -33.625 1 94.69 233 GLU B C 1
ATOM 6589 O O . GLU B 1 233 ? 2.945 -13.344 -34.375 1 94.69 233 GLU B O 1
ATOM 6594 N N . LYS B 1 234 ? 1.829 -12.156 -32.906 1 94.38 234 LYS B N 1
ATOM 6595 C CA . LYS B 1 234 ? 2.854 -11.109 -32.844 1 94.38 234 LYS B CA 1
ATOM 6596 C C . LYS B 1 234 ? 4.188 -11.672 -32.375 1 94.38 234 LYS B C 1
ATOM 6598 O O . LYS B 1 234 ? 5.25 -11.211 -32.781 1 94.38 234 LYS B O 1
ATOM 6603 N N . ALA B 1 235 ? 4.133 -12.68 -31.453 1 94.38 235 ALA B N 1
ATOM 6604 C CA . ALA B 1 235 ? 5.344 -13.266 -30.891 1 94.38 235 ALA B CA 1
ATOM 6605 C C . ALA B 1 235 ? 5.902 -14.352 -31.797 1 94.38 235 ALA B C 1
ATOM 6607 O O . ALA B 1 235 ? 6.977 -14.898 -31.547 1 94.38 235 ALA B O 1
ATOM 6608 N N . GLY B 1 236 ? 5.188 -14.688 -32.812 1 92.75 236 GLY B N 1
ATOM 6609 C CA . GLY B 1 236 ? 5.621 -15.719 -33.75 1 92.75 236 GLY B CA 1
ATOM 6610 C C . GLY B 1 236 ? 5.371 -17.125 -33.25 1 92.75 236 GLY B C 1
ATOM 6611 O O . GLY B 1 236 ? 6.07 -18.062 -33.625 1 92.75 236 GLY B O 1
ATOM 6612 N N . LEU B 1 237 ? 4.492 -17.281 -32.375 1 95.44 237 LEU B N 1
ATOM 6613 C CA . LEU B 1 237 ? 4.105 -18.578 -31.859 1 95.44 237 LEU B CA 1
ATOM 6614 C C . LEU B 1 237 ? 2.781 -19.031 -32.469 1 95.44 237 LEU B C 1
ATOM 6616 O O . LEU B 1 237 ? 1.966 -18.203 -32.875 1 95.44 237 LEU B O 1
ATOM 6620 N N . ARG B 1 238 ? 2.609 -20.359 -32.562 1 94.38 238 ARG B N 1
ATOM 6621 C CA . ARG B 1 238 ? 1.409 -20.906 -33.219 1 94.38 238 ARG B CA 1
ATOM 6622 C C . ARG B 1 238 ? 0.679 -21.844 -32.25 1 94.38 238 ARG B C 1
ATOM 6624 O O . ARG B 1 238 ? 1.311 -22.594 -31.5 1 94.38 238 ARG B O 1
ATOM 6631 N N . TRP B 1 239 ? -0.644 -21.891 -32.406 1 95.5 239 TRP B N 1
ATOM 6632 C CA . TRP B 1 239 ? -1.476 -22.781 -31.609 1 95.5 239 TRP B CA 1
ATOM 6633 C C . TRP B 1 239 ? -1.133 -24.234 -31.906 1 95.5 239 TRP B C 1
ATOM 6635 O O . TRP B 1 239 ? -1.303 -25.109 -31.047 1 95.5 239 TRP B O 1
ATOM 6645 N N . ALA B 1 240 ? -0.64 -24.516 -33.031 1 93.06 240 ALA B N 1
ATOM 6646 C CA . ALA B 1 240 ? -0.288 -25.875 -33.438 1 93.06 240 ALA B CA 1
ATOM 6647 C C . ALA B 1 240 ? 0.772 -26.469 -32.5 1 93.06 240 ALA B C 1
ATOM 6649 O O . ALA B 1 240 ? 0.834 -27.688 -32.312 1 93.06 240 ALA B O 1
ATOM 6650 N N . SER B 1 241 ? 1.57 -25.594 -31.938 1 93.62 241 SER B N 1
ATOM 6651 C CA . SER B 1 241 ? 2.654 -26.031 -31.062 1 93.62 241 SER B CA 1
ATOM 6652 C C . SER B 1 241 ? 2.197 -26.094 -29.609 1 93.62 241 SER B C 1
ATOM 6654 O O . SER B 1 241 ? 2.955 -26.516 -28.734 1 93.62 241 SER B O 1
ATOM 6656 N N . CYS B 1 242 ? 0.973 -25.688 -29.359 1 95.56 242 CYS B N 1
ATOM 6657 C CA . CYS B 1 242 ? 0.455 -25.656 -28 1 95.56 242 CYS B CA 1
ATOM 6658 C C . CYS B 1 242 ? -0.096 -27.016 -27.594 1 95.56 242 CYS B C 1
ATOM 6660 O O . CYS B 1 242 ? -0.982 -27.562 -28.266 1 95.56 242 CYS B O 1
ATOM 6662 N N . VAL B 1 243 ? 0.431 -27.531 -26.531 1 94.12 243 VAL B N 1
ATOM 6663 C CA . VAL B 1 243 ? 0.045 -28.859 -26.078 1 94.12 243 VAL B CA 1
ATOM 6664 C C . VAL B 1 243 ? -1.189 -28.781 -25.188 1 94.12 243 VAL B C 1
ATOM 6666 O O . VAL B 1 243 ? -2.086 -29.625 -25.266 1 94.12 243 VAL B O 1
ATOM 6669 N N . SER B 1 244 ? -1.156 -27.75 -24.344 1 95.75 244 SER B N 1
ATOM 6670 C CA . SER B 1 244 ? -2.24 -27.672 -23.359 1 95.75 244 SER B CA 1
ATOM 6671 C C . SER B 1 244 ? -2.402 -26.25 -22.844 1 95.75 244 SER B C 1
ATOM 6673 O O . SER B 1 244 ? -1.486 -25.438 -22.953 1 95.75 244 SER B O 1
ATOM 6675 N N . VAL B 1 245 ? -3.629 -25.984 -22.312 1 95.56 245 VAL B N 1
ATOM 6676 C CA . VAL B 1 245 ? -3.939 -24.719 -21.656 1 95.56 245 VAL B CA 1
ATOM 6677 C C . VAL B 1 245 ? -4.617 -24.984 -20.312 1 95.56 245 VAL B C 1
ATOM 6679 O O . VAL B 1 245 ? -5.57 -25.75 -20.234 1 95.56 245 VAL B O 1
ATOM 6682 N N . CYS B 1 246 ? -4.035 -24.375 -19.328 1 94.12 246 CYS B N 1
ATOM 6683 C CA . CYS B 1 246 ? -4.621 -24.469 -17.984 1 94.12 246 CYS B CA 1
ATOM 6684 C C . CYS B 1 246 ? -5.301 -23.172 -17.594 1 94.12 246 CYS B C 1
ATOM 6686 O O . CYS B 1 246 ? -4.711 -22.094 -17.719 1 94.12 246 CYS B O 1
ATOM 6688 N N . THR B 1 247 ? -6.574 -23.188 -17.109 1 92.31 247 THR B N 1
ATOM 6689 C CA . THR B 1 247 ? -7.336 -22.016 -16.703 1 92.31 247 THR B CA 1
ATOM 6690 C C . THR B 1 247 ? -8.047 -22.25 -15.367 1 92.31 247 THR B C 1
ATOM 6692 O O . THR B 1 247 ? -8.031 -23.375 -14.852 1 92.31 247 THR B O 1
ATOM 6695 N N . ASP B 1 248 ? -8.578 -21.203 -14.555 1 79.81 248 ASP B N 1
ATOM 6696 C CA . ASP B 1 248 ? -9.234 -21.328 -13.258 1 79.81 248 ASP B CA 1
ATOM 6697 C C . ASP B 1 248 ? -10.656 -21.859 -13.414 1 79.81 248 ASP B C 1
ATOM 6699 O O . ASP B 1 248 ? -11.344 -22.109 -12.422 1 79.81 248 ASP B O 1
ATOM 6703 N N . GLY B 1 249 ? -11.148 -22.188 -14.609 1 69.56 249 GLY B N 1
ATOM 6704 C CA . GLY B 1 249 ? -12.461 -22.781 -14.82 1 69.56 249 GLY B CA 1
ATOM 6705 C C . GLY B 1 249 ? -13.586 -21.766 -14.82 1 69.56 249 GLY B C 1
ATOM 6706 O O . GLY B 1 249 ? -14.766 -22.141 -14.859 1 69.56 249 GLY B O 1
ATOM 6707 N N . ALA B 1 250 ? -13.289 -20.484 -14.594 1 69.69 250 ALA B N 1
ATOM 6708 C CA . ALA B 1 250 ? -14.336 -19.469 -14.648 1 69.69 250 ALA B CA 1
ATOM 6709 C C . ALA B 1 250 ? -15.141 -19.578 -15.938 1 69.69 250 ALA B C 1
ATOM 6711 O O . ALA B 1 250 ? -14.664 -20.141 -16.938 1 69.69 250 ALA B O 1
ATOM 6712 N N . ALA B 1 251 ? -16.328 -19.156 -15.867 1 61.97 251 ALA B N 1
ATOM 6713 C CA . ALA B 1 251 ? -17.266 -19.297 -16.984 1 61.97 251 ALA B CA 1
ATOM 6714 C C . ALA B 1 251 ? -16.688 -18.719 -18.266 1 61.97 251 ALA B C 1
ATOM 6716 O O . ALA B 1 251 ? -16.812 -19.312 -19.344 1 61.97 251 ALA B O 1
ATOM 6717 N N . ALA B 1 252 ? -16.094 -17.625 -18.125 1 67 252 ALA B N 1
ATOM 6718 C CA . ALA B 1 252 ? -15.516 -16.984 -19.312 1 67 252 ALA B CA 1
ATOM 6719 C C . ALA B 1 252 ? -14.422 -17.859 -19.938 1 67 252 ALA B C 1
ATOM 6721 O O . ALA B 1 252 ? -14.227 -17.844 -21.141 1 67 252 ALA B O 1
ATOM 6722 N N . MET B 1 253 ? -13.883 -18.641 -19.109 1 75.69 253 MET B N 1
ATOM 6723 C CA . MET B 1 253 ? -12.758 -19.453 -19.562 1 75.69 253 MET B CA 1
ATOM 6724 C C . MET B 1 253 ? -13.227 -20.797 -20.094 1 75.69 253 MET B C 1
ATOM 6726 O O . MET B 1 253 ? -12.75 -21.266 -21.125 1 75.69 253 MET B O 1
ATOM 6730 N N . GLN B 1 254 ? -14.266 -21.297 -19.406 1 70.12 254 GLN B N 1
ATOM 6731 C CA . GLN B 1 254 ? -14.586 -22.703 -19.656 1 70.12 254 GLN B CA 1
ATOM 6732 C C . GLN B 1 254 ? -15.906 -22.844 -20.406 1 70.12 254 GLN B C 1
ATOM 6734 O O . GLN B 1 254 ? -16.266 -23.938 -20.844 1 70.12 254 GLN B O 1
ATOM 6739 N N . GLY B 1 255 ? -16.594 -21.719 -20.672 1 65.12 255 GLY B N 1
ATOM 6740 C CA . GLY B 1 255 ? -17.891 -21.828 -21.312 1 65.12 255 GLY B CA 1
ATOM 6741 C C . GLY B 1 255 ? -17.844 -22.594 -22.625 1 65.12 255 GLY B C 1
ATOM 6742 O O . GLY B 1 255 ? -16.938 -22.422 -23.422 1 65.12 255 GLY B O 1
ATOM 6743 N N . SER B 1 256 ? -18.703 -23.516 -22.828 1 65.56 256 SER B N 1
ATOM 6744 C CA . SER B 1 256 ? -18.703 -24.453 -23.953 1 65.56 256 SER B CA 1
ATOM 6745 C C . SER B 1 256 ? -19.062 -23.766 -25.266 1 65.56 256 SER B C 1
ATOM 6747 O O . SER B 1 256 ? -18.625 -24.188 -26.328 1 65.56 256 SER B O 1
ATOM 6749 N N . ARG B 1 257 ? -19.75 -22.781 -25.141 1 60.22 257 ARG B N 1
ATOM 6750 C CA . ARG B 1 257 ? -20.203 -22.203 -26.391 1 60.22 257 ARG B CA 1
ATOM 6751 C C . ARG B 1 257 ? -19.469 -20.906 -26.703 1 60.22 257 ARG B C 1
ATOM 6753 O O . ARG B 1 257 ? -18.969 -20.719 -27.812 1 60.22 257 ARG B O 1
ATOM 6760 N N . LYS B 1 258 ? -19.359 -20.156 -25.688 1 69.69 258 LYS B N 1
ATOM 6761 C CA . LYS B 1 258 ? -18.828 -18.828 -25.953 1 69.69 258 LYS B CA 1
ATOM 6762 C C . LYS B 1 258 ? -17.609 -18.531 -25.078 1 69.69 258 LYS B C 1
ATOM 6764 O O . LYS B 1 258 ? -17.125 -17.391 -25.047 1 69.69 258 LYS B O 1
ATOM 6769 N N . GLY B 1 259 ? -17.078 -19.656 -24.578 1 81 259 GLY B N 1
ATOM 6770 C CA . GLY B 1 259 ? -15.977 -19.438 -23.672 1 81 259 GLY B CA 1
ATOM 6771 C C . GLY B 1 259 ? -14.617 -19.469 -24.344 1 81 259 GLY B C 1
ATOM 6772 O O . GLY B 1 259 ? -14.531 -19.766 -25.547 1 81 259 GLY B O 1
ATOM 6773 N N . PHE B 1 260 ? -13.641 -19.078 -23.75 1 90.25 260 PHE B N 1
ATOM 6774 C CA . PHE B 1 260 ? -12.266 -19.078 -24.219 1 90.25 260 PHE B CA 1
ATOM 6775 C C . PHE B 1 260 ? -11.875 -20.453 -24.75 1 90.25 260 PHE B C 1
ATOM 6777 O O . PHE B 1 260 ? -11.305 -20.578 -25.828 1 90.25 260 PHE B O 1
ATOM 6784 N N . LYS B 1 261 ? -12.203 -21.469 -24.062 1 90.81 261 LYS B N 1
ATOM 6785 C CA . LYS B 1 261 ? -11.906 -22.844 -24.438 1 90.81 261 LYS B CA 1
ATOM 6786 C C . LYS B 1 261 ? -12.516 -23.188 -25.781 1 90.81 261 LYS B C 1
ATOM 6788 O O . LYS B 1 261 ? -11.844 -23.766 -26.656 1 90.81 261 LYS B O 1
ATOM 6793 N N . ALA B 1 262 ? -13.742 -22.828 -25.938 1 89.75 262 ALA B N 1
ATOM 6794 C CA . ALA B 1 262 ? -14.438 -23.141 -27.172 1 89.75 262 ALA B CA 1
ATOM 6795 C C . ALA B 1 262 ? -13.766 -22.453 -28.375 1 89.75 262 ALA B C 1
ATOM 6797 O O . ALA B 1 262 ? -13.617 -23.047 -29.438 1 89.75 262 ALA B O 1
ATOM 6798 N N . CYS B 1 263 ? -13.352 -21.281 -28.156 1 92.5 263 CYS B N 1
ATOM 6799 C CA . CYS B 1 263 ? -12.711 -20.516 -29.219 1 92.5 263 CYS B CA 1
ATOM 6800 C C . CYS B 1 263 ? -11.375 -21.125 -29.609 1 92.5 263 CYS B C 1
ATOM 6802 O O . CYS B 1 263 ? -11.047 -21.219 -30.797 1 92.5 263 CYS B O 1
ATOM 6804 N N . VAL B 1 264 ? -10.617 -21.594 -28.641 1 93.75 264 VAL B N 1
ATOM 6805 C CA . VAL B 1 264 ? -9.312 -22.188 -28.891 1 93.75 264 VAL B CA 1
ATOM 6806 C C . VAL B 1 264 ? -9.477 -23.516 -29.625 1 93.75 264 VAL B C 1
ATOM 6808 O O . VAL B 1 264 ? -8.758 -23.797 -30.578 1 93.75 264 VAL B O 1
ATOM 6811 N N . LEU B 1 265 ? -10.398 -24.344 -29.203 1 93.31 265 LEU B N 1
ATOM 6812 C CA . LEU B 1 265 ? -10.602 -25.672 -29.781 1 93.31 265 LEU B CA 1
ATOM 6813 C C . LEU B 1 265 ? -11.102 -25.578 -31.203 1 93.31 265 LEU B C 1
ATOM 6815 O O . LEU B 1 265 ? -10.93 -26.516 -32 1 93.31 265 LEU B O 1
ATOM 6819 N N . GLU B 1 266 ? -11.719 -24.484 -31.531 1 91.56 266 GLU B N 1
ATOM 6820 C CA . GLU B 1 266 ? -12.133 -24.25 -32.906 1 91.56 266 GLU B CA 1
ATOM 6821 C C . GLU B 1 266 ? -10.93 -24.125 -33.844 1 91.56 266 GLU B C 1
ATOM 6823 O O . GLU B 1 266 ? -10.961 -24.594 -34.969 1 91.56 266 GLU B O 1
ATOM 6828 N N . VAL B 1 267 ? -9.891 -23.516 -33.375 1 93 267 VAL B N 1
ATOM 6829 C CA . VAL B 1 267 ? -8.719 -23.281 -34.188 1 93 267 VAL B CA 1
ATOM 6830 C C . VAL B 1 267 ? -7.695 -24.391 -34 1 93 267 VAL B C 1
ATOM 6832 O O . VAL B 1 267 ? -6.895 -24.688 -34.875 1 93 267 VAL B O 1
ATOM 6835 N N . ALA B 1 268 ? -7.66 -24.953 -32.781 1 94.94 268 ALA B N 1
ATOM 6836 C CA . ALA B 1 268 ? -6.711 -26 -32.406 1 94.94 268 ALA B CA 1
ATOM 6837 C C . ALA B 1 268 ? -7.379 -27.094 -31.578 1 94.94 268 ALA B C 1
ATOM 6839 O O . ALA B 1 268 ? -7.211 -27.125 -30.344 1 94.94 268 ALA B O 1
ATOM 6840 N N . PRO B 1 269 ? -7.941 -28.031 -32.188 1 94 269 PRO B N 1
ATOM 6841 C CA . PRO B 1 269 ? -8.719 -29.047 -31.484 1 94 269 PRO B CA 1
ATOM 6842 C C . PRO B 1 269 ? -7.844 -30 -30.672 1 94 269 PRO B C 1
ATOM 6844 O O . PRO B 1 269 ? -8.336 -30.672 -29.766 1 94 269 PRO B O 1
ATOM 6847 N N . HIS B 1 270 ? -6.578 -30.062 -30.984 1 92.56 270 HIS B N 1
ATOM 6848 C CA . HIS B 1 270 ? -5.699 -31.016 -30.297 1 92.56 270 HIS B CA 1
ATOM 6849 C C . HIS B 1 270 ? -5.297 -30.5 -28.922 1 92.56 270 HIS B C 1
ATOM 6851 O O . HIS B 1 270 ? -4.785 -31.266 -28.094 1 92.56 270 HIS B O 1
ATOM 6857 N N . VAL B 1 271 ? -5.508 -29.25 -28.625 1 93.88 271 VAL B N 1
ATOM 6858 C CA . VAL B 1 271 ? -5.066 -28.641 -27.375 1 93.88 271 VAL B CA 1
ATOM 6859 C C . VAL B 1 271 ? -5.879 -29.203 -26.203 1 93.88 271 VAL B C 1
ATOM 6861 O O . VAL B 1 271 ? -7.109 -29.219 -26.25 1 93.88 271 VAL B O 1
ATOM 6864 N N . LYS B 1 272 ? -5.18 -29.625 -25.219 1 92.19 272 LYS B N 1
ATOM 6865 C CA . LYS B 1 272 ? -5.844 -30.156 -24.031 1 92.19 272 LYS B CA 1
ATOM 6866 C C . LYS B 1 272 ? -6.086 -29.062 -23 1 92.19 272 LYS B C 1
ATOM 6868 O O . LYS B 1 272 ? -5.176 -28.312 -22.656 1 92.19 272 LYS B O 1
ATOM 6873 N N . PHE B 1 273 ? -7.301 -29 -22.531 1 91.62 273 PHE B N 1
ATOM 6874 C CA . PHE B 1 273 ? -7.625 -28.016 -21.5 1 91.62 273 PHE B CA 1
ATOM 6875 C C . PHE B 1 273 ? -7.672 -28.656 -20.125 1 91.62 273 PHE B C 1
ATOM 6877 O O . PHE B 1 273 ? -8.289 -29.703 -19.938 1 91.62 273 PHE B O 1
ATOM 6884 N N . LEU B 1 274 ? -6.957 -28.062 -19.266 1 90.25 274 LEU B N 1
ATOM 6885 C CA . LEU B 1 274 ? -6.949 -28.531 -17.891 1 90.25 274 LEU B CA 1
ATOM 6886 C C . LEU B 1 274 ? -7.535 -27.469 -16.953 1 90.25 274 LEU B C 1
ATOM 6888 O O . LEU B 1 274 ? -7.27 -26.281 -17.109 1 90.25 274 LEU B O 1
ATOM 6892 N N . HIS B 1 275 ? -8.375 -27.906 -16.078 1 89.81 275 HIS B N 1
ATOM 6893 C CA . HIS B 1 275 ? -8.898 -27.062 -15.016 1 89.81 275 HIS B CA 1
ATOM 6894 C C . HIS B 1 275 ? -7.941 -27 -13.828 1 89.81 275 HIS B C 1
ATOM 6896 O O . HIS B 1 275 ? -7.547 -28.031 -13.297 1 89.81 275 HIS B O 1
ATOM 6902 N N . CYS B 1 276 ? -7.605 -25.844 -13.414 1 89.44 276 CYS B N 1
ATOM 6903 C CA . CYS B 1 276 ? -6.648 -25.625 -12.336 1 89.44 276 CYS B CA 1
ATOM 6904 C C . CYS B 1 276 ? -6.992 -26.484 -11.117 1 89.44 276 CYS B C 1
ATOM 6906 O O . CYS B 1 276 ? -8.086 -26.375 -10.57 1 89.44 276 CYS B O 1
ATOM 6908 N N . MET B 1 277 ? -6.082 -27.312 -10.711 1 87.81 277 MET B N 1
ATOM 6909 C CA . MET B 1 277 ? -6.32 -28.25 -9.633 1 87.81 277 MET B CA 1
ATOM 6910 C C . MET B 1 277 ? -6.527 -27.531 -8.305 1 87.81 277 MET B C 1
ATOM 6912 O O . MET B 1 277 ? -7.273 -28 -7.445 1 87.81 277 MET B O 1
ATOM 6916 N N . ILE B 1 278 ? -5.855 -26.422 -8.133 1 83.69 278 ILE B N 1
ATOM 6917 C CA . ILE B 1 278 ? -6.027 -25.625 -6.922 1 83.69 278 ILE B CA 1
ATOM 6918 C C . ILE B 1 278 ? -7.469 -25.141 -6.824 1 83.69 278 ILE B C 1
ATOM 6920 O O . ILE B 1 278 ? -8.07 -25.156 -5.75 1 83.69 278 ILE B O 1
ATOM 6924 N N . HIS B 1 279 ? -7.996 -24.719 -7.898 1 82.44 279 HIS B N 1
ATOM 6925 C CA . HIS B 1 279 ? -9.375 -24.234 -7.922 1 82.44 279 HIS B CA 1
ATOM 6926 C C . HIS B 1 279 ? -10.359 -25.391 -7.688 1 82.44 279 HIS B C 1
ATOM 6928 O O . HIS B 1 279 ? -11.383 -25.203 -7.023 1 82.44 279 HIS B O 1
ATOM 6934 N N . ARG B 1 280 ? -10.062 -26.469 -8.297 1 86.12 280 ARG B N 1
ATOM 6935 C CA . ARG B 1 280 ? -10.906 -27.641 -8.094 1 86.12 280 ARG B CA 1
ATOM 6936 C C . ARG B 1 280 ? -10.914 -28.062 -6.625 1 86.12 280 ARG B C 1
ATOM 6938 O O . ARG B 1 280 ? -11.953 -28.453 -6.094 1 86.12 280 ARG B O 1
ATOM 6945 N N . GLU B 1 281 ? -9.75 -28.016 -6.059 1 86.06 281 GLU B N 1
ATOM 6946 C CA . GLU B 1 281 ? -9.656 -28.344 -4.641 1 86.06 281 GLU B CA 1
ATOM 6947 C C . GLU B 1 281 ? -10.5 -27.391 -3.799 1 86.06 281 GLU B C 1
ATOM 6949 O O . GLU B 1 281 ? -11.172 -27.812 -2.857 1 86.06 281 GLU B O 1
ATOM 6954 N N . ALA B 1 282 ? -10.383 -26.141 -4.105 1 81.25 282 ALA B N 1
ATOM 6955 C CA . ALA B 1 282 ? -11.156 -25.141 -3.379 1 81.25 282 ALA B CA 1
ATOM 6956 C C . ALA B 1 282 ? -12.648 -25.391 -3.5 1 81.25 282 ALA B C 1
ATOM 6958 O O . ALA B 1 282 ? -13.391 -25.266 -2.525 1 81.25 282 ALA B O 1
ATOM 6959 N N . LEU B 1 283 ? -13.086 -25.766 -4.66 1 83.44 283 LEU B N 1
ATOM 6960 C CA . LEU B 1 283 ? -14.492 -26.078 -4.895 1 83.44 283 LEU B CA 1
ATOM 6961 C C . LEU B 1 283 ? -14.914 -27.312 -4.109 1 83.44 283 LEU B C 1
ATOM 6963 O O . LEU B 1 283 ? -16 -27.344 -3.525 1 83.44 283 LEU B O 1
ATOM 6967 N N . ALA B 1 284 ? -14.062 -28.281 -4.121 1 86.88 284 ALA B N 1
ATOM 6968 C CA . ALA B 1 284 ? -14.344 -29.516 -3.408 1 86.88 284 ALA B CA 1
ATOM 6969 C C . ALA B 1 284 ? -14.445 -29.281 -1.905 1 86.88 284 ALA B C 1
ATOM 6971 O O . ALA B 1 284 ? -15.242 -29.938 -1.22 1 86.88 284 ALA B O 1
ATOM 6972 N N . SER B 1 285 ? -13.742 -28.375 -1.406 1 84.56 285 SER B N 1
ATOM 6973 C CA . SER B 1 285 ? -13.633 -28.125 0.029 1 84.56 285 SER B CA 1
ATOM 6974 C C . SER B 1 285 ? -14.805 -27.297 0.541 1 84.56 285 SER B C 1
ATOM 6976 O O . SER B 1 285 ? -14.969 -27.125 1.751 1 84.56 285 SER B O 1
ATOM 6978 N N . LYS B 1 286 ? -15.617 -26.781 -0.335 1 81.06 286 LYS B N 1
ATOM 6979 C CA . LYS B 1 286 ? -16.719 -25.891 0.055 1 81.06 286 LYS B CA 1
ATOM 6980 C C . LYS B 1 286 ? -17.875 -26.703 0.645 1 81.06 286 LYS B C 1
ATOM 6982 O O . LYS B 1 286 ? -18.75 -26.141 1.312 1 81.06 286 LYS B O 1
ATOM 6987 N N . CYS B 1 287 ? -17.781 -27.953 0.562 1 85.31 287 CYS B N 1
ATOM 6988 C CA . CYS B 1 287 ? -18.859 -28.812 1.031 1 85.31 287 CYS B CA 1
ATOM 6989 C C . CYS B 1 287 ? -18.875 -28.906 2.553 1 85.31 287 CYS B C 1
ATOM 6991 O O . CYS B 1 287 ? -17.875 -29.328 3.156 1 85.31 287 CYS B O 1
ATOM 6993 N N . LEU B 1 288 ? -19.938 -28.328 3.16 1 88.75 288 LEU B N 1
ATOM 6994 C CA . LEU B 1 288 ? -20.125 -28.422 4.605 1 88.75 288 LEU B CA 1
ATOM 6995 C C . LEU B 1 288 ? -21.531 -28.906 4.953 1 88.75 288 LEU B C 1
ATOM 6997 O O . LEU B 1 288 ? -22.5 -28.531 4.293 1 88.75 288 LEU B O 1
ATOM 7001 N N . GLU B 1 289 ? -21.594 -29.719 5.961 1 89.75 289 GLU B N 1
ATOM 7002 C CA . GLU B 1 289 ? -22.906 -30.094 6.512 1 89.75 289 GLU B CA 1
ATOM 7003 C C . GLU B 1 289 ? -23.609 -28.891 7.125 1 89.75 289 GLU B C 1
ATOM 7005 O O . GLU B 1 289 ? -22.953 -27.938 7.57 1 89.75 289 GLU B O 1
ATOM 7010 N N . PRO B 1 290 ? -24.859 -28.938 7.148 1 91.25 290 PRO B N 1
ATOM 7011 C CA . PRO B 1 290 ? -25.625 -27.781 7.621 1 91.25 290 PRO B CA 1
ATOM 7012 C C . PRO B 1 290 ? -25.188 -27.312 9.016 1 91.25 290 PRO B C 1
ATOM 7014 O O . PRO B 1 290 ? -25.062 -26.109 9.258 1 91.25 290 PRO B O 1
ATOM 7017 N N . GLU B 1 291 ? -25.016 -28.25 9.859 1 92.06 291 GLU B N 1
ATOM 7018 C CA . GLU B 1 291 ? -24.625 -27.891 11.219 1 92.06 291 GLU B CA 1
ATOM 7019 C C . GLU B 1 291 ? -23.266 -27.203 11.234 1 92.06 291 GLU B C 1
ATOM 7021 O O . GLU B 1 291 ? -23.078 -26.203 11.938 1 92.06 291 GLU B O 1
ATOM 7026 N N . LEU B 1 292 ? -22.406 -27.781 10.531 1 93.81 292 LEU B N 1
ATOM 7027 C CA . LEU B 1 292 ? -21.062 -27.219 10.469 1 93.81 292 LEU B CA 1
ATOM 7028 C C . LEU B 1 292 ? -21.047 -25.906 9.703 1 93.81 292 LEU B C 1
ATOM 7030 O O . LEU B 1 292 ? -20.281 -25 10.023 1 93.81 292 LEU B O 1
ATOM 7034 N N . ARG B 1 293 ? -21.891 -25.797 8.742 1 91.5 293 ARG B N 1
ATOM 7035 C CA . ARG B 1 293 ? -22.031 -24.547 7.996 1 91.5 293 ARG B CA 1
ATOM 7036 C C . ARG B 1 293 ? -22.5 -23.422 8.906 1 91.5 293 ARG B C 1
ATOM 7038 O O . ARG B 1 293 ? -22.031 -22.281 8.789 1 91.5 293 ARG B O 1
ATOM 7045 N N . ASN B 1 294 ? -23.406 -23.766 9.703 1 93.12 294 ASN B N 1
ATOM 7046 C CA . ASN B 1 294 ? -23.891 -22.781 10.656 1 93.12 294 ASN B CA 1
ATOM 7047 C C . ASN B 1 294 ? -22.781 -22.312 11.586 1 93.12 294 ASN B C 1
ATOM 7049 O O . ASN B 1 294 ? -22.688 -21.125 11.891 1 93.12 294 ASN B O 1
ATOM 7053 N N . VAL B 1 295 ? -22.031 -23.266 12.047 1 94.25 295 VAL B N 1
ATOM 7054 C CA . VAL B 1 295 ? -20.906 -22.922 12.914 1 94.25 295 VAL B CA 1
ATOM 7055 C C . VAL B 1 295 ? -19.938 -22.016 12.164 1 94.25 295 VAL B C 1
ATOM 7057 O O . VAL B 1 295 ? -19.453 -21.016 12.719 1 94.25 295 VAL B O 1
ATOM 7060 N N . PHE B 1 296 ? -19.719 -22.344 10.945 1 91.62 296 PHE B N 1
ATOM 7061 C CA . PHE B 1 296 ? -18.797 -21.562 10.125 1 91.62 296 PHE B CA 1
ATOM 7062 C C . PHE B 1 296 ? -19.328 -20.141 9.938 1 91.62 296 PHE B C 1
ATOM 7064 O O . PHE B 1 296 ? -18.609 -19.172 10.148 1 91.62 296 PHE B O 1
ATOM 7071 N N . GLN B 1 297 ? -20.531 -20 9.594 1 89.62 297 GLN B N 1
ATOM 7072 C CA . GLN B 1 297 ? -21.141 -18.703 9.344 1 89.62 297 GLN B CA 1
ATOM 7073 C C . GLN B 1 297 ? -21.172 -17.844 10.609 1 89.62 297 GLN B C 1
ATOM 7075 O O . GLN B 1 297 ? -20.922 -16.641 10.562 1 89.62 297 GLN B O 1
ATOM 7080 N N . THR B 1 298 ? -21.5 -18.5 11.641 1 93.44 298 THR B N 1
ATOM 7081 C CA . THR B 1 298 ? -21.531 -17.797 12.922 1 93.44 298 THR B CA 1
ATOM 7082 C C . THR B 1 298 ? -20.125 -17.328 13.297 1 93.44 298 THR B C 1
ATOM 7084 O O . THR B 1 298 ? -19.969 -16.234 13.852 1 93.44 298 THR B O 1
ATOM 7087 N N . SER B 1 299 ? -19.172 -18.172 13.031 1 92.56 299 SER B N 1
ATOM 7088 C CA . SER B 1 299 ? -17.797 -17.797 13.297 1 92.56 299 SER B CA 1
ATOM 7089 C C . SER B 1 299 ? -17.391 -16.562 12.516 1 92.56 299 SER B C 1
ATOM 7091 O O . SER B 1 299 ? -16.75 -15.656 13.055 1 92.56 299 SER B O 1
ATOM 7093 N N . VAL B 1 300 ? -17.75 -16.5 11.258 1 87.69 300 VAL B N 1
ATOM 7094 C CA . VAL B 1 300 ? -17.453 -15.367 10.398 1 87.69 300 VAL B CA 1
ATOM 7095 C C . VAL B 1 300 ? -18.141 -14.117 10.93 1 87.69 300 VAL B C 1
ATOM 7097 O O . VAL B 1 300 ? -17.578 -13.023 10.922 1 87.69 300 VAL B O 1
ATOM 7100 N N . LYS B 1 301 ? -19.328 -14.281 11.406 1 89 301 LYS B N 1
ATOM 7101 C CA . LYS B 1 301 ? -20.078 -13.164 11.977 1 89 301 LYS B CA 1
ATOM 7102 C C . LYS B 1 301 ? -19.359 -12.609 13.211 1 89 301 LYS B C 1
ATOM 7104 O O . LYS B 1 301 ? -19.344 -11.391 13.422 1 89 301 LYS B O 1
ATOM 7109 N N . MET B 1 302 ? -18.859 -13.508 13.992 1 91.94 302 MET B N 1
ATOM 7110 C CA . MET B 1 302 ? -18.141 -13.094 15.195 1 91.94 302 MET B CA 1
ATOM 7111 C C . MET B 1 302 ? -16.906 -12.258 14.836 1 91.94 302 MET B C 1
ATOM 7113 O O . MET B 1 302 ? -16.688 -11.195 15.414 1 91.94 302 MET B O 1
ATOM 7117 N N . VAL B 1 303 ? -16.188 -12.766 13.891 1 88 303 VAL B N 1
ATOM 7118 C CA . VAL B 1 303 ? -14.961 -12.094 13.469 1 88 303 VAL B CA 1
ATOM 7119 C C . VAL B 1 303 ? -15.297 -10.727 12.875 1 88 303 VAL B C 1
ATOM 7121 O O . VAL B 1 303 ? -14.641 -9.734 13.195 1 88 303 VAL B O 1
ATOM 7124 N N . ASN B 1 304 ? -16.312 -10.719 12.094 1 84.69 304 ASN B N 1
ATOM 7125 C CA . ASN B 1 304 ? -16.719 -9.469 11.461 1 84.69 304 ASN B CA 1
ATOM 7126 C C . ASN B 1 304 ? -17.203 -8.453 12.484 1 84.69 304 ASN B C 1
ATOM 7128 O O . ASN B 1 304 ? -16.969 -7.254 12.336 1 84.69 304 ASN B O 1
ATOM 7132 N N . PHE B 1 305 ? -17.938 -8.938 13.453 1 86.62 305 PHE B N 1
ATOM 7133 C CA . PHE B 1 305 ? -18.438 -8.062 14.508 1 86.62 305 PHE B CA 1
ATOM 7134 C C . PHE B 1 305 ? -17.281 -7.332 15.188 1 86.62 305 PHE B C 1
ATOM 7136 O O . PHE B 1 305 ? -17.375 -6.133 15.469 1 86.62 305 PHE B O 1
ATOM 7143 N N . ILE B 1 306 ? -16.266 -8.039 15.391 1 85.88 306 ILE B N 1
ATOM 7144 C CA . ILE B 1 306 ? -15.133 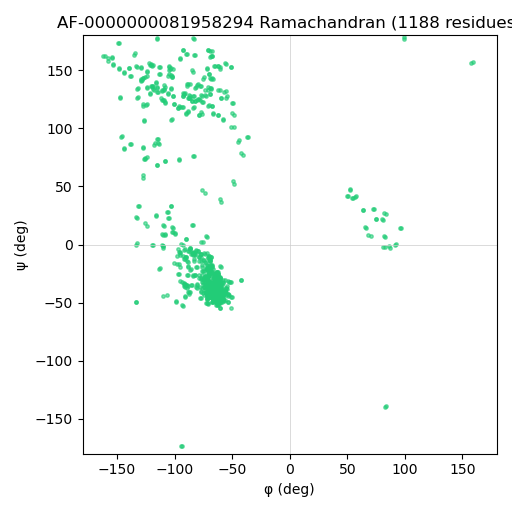-7.496 16.141 1 85.88 306 ILE B CA 1
ATOM 7145 C C . ILE B 1 306 ? -14.273 -6.633 15.227 1 85.88 306 ILE B C 1
ATOM 7147 O O . ILE B 1 306 ? -13.812 -5.559 15.633 1 85.88 306 ILE B O 1
ATOM 7151 N N . LYS B 1 307 ? -14.125 -7.031 13.984 1 82.44 307 LYS B N 1
ATOM 7152 C CA . LYS B 1 307 ? -13.164 -6.387 13.094 1 82.44 307 LYS B CA 1
ATOM 7153 C C . LYS B 1 307 ? -13.812 -5.242 12.32 1 82.44 307 LYS B C 1
ATOM 7155 O O . LYS B 1 307 ? -13.117 -4.402 11.742 1 82.44 307 LYS B O 1
ATOM 7160 N N . ALA B 1 308 ? -15.062 -5.148 12.344 1 76.12 308 ALA B N 1
ATOM 7161 C CA . ALA B 1 308 ? -15.781 -4.148 11.562 1 76.12 308 ALA B CA 1
ATOM 7162 C C . ALA B 1 308 ? -15.484 -2.738 12.07 1 76.12 308 ALA B C 1
ATOM 7164 O O . ALA B 1 308 ? -15.461 -1.784 11.289 1 76.12 308 ALA B O 1
ATOM 7165 N N . ARG B 1 309 ? -15.273 -2.643 13.398 1 76.44 309 ARG B N 1
ATOM 7166 C CA . ARG B 1 309 ? -14.984 -1.334 13.977 1 76.44 309 ARG B CA 1
ATOM 7167 C C . ARG B 1 309 ? -13.578 -1.292 14.562 1 76.44 309 ARG B C 1
ATOM 7169 O O . ARG B 1 309 ? -13.211 -2.158 15.359 1 76.44 309 ARG B O 1
ATOM 7176 N N . PRO B 1 310 ? -12.922 -0.285 14.203 1 73 310 PRO B N 1
ATOM 7177 C CA . PRO B 1 310 ? -11.555 -0.193 14.703 1 73 310 PRO B CA 1
ATOM 7178 C C . PRO B 1 310 ? -11.484 -0.153 16.234 1 73 310 PRO B C 1
ATOM 7180 O O . PRO B 1 310 ? -10.578 -0.743 16.828 1 73 310 PRO B O 1
ATOM 7183 N N . VAL B 1 311 ? -12.43 0.501 16.844 1 76.25 311 VAL B N 1
ATOM 7184 C CA . VAL B 1 311 ? -12.438 0.61 18.297 1 76.25 311 VAL B CA 1
ATOM 7185 C C . VAL B 1 311 ? -12.602 -0.775 18.922 1 76.25 311 VAL B C 1
ATOM 7187 O O . VAL B 1 311 ? -11.938 -1.106 19.906 1 76.25 311 VAL B O 1
ATOM 7190 N N . GLN B 1 312 ? -13.477 -1.583 18.359 1 79.25 312 GLN B N 1
ATOM 7191 C CA . GLN B 1 312 ? -13.695 -2.936 18.859 1 79.25 312 GLN B CA 1
ATOM 7192 C C . GLN B 1 312 ? -12.445 -3.791 18.719 1 79.25 312 GLN B C 1
ATOM 7194 O O . GLN B 1 312 ? -12.102 -4.566 19.609 1 79.25 312 GLN B O 1
ATOM 7199 N N . SER B 1 313 ? -11.828 -3.621 17.594 1 79.44 313 SER B N 1
ATOM 7200 C CA . SER B 1 313 ? -10.602 -4.367 17.359 1 79.44 313 SER B CA 1
ATOM 7201 C C . SER B 1 313 ? -9.531 -4.008 18.375 1 79.44 313 SER B C 1
ATOM 7203 O O . SER B 1 313 ? -8.797 -4.883 18.844 1 79.44 313 SER B O 1
ATOM 7205 N N . ARG B 1 314 ? -9.5 -2.795 18.75 1 77.31 314 ARG B N 1
ATOM 7206 C CA . ARG B 1 314 ? -8.508 -2.336 19.719 1 77.31 314 ARG B CA 1
ATOM 7207 C C . ARG B 1 314 ? -8.828 -2.865 21.109 1 77.31 314 ARG B C 1
ATOM 7209 O O . ARG B 1 314 ? -7.926 -3.299 21.828 1 77.31 314 ARG B O 1
ATOM 7216 N N . LEU B 1 315 ? -10.062 -2.711 21.406 1 76.56 315 LEU B N 1
ATOM 7217 C CA . LEU B 1 315 ? -10.484 -3.199 22.719 1 76.56 315 LEU B CA 1
ATOM 7218 C C . LEU B 1 315 ? -10.25 -4.699 22.828 1 76.56 315 LEU B C 1
ATOM 7220 O O . LEU B 1 315 ? -9.844 -5.188 23.891 1 76.56 315 LEU B O 1
ATOM 7224 N N . PHE B 1 316 ? -10.5 -5.391 21.781 1 86.31 316 PHE B N 1
ATOM 7225 C CA . PHE B 1 316 ? -10.273 -6.832 21.781 1 86.31 316 PHE B CA 1
ATOM 7226 C C . PHE B 1 316 ? -8.789 -7.145 21.906 1 86.31 316 PHE B C 1
ATOM 7228 O O . PHE B 1 316 ? -8.406 -8.07 22.625 1 86.31 316 PHE B O 1
ATOM 7235 N N . ALA B 1 317 ? -8.016 -6.398 21.188 1 77.94 317 ALA B N 1
ATOM 7236 C CA . ALA B 1 317 ? -6.57 -6.582 21.266 1 77.94 317 ALA B CA 1
ATOM 7237 C C . ALA B 1 317 ? -6.066 -6.352 22.688 1 77.94 317 ALA B C 1
ATOM 7239 O O . ALA B 1 317 ? -5.203 -7.086 23.188 1 77.94 317 ALA B O 1
ATOM 7240 N N . GLN B 1 318 ? -6.578 -5.383 23.297 1 76.25 318 GLN B N 1
ATOM 7241 C CA . GLN B 1 318 ? -6.219 -5.09 24.688 1 76.25 318 GLN B CA 1
ATOM 7242 C C . GLN B 1 318 ? -6.613 -6.238 25.609 1 76.25 318 GLN B C 1
ATOM 7244 O O . GLN B 1 318 ? -5.855 -6.602 26.516 1 76.25 318 GLN B O 1
ATOM 7249 N N . LEU B 1 319 ? -7.77 -6.746 25.422 1 78.38 319 LEU B N 1
ATOM 7250 C CA . LEU B 1 319 ? -8.242 -7.883 26.203 1 78.38 319 LEU B CA 1
ATOM 7251 C C . LEU B 1 319 ? -7.316 -9.086 26.031 1 78.38 319 LEU B C 1
ATOM 7253 O O . LEU B 1 319 ? -6.949 -9.734 27.016 1 78.38 319 LEU B O 1
ATOM 7257 N N . CYS B 1 320 ? -6.961 -9.344 24.844 1 83.75 320 CYS B N 1
ATOM 7258 C CA . CYS B 1 320 ? -6.062 -10.453 24.562 1 83.75 320 CYS B CA 1
ATOM 7259 C C . CYS B 1 320 ? -4.715 -10.25 25.25 1 83.75 320 CYS B C 1
ATOM 7261 O O . CYS B 1 320 ? -4.141 -11.195 25.781 1 83.75 320 CYS B O 1
ATOM 7263 N N . HIS B 1 321 ? -4.262 -9.047 25.203 1 73.56 321 HIS B N 1
ATOM 7264 C CA . HIS B 1 321 ? -2.996 -8.711 25.844 1 73.56 321 HIS B CA 1
ATOM 7265 C C . HIS B 1 321 ? -3.07 -8.914 27.344 1 73.56 321 HIS B C 1
ATOM 7267 O O . HIS B 1 321 ? -2.162 -9.5 27.953 1 73.56 321 HIS B O 1
ATOM 7273 N N . GLU B 1 322 ? -4.074 -8.422 27.906 1 71.69 322 GLU B N 1
ATOM 7274 C CA . GLU B 1 322 ? -4.273 -8.539 29.344 1 71.69 322 GLU B CA 1
ATOM 7275 C C . GLU B 1 322 ? -4.387 -10 29.781 1 71.69 322 GLU B C 1
ATOM 7277 O O . GLU B 1 322 ? -3.947 -10.367 30.859 1 71.69 322 GLU B O 1
ATOM 7282 N N . MET B 1 323 ? -4.906 -10.781 28.922 1 78.56 323 MET B N 1
ATOM 7283 C CA . MET B 1 323 ? -5.113 -12.195 29.234 1 78.56 323 MET B CA 1
ATOM 7284 C C . MET B 1 323 ? -3.877 -13.008 28.875 1 78.56 323 MET B C 1
ATOM 7286 O O . MET B 1 323 ? -3.812 -14.203 29.172 1 78.56 323 MET B O 1
ATOM 7290 N N . GLY B 1 324 ? -2.891 -12.32 28.25 1 73 324 GLY B N 1
ATOM 7291 C CA . GLY B 1 324 ? -1.653 -12.992 27.891 1 73 324 GLY B CA 1
ATOM 7292 C C . GLY B 1 324 ? -1.812 -13.945 26.719 1 73 324 GLY B C 1
ATOM 7293 O O . GLY B 1 324 ? -1.137 -14.969 26.656 1 73 324 GLY B O 1
ATOM 7294 N N . SER B 1 325 ? -2.715 -13.578 25.891 1 75.19 325 SER B N 1
ATOM 7295 C CA . SER B 1 325 ? -2.975 -14.438 24.734 1 75.19 325 SER B CA 1
ATOM 7296 C C . SER B 1 325 ? -1.834 -14.367 23.719 1 75.19 325 SER B C 1
ATOM 7298 O O . SER B 1 325 ? -1.101 -13.375 23.672 1 75.19 325 SER B O 1
ATOM 7300 N N . GLU B 1 326 ? -1.647 -15.461 22.953 1 72.81 326 GLU B N 1
ATOM 7301 C CA . GLU B 1 326 ? -0.576 -15.562 21.969 1 72.81 326 GLU B CA 1
ATOM 7302 C C . GLU B 1 326 ? -0.79 -14.57 20.828 1 72.81 326 GLU B C 1
ATOM 7304 O O . GLU B 1 326 ? 0.174 -14.086 20.234 1 72.81 326 GLU B O 1
ATOM 7309 N N . HIS B 1 327 ? -2.031 -14.422 20.469 1 75.5 327 HIS B N 1
ATOM 7310 C CA . HIS B 1 327 ? -2.396 -13.492 19.406 1 75.5 327 HIS B CA 1
ATOM 7311 C C . HIS B 1 327 ? -3.229 -12.336 19.953 1 75.5 327 HIS B C 1
ATOM 7313 O O . HIS B 1 327 ? -3.918 -12.484 20.969 1 75.5 327 HIS B O 1
ATOM 7319 N N . GLU B 1 328 ? -3.094 -11.273 19.25 1 73.25 328 GLU B N 1
ATOM 7320 C CA . GLU B 1 328 ? -3.814 -10.117 19.766 1 73.25 328 GLU B CA 1
ATOM 7321 C C . GLU B 1 328 ? -4.848 -9.617 18.766 1 73.25 328 GLU B C 1
ATOM 7323 O O . GLU B 1 328 ? -5.449 -8.555 18.969 1 73.25 328 GLU B O 1
ATOM 7328 N N . ALA B 1 329 ? -4.91 -10.273 17.641 1 75.38 329 ALA B N 1
ATOM 7329 C CA . ALA B 1 329 ? -5.891 -9.844 16.641 1 75.38 329 ALA B CA 1
ATOM 7330 C C . ALA B 1 329 ? -6.473 -11.047 15.906 1 75.38 329 ALA B C 1
ATOM 7332 O O . ALA B 1 329 ? -5.832 -12.094 15.805 1 75.38 329 ALA B O 1
ATOM 7333 N N . LEU B 1 330 ? -7.723 -10.914 15.508 1 79.31 330 LEU B N 1
ATOM 7334 C CA . LEU B 1 330 ? -8.359 -11.898 14.641 1 79.31 330 LEU B CA 1
ATOM 7335 C C . LEU B 1 330 ? -8.023 -11.633 13.18 1 79.31 330 LEU B C 1
ATOM 7337 O O . LEU B 1 330 ? -7.512 -10.562 12.836 1 79.31 330 LEU B O 1
ATOM 7341 N N . LEU B 1 331 ? -8.219 -12.594 12.32 1 74.75 331 LEU B N 1
ATOM 7342 C CA . LEU B 1 331 ? -7.949 -12.461 10.891 1 74.75 331 LEU B CA 1
ATOM 7343 C C . LEU B 1 331 ? -9.242 -12.242 10.109 1 74.75 331 LEU B C 1
ATOM 7345 O O . LEU B 1 331 ? -10.297 -12.758 10.492 1 74.75 331 LEU B O 1
ATOM 7349 N N . PHE B 1 332 ? -9.062 -11.375 9.047 1 68.75 332 PHE B N 1
ATOM 7350 C CA . PHE B 1 332 ? -10.234 -11.133 8.219 1 68.75 332 PHE B CA 1
ATOM 7351 C C . PHE B 1 332 ? -10.484 -12.305 7.273 1 68.75 332 PHE B C 1
ATOM 7353 O O . PHE B 1 332 ? -9.547 -12.875 6.723 1 68.75 332 PHE B O 1
ATOM 7360 N N . HIS B 1 333 ? -11.773 -12.625 7.234 1 63.62 333 HIS B N 1
ATOM 7361 C CA . HIS B 1 333 ? -12.18 -13.672 6.301 1 63.62 333 HIS B CA 1
ATOM 7362 C C . HIS B 1 333 ? -12.406 -13.102 4.902 1 63.62 333 HIS B C 1
ATOM 7364 O O . HIS B 1 333 ? -13.016 -12.039 4.754 1 63.62 333 HIS B O 1
ATOM 7370 N N . THR B 1 334 ? -11.641 -13.516 3.842 1 58.34 334 THR B N 1
ATOM 7371 C CA . THR B 1 334 ? -11.977 -13.164 2.467 1 58.34 334 THR B CA 1
ATOM 7372 C C . THR B 1 334 ? -12.5 -14.375 1.71 1 58.34 334 THR B C 1
ATOM 7374 O O . THR B 1 334 ? -11.938 -15.469 1.815 1 58.34 334 THR B O 1
ATOM 7377 N N . GLU B 1 335 ? -13.727 -14.273 1.174 1 52.31 335 GLU B N 1
ATOM 7378 C CA . GLU B 1 335 ? -14.367 -15.375 0.46 1 52.31 335 GLU B CA 1
ATOM 7379 C C . GLU B 1 335 ? -13.5 -15.867 -0.696 1 52.31 335 GLU B C 1
ATOM 7381 O O . GLU B 1 335 ? -13.547 -17.047 -1.059 1 52.31 335 GLU B O 1
ATOM 7386 N N . VAL B 1 336 ? -12.742 -14.93 -1.245 1 49.47 336 VAL B N 1
ATOM 7387 C CA . VAL B 1 336 ? -12.062 -15.266 -2.494 1 49.47 336 VAL B CA 1
ATOM 7388 C C . VAL B 1 336 ? -10.914 -16.234 -2.215 1 49.47 336 VAL B C 1
ATOM 7390 O O . VAL B 1 336 ? -10.602 -17.094 -3.043 1 49.47 336 VAL B O 1
ATOM 7393 N N . ARG B 1 337 ? -10.438 -16.094 -0.942 1 54.38 337 ARG B N 1
ATOM 7394 C CA . ARG B 1 337 ? -9.297 -16.969 -0.698 1 54.38 337 ARG B CA 1
ATOM 7395 C C . ARG B 1 337 ? -9.633 -18.031 0.343 1 54.38 337 ARG B C 1
ATOM 7397 O O . ARG B 1 337 ? -9.43 -17.812 1.54 1 54.38 337 ARG B O 1
ATOM 7404 N N . TRP B 1 338 ? -10.195 -19.156 -0.075 1 55.5 338 TRP B N 1
ATOM 7405 C CA . TRP B 1 338 ? -10.672 -20.25 0.761 1 55.5 338 TRP B CA 1
ATOM 7406 C C . TRP B 1 338 ? -9.594 -20.703 1.74 1 55.5 338 TRP B C 1
ATOM 7408 O O . TRP B 1 338 ? -9.891 -21.094 2.873 1 55.5 338 TRP B O 1
ATOM 7418 N N . LEU B 1 339 ? -8.391 -20.578 1.261 1 56.09 339 LEU B N 1
ATOM 7419 C CA . LEU B 1 339 ? -7.305 -21.031 2.123 1 56.09 339 LEU B CA 1
ATOM 7420 C C . LEU B 1 339 ? -7.176 -20.141 3.355 1 56.09 339 LEU B C 1
ATOM 7422 O O . LEU B 1 339 ? -6.719 -20.594 4.406 1 56.09 339 LEU B O 1
ATOM 7426 N N . SER B 1 340 ? -7.75 -19.031 3.203 1 64.56 340 SER B N 1
ATOM 7427 C CA . SER B 1 340 ? -7.68 -18.125 4.344 1 64.56 340 SER B CA 1
ATOM 7428 C C . SER B 1 340 ? -8.703 -18.484 5.41 1 64.56 340 SER B C 1
ATOM 7430 O O . SER B 1 340 ? -8.562 -18.094 6.57 1 64.56 340 SER B O 1
ATOM 7432 N N . ARG B 1 341 ? -9.562 -19.453 5.102 1 71.44 341 ARG B N 1
ATOM 7433 C CA . ARG B 1 341 ? -10.633 -19.844 6.02 1 71.44 341 ARG B CA 1
ATOM 7434 C C . ARG B 1 341 ? -10.078 -20.625 7.207 1 71.44 341 ARG B C 1
ATOM 7436 O O . ARG B 1 341 ? -10.484 -20.391 8.352 1 71.44 341 ARG B O 1
ATOM 7443 N N . GLY B 1 342 ? -9.156 -21.453 6.84 1 75.38 342 GLY B N 1
ATOM 7444 C CA . GLY B 1 342 ? -8.586 -22.266 7.902 1 75.38 342 GLY B CA 1
ATOM 7445 C C . GLY B 1 342 ? -7.852 -21.453 8.953 1 75.38 342 GLY B C 1
ATOM 7446 O O . GLY B 1 342 ? -8.016 -21.688 10.148 1 75.38 342 GLY B O 1
ATOM 7447 N N . LYS B 1 343 ? -7.25 -20.5 8.5 1 80 343 LYS B N 1
ATOM 7448 C CA . LYS B 1 343 ? -6.477 -19.672 9.43 1 80 343 LYS B CA 1
ATOM 7449 C C . LYS B 1 343 ? -7.391 -18.828 10.312 1 80 343 LYS B C 1
ATOM 7451 O O . LYS B 1 343 ? -7.109 -18.641 11.492 1 80 343 LYS B O 1
ATOM 7456 N N . VAL B 1 344 ? -8.43 -18.438 9.766 1 85.12 344 VAL B N 1
ATOM 7457 C CA . VAL B 1 344 ? -9.391 -17.609 10.5 1 85.12 344 VAL B CA 1
ATOM 7458 C C . VAL B 1 344 ? -10.047 -18.453 11.602 1 85.12 344 VAL B C 1
ATOM 7460 O O . VAL B 1 344 ? -10.156 -18 12.742 1 85.12 344 VAL B O 1
ATOM 7463 N N . LEU B 1 345 ? -10.375 -19.625 11.281 1 89.06 345 LEU B N 1
ATOM 7464 C CA . LEU B 1 345 ? -11.055 -20.5 12.234 1 89.06 345 LEU B CA 1
ATOM 7465 C C . LEU B 1 345 ? -10.102 -20.938 13.344 1 89.06 345 LEU B C 1
ATOM 7467 O O . LEU B 1 345 ? -10.484 -20.984 14.516 1 89.06 345 LEU B O 1
ATOM 7471 N N . THR B 1 346 ? -8.922 -21.234 12.93 1 88.06 346 THR B N 1
ATOM 7472 C CA . THR B 1 346 ? -7.926 -21.625 13.914 1 88.06 346 THR B CA 1
ATOM 7473 C C . THR B 1 346 ? -7.641 -20.484 14.891 1 88.06 346 THR B C 1
ATOM 7475 O O . THR B 1 346 ? -7.566 -20.703 16.094 1 88.06 346 THR B O 1
ATOM 7478 N N . ARG B 1 347 ? -7.547 -19.328 14.359 1 88.69 347 ARG B N 1
ATOM 7479 C CA . ARG B 1 347 ? -7.305 -18.156 15.195 1 88.69 347 ARG B CA 1
ATOM 7480 C C . ARG B 1 347 ? -8.477 -17.906 16.125 1 88.69 347 ARG B C 1
ATOM 7482 O O . ARG B 1 347 ? -8.281 -17.562 17.297 1 88.69 347 ARG B O 1
ATOM 7489 N N . LEU B 1 348 ? -9.648 -18 15.648 1 91.94 348 LEU B N 1
ATOM 7490 C CA . LEU B 1 348 ? -10.844 -17.812 16.469 1 91.94 348 LEU B CA 1
ATOM 7491 C C . LEU B 1 348 ? -10.898 -18.844 17.578 1 91.94 348 LEU B C 1
ATOM 7493 O O . LEU B 1 348 ? -11.227 -18.516 18.719 1 91.94 348 LEU B O 1
ATOM 7497 N N . PHE B 1 349 ? -10.57 -20.109 17.312 1 92.44 349 PHE B N 1
ATOM 7498 C CA . PHE B 1 349 ? -10.578 -21.172 18.312 1 92.44 349 PHE B CA 1
ATOM 7499 C C . PHE B 1 349 ? -9.539 -20.906 19.391 1 92.44 349 PHE B C 1
ATOM 7501 O O . PHE B 1 349 ? -9.797 -21.109 20.578 1 92.44 349 PHE B O 1
ATOM 7508 N N . GLU B 1 350 ? -8.367 -20.453 18.953 1 90.75 350 GLU B N 1
ATOM 7509 C CA . GLU B 1 350 ? -7.293 -20.156 19.906 1 90.75 350 GLU B CA 1
ATOM 7510 C C . GLU B 1 350 ? -7.676 -19.016 20.844 1 90.75 350 GLU B C 1
ATOM 7512 O O . GLU B 1 350 ? -7.297 -19.016 22.016 1 90.75 350 GLU B O 1
ATOM 7517 N N . LEU B 1 351 ? -8.469 -18.078 20.297 1 91.69 351 LEU B N 1
ATOM 7518 C CA . LEU B 1 351 ? -8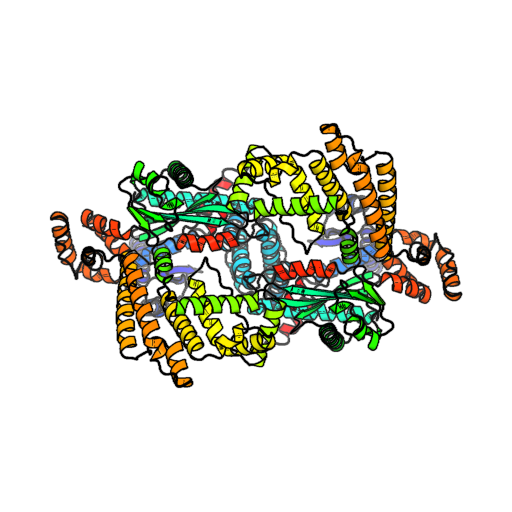.859 -16.906 21.062 1 91.69 351 LEU B CA 1
ATOM 7519 C C . LEU B 1 351 ? -10.312 -17.016 21.516 1 91.69 351 LEU B C 1
ATOM 7521 O O . LEU B 1 351 ? -10.977 -15.992 21.719 1 91.69 351 LEU B O 1
ATOM 7525 N N . ARG B 1 352 ? -10.828 -18.172 21.594 1 92.5 352 ARG B N 1
ATOM 7526 C CA . ARG B 1 352 ? -12.258 -18.375 21.812 1 92.5 352 ARG B CA 1
ATOM 7527 C C . ARG B 1 352 ? -12.695 -17.781 23.156 1 92.5 352 ARG B C 1
ATOM 7529 O O . ARG B 1 352 ? -13.789 -17.234 23.266 1 92.5 352 ARG B O 1
ATOM 7536 N N . GLU B 1 353 ? -11.852 -17.875 24.125 1 89.81 353 GLU B N 1
ATOM 7537 C CA . GLU B 1 353 ? -12.211 -17.344 25.438 1 89.81 353 GLU B CA 1
ATOM 7538 C C . GLU B 1 353 ? -12.227 -15.82 25.453 1 89.81 353 GLU B C 1
ATOM 7540 O O . GLU B 1 353 ? -13.133 -15.203 26.016 1 89.81 353 GLU B O 1
ATOM 7545 N N . GLU B 1 354 ? -11.234 -15.234 24.875 1 89.81 354 GLU B N 1
ATOM 7546 C CA . GLU B 1 354 ? -11.18 -13.781 24.75 1 89.81 354 GLU B CA 1
ATOM 7547 C C . GLU B 1 354 ? -12.383 -13.25 23.984 1 89.81 354 GLU B C 1
ATOM 7549 O O . GLU B 1 354 ? -12.984 -12.242 24.375 1 89.81 354 GLU B O 1
ATOM 7554 N N . VAL B 1 355 ? -12.727 -13.953 22.922 1 93 355 VAL B N 1
ATOM 7555 C CA . VAL B 1 355 ? -13.852 -13.539 22.094 1 93 355 VAL B CA 1
ATOM 7556 C C . VAL B 1 355 ? -15.156 -13.672 22.891 1 93 355 VAL B C 1
ATOM 7558 O O . VAL B 1 355 ? -16.031 -12.805 22.812 1 93 355 VAL B O 1
ATOM 7561 N N . ARG B 1 356 ? -15.32 -14.719 23.625 1 92.06 356 ARG B N 1
ATOM 7562 C CA . ARG B 1 356 ? -16.516 -14.938 24.453 1 92.06 356 ARG B CA 1
ATOM 7563 C C . ARG B 1 356 ? -16.703 -13.797 25.453 1 92.06 356 ARG B C 1
ATOM 7565 O O . ARG B 1 356 ? -17.797 -13.242 25.578 1 92.06 356 ARG B O 1
ATOM 7572 N N . ILE B 1 357 ? -15.617 -13.492 26.109 1 89.5 357 ILE B N 1
ATOM 7573 C CA . ILE B 1 357 ? -15.656 -12.43 27.109 1 89.5 357 ILE B CA 1
ATOM 7574 C C . ILE B 1 357 ? -16 -11.102 26.438 1 89.5 357 ILE B C 1
ATOM 7576 O O . ILE B 1 357 ? -16.844 -10.352 26.922 1 89.5 357 ILE B O 1
ATOM 7580 N N . PHE B 1 358 ? -15.367 -10.828 25.359 1 90.25 358 PHE B N 1
ATOM 7581 C CA . PHE B 1 358 ? -15.562 -9.578 24.641 1 90.25 358 PHE B CA 1
ATOM 7582 C C . PHE B 1 358 ? -17 -9.445 24.172 1 90.25 358 PHE B C 1
ATOM 7584 O O . PHE B 1 358 ? -17.625 -8.391 24.359 1 90.25 358 PHE B O 1
ATOM 7591 N N . LEU B 1 359 ? -17.484 -10.469 23.609 1 91.81 359 LEU B N 1
ATOM 7592 C CA . LEU B 1 359 ? -18.844 -10.453 23.094 1 91.81 359 LEU B CA 1
ATOM 7593 C C . LEU B 1 359 ? -19.844 -10.344 24.234 1 91.81 359 LEU B C 1
ATOM 7595 O O . LEU B 1 359 ? -20.875 -9.664 24.109 1 91.81 359 LEU B O 1
ATOM 7599 N N . SER B 1 360 ? -19.594 -10.977 25.266 1 87.12 360 SER B N 1
ATOM 7600 C CA . SER B 1 360 ? -20.453 -10.875 26.438 1 87.12 360 SER B CA 1
ATOM 7601 C C . SER B 1 360 ? -20.484 -9.453 26.969 1 87.12 360 SER B C 1
ATOM 7603 O O . SER B 1 360 ? -21.531 -8.953 27.375 1 87.12 360 SER B O 1
ATOM 7605 N N . ASP B 1 361 ? -19.312 -8.867 27.016 1 85.19 361 ASP B N 1
ATOM 7606 C CA . ASP B 1 361 ? -19.203 -7.492 27.469 1 85.19 361 ASP B CA 1
ATOM 7607 C C . ASP B 1 361 ? -19.984 -6.543 26.578 1 85.19 361 ASP B C 1
ATOM 7609 O O . ASP B 1 361 ? -20.516 -5.535 27.047 1 85.19 361 ASP B O 1
ATOM 7613 N N . CYS B 1 362 ? -20.016 -6.871 25.344 1 87.12 362 CYS B N 1
ATOM 7614 C CA . CYS B 1 362 ? -20.719 -6.043 24.375 1 87.12 362 CYS B CA 1
ATOM 7615 C C . CYS B 1 362 ? -22.219 -6.383 24.359 1 87.12 362 CYS B C 1
ATOM 7617 O O . CYS B 1 362 ? -23 -5.719 23.672 1 87.12 362 CYS B O 1
ATOM 7619 N N . GLY B 1 363 ? -22.547 -7.371 25.031 1 85.81 363 GLY B N 1
ATOM 7620 C CA . GLY B 1 363 ? -23.938 -7.793 25.078 1 85.81 363 GLY B CA 1
ATOM 7621 C C . GLY B 1 363 ? -24.406 -8.484 23.812 1 85.81 363 GLY B C 1
ATOM 7622 O O . GLY B 1 363 ? -25.594 -8.445 23.484 1 85.81 363 GLY B O 1
ATOM 7623 N N . SER B 1 364 ? -23.531 -8.992 23.078 1 90.5 364 SER B N 1
ATOM 7624 C CA . SER B 1 364 ? -23.875 -9.664 21.828 1 90.5 364 SER B CA 1
ATOM 7625 C C . SER B 1 364 ? -24.359 -11.086 22.094 1 90.5 364 SER B C 1
ATOM 7627 O O . SER B 1 364 ? -23.766 -11.82 22.875 1 90.5 364 SER B O 1
ATOM 7629 N N . PRO B 1 365 ? -25.406 -11.453 21.391 1 92.12 365 PRO B N 1
ATOM 7630 C CA . PRO B 1 365 ? -25.922 -12.82 21.547 1 92.12 365 PRO B CA 1
ATOM 7631 C C . PRO B 1 365 ? -24.969 -13.875 20.984 1 92.12 365 PRO B C 1
ATOM 7633 O O . PRO B 1 365 ? -25.109 -15.062 21.281 1 92.12 365 PRO B O 1
ATOM 7636 N N . LEU B 1 366 ? -24 -13.508 20.297 1 93.81 366 LEU B N 1
ATOM 7637 C CA . LEU B 1 366 ? -23.047 -14.438 19.703 1 93.81 366 LEU B CA 1
ATOM 7638 C C . LEU B 1 366 ? -22.203 -15.102 20.781 1 93.81 366 LEU B C 1
ATOM 7640 O O . LEU B 1 366 ? -21.641 -16.188 20.562 1 93.81 366 LEU B O 1
ATOM 7644 N N . ALA B 1 367 ? -22.156 -14.531 21.922 1 93.06 367 ALA B N 1
ATOM 7645 C CA . ALA B 1 367 ? -21.359 -15.039 23.031 1 93.06 367 ALA B CA 1
ATOM 7646 C C . ALA B 1 367 ? -21.875 -16.391 23.516 1 93.06 367 ALA B C 1
ATOM 7648 O O . ALA B 1 367 ? -21.109 -17.219 24.016 1 93.06 367 ALA B O 1
ATOM 7649 N N . GLU B 1 368 ? -23.094 -16.531 23.328 1 93.69 368 GLU B N 1
ATOM 7650 C CA . GLU B 1 368 ? -23.75 -17.75 23.828 1 93.69 368 GLU B CA 1
ATOM 7651 C C . GLU B 1 368 ? -23.219 -18.984 23.109 1 93.69 368 GLU B C 1
ATOM 7653 O O . GLU B 1 368 ? -23.109 -20.062 23.703 1 93.69 368 GLU B O 1
ATOM 7658 N N . HIS B 1 369 ? -22.875 -18.844 21.922 1 95.12 369 HIS B N 1
ATOM 7659 C CA . HIS B 1 369 ? -22.359 -19.969 21.156 1 95.12 369 HIS B CA 1
ATOM 7660 C C . HIS B 1 369 ? -21.031 -20.453 21.719 1 95.12 369 HIS B C 1
ATOM 7662 O O . HIS B 1 369 ? -20.766 -21.672 21.75 1 95.12 369 HIS B O 1
ATOM 7668 N N . LEU B 1 370 ? -20.25 -19.594 22.188 1 94.5 370 LEU B N 1
ATOM 7669 C CA . LEU B 1 370 ? -18.922 -19.938 22.688 1 94.5 370 LEU B CA 1
ATOM 7670 C C . LEU B 1 370 ? -19 -20.531 24.078 1 94.5 370 LEU B C 1
ATOM 7672 O O . LEU B 1 370 ? -18.031 -21.125 24.562 1 94.5 370 LEU B O 1
ATOM 7676 N N . SER B 1 371 ? -20.172 -20.438 24.688 1 91.81 371 SER B N 1
ATOM 7677 C CA . SER B 1 371 ? -20.391 -21.062 25.984 1 91.81 371 SER B CA 1
ATOM 7678 C C . SER B 1 371 ? -20.938 -22.484 25.828 1 91.81 371 SER B C 1
ATOM 7680 O O . SER B 1 371 ? -21 -23.234 26.797 1 91.81 371 SER B O 1
ATOM 7682 N N . ASP B 1 372 ? -21.312 -22.812 24.609 1 91.19 372 ASP B N 1
ATOM 7683 C CA . ASP B 1 372 ? -21.797 -24.141 24.312 1 91.19 372 ASP B CA 1
ATOM 7684 C C . ASP B 1 372 ? -20.656 -25.078 23.906 1 91.19 372 ASP B C 1
ATOM 7686 O O . ASP B 1 372 ? -20.078 -24.922 22.828 1 91.19 372 ASP B O 1
ATOM 7690 N N . PRO B 1 373 ? -20.359 -26.047 24.688 1 89.19 373 PRO B N 1
ATOM 7691 C CA . PRO B 1 373 ? -19.234 -26.922 24.406 1 89.19 373 PRO B CA 1
ATOM 7692 C C . PRO B 1 373 ? -19.391 -27.672 23.078 1 89.19 373 PRO B C 1
ATOM 7694 O O . PRO B 1 373 ? -18.391 -27.969 22.406 1 89.19 373 PRO B O 1
ATOM 7697 N N . LYS B 1 374 ? -20.578 -28 22.75 1 89.38 374 LYS B N 1
ATOM 7698 C CA . LYS B 1 374 ? -20.797 -28.688 21.484 1 89.38 374 LYS B CA 1
ATOM 7699 C C . LYS B 1 374 ? -20.453 -27.781 20.297 1 89.38 374 LYS B C 1
ATOM 7701 O O . LYS B 1 374 ? -19.875 -28.234 19.312 1 89.38 374 LYS B O 1
ATOM 7706 N N . TRP B 1 375 ? -20.859 -26.578 20.453 1 93.38 375 TRP B N 1
ATOM 7707 C CA . TRP B 1 375 ? -20.547 -25.609 19.406 1 93.38 375 TRP B CA 1
ATOM 7708 C C . TRP B 1 375 ? -19.047 -25.406 19.281 1 93.38 375 TRP B C 1
ATOM 7710 O O . TRP B 1 375 ? -18.516 -25.375 18.172 1 93.38 375 TRP B O 1
ATOM 7720 N N . VAL B 1 376 ? -18.406 -25.328 20.391 1 94.5 376 VAL B N 1
ATOM 7721 C CA . VAL B 1 376 ? -16.969 -25.094 20.406 1 94.5 376 VAL B CA 1
ATOM 7722 C C . VAL B 1 376 ? -16.234 -26.312 19.859 1 94.5 376 VAL B C 1
ATOM 7724 O O . VAL B 1 376 ? -15.211 -26.203 19.188 1 94.5 376 VAL B O 1
ATOM 7727 N N . ALA B 1 377 ? -16.75 -27.422 20.172 1 93.38 377 ALA B N 1
ATOM 7728 C CA . ALA B 1 377 ? -16.172 -28.656 19.625 1 93.38 377 ALA B CA 1
ATOM 7729 C C . ALA B 1 377 ? -16.281 -28.688 18.094 1 93.38 377 ALA B C 1
ATOM 7731 O O . ALA B 1 377 ? -15.344 -29.109 17.422 1 93.38 377 ALA B O 1
ATOM 7732 N N . SER B 1 378 ? -17.406 -28.297 17.625 1 94.38 378 SER B N 1
ATOM 7733 C CA . SER B 1 378 ? -17.594 -28.203 16.172 1 94.38 378 SER B CA 1
ATOM 7734 C C . SER B 1 378 ? -16.609 -27.203 15.555 1 94.38 378 SER B C 1
ATOM 7736 O O . SER B 1 378 ? -16.094 -27.438 14.461 1 94.38 378 SER B O 1
ATOM 7738 N N . LEU B 1 379 ? -16.406 -26.141 16.234 1 95.06 379 LEU B N 1
ATOM 7739 C CA . LEU B 1 379 ? -15.43 -25.156 15.789 1 95.06 379 LEU B CA 1
ATOM 7740 C C . LEU B 1 379 ? -14.023 -25.734 15.766 1 95.06 379 LEU B C 1
ATOM 7742 O O . LEU B 1 379 ? -13.258 -25.484 14.836 1 95.06 379 LEU B O 1
ATOM 7746 N N . ALA B 1 380 ? -13.734 -26.453 16.75 1 93.81 380 ALA B N 1
ATOM 7747 C CA . ALA B 1 380 ? -12.43 -27.109 16.812 1 93.81 380 ALA B CA 1
ATOM 7748 C C . ALA B 1 380 ? -12.234 -28.078 15.648 1 93.81 380 ALA B C 1
ATOM 7750 O O . ALA B 1 380 ? -11.141 -28.156 15.078 1 93.81 380 ALA B O 1
ATOM 7751 N N . TYR B 1 381 ? -13.266 -28.828 15.359 1 94.44 381 TYR B N 1
ATOM 7752 C CA . TYR B 1 381 ? -13.203 -29.734 14.219 1 94.44 381 TYR B CA 1
ATOM 7753 C C . TYR B 1 381 ? -12.945 -28.969 12.922 1 94.44 381 TYR B C 1
ATOM 7755 O O . TYR B 1 381 ? -12.086 -29.359 12.125 1 94.44 381 TYR B O 1
ATOM 7763 N N . LEU B 1 382 ? -13.703 -27.922 12.727 1 93.19 382 LEU B N 1
ATOM 7764 C CA . LEU B 1 382 ? -13.547 -27.109 11.523 1 93.19 382 LEU B CA 1
ATOM 7765 C C . LEU B 1 382 ? -12.133 -26.547 11.422 1 93.19 382 LEU B C 1
ATOM 7767 O O . LEU B 1 382 ? -11.539 -26.531 10.344 1 93.19 382 LEU B O 1
ATOM 7771 N N . ALA B 1 383 ? -11.625 -26.125 12.508 1 91.12 383 ALA B N 1
ATOM 7772 C CA . ALA B 1 383 ? -10.258 -25.609 12.531 1 91.12 383 ALA B CA 1
ATOM 7773 C C . ALA B 1 383 ? -9.266 -26.688 12.117 1 91.12 383 ALA B C 1
ATOM 7775 O O . ALA B 1 383 ? -8.344 -26.438 11.344 1 91.12 383 ALA B O 1
ATOM 7776 N N . SER B 1 384 ? -9.445 -27.844 12.539 1 91.31 384 SER B N 1
ATOM 7777 C CA . SER B 1 384 ? -8.539 -28.953 12.266 1 91.31 384 SER B CA 1
ATOM 7778 C C . SER B 1 384 ? -8.633 -29.391 10.805 1 91.31 384 SER B C 1
ATOM 7780 O O . SER B 1 384 ? -7.609 -29.578 10.148 1 91.31 384 SER B O 1
ATOM 7782 N N . ILE B 1 385 ? -9.852 -29.625 10.352 1 91.44 385 ILE B N 1
ATOM 7783 C CA . ILE B 1 385 ? -10.023 -30.172 9.008 1 91.44 385 ILE B CA 1
ATOM 7784 C C . ILE B 1 385 ? -9.539 -29.156 7.973 1 91.44 385 ILE B C 1
ATOM 7786 O O . ILE B 1 385 ? -8.945 -29.531 6.961 1 91.44 385 ILE B O 1
ATOM 7790 N N . PHE B 1 386 ? -9.789 -27.922 8.141 1 87.88 386 PHE B N 1
ATOM 7791 C CA . PHE B 1 386 ? -9.344 -26.891 7.199 1 87.88 386 PHE B CA 1
ATOM 7792 C C . PHE B 1 386 ? -7.832 -26.719 7.258 1 87.88 386 PHE B C 1
ATOM 7794 O O . PHE B 1 386 ? -7.203 -26.391 6.25 1 87.88 386 PHE B O 1
ATOM 7801 N N . ASP B 1 387 ? -7.297 -26.922 8.391 1 84.69 387 ASP B N 1
ATOM 7802 C CA . ASP B 1 387 ? -5.84 -26.922 8.484 1 84.69 387 ASP B CA 1
ATOM 7803 C C . ASP B 1 387 ? -5.238 -28.047 7.648 1 84.69 387 ASP B C 1
ATOM 7805 O O . ASP B 1 387 ? -4.199 -27.875 7.012 1 84.69 387 ASP B O 1
ATOM 7809 N N . ARG B 1 388 ? -5.855 -29.172 7.668 1 86.38 388 ARG B N 1
ATOM 7810 C CA . ARG B 1 388 ? -5.41 -30.312 6.867 1 86.38 388 ARG B CA 1
ATOM 7811 C C . ARG B 1 388 ? -5.57 -30.016 5.375 1 86.38 388 ARG B C 1
ATOM 7813 O O . ARG B 1 388 ? -4.75 -30.453 4.562 1 86.38 388 ARG B O 1
ATOM 7820 N N . LEU B 1 389 ? -6.594 -29.344 5.066 1 84.69 389 LEU B N 1
ATOM 7821 C CA . LEU B 1 389 ? -6.844 -28.969 3.678 1 84.69 389 LEU B CA 1
ATOM 7822 C C . LEU B 1 389 ? -5.816 -27.953 3.197 1 84.69 389 LEU B C 1
ATOM 7824 O O . LEU B 1 389 ? -5.406 -27.984 2.033 1 84.69 389 LEU B O 1
ATOM 7828 N N . ASN B 1 390 ? -5.375 -27.109 4.094 1 76 390 ASN B N 1
ATOM 7829 C CA . ASN B 1 390 ? -4.371 -26.109 3.746 1 76 390 ASN B CA 1
ATOM 7830 C C . ASN B 1 390 ? -3.004 -26.75 3.51 1 76 390 ASN B C 1
ATOM 7832 O O . ASN B 1 390 ? -2.203 -26.234 2.725 1 76 390 ASN B O 1
ATOM 7836 N N . ILE B 1 391 ? -2.789 -27.734 4.148 1 68.69 391 ILE B N 1
ATOM 7837 C CA . ILE B 1 391 ? -1.514 -28.438 4.039 1 68.69 391 ILE B CA 1
ATOM 7838 C C . ILE B 1 391 ? -1.434 -29.156 2.697 1 68.69 391 ILE B C 1
ATOM 7840 O O . ILE B 1 391 ? -0.343 -29.359 2.162 1 68.69 391 ILE B O 1
ATOM 7844 N N . LEU B 1 392 ? -2.615 -29.516 2.197 1 74.25 392 LEU B N 1
ATOM 7845 C CA . LEU B 1 392 ? -2.629 -30.109 0.865 1 74.25 392 LEU B CA 1
ATOM 7846 C C . LEU B 1 392 ? -2.072 -29.141 -0.17 1 74.25 392 LEU B C 1
ATOM 7848 O O . LEU B 1 392 ? -1.812 -29.531 -1.312 1 74.25 392 LEU B O 1
ATOM 7852 N N . SER B 1 393 ? -1.071 -28.406 0.133 1 67.94 393 SER B N 1
ATOM 7853 C CA . SER B 1 393 ? -0.497 -27.375 -0.729 1 67.94 393 SER B CA 1
ATOM 7854 C C . SER B 1 393 ? -0.202 -27.922 -2.121 1 67.94 393 SER B C 1
ATOM 7856 O O . SER B 1 393 ? 0.614 -28.828 -2.275 1 67.94 393 SER B O 1
ATOM 7858 N N . LEU B 1 394 ? -1.042 -27.641 -3.053 1 72.31 394 LEU B N 1
ATOM 7859 C CA . LEU B 1 394 ? -0.893 -28.047 -4.445 1 72.31 394 LEU B CA 1
ATOM 7860 C C . LEU B 1 394 ? -0.005 -27.062 -5.207 1 72.31 394 LEU B C 1
ATOM 7862 O O . LEU B 1 394 ? -0.103 -26.953 -6.43 1 72.31 394 LEU B O 1
ATOM 7866 N N . GLN B 1 395 ? 0.694 -26.297 -4.328 1 69.38 395 GLN B N 1
ATOM 7867 C CA . GLN B 1 395 ? 1.566 -25.312 -4.953 1 69.38 395 GLN B CA 1
ATOM 7868 C C . GLN B 1 395 ? 3.029 -25.734 -4.871 1 69.38 395 GLN B C 1
ATOM 7870 O O . GLN B 1 395 ? 3.371 -26.656 -4.125 1 69.38 395 GLN B O 1
ATOM 7875 N N . GLY B 1 396 ? 3.889 -25.422 -5.852 1 64.62 396 GLY B N 1
ATOM 7876 C CA . GLY B 1 396 ? 5.32 -25.672 -5.809 1 64.62 396 GLY B CA 1
ATOM 7877 C C . GLY B 1 396 ? 5.957 -25.734 -7.184 1 64.62 396 GLY B C 1
ATOM 7878 O O . GLY B 1 396 ? 5.266 -25.938 -8.18 1 64.62 396 GLY B O 1
ATOM 7879 N N . PRO B 1 397 ? 7.137 -25.484 -7.199 1 62.5 397 PRO B N 1
ATOM 7880 C CA . PRO B 1 397 ? 7.832 -25.391 -8.484 1 62.5 397 PRO B CA 1
ATOM 7881 C C . PRO B 1 397 ? 7.871 -26.734 -9.219 1 62.5 397 PRO B C 1
ATOM 7883 O O . PRO B 1 397 ? 7.898 -26.766 -10.453 1 62.5 397 PRO B O 1
ATOM 7886 N N . ASN B 1 398 ? 7.816 -27.828 -8.438 1 65.69 398 ASN B N 1
ATOM 7887 C CA . ASN B 1 398 ? 7.941 -29.125 -9.078 1 65.69 398 ASN B CA 1
ATOM 7888 C C . ASN B 1 398 ? 6.602 -29.859 -9.133 1 65.69 398 ASN B C 1
ATOM 7890 O O . ASN B 1 398 ? 6.555 -31.078 -9.328 1 65.69 398 ASN B O 1
ATOM 7894 N N . ALA B 1 399 ? 5.633 -29.031 -9.156 1 78.06 399 ALA B N 1
ATOM 7895 C CA . ALA B 1 399 ? 4.309 -29.656 -9.148 1 78.06 399 ALA B CA 1
ATOM 7896 C C . ALA B 1 399 ? 3.834 -29.953 -10.57 1 78.06 399 ALA B C 1
ATOM 7898 O O . ALA B 1 399 ? 3.865 -29.062 -11.43 1 78.06 399 ALA B O 1
ATOM 7899 N N . ASN B 1 400 ? 3.678 -31.234 -10.914 1 85.44 400 ASN B N 1
ATOM 7900 C CA . ASN B 1 400 ? 3.072 -31.625 -12.188 1 85.44 400 ASN B CA 1
ATOM 7901 C C . ASN B 1 400 ? 1.757 -32.375 -11.977 1 85.44 400 ASN B C 1
ATOM 7903 O O . ASN B 1 400 ? 1.356 -32.625 -10.836 1 85.44 400 ASN B O 1
ATOM 7907 N N . VAL B 1 401 ? 1.132 -32.719 -13.008 1 87.06 401 VAL B N 1
ATOM 7908 C CA . VAL B 1 401 ? -0.217 -33.25 -12.961 1 87.06 401 VAL B CA 1
ATOM 7909 C C . VAL B 1 401 ? -0.199 -34.594 -12.242 1 87.06 401 VAL B C 1
ATOM 7911 O O . VAL B 1 401 ? -1.103 -34.906 -11.461 1 87.06 401 VAL B O 1
ATOM 7914 N N . LEU B 1 402 ? 0.842 -35.375 -12.469 1 87.56 402 LEU B N 1
ATOM 7915 C CA . LEU B 1 402 ? 0.916 -36.719 -11.891 1 87.56 402 LEU B CA 1
ATOM 7916 C C . LEU B 1 402 ? 1.152 -36.656 -10.391 1 87.56 402 LEU B C 1
ATOM 7918 O O . LEU B 1 402 ? 0.455 -37.312 -9.617 1 87.56 402 LEU B O 1
ATOM 7922 N N . THR B 1 403 ? 2.068 -35.844 -10 1 85.25 403 THR B N 1
ATOM 7923 C CA . THR B 1 403 ? 2.391 -35.719 -8.578 1 85.25 403 THR B CA 1
ATOM 7924 C C . THR B 1 403 ? 1.213 -35.125 -7.805 1 85.25 403 THR B C 1
ATOM 7926 O O . THR B 1 403 ? 0.932 -35.562 -6.684 1 85.25 403 THR B O 1
ATOM 7929 N N . LEU B 1 404 ? 0.536 -34.219 -8.367 1 87.5 404 LEU B N 1
ATOM 7930 C CA . LEU B 1 404 ? -0.601 -33.594 -7.684 1 87.5 404 LEU B CA 1
ATOM 7931 C C . LEU B 1 404 ? -1.775 -34.562 -7.613 1 87.5 404 LEU B C 1
ATOM 7933 O O . LEU B 1 404 ? -2.51 -34.594 -6.621 1 87.5 404 LEU B O 1
ATOM 7937 N N . SER B 1 405 ? -1.899 -35.281 -8.656 1 87.06 405 SER B N 1
ATOM 7938 C CA . SER B 1 405 ? -2.945 -36.312 -8.641 1 87.06 405 SER B CA 1
ATOM 7939 C C . SER B 1 405 ? -2.707 -37.344 -7.543 1 87.06 405 SER B C 1
ATOM 7941 O O . SER B 1 405 ? -3.656 -37.812 -6.918 1 87.06 405 SER B O 1
ATOM 7943 N N . ASP B 1 406 ? -1.495 -37.656 -7.344 1 86.19 406 ASP B N 1
ATOM 7944 C CA . ASP B 1 406 ? -1.145 -38.594 -6.273 1 86.19 406 ASP B CA 1
ATOM 7945 C C . ASP B 1 406 ? -1.478 -38 -4.906 1 86.19 406 ASP B C 1
ATOM 7947 O O . ASP B 1 406 ? -1.974 -38.688 -4.023 1 86.19 406 ASP B O 1
ATOM 7951 N N . LYS B 1 407 ? -1.161 -36.812 -4.789 1 87.25 407 LYS B N 1
ATOM 7952 C CA . LYS B 1 407 ? -1.457 -36.125 -3.523 1 87.25 407 LYS B CA 1
ATOM 7953 C C . LYS B 1 407 ? -2.957 -36.125 -3.246 1 87.25 407 LYS B C 1
ATOM 7955 O O . LYS B 1 407 ? -3.387 -36.344 -2.111 1 87.25 407 LYS B O 1
ATOM 7960 N N . ILE B 1 408 ? -3.729 -35.875 -4.23 1 89.5 408 ILE B N 1
ATOM 7961 C CA . ILE B 1 408 ? -5.18 -35.812 -4.105 1 89.5 408 ILE B CA 1
ATOM 7962 C C . ILE B 1 408 ? -5.727 -37.188 -3.771 1 89.5 408 ILE B C 1
ATOM 7964 O O . ILE B 1 408 ? -6.598 -37.344 -2.91 1 89.5 408 ILE B O 1
ATOM 7968 N N . THR B 1 409 ? -5.188 -38.156 -4.445 1 89.19 409 THR B N 1
ATOM 7969 C CA . THR B 1 409 ? -5.621 -39.531 -4.195 1 89.19 409 THR B CA 1
ATOM 7970 C C . THR B 1 409 ? -5.305 -39.938 -2.764 1 89.19 409 THR B C 1
ATOM 7972 O O . THR B 1 409 ? -6.133 -40.562 -2.096 1 89.19 409 THR B O 1
ATOM 7975 N N . ALA B 1 410 ? -4.121 -39.625 -2.369 1 89.5 410 ALA B N 1
ATOM 7976 C CA . ALA B 1 410 ? -3.74 -39.906 -0.99 1 89.5 410 ALA B CA 1
ATOM 7977 C C . ALA B 1 410 ? -4.676 -39.219 -0.006 1 89.5 410 ALA B C 1
ATOM 7979 O O . ALA B 1 410 ? -5.051 -39.781 1.019 1 89.5 410 ALA B O 1
ATOM 7980 N N . PHE B 1 411 ? -5.016 -38.094 -0.317 1 92.19 411 PHE B N 1
ATOM 7981 C CA . PHE B 1 411 ? -5.887 -37.312 0.562 1 92.19 411 PHE B CA 1
ATOM 7982 C C . PHE B 1 411 ? -7.277 -37.938 0.625 1 92.19 411 PHE B C 1
ATOM 7984 O O . PHE B 1 411 ? -7.883 -38 1.696 1 92.19 411 PHE B O 1
ATOM 7991 N N . LYS B 1 412 ? -7.754 -38.375 -0.477 1 92.38 412 LYS B N 1
ATOM 7992 C CA . LYS B 1 412 ? -9.047 -39.031 -0.515 1 92.38 412 LYS B CA 1
ATOM 7993 C C . LYS B 1 412 ? -9.047 -40.281 0.376 1 92.38 412 LYS B C 1
ATOM 7995 O O . LYS B 1 412 ? -10.008 -40.531 1.106 1 92.38 412 LYS B O 1
ATOM 8000 N N . ARG B 1 413 ? -8.008 -40.969 0.299 1 93.25 413 ARG B N 1
ATOM 8001 C CA . ARG B 1 413 ? -7.891 -42.156 1.122 1 93.25 413 ARG B CA 1
ATOM 8002 C C . ARG B 1 413 ? -7.852 -41.812 2.605 1 93.25 413 ARG B C 1
ATOM 8004 O O . ARG B 1 413 ? -8.422 -42.531 3.434 1 93.25 413 ARG B O 1
ATOM 8011 N N . LYS B 1 414 ? -7.145 -40.781 2.889 1 93.94 414 LYS B N 1
ATOM 8012 C CA . LYS B 1 414 ? -7.117 -40.312 4.273 1 93.94 414 LYS B CA 1
ATOM 8013 C C . LYS B 1 414 ? -8.516 -39.938 4.758 1 93.94 414 LYS B C 1
ATOM 8015 O O . LYS B 1 414 ? -8.891 -40.25 5.891 1 93.94 414 LYS B O 1
ATOM 8020 N N . LEU B 1 415 ? -9.242 -39.281 3.93 1 94.56 415 LEU B N 1
ATOM 8021 C CA . LEU B 1 415 ? -10.602 -38.875 4.285 1 94.56 415 LEU B CA 1
ATOM 8022 C C . LEU B 1 415 ? -11.461 -40.094 4.621 1 94.56 415 LEU B C 1
ATOM 8024 O O . LEU B 1 415 ? -12.211 -40.094 5.594 1 94.56 415 LEU B O 1
ATOM 8028 N N . GLU B 1 416 ? -11.297 -41.125 3.846 1 94.81 416 GLU B N 1
ATOM 8029 C CA . GLU B 1 416 ? -12.039 -42.344 4.086 1 94.81 416 GLU B CA 1
ATOM 8030 C C . GLU B 1 416 ? -11.625 -43 5.41 1 94.81 416 GLU B C 1
ATOM 8032 O O . GLU B 1 416 ? -12.484 -43.438 6.184 1 94.81 416 GLU B O 1
ATOM 8037 N N . ARG B 1 417 ? -10.375 -43 5.582 1 95.56 417 ARG B N 1
ATOM 8038 C CA . ARG B 1 417 ? -9.875 -43.562 6.828 1 95.56 417 ARG B CA 1
ATOM 8039 C C . ARG B 1 417 ? -10.359 -42.75 8.031 1 95.56 417 ARG B C 1
ATOM 8041 O O . ARG B 1 417 ? -10.758 -43.312 9.047 1 95.56 417 ARG B O 1
ATOM 8048 N N . TRP B 1 418 ? -10.305 -41.469 7.93 1 95.88 418 TRP B N 1
ATOM 8049 C CA . TRP B 1 418 ? -10.734 -40.594 9.016 1 95.88 418 TRP B CA 1
ATOM 8050 C C . TRP B 1 418 ? -12.211 -40.781 9.328 1 95.88 418 TRP B C 1
ATOM 8052 O O . TRP B 1 418 ? -12.617 -40.75 10.492 1 95.88 418 TRP B O 1
ATOM 8062 N N . ALA B 1 419 ? -13.016 -41.031 8.289 1 95.06 419 ALA B N 1
ATOM 8063 C CA . ALA B 1 419 ? -14.445 -41.25 8.484 1 95.06 419 ALA B CA 1
ATOM 8064 C C . ALA B 1 419 ? -14.695 -42.531 9.273 1 95.06 419 ALA B C 1
ATOM 8066 O O . ALA B 1 419 ? -15.531 -42.562 10.18 1 95.06 419 ALA B O 1
ATOM 8067 N N . VAL B 1 420 ? -13.961 -43.531 8.945 1 94.75 420 VAL B N 1
ATOM 8068 C CA . VAL B 1 420 ? -14.102 -44.812 9.617 1 94.75 420 VAL B CA 1
ATOM 8069 C C . VAL B 1 420 ? -13.648 -44.688 11.07 1 94.75 420 VAL B C 1
ATOM 8071 O O . VAL B 1 420 ? -14.312 -45.188 11.984 1 94.75 420 VAL B O 1
ATOM 8074 N N . ARG B 1 421 ? -12.578 -44.094 11.25 1 93.75 421 ARG B N 1
ATOM 8075 C CA . ARG B 1 421 ? -12.055 -43.906 12.602 1 93.75 421 ARG B CA 1
ATOM 8076 C C . ARG B 1 421 ? -13.016 -43.062 13.453 1 93.75 421 ARG B C 1
ATOM 8078 O O . ARG B 1 421 ? -13.203 -43.344 14.633 1 93.75 421 ARG B O 1
ATOM 8085 N N . MET B 1 422 ? -13.555 -42.094 12.859 1 93.62 422 MET B N 1
ATOM 8086 C CA . MET B 1 422 ? -14.523 -41.25 13.555 1 93.62 422 MET B CA 1
ATOM 8087 C C . MET B 1 422 ? -15.75 -42.062 13.961 1 93.62 422 MET B C 1
ATOM 8089 O O . MET B 1 422 ? -16.312 -41.875 15.039 1 93.62 422 MET B O 1
ATOM 8093 N N . ASP B 1 423 ? -16.141 -42.969 13.125 1 92.25 423 ASP B N 1
ATOM 8094 C CA . ASP B 1 423 ? -17.266 -43.844 13.422 1 92.25 423 ASP B CA 1
ATOM 8095 C C . ASP B 1 423 ? -16.969 -44.719 14.633 1 92.25 423 ASP B C 1
ATOM 8097 O O . ASP B 1 423 ? -17.875 -45.094 15.375 1 92.25 423 ASP B O 1
ATOM 8101 N N . GLU B 1 424 ? -15.719 -45 14.82 1 91.62 424 GLU B N 1
ATOM 8102 C CA . GLU B 1 424 ? -15.297 -45.812 15.961 1 91.62 424 GLU B CA 1
ATOM 8103 C C . GLU B 1 424 ? -15.133 -44.938 17.219 1 91.62 424 GLU B C 1
ATOM 8105 O O . GLU B 1 424 ? -14.867 -45.469 18.297 1 91.62 424 GLU B O 1
ATOM 8110 N N . GLY B 1 425 ? -15.25 -43.688 17.047 1 88.06 425 GLY B N 1
ATOM 8111 C CA . GLY B 1 425 ? -15.188 -42.781 18.188 1 88.06 425 GLY B CA 1
ATOM 8112 C C . GLY B 1 425 ? -13.805 -42.188 18.406 1 88.06 425 GLY B C 1
ATOM 8113 O O . GLY B 1 425 ? -13.516 -41.656 19.469 1 88.06 425 GLY B O 1
ATOM 8114 N N . CYS B 1 426 ? -13.008 -42.344 17.406 1 89.62 426 CYS B N 1
ATOM 8115 C CA . CYS B 1 426 ? -11.633 -41.875 17.516 1 89.62 426 CYS B CA 1
ATOM 8116 C C . CYS B 1 426 ? -11.469 -40.531 16.797 1 89.62 426 CYS B C 1
ATOM 8118 O O . CYS B 1 426 ? -11.75 -40.438 15.602 1 89.62 426 CYS B O 1
ATOM 8120 N N . ALA B 1 427 ? -11.07 -39.531 17.484 1 90.56 427 ALA B N 1
ATOM 8121 C CA . ALA B 1 427 ? -10.898 -38.188 16.891 1 90.56 427 ALA B CA 1
ATOM 8122 C C . ALA B 1 427 ? -9.445 -37.75 16.938 1 90.56 427 ALA B C 1
ATOM 8124 O O . ALA B 1 427 ? -9.148 -36.562 16.812 1 90.56 427 ALA B O 1
ATOM 8125 N N . ASP B 1 428 ? -8.469 -38.594 17 1 89.38 428 ASP B N 1
ATOM 8126 C CA . ASP B 1 428 ? -7.055 -38.281 17.188 1 89.38 428 ASP B CA 1
ATOM 8127 C C . ASP B 1 428 ? -6.477 -37.594 15.953 1 89.38 428 ASP B C 1
ATOM 8129 O O . ASP B 1 428 ? -5.465 -36.906 16.047 1 89.38 428 ASP B O 1
ATOM 8133 N N . MET B 1 429 ? -7.121 -37.781 14.844 1 91.69 429 MET B N 1
ATOM 8134 C CA . MET B 1 429 ? -6.625 -37.156 13.609 1 91.69 429 MET B CA 1
ATOM 8135 C C . MET B 1 429 ? -6.867 -35.656 13.602 1 91.69 429 MET B C 1
ATOM 8137 O O . MET B 1 429 ? -6.273 -34.938 12.805 1 91.69 429 MET B O 1
ATOM 8141 N N . PHE B 1 430 ? -7.723 -35.25 14.492 1 93.06 430 PHE B N 1
ATOM 8142 C CA . PHE B 1 430 ? -8.031 -33.844 14.641 1 93.06 430 PHE B CA 1
ATOM 8143 C C . PHE B 1 430 ? -7.586 -33.312 16.016 1 93.06 430 PHE B C 1
ATOM 8145 O O . PHE B 1 430 ? -8.391 -33.25 16.938 1 93.06 430 PHE B O 1
ATOM 8152 N N . PRO B 1 431 ? -6.395 -32.844 16.047 1 88.94 431 PRO B N 1
ATOM 8153 C CA . PRO B 1 431 ? -5.777 -32.531 17.328 1 88.94 431 PRO B CA 1
ATOM 8154 C C . PRO B 1 431 ? -6.562 -31.484 18.125 1 88.94 431 PRO B C 1
ATOM 8156 O O . PRO B 1 431 ? -6.727 -31.625 19.344 1 88.94 431 PRO B O 1
ATOM 8159 N N . GLU B 1 432 ? -6.965 -30.422 17.453 1 90.38 432 GLU B N 1
ATOM 8160 C CA . GLU B 1 432 ? -7.711 -29.391 18.156 1 90.38 432 GLU B CA 1
ATOM 8161 C C . GLU B 1 432 ? -8.984 -29.953 18.781 1 90.38 432 GLU B C 1
ATOM 8163 O O . GLU B 1 432 ? -9.336 -29.594 19.906 1 90.38 432 GLU B O 1
ATOM 8168 N N . LEU B 1 433 ? -9.664 -30.797 18.062 1 90.94 433 LEU B N 1
ATOM 8169 C CA . LEU B 1 433 ? -10.891 -31.406 18.547 1 90.94 433 LEU B CA 1
ATOM 8170 C C . LEU B 1 433 ? -10.594 -32.406 19.672 1 90.94 433 LEU B C 1
ATOM 8172 O O . LEU B 1 433 ? -11.258 -32.406 20.703 1 90.94 433 LEU B O 1
ATOM 8176 N N . ASP B 1 434 ? -9.617 -33.188 19.469 1 89.25 434 ASP B N 1
ATOM 8177 C CA . ASP B 1 434 ? -9.242 -34.219 20.438 1 89.25 434 ASP B CA 1
ATOM 8178 C C . ASP B 1 434 ? -8.836 -33.594 21.781 1 89.25 434 ASP B C 1
ATOM 8180 O O . ASP B 1 434 ? -9.289 -34.031 22.828 1 89.25 434 ASP B O 1
ATOM 8184 N N . ASP B 1 435 ? -7.969 -32.625 21.672 1 88.5 435 ASP B N 1
ATOM 8185 C CA . ASP B 1 435 ? -7.508 -31.922 22.859 1 88.5 435 ASP B CA 1
ATOM 8186 C C . ASP B 1 435 ? -8.68 -31.281 23.609 1 88.5 435 ASP B C 1
ATOM 8188 O O . ASP B 1 435 ? -8.734 -31.297 24.844 1 88.5 435 ASP B O 1
ATOM 8192 N N . PHE B 1 436 ? -9.555 -30.688 22.906 1 89 436 PHE B N 1
ATOM 8193 C CA . PHE B 1 436 ? -10.688 -30 23.5 1 89 436 PHE B CA 1
ATOM 8194 C C . PHE B 1 436 ? -11.633 -30.984 24.172 1 89 436 PHE B C 1
ATOM 8196 O O . PHE B 1 436 ? -12.109 -30.75 25.281 1 89 436 PHE B O 1
ATOM 8203 N N . MET B 1 437 ? -11.922 -32.031 23.562 1 86.69 437 MET B N 1
ATOM 8204 C CA . MET B 1 437 ? -12.82 -33.031 24.125 1 86.69 437 MET B CA 1
ATOM 8205 C C . MET B 1 437 ? -12.25 -33.625 25.391 1 86.69 437 MET B C 1
ATOM 8207 O O . MET B 1 437 ? -12.984 -33.906 26.344 1 86.69 437 MET B O 1
ATOM 8211 N N . ASP B 1 438 ? -11.023 -33.812 25.359 1 83.81 438 ASP B N 1
ATOM 8212 C CA . ASP B 1 438 ? -10.352 -34.344 26.531 1 83.81 438 ASP B CA 1
ATOM 8213 C C . ASP B 1 438 ? -10.422 -33.375 27.703 1 83.81 438 ASP B C 1
ATOM 8215 O O . ASP B 1 438 ? -10.617 -33.781 28.859 1 83.81 438 ASP B O 1
ATOM 8219 N N . SER B 1 439 ? -10.242 -32.156 27.391 1 82.56 439 SER B N 1
ATOM 8220 C CA . SER B 1 439 ? -10.195 -31.141 28.422 1 82.56 439 SER B CA 1
ATOM 8221 C C . SER B 1 439 ? -11.578 -30.906 29.047 1 82.56 439 SER B C 1
ATOM 8223 O O . SER B 1 439 ? -11.688 -30.578 30.219 1 82.56 439 SER B O 1
ATOM 8225 N N . TYR B 1 440 ? -12.625 -31.062 28.25 1 77.19 440 TYR B N 1
ATOM 8226 C CA . TYR B 1 440 ? -13.953 -30.719 28.734 1 77.19 440 TYR B CA 1
ATOM 8227 C C . TYR B 1 440 ? -14.805 -31.969 28.906 1 77.19 440 TYR B C 1
ATOM 8229 O O . TYR B 1 440 ? -15.992 -31.891 29.219 1 77.19 440 TYR B O 1
ATOM 8237 N N . ASP B 1 441 ? -14.195 -33.094 28.781 1 77 441 ASP B N 1
ATOM 8238 C CA . ASP B 1 441 ? -14.859 -34.406 28.969 1 77 441 ASP B CA 1
ATOM 8239 C C . ASP B 1 441 ? -16.156 -34.469 28.172 1 77 441 ASP B C 1
ATOM 8241 O O . ASP B 1 441 ? -17.219 -34.75 28.734 1 77 441 ASP B O 1
ATOM 8245 N N . ILE B 1 442 ? -16.109 -33.969 26.984 1 77.69 442 ILE B N 1
ATOM 8246 C CA . ILE B 1 442 ? -17.281 -34 26.109 1 77.69 442 ILE B CA 1
ATOM 8247 C C . ILE B 1 442 ? -17.312 -35.312 25.328 1 77.69 442 ILE B C 1
ATOM 8249 O O . ILE B 1 442 ? -16.281 -35.781 24.844 1 77.69 442 ILE B O 1
ATOM 8253 N N . SER B 1 443 ? -18.469 -35.906 25.438 1 78.81 443 SER B N 1
ATOM 8254 C CA . SER B 1 443 ? -18.656 -37.125 24.672 1 78.81 443 SER B CA 1
ATOM 8255 C C . SER B 1 443 ? -18.766 -36.844 23.188 1 78.81 443 SER B C 1
ATOM 8257 O O . SER B 1 443 ? -19.453 -35.875 22.781 1 78.81 443 SER B O 1
ATOM 8259 N N . ILE B 1 444 ? -18.078 -37.562 22.438 1 76.94 444 ILE B N 1
ATOM 8260 C CA . ILE B 1 444 ? -18 -37.375 20.984 1 76.94 444 ILE B CA 1
ATOM 8261 C C . ILE B 1 444 ? -19.297 -37.812 20.344 1 76.94 444 ILE B C 1
ATOM 8263 O O . ILE B 1 444 ? -19.578 -37.5 19.188 1 76.94 444 ILE B O 1
ATOM 8267 N N . GLY B 1 445 ? -20.203 -38.406 21.078 1 77.5 445 GLY B N 1
ATOM 8268 C CA . GLY B 1 445 ? -21.406 -39.031 20.547 1 77.5 445 GLY B CA 1
ATOM 8269 C C . GLY B 1 445 ? -22.188 -38.125 19.609 1 77.5 445 GLY B C 1
ATOM 8270 O O . GLY B 1 445 ? -22.438 -38.469 18.453 1 77.5 445 GLY B O 1
ATOM 8271 N N . ALA B 1 446 ? -22.531 -37 20 1 76.44 446 ALA B N 1
ATOM 8272 C CA . ALA B 1 446 ? -23.391 -36.156 19.188 1 76.44 446 ALA B CA 1
ATOM 8273 C C . ALA B 1 446 ? -22.609 -35.562 18 1 76.44 446 ALA B C 1
ATOM 8275 O O . ALA B 1 446 ? -23.188 -35.375 16.922 1 76.44 446 ALA B O 1
ATOM 8276 N N . LEU B 1 447 ? -21.375 -35.469 18.062 1 88.25 447 LEU B N 1
ATOM 8277 C CA . LEU B 1 447 ? -20.578 -34.844 17.016 1 88.25 447 LEU B CA 1
ATOM 8278 C C . LEU B 1 447 ? -20.047 -35.906 16.031 1 88.25 447 LEU B C 1
ATOM 8280 O O . LEU B 1 447 ? -19.703 -35.562 14.906 1 88.25 447 LEU B O 1
ATOM 8284 N N . LYS B 1 448 ? -20.078 -37.062 16.531 1 90.81 448 LYS B N 1
ATOM 8285 C CA . LYS B 1 448 ? -19.516 -38.156 15.742 1 90.81 448 LYS B CA 1
ATOM 8286 C C . LYS B 1 448 ? -20.25 -38.281 14.406 1 90.81 448 LYS B C 1
ATOM 8288 O O . LYS B 1 448 ? -19.609 -38.375 13.352 1 90.81 448 LYS B O 1
ATOM 8293 N N . ASN B 1 449 ? -21.516 -38.25 14.438 1 90.62 449 ASN B N 1
ATOM 8294 C CA . ASN B 1 449 ? -22.312 -38.438 13.227 1 90.62 449 ASN B CA 1
ATOM 8295 C C . ASN B 1 449 ? -22.156 -37.25 12.266 1 90.62 449 ASN B C 1
ATOM 8297 O O . ASN B 1 449 ? -22.062 -37.438 11.055 1 90.62 449 ASN B O 1
ATOM 8301 N N . VAL B 1 450 ? -22.094 -36.156 12.805 1 93.31 450 VAL B N 1
ATOM 8302 C CA . VAL B 1 450 ? -21.984 -34.938 11.984 1 93.31 450 VAL B CA 1
ATOM 8303 C C . VAL B 1 450 ? -20.609 -34.906 11.297 1 93.31 450 VAL B C 1
ATOM 8305 O O . VAL B 1 450 ? -20.516 -34.625 10.102 1 93.31 450 VAL B O 1
ATOM 8308 N N . ILE B 1 451 ? -19.594 -35.25 12.031 1 94.75 451 ILE B N 1
ATOM 8309 C CA . ILE B 1 451 ? -18.234 -35.188 11.516 1 94.75 451 ILE B CA 1
ATOM 8310 C C . ILE B 1 451 ? -18.031 -36.312 10.484 1 94.75 451 ILE B C 1
ATOM 8312 O O . ILE B 1 451 ? -17.469 -36.062 9.414 1 94.75 451 ILE B O 1
ATOM 8316 N N . SER B 1 452 ? -18.516 -37.469 10.82 1 94.38 452 SER B N 1
ATOM 8317 C CA . SER B 1 452 ? -18.375 -38.562 9.891 1 94.38 452 SER B CA 1
ATOM 8318 C C . SER B 1 452 ? -19.125 -38.312 8.586 1 94.38 452 SER B C 1
ATOM 8320 O O . SER B 1 452 ? -18.625 -38.625 7.504 1 94.38 452 SER B O 1
ATOM 8322 N N . SER B 1 453 ? -20.266 -37.75 8.734 1 93.75 453 SER B N 1
ATOM 8323 C CA . SER B 1 453 ? -21.031 -37.375 7.547 1 93.75 453 SER B CA 1
ATOM 8324 C C . SER B 1 453 ? -20.297 -36.344 6.703 1 93.75 453 SER B C 1
ATOM 8326 O O . SER B 1 453 ? -20.297 -36.438 5.473 1 93.75 453 SER B O 1
ATOM 8328 N N . HIS B 1 454 ? -19.766 -35.406 7.344 1 95.5 454 HIS B N 1
ATOM 8329 C CA . HIS B 1 454 ? -19.031 -34.375 6.617 1 95.5 454 HIS B CA 1
ATOM 8330 C C . HIS B 1 454 ? -17.828 -34.969 5.902 1 95.5 454 HIS B C 1
ATOM 8332 O O . HIS B 1 454 ? -17.547 -34.625 4.75 1 95.5 454 HIS B O 1
ATOM 8338 N N . LEU B 1 455 ? -17.109 -35.812 6.559 1 96 455 LEU B N 1
ATOM 8339 C CA . LEU B 1 455 ? -15.93 -36.438 5.965 1 96 455 LEU B CA 1
ATOM 8340 C C . LEU B 1 455 ? -16.312 -37.25 4.738 1 96 455 LEU B C 1
ATOM 8342 O O . LEU B 1 455 ? -15.602 -37.219 3.723 1 96 455 LEU B O 1
ATOM 8346 N N . ARG B 1 456 ? -17.391 -37.938 4.809 1 95.38 456 ARG B N 1
ATOM 8347 C CA . ARG B 1 456 ? -17.859 -38.719 3.674 1 95.38 456 ARG B CA 1
ATOM 8348 C C . ARG B 1 456 ? -18.312 -37.812 2.531 1 95.38 456 ARG B C 1
ATOM 8350 O O . ARG B 1 456 ? -18.047 -38.094 1.363 1 95.38 456 ARG B O 1
ATOM 8357 N N . SER B 1 457 ? -18.984 -36.812 2.939 1 95.12 457 SER B N 1
ATOM 8358 C CA . SER B 1 457 ? -19.406 -35.844 1.924 1 95.12 457 SER B CA 1
ATOM 8359 C C . SER B 1 457 ? -18.219 -35.188 1.263 1 95.12 457 SER B C 1
ATOM 8361 O O . SER B 1 457 ? -18.25 -34.906 0.063 1 95.12 457 SER B O 1
ATOM 8363 N N . LEU B 1 458 ? -17.297 -34.844 2.055 1 94.38 458 LEU B N 1
ATOM 8364 C CA . LEU B 1 458 ? -16.078 -34.219 1.529 1 94.38 458 LEU B CA 1
ATOM 8365 C C . LEU B 1 458 ? -15.375 -35.156 0.558 1 94.38 458 LEU B C 1
ATOM 8367 O O . LEU B 1 458 ? -14.898 -34.75 -0.497 1 94.38 458 LEU B O 1
ATOM 8371 N N . CYS B 1 459 ? -15.305 -36.375 0.929 1 94.25 459 CYS B N 1
ATOM 8372 C CA . CYS B 1 459 ? -14.719 -37.375 0.052 1 94.25 459 CYS B CA 1
ATOM 8373 C C . CYS B 1 459 ? -15.484 -37.469 -1.263 1 94.25 459 CYS B C 1
ATOM 8375 O O . CYS B 1 459 ? -14.883 -37.531 -2.334 1 94.25 459 CYS B O 1
ATOM 8377 N N . GLN B 1 460 ? -16.734 -37.438 -1.182 1 94.12 460 GLN B N 1
ATOM 8378 C CA . GLN B 1 460 ? -17.562 -37.469 -2.381 1 94.12 460 GLN B CA 1
ATOM 8379 C C . GLN B 1 460 ? -17.328 -36.25 -3.256 1 94.12 460 GLN B C 1
ATOM 8381 O O . GLN B 1 460 ? -17.281 -36.344 -4.484 1 94.12 460 GLN B O 1
ATOM 8386 N N . SER B 1 461 ? -17.234 -35.188 -2.607 1 93.62 461 SER B N 1
ATOM 8387 C CA . SER B 1 461 ? -16.969 -33.938 -3.344 1 93.62 461 SER B CA 1
ATOM 8388 C C . SER B 1 461 ? -15.625 -34 -4.055 1 93.62 461 SER B C 1
ATOM 8390 O O . SER B 1 461 ? -15.5 -33.562 -5.199 1 93.62 461 SER B O 1
ATOM 8392 N N . PHE B 1 462 ? -14.625 -34.469 -3.406 1 92.44 462 PHE B N 1
ATOM 8393 C CA . PHE B 1 462 ? -13.312 -34.625 -4.02 1 92.44 462 PHE B CA 1
ATOM 8394 C C . PHE B 1 462 ? -13.367 -35.594 -5.191 1 92.44 462 PHE B C 1
ATOM 8396 O O . PHE B 1 462 ? -12.672 -35.438 -6.191 1 92.44 462 PHE B O 1
ATOM 8403 N N . ASN B 1 463 ? -14.172 -36.562 -5.082 1 92.19 463 ASN B N 1
ATOM 8404 C CA . ASN B 1 463 ? -14.344 -37.5 -6.188 1 92.19 463 ASN B CA 1
ATOM 8405 C C . ASN B 1 463 ? -15.047 -36.844 -7.375 1 92.19 463 ASN B C 1
ATOM 8407 O O . ASN B 1 463 ? -14.766 -37.188 -8.531 1 92.19 463 ASN B O 1
ATOM 8411 N N . LYS B 1 464 ? -15.875 -36 -7.047 1 91.44 464 LYS B N 1
ATOM 8412 C CA . LYS B 1 464 ? -16.594 -35.312 -8.102 1 91.44 464 LYS B CA 1
ATOM 8413 C C . LYS B 1 464 ? -15.664 -34.375 -8.875 1 91.44 464 LYS B C 1
ATOM 8415 O O . LYS B 1 464 ? -15.68 -34.344 -10.109 1 91.44 464 LYS B O 1
ATOM 8420 N N . TYR B 1 465 ? -14.867 -33.688 -8.188 1 89.5 465 TYR B N 1
ATOM 8421 C CA . TYR B 1 465 ? -14.016 -32.688 -8.812 1 89.5 465 TYR B CA 1
ATOM 8422 C C . TYR B 1 465 ? -12.711 -33.312 -9.312 1 89.5 465 TYR B C 1
ATOM 8424 O O . TYR B 1 465 ? -12.023 -32.719 -10.148 1 89.5 465 TYR B O 1
ATOM 8432 N N . PHE B 1 466 ? -12.398 -34.406 -8.734 1 90.25 466 PHE B N 1
ATOM 8433 C CA . PHE B 1 466 ? -11.25 -35.188 -9.172 1 90.25 466 PHE B CA 1
ATOM 8434 C C . PHE B 1 466 ? -11.656 -36.625 -9.484 1 90.25 466 PHE B C 1
ATOM 8436 O O . PHE B 1 466 ? -11.305 -37.562 -8.742 1 90.25 466 PHE B O 1
ATOM 8443 N N . PRO B 1 467 ? -12.297 -36.656 -10.594 1 84.94 467 PRO B N 1
ATOM 8444 C CA . PRO B 1 467 ? -12.781 -38 -10.906 1 84.94 467 PRO B CA 1
ATOM 8445 C C . PRO B 1 467 ? -11.648 -39 -11.086 1 84.94 467 PRO B C 1
ATOM 8447 O O . PRO B 1 467 ? -10.562 -38.656 -11.555 1 84.94 467 PRO B O 1
ATOM 8450 N N . GLN B 1 468 ? -11.875 -40.094 -10.43 1 70.31 468 GLN B N 1
ATOM 8451 C CA . GLN B 1 468 ? -10.898 -41.188 -10.555 1 70.31 468 GLN B CA 1
ATOM 8452 C C . GLN B 1 468 ? -10.742 -41.594 -12.016 1 70.31 468 GLN B C 1
ATOM 8454 O O . GLN B 1 468 ? -11.734 -41.812 -12.719 1 70.31 468 GLN B O 1
ATOM 8459 N N . GLU B 1 469 ? -9.602 -41.188 -12.492 1 61.62 469 GLU B N 1
ATOM 8460 C CA . GLU B 1 469 ? -9.383 -41.75 -13.82 1 61.62 469 GLU B CA 1
ATOM 8461 C C . GLU B 1 469 ? -9.508 -43.281 -13.812 1 61.62 469 GLU B C 1
ATOM 8463 O O . GLU B 1 469 ? -9.195 -43.938 -12.812 1 61.62 469 GLU B O 1
ATOM 8468 N N . ASP B 1 470 ? -10.289 -43.938 -14.633 1 51.19 470 ASP B N 1
ATOM 8469 C CA . ASP B 1 470 ? -10.539 -45.375 -14.68 1 51.19 470 ASP B CA 1
ATOM 8470 C C . ASP B 1 470 ? -9.242 -46.156 -14.5 1 51.19 470 ASP B C 1
ATOM 8472 O O . ASP B 1 470 ? -9.234 -47.219 -13.883 1 51.19 470 ASP B O 1
ATOM 8476 N N . ALA B 1 471 ? -8.141 -45.594 -14.938 1 58.28 471 ALA B N 1
ATOM 8477 C CA . ALA B 1 471 ? -6.91 -46.375 -14.852 1 58.28 471 ALA B CA 1
ATOM 8478 C C . ALA B 1 471 ? -5.719 -45.469 -14.516 1 58.28 471 ALA B C 1
ATOM 8480 O O . ALA B 1 471 ? -5.012 -45 -15.406 1 58.28 471 ALA B O 1
ATOM 8481 N N . PRO B 1 472 ? -5.5 -45.125 -13.094 1 64.62 472 PRO B N 1
ATOM 8482 C CA . PRO B 1 472 ? -4.348 -44.312 -12.734 1 64.62 472 PRO B CA 1
ATOM 8483 C C . PRO B 1 472 ? -3.018 -44.938 -13.117 1 64.62 472 PRO B C 1
ATOM 8485 O O . PRO B 1 472 ? -2.006 -44.25 -13.242 1 64.62 472 PRO B O 1
ATOM 8488 N N . GLU B 1 473 ? -3.107 -46.25 -13.32 1 75.94 473 GLU B N 1
ATOM 8489 C CA . GLU B 1 473 ? -1.897 -47.031 -13.609 1 75.94 473 GLU B CA 1
ATOM 8490 C C . GLU B 1 473 ? -1.413 -46.781 -15.031 1 75.94 473 GLU B C 1
ATOM 8492 O O . GLU B 1 473 ? -0.282 -47.125 -15.375 1 75.94 473 GLU B O 1
ATOM 8497 N N . ILE B 1 474 ? -2.301 -46.062 -15.664 1 81.75 474 ILE B N 1
ATOM 8498 C CA . ILE B 1 474 ? -1.996 -45.844 -17.078 1 81.75 474 ILE B CA 1
ATOM 8499 C C . ILE B 1 474 ? -0.716 -45.031 -17.219 1 81.75 474 ILE B C 1
ATOM 8501 O O . ILE B 1 474 ? 0.006 -45.156 -18.203 1 81.75 474 ILE B O 1
ATOM 8505 N N . HIS B 1 475 ? -0.385 -44.281 -16.188 1 87.94 475 HIS B N 1
ATOM 8506 C CA . HIS B 1 475 ? 0.78 -43.438 -16.312 1 87.94 475 HIS B CA 1
ATOM 8507 C C . HIS B 1 475 ? 1.936 -43.938 -15.461 1 87.94 475 HIS B C 1
ATOM 8509 O O . HIS B 1 475 ? 2.936 -43.219 -15.289 1 87.94 475 HIS B O 1
ATOM 8515 N N . ASP B 1 476 ? 1.854 -45.156 -15.023 1 90.06 476 ASP B N 1
ATOM 8516 C CA . ASP B 1 476 ? 2.885 -45.688 -14.148 1 90.06 476 ASP B CA 1
ATOM 8517 C C . ASP B 1 476 ? 4.219 -45.812 -14.883 1 90.06 476 ASP B C 1
ATOM 8519 O O . ASP B 1 476 ? 5.281 -45.656 -14.273 1 90.06 476 ASP B O 1
ATOM 8523 N N . TRP B 1 477 ? 4.094 -46.125 -16.172 1 93 477 TRP B N 1
ATOM 8524 C CA . TRP B 1 477 ? 5.32 -46.25 -16.953 1 93 477 TRP B CA 1
ATOM 8525 C C . TRP B 1 477 ? 6.059 -44.906 -17.031 1 93 477 TRP B C 1
ATOM 8527 O O . TRP B 1 477 ? 7.277 -44.906 -17.234 1 93 477 TRP B O 1
ATOM 8537 N N . ILE B 1 478 ? 5.348 -43.875 -16.922 1 92.94 478 ILE B N 1
ATOM 8538 C CA . ILE B 1 478 ? 5.965 -42.531 -16.938 1 92.94 478 ILE B CA 1
ATOM 8539 C C . ILE B 1 478 ? 6.602 -42.25 -15.578 1 92.94 478 ILE B C 1
ATOM 8541 O O . ILE B 1 478 ? 7.723 -41.75 -15.5 1 92.94 478 ILE B O 1
ATOM 8545 N N . ARG B 1 479 ? 5.934 -42.656 -14.523 1 90.94 479 ARG B N 1
ATOM 8546 C CA . ARG B 1 479 ? 6.395 -42.406 -13.164 1 90.94 479 ARG B CA 1
ATOM 8547 C C . ARG B 1 479 ? 7.676 -43.156 -12.867 1 90.94 479 ARG B C 1
ATOM 8549 O O . ARG B 1 479 ? 8.609 -42.625 -12.273 1 90.94 479 ARG B O 1
ATOM 8556 N N . ASP B 1 480 ? 7.582 -44.375 -13.211 1 92.25 480 ASP B N 1
ATOM 8557 C CA . ASP B 1 480 ? 8.734 -45.25 -13.039 1 92.25 480 ASP B CA 1
ATOM 8558 C C . ASP B 1 480 ? 8.805 -46.312 -14.148 1 92.25 480 ASP B C 1
ATOM 8560 O O . ASP B 1 480 ? 8.289 -47.406 -13.992 1 92.25 480 ASP B O 1
ATOM 8564 N N . PRO B 1 481 ? 9.547 -45.969 -15.195 1 93.62 481 PRO B N 1
ATOM 8565 C CA . PRO B 1 481 ? 9.617 -46.875 -16.328 1 93.62 481 PRO B CA 1
ATOM 8566 C C . PRO B 1 481 ? 10.398 -48.156 -16.016 1 93.62 481 PRO B C 1
ATOM 8568 O O . PRO B 1 481 ? 10.312 -49.125 -16.75 1 93.62 481 PRO B O 1
ATOM 8571 N N . PHE B 1 482 ? 11.062 -48.219 -14.891 1 93.25 482 PHE B N 1
ATOM 8572 C CA . PHE B 1 482 ? 11.883 -49.375 -14.547 1 93.25 482 PHE B CA 1
ATOM 8573 C C . PHE B 1 482 ? 11.109 -50.344 -13.648 1 93.25 482 PHE B C 1
ATOM 8575 O O . PHE B 1 482 ? 11.398 -51.531 -13.625 1 93.25 482 PHE B O 1
ATOM 8582 N N . ALA B 1 483 ? 10.18 -49.75 -12.977 1 89.25 483 ALA B N 1
ATOM 8583 C CA . ALA B 1 483 ? 9.328 -50.594 -12.133 1 89.25 483 ALA B CA 1
ATOM 8584 C C . ALA B 1 483 ? 8.102 -51.062 -12.906 1 89.25 483 ALA B C 1
ATOM 8586 O O . ALA B 1 483 ? 7.551 -52.125 -12.602 1 89.25 483 ALA B O 1
ATOM 8587 N N . SER B 1 484 ? 7.625 -50.219 -13.773 1 87.62 484 SER B N 1
ATOM 8588 C CA . SER B 1 484 ? 6.441 -50.531 -14.578 1 87.62 484 SER B CA 1
ATOM 8589 C C . SER B 1 484 ? 6.77 -50.562 -16.062 1 87.62 484 SER B C 1
ATOM 8591 O O . SER B 1 484 ? 6.512 -49.562 -16.781 1 87.62 484 SER B O 1
ATOM 8593 N N . SER B 1 485 ? 7.215 -51.656 -16.5 1 83.5 485 SER B N 1
ATOM 8594 C CA . SER B 1 485 ? 7.656 -51.75 -17.875 1 83.5 485 SER B CA 1
ATOM 8595 C C . SER B 1 485 ? 6.559 -52.312 -18.781 1 83.5 485 SER B C 1
ATOM 8597 O O . SER B 1 485 ? 6.672 -52.281 -20 1 83.5 485 SER B O 1
ATOM 8599 N N . ASN B 1 486 ? 5.473 -52.719 -18.109 1 82.19 486 ASN B N 1
ATOM 8600 C CA . ASN B 1 486 ? 4.355 -53.25 -18.891 1 82.19 486 ASN B CA 1
ATOM 8601 C C . ASN B 1 486 ? 3.232 -52.219 -19.031 1 82.19 486 ASN B C 1
ATOM 8603 O O . ASN B 1 486 ? 2.568 -51.875 -18.062 1 82.19 486 ASN B O 1
ATOM 8607 N N . ALA B 1 487 ? 3.148 -51.719 -20.281 1 87 487 ALA B N 1
ATOM 8608 C CA . ALA B 1 487 ? 2.102 -50.75 -20.594 1 87 487 ALA B CA 1
ATOM 8609 C C . ALA B 1 487 ? 1.296 -51.188 -21.812 1 87 487 ALA B C 1
ATOM 8611 O O . ALA B 1 487 ? 1.512 -50.656 -22.922 1 87 487 ALA B O 1
ATOM 8612 N N . PRO B 1 488 ? 0.351 -52 -21.578 1 85.44 488 PRO B N 1
ATOM 8613 C CA . PRO B 1 488 ? -0.37 -52.625 -22.703 1 85.44 488 PRO B CA 1
ATOM 8614 C C . PRO B 1 488 ? -1.203 -51.594 -23.484 1 85.44 488 PRO B C 1
ATOM 8616 O O . PRO B 1 488 ? -1.571 -51.844 -24.625 1 85.44 488 PRO B O 1
ATOM 8619 N N . HIS B 1 489 ? -1.515 -50.531 -22.859 1 86.06 489 HIS B N 1
ATOM 8620 C CA . HIS B 1 489 ? -2.342 -49.5 -23.516 1 86.06 489 HIS B CA 1
ATOM 8621 C C . HIS B 1 489 ? -1.541 -48.719 -24.547 1 86.06 489 HIS B C 1
ATOM 8623 O O . HIS B 1 489 ? -2.115 -48.031 -25.406 1 86.06 489 HIS B O 1
ATOM 8629 N N . LEU B 1 490 ? -0.257 -48.844 -24.531 1 90.94 490 LEU B N 1
ATOM 8630 C CA . LEU B 1 490 ? 0.608 -48.156 -25.469 1 90.94 490 LEU B CA 1
ATOM 8631 C C . LEU B 1 490 ? 0.717 -48.938 -26.781 1 90.94 490 LEU B C 1
ATOM 8633 O O . LEU B 1 490 ? 0.562 -50.156 -26.812 1 90.94 490 LEU B O 1
ATOM 8637 N N . PRO B 1 491 ? 0.888 -48.219 -27.844 1 92.25 491 PRO B N 1
ATOM 8638 C CA . PRO B 1 491 ? 1.174 -48.906 -29.09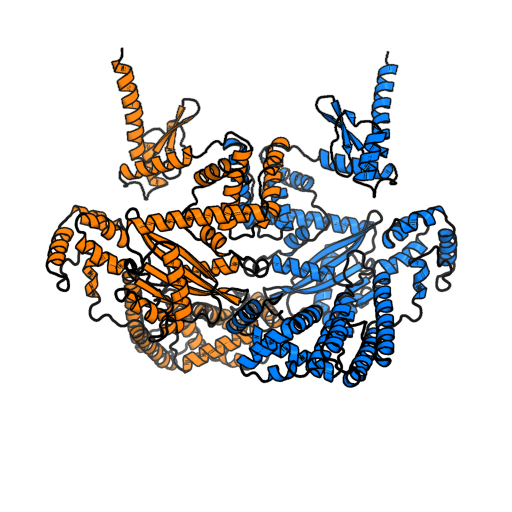4 1 92.25 491 PRO B CA 1
ATOM 8639 C C . PRO B 1 491 ? 2.393 -49.812 -29 1 92.25 491 PRO B C 1
ATOM 8641 O O . PRO B 1 491 ? 3.297 -49.562 -28.203 1 92.25 491 PRO B O 1
ATOM 8644 N N . SER B 1 492 ? 2.424 -50.812 -29.875 1 92.62 492 SER B N 1
ATOM 8645 C CA . SER B 1 492 ? 3.443 -51.875 -29.828 1 92.62 492 SER B CA 1
ATOM 8646 C C . SER B 1 492 ? 4.844 -51.281 -29.938 1 92.62 492 SER B C 1
ATOM 8648 O O . SER B 1 492 ? 5.766 -51.719 -29.25 1 92.62 492 SER B O 1
ATOM 8650 N N . GLU B 1 493 ? 4.922 -50.344 -30.719 1 93.25 493 GLU B N 1
ATOM 8651 C CA . GLU B 1 493 ? 6.227 -49.719 -30.906 1 93.25 493 GLU B CA 1
ATOM 8652 C C . GLU B 1 493 ? 6.719 -49.062 -29.625 1 93.25 493 GLU B C 1
ATOM 8654 O O . GLU B 1 493 ? 7.91 -49.125 -29.297 1 93.25 493 GLU B O 1
ATOM 8659 N N . LEU B 1 494 ? 5.836 -48.469 -28.906 1 94.62 494 LEU B N 1
ATOM 8660 C CA . LEU B 1 494 ? 6.188 -47.812 -27.656 1 94.62 494 LEU B CA 1
ATOM 8661 C C . LEU B 1 494 ? 6.457 -48.812 -26.547 1 94.62 494 LEU B C 1
ATOM 8663 O O . LEU B 1 494 ? 7.312 -48.594 -25.688 1 94.62 494 LEU B O 1
ATOM 8667 N N . GLN B 1 495 ? 5.801 -49.906 -26.656 1 93.94 495 GLN B N 1
ATOM 8668 C CA . GLN B 1 495 ? 6.031 -50.938 -25.688 1 93.94 495 GLN B CA 1
ATOM 8669 C C . GLN B 1 495 ? 7.441 -51.531 -25.812 1 93.94 495 GLN B C 1
ATOM 8671 O O . GLN B 1 495 ? 8.117 -51.75 -24.812 1 93.94 495 GLN B O 1
ATOM 8676 N N . ASP B 1 496 ? 7.766 -51.719 -27.062 1 93.81 496 ASP B N 1
ATOM 8677 C CA . ASP B 1 496 ? 9.109 -52.219 -27.312 1 93.81 496 ASP B CA 1
ATOM 8678 C C . ASP B 1 496 ? 10.172 -51.25 -26.812 1 93.81 496 ASP B C 1
ATOM 8680 O O . ASP B 1 496 ? 11.156 -51.656 -26.203 1 93.81 496 ASP B O 1
ATOM 8684 N N . ALA B 1 497 ? 9.898 -50.062 -27.109 1 95.19 497 ALA B N 1
ATOM 8685 C CA . ALA B 1 497 ? 10.844 -49.031 -26.688 1 95.19 497 ALA B CA 1
ATOM 8686 C C . ALA B 1 497 ? 10.938 -48.969 -25.156 1 95.19 497 ALA B C 1
ATOM 8688 O O . ALA B 1 497 ? 12.023 -48.781 -24.609 1 95.19 497 ALA B O 1
ATOM 8689 N N . LEU B 1 498 ? 9.852 -49.125 -24.531 1 96.12 498 LEU B N 1
ATOM 8690 C CA . LEU B 1 498 ? 9.797 -49.094 -23.062 1 96.12 498 LEU B CA 1
ATOM 8691 C C . LEU B 1 498 ? 10.57 -50.281 -22.484 1 96.12 498 LEU B C 1
ATOM 8693 O O . LEU B 1 498 ? 11.258 -50.125 -21.469 1 96.12 498 LEU B O 1
ATOM 8697 N N . LEU B 1 499 ? 10.453 -51.375 -23.125 1 94.5 499 LEU B N 1
ATOM 8698 C CA . LEU B 1 499 ? 11.164 -52.562 -22.672 1 94.5 499 LEU B CA 1
ATOM 8699 C C . LEU B 1 499 ? 12.672 -52.375 -22.797 1 94.5 499 LEU B C 1
ATOM 8701 O O . LEU B 1 499 ? 13.43 -52.781 -21.906 1 94.5 499 LEU B O 1
ATOM 8705 N N . GLU B 1 500 ? 12.992 -51.781 -23.891 1 94.69 500 GLU B N 1
ATOM 8706 C CA . GLU B 1 500 ? 14.414 -51.5 -24.094 1 94.69 500 GLU B CA 1
ATOM 8707 C C . GLU B 1 500 ? 14.938 -50.5 -23.062 1 94.69 500 GLU B C 1
ATOM 8709 O O . GLU B 1 500 ? 16 -50.719 -22.469 1 94.69 500 GLU B O 1
ATOM 8714 N N . LEU B 1 501 ? 14.18 -49.469 -22.875 1 95.5 501 LEU B N 1
ATOM 8715 C CA . LEU B 1 501 ? 14.57 -48.438 -21.922 1 95.5 501 LEU B CA 1
ATOM 8716 C C . LEU B 1 501 ? 14.656 -49 -20.516 1 95.5 501 LEU B C 1
ATOM 8718 O O . LEU B 1 501 ? 15.617 -48.719 -19.781 1 95.5 501 LEU B O 1
ATOM 8722 N N . SER B 1 502 ? 13.727 -49.844 -20.141 1 94.81 502 SER B N 1
ATOM 8723 C CA . SER B 1 502 ? 13.633 -50.406 -18.797 1 94.81 502 SER B CA 1
ATOM 8724 C C . SER B 1 502 ? 14.758 -51.406 -18.516 1 94.81 502 SER B C 1
ATOM 8726 O O . SER B 1 502 ? 15.047 -51.719 -17.359 1 94.81 502 SER B O 1
ATOM 8728 N N . SER B 1 503 ? 15.328 -51.844 -19.609 1 93.06 503 SER B N 1
ATOM 8729 C CA . SER B 1 503 ? 16.391 -52.844 -19.469 1 93.06 503 SER B CA 1
ATOM 8730 C C . SER B 1 503 ? 17.766 -52.188 -19.469 1 93.06 503 SER B C 1
ATOM 8732 O O . SER B 1 503 ? 18.781 -52.844 -19.312 1 93.06 503 SER B O 1
ATOM 8734 N N . ASP B 1 504 ? 17.766 -50.938 -19.734 1 92.88 504 ASP B N 1
ATOM 8735 C CA . ASP B 1 504 ? 19.016 -50.219 -19.75 1 92.88 504 ASP B CA 1
ATOM 8736 C C . ASP B 1 504 ? 19.484 -49.875 -18.328 1 92.88 504 ASP B C 1
ATOM 8738 O O . ASP B 1 504 ? 18.938 -48.969 -17.703 1 92.88 504 ASP B O 1
ATOM 8742 N N . ARG B 1 505 ? 20.516 -50.438 -17.844 1 91.38 505 ARG B N 1
ATOM 8743 C CA . ARG B 1 505 ? 20.984 -50.281 -16.469 1 91.38 505 ARG B CA 1
ATOM 8744 C C . ARG B 1 505 ? 21.609 -48.906 -16.25 1 91.38 505 ARG B C 1
ATOM 8746 O O . ARG B 1 505 ? 21.562 -48.375 -15.141 1 91.38 505 ARG B O 1
ATOM 8753 N N . THR B 1 506 ? 22.125 -48.375 -17.312 1 90.62 506 THR B N 1
ATOM 8754 C CA . THR B 1 506 ? 22.703 -47.031 -17.203 1 90.62 506 THR B CA 1
ATOM 8755 C C . THR B 1 506 ? 21.609 -46 -16.922 1 90.62 506 THR B C 1
ATOM 8757 O O . THR B 1 506 ? 21.766 -45.156 -16.047 1 90.62 506 THR B O 1
ATOM 8760 N N . LEU B 1 507 ? 20.547 -46.094 -17.641 1 93.5 507 LEU B N 1
ATOM 8761 C CA . LEU B 1 507 ? 19.422 -45.156 -17.453 1 93.5 507 LEU B CA 1
ATOM 8762 C C . LEU B 1 507 ? 18.766 -45.375 -16.094 1 93.5 507 LEU B C 1
ATOM 8764 O O . LEU B 1 507 ? 18.297 -44.438 -15.477 1 93.5 507 LEU B O 1
ATOM 8768 N N . GLN B 1 508 ? 18.75 -46.562 -15.664 1 93.06 508 GLN B N 1
ATOM 8769 C CA . GLN B 1 508 ? 18.172 -46.906 -14.375 1 93.06 508 GLN B CA 1
ATOM 8770 C C . GLN B 1 508 ? 18.938 -46.25 -13.234 1 93.06 508 GLN B C 1
ATOM 8772 O O . GLN B 1 508 ? 18.344 -45.812 -12.25 1 93.06 508 GLN B O 1
ATOM 8777 N N . SER B 1 509 ? 20.156 -46.125 -13.305 1 92.06 509 SER B N 1
ATOM 8778 C CA . SER B 1 509 ? 21 -45.531 -12.273 1 92.06 509 SER B CA 1
ATOM 8779 C C . SER B 1 509 ? 20.844 -44 -12.242 1 92.06 509 SER B C 1
ATOM 8781 O O . SER B 1 509 ? 20.984 -43.406 -11.18 1 92.06 509 SER B O 1
ATOM 8783 N N . VAL B 1 510 ? 20.547 -43.406 -13.336 1 92.19 510 VAL B N 1
ATOM 8784 C CA . VAL B 1 510 ? 20.484 -41.969 -13.445 1 92.19 510 VAL B CA 1
ATOM 8785 C C . VAL B 1 510 ? 19.078 -41.469 -13.086 1 92.19 510 VAL B C 1
ATOM 8787 O O . VAL B 1 510 ? 18.891 -40.312 -12.68 1 92.19 510 VAL B O 1
ATOM 8790 N N . PHE B 1 511 ? 18.109 -42.312 -13.117 1 93.12 511 PHE B N 1
ATOM 8791 C CA . PHE B 1 511 ? 16.688 -42 -13.008 1 93.12 511 PHE B CA 1
ATOM 8792 C C . PHE B 1 511 ? 16.406 -41.312 -11.68 1 93.12 511 PHE B C 1
ATOM 8794 O O . PHE B 1 511 ? 15.75 -40.25 -11.641 1 93.12 511 PHE B O 1
ATOM 8801 N N . PRO B 1 512 ? 17.031 -41.75 -10.594 1 90.12 512 PRO B N 1
ATOM 8802 C CA . PRO B 1 512 ? 16.719 -41.125 -9.305 1 90.12 512 PRO B CA 1
ATOM 8803 C C . PRO B 1 512 ? 17.375 -39.75 -9.117 1 90.12 512 PRO B C 1
ATOM 8805 O O . PRO B 1 512 ? 16.984 -39 -8.234 1 90.12 512 PRO B O 1
ATOM 8808 N N . THR B 1 513 ? 18.219 -39.375 -9.906 1 89.5 513 THR B N 1
ATOM 8809 C CA . THR B 1 513 ? 18.984 -38.125 -9.734 1 89.5 513 THR B CA 1
ATOM 8810 C C . THR B 1 513 ? 18.344 -36.969 -10.5 1 89.5 513 THR B C 1
ATOM 8812 O O . THR B 1 513 ? 18.75 -35.844 -10.352 1 89.5 513 THR B O 1
ATOM 8815 N N . ARG B 1 514 ? 17.422 -37.312 -11.258 1 88.69 514 ARG B N 1
ATOM 8816 C CA . ARG B 1 514 ? 16.766 -36.312 -12.086 1 88.69 514 ARG B CA 1
ATOM 8817 C C . ARG B 1 514 ? 15.289 -36.219 -11.758 1 88.69 514 ARG B C 1
ATOM 8819 O O . ARG B 1 514 ? 14.703 -37.156 -11.219 1 88.69 514 ARG B O 1
ATOM 8826 N N . THR B 1 515 ? 14.781 -35.062 -12.016 1 88.69 515 THR B N 1
ATOM 8827 C CA . THR B 1 515 ? 13.328 -34.969 -11.953 1 88.69 515 THR B CA 1
ATOM 8828 C C . THR B 1 515 ? 12.68 -35.781 -13.078 1 88.69 515 THR B C 1
ATOM 8830 O O . THR B 1 515 ? 13.328 -36.094 -14.078 1 88.69 515 THR B O 1
ATOM 8833 N N . LEU B 1 516 ? 11.461 -36.062 -12.938 1 90.62 516 LEU B N 1
ATOM 8834 C CA . LEU B 1 516 ? 10.742 -36.844 -13.938 1 90.62 516 LEU B CA 1
ATOM 8835 C C . LEU B 1 516 ? 10.789 -36.156 -15.305 1 90.62 516 LEU B C 1
ATOM 8837 O O . LEU B 1 516 ? 11.008 -36.812 -16.328 1 90.62 516 LEU B O 1
ATOM 8841 N N . GLU B 1 517 ? 10.625 -34.906 -15.336 1 91.44 517 GLU B N 1
ATOM 8842 C CA . GLU B 1 517 ? 10.656 -34.156 -16.578 1 91.44 517 GLU B CA 1
ATOM 8843 C C . GLU B 1 517 ? 12.039 -34.188 -17.219 1 91.44 517 GLU B C 1
ATOM 8845 O O . GLU B 1 517 ? 12.164 -34.406 -18.422 1 91.44 517 GLU B O 1
ATOM 8850 N N . GLU B 1 518 ? 13.016 -34 -16.391 1 91.75 518 GLU B N 1
ATOM 8851 C CA . GLU B 1 518 ? 14.391 -34 -16.891 1 91.75 518 GLU B CA 1
ATOM 8852 C C . GLU B 1 518 ? 14.766 -35.375 -17.469 1 91.75 518 GLU B C 1
ATOM 8854 O O . GLU B 1 518 ? 15.453 -35.438 -18.484 1 91.75 518 GLU B O 1
ATOM 8859 N N . PHE B 1 519 ? 14.359 -36.406 -16.891 1 94.56 519 PHE B N 1
ATOM 8860 C CA . PHE B 1 519 ? 14.664 -37.781 -17.344 1 94.56 519 PHE B CA 1
ATOM 8861 C C . PHE B 1 519 ? 14.078 -38.031 -18.734 1 94.56 519 PHE B C 1
ATOM 8863 O O . PHE B 1 519 ? 14.797 -38.438 -19.641 1 94.56 519 PHE B O 1
ATOM 8870 N N . TRP B 1 520 ? 12.836 -37.719 -18.812 1 94.5 520 TRP B N 1
ATOM 8871 C CA . TRP B 1 520 ? 12.164 -38.062 -20.062 1 94.5 520 TRP B CA 1
ATOM 8872 C C . TRP B 1 520 ? 12.648 -37.156 -21.188 1 94.5 520 TRP B C 1
ATOM 8874 O O . TRP B 1 520 ? 12.672 -37.562 -22.344 1 94.5 520 TRP B O 1
ATOM 8884 N N . LEU B 1 521 ? 13.078 -35.969 -20.828 1 92.56 521 LEU B N 1
ATOM 8885 C CA . LEU B 1 521 ? 13.68 -35.094 -21.828 1 92.56 521 LEU B CA 1
ATOM 8886 C C . LEU B 1 521 ? 15.047 -35.625 -22.25 1 92.56 521 LEU B C 1
ATOM 8888 O O . LEU B 1 521 ? 15.43 -35.531 -23.422 1 92.56 521 LEU B O 1
ATOM 8892 N N . SER B 1 522 ? 15.734 -36.219 -21.344 1 93.31 522 SER B N 1
ATOM 8893 C CA . SER B 1 522 ? 17.094 -36.688 -21.594 1 93.31 522 SER B CA 1
ATOM 8894 C C . SER B 1 522 ? 17.078 -37.938 -22.5 1 93.31 522 SER B C 1
ATOM 8896 O O . SER B 1 522 ? 18.031 -38.156 -23.25 1 93.31 522 SER B O 1
ATOM 8898 N N . VAL B 1 523 ? 16.062 -38.719 -22.5 1 95.06 523 VAL B N 1
ATOM 8899 C CA . VAL B 1 523 ? 16.047 -39.969 -23.25 1 95.06 523 VAL B CA 1
ATOM 8900 C C . VAL B 1 523 ? 15.406 -39.75 -24.625 1 95.06 523 VAL B C 1
ATOM 8902 O O . VAL B 1 523 ? 15.352 -40.656 -25.453 1 95.06 523 VAL B O 1
ATOM 8905 N N . ALA B 1 524 ? 15.008 -38.562 -24.906 1 92.56 524 ALA B N 1
ATOM 8906 C CA . ALA B 1 524 ? 14.289 -38.25 -26.125 1 92.56 524 ALA B CA 1
ATOM 8907 C C . ALA B 1 524 ? 15.125 -38.562 -27.359 1 92.56 524 ALA B C 1
ATOM 8909 O O . ALA B 1 524 ? 14.594 -39 -28.375 1 92.56 524 ALA B O 1
ATOM 8910 N N . PRO B 1 525 ? 16.422 -38.281 -27.391 1 91.31 525 PRO B N 1
ATOM 8911 C CA . PRO B 1 525 ? 17.203 -38.594 -28.578 1 91.31 525 PRO B CA 1
ATOM 8912 C C . PRO B 1 525 ? 17.234 -40.094 -28.906 1 91.31 525 PRO B C 1
ATOM 8914 O O . PRO B 1 525 ? 17.219 -40.469 -30.078 1 91.31 525 PRO B O 1
ATOM 8917 N N . GLU B 1 526 ? 17.203 -40.938 -27.906 1 92.94 526 GLU B N 1
ATOM 8918 C CA . GLU B 1 526 ? 17.281 -42.375 -28.094 1 92.94 526 GLU B CA 1
ATOM 8919 C C . GLU B 1 526 ? 15.891 -43 -28.312 1 92.94 526 GLU B C 1
ATOM 8921 O O . GLU B 1 526 ? 15.727 -43.938 -29.094 1 92.94 526 GLU B O 1
ATOM 8926 N N . TYR B 1 527 ? 14.984 -42.438 -27.484 1 95.12 527 TYR B N 1
ATOM 8927 C CA . TYR B 1 527 ? 13.609 -42.938 -27.547 1 95.12 527 TYR B CA 1
ATOM 8928 C C . TYR B 1 527 ? 12.633 -41.781 -27.797 1 95.12 527 TYR B C 1
ATOM 8930 O O . TYR B 1 527 ? 11.797 -41.469 -26.953 1 95.12 527 TYR B O 1
ATOM 8938 N N . PRO B 1 528 ? 12.586 -41.25 -28.984 1 93.12 528 PRO B N 1
ATOM 8939 C CA . PRO B 1 528 ? 11.844 -40.031 -29.25 1 93.12 528 PRO B CA 1
ATOM 8940 C C . PRO B 1 528 ? 10.336 -40.188 -29.078 1 93.12 528 PRO B C 1
ATOM 8942 O O . PRO B 1 528 ? 9.688 -39.344 -28.438 1 93.12 528 PRO B O 1
ATOM 8945 N N . ALA B 1 529 ? 9.812 -41.25 -29.594 1 93.75 529 ALA B N 1
ATOM 8946 C CA . ALA B 1 529 ? 8.367 -41.438 -29.531 1 93.75 529 ALA B CA 1
ATOM 8947 C C . ALA B 1 529 ? 7.902 -41.719 -28.109 1 93.75 529 ALA B C 1
ATOM 8949 O O . ALA B 1 529 ? 6.859 -41.219 -27.672 1 93.75 529 ALA B O 1
ATOM 8950 N N . LEU B 1 530 ? 8.656 -42.5 -27.422 1 94.81 530 LEU B N 1
ATOM 8951 C CA . LEU B 1 530 ? 8.328 -42.844 -26.047 1 94.81 530 LEU B CA 1
ATOM 8952 C C . LEU B 1 530 ? 8.43 -41.594 -25.156 1 94.81 530 LEU B C 1
ATOM 8954 O O . LEU B 1 530 ? 7.555 -41.344 -24.328 1 94.81 530 LEU B O 1
ATOM 8958 N N . ALA B 1 531 ? 9.461 -40.844 -25.391 1 94.44 531 ALA B N 1
ATOM 8959 C CA . ALA B 1 531 ? 9.68 -39.625 -24.641 1 94.44 531 ALA B CA 1
ATOM 8960 C C . ALA B 1 531 ? 8.57 -38.594 -24.922 1 94.44 531 ALA B C 1
ATOM 8962 O O . ALA B 1 531 ? 8.133 -37.875 -24.016 1 94.44 531 ALA B O 1
ATOM 8963 N N . GLN B 1 532 ? 8.18 -38.531 -26.094 1 91.62 532 GLN B N 1
ATOM 8964 C CA . GLN B 1 532 ? 7.117 -37.625 -26.469 1 91.62 532 GLN B CA 1
ATOM 8965 C C . GLN B 1 532 ? 5.805 -37.969 -25.781 1 91.62 532 GLN B C 1
ATOM 8967 O O . GLN B 1 532 ? 5.082 -37.094 -25.312 1 91.62 532 GLN B O 1
ATOM 8972 N N . ALA B 1 533 ? 5.531 -39.219 -25.766 1 91.88 533 ALA B N 1
ATOM 8973 C CA . ALA B 1 533 ? 4.324 -39.656 -25.078 1 91.88 533 ALA B CA 1
ATOM 8974 C C . ALA B 1 533 ? 4.348 -39.281 -23.609 1 91.88 533 ALA B C 1
ATOM 8976 O O . ALA B 1 533 ? 3.328 -38.875 -23.047 1 91.88 533 ALA B O 1
ATOM 8977 N N . ALA B 1 534 ? 5.449 -39.469 -23.031 1 93.06 534 ALA B N 1
ATOM 8978 C CA . ALA B 1 534 ? 5.609 -39.125 -21.609 1 93.06 534 ALA B CA 1
ATOM 8979 C C . ALA B 1 534 ? 5.516 -37.625 -21.391 1 93.06 534 ALA B C 1
ATOM 8981 O O . ALA B 1 534 ? 4.82 -37.188 -20.469 1 93.06 534 ALA B O 1
ATOM 8982 N N . THR B 1 535 ? 6.207 -36.875 -22.234 1 91.06 535 THR B N 1
ATOM 8983 C CA . THR B 1 535 ? 6.262 -35.438 -22.047 1 91.06 535 THR B CA 1
ATOM 8984 C C . THR B 1 535 ? 4.902 -34.812 -22.344 1 91.06 535 THR B C 1
ATOM 8986 O O . THR B 1 535 ? 4.566 -33.75 -21.781 1 91.06 535 THR B O 1
ATOM 8989 N N . ASN B 1 536 ? 4.109 -35.438 -23.125 1 89.75 536 ASN B N 1
ATOM 8990 C CA . ASN B 1 536 ? 2.758 -34.938 -23.375 1 89.75 536 ASN B CA 1
ATOM 8991 C C . ASN B 1 536 ? 1.923 -34.906 -22.094 1 89.75 536 ASN B C 1
ATOM 8993 O O . ASN B 1 536 ? 1.02 -34.094 -21.953 1 89.75 536 ASN B O 1
ATOM 8997 N N . VAL B 1 537 ? 2.279 -35.75 -21.219 1 89.62 537 VAL B N 1
ATOM 8998 C CA . VAL B 1 537 ? 1.552 -35.844 -19.953 1 89.62 537 VAL B CA 1
ATOM 8999 C C . VAL B 1 537 ? 2.17 -34.875 -18.938 1 89.62 537 VAL B C 1
ATOM 9001 O O . VAL B 1 537 ? 1.47 -34.344 -18.078 1 89.62 537 VAL B O 1
ATOM 9004 N N . LEU B 1 538 ? 3.398 -34.594 -19.141 1 91.19 538 LEU B N 1
ATOM 9005 C CA . LEU B 1 538 ? 4.129 -33.844 -18.125 1 91.19 538 LEU B CA 1
ATOM 9006 C C . LEU B 1 538 ? 4.172 -32.344 -18.484 1 91.19 538 LEU B C 1
ATOM 9008 O O . LEU B 1 538 ? 4.41 -31.516 -17.609 1 91.19 538 LEU B O 1
ATOM 9012 N N . TYR B 1 539 ? 3.891 -32 -19.75 1 89.88 539 TYR B N 1
ATOM 9013 C CA . TYR B 1 539 ? 3.994 -30.641 -20.266 1 89.88 539 TYR B CA 1
ATOM 9014 C C . TYR B 1 539 ? 2.91 -29.75 -19.672 1 89.88 539 TYR B C 1
ATOM 9016 O O . TYR B 1 539 ? 3.16 -28.594 -19.359 1 89.88 539 TYR B O 1
ATOM 9024 N N . PRO B 1 540 ? 1.745 -30.312 -19.406 1 92.94 540 PRO B N 1
ATOM 9025 C CA . PRO B 1 540 ? 0.647 -29.453 -18.969 1 92.94 540 PRO B CA 1
ATOM 9026 C C . PRO B 1 540 ? 0.876 -28.859 -17.578 1 92.94 540 PRO B C 1
ATOM 9028 O O . PRO B 1 540 ? 1.438 -29.531 -16.703 1 92.94 540 PRO B O 1
ATOM 9031 N N . PHE B 1 541 ? 0.458 -27.594 -17.375 1 92.69 541 PHE B N 1
ATOM 9032 C CA . PHE B 1 541 ? 0.389 -27.016 -16.047 1 92.69 541 PHE B CA 1
ATOM 9033 C C . PHE B 1 541 ? -0.71 -27.672 -15.219 1 92.69 541 PHE B C 1
ATOM 9035 O O . PHE B 1 541 ? -1.826 -27.859 -15.703 1 92.69 541 PHE B O 1
ATOM 9042 N N . ALA B 1 542 ? -0.328 -27.969 -14.039 1 90 542 ALA B N 1
ATOM 9043 C CA . ALA B 1 542 ? -1.33 -28.562 -13.164 1 90 542 ALA B CA 1
ATOM 9044 C C . ALA B 1 542 ? -2.211 -27.5 -12.516 1 90 542 ALA B C 1
ATOM 9046 O O . ALA B 1 542 ? -3.338 -27.781 -12.109 1 90 542 ALA B O 1
ATOM 9047 N N . SER B 1 543 ? -1.657 -26.328 -12.391 1 88.81 543 SER B N 1
ATOM 9048 C CA . SER B 1 543 ? -2.391 -25.234 -11.75 1 88.81 543 SER B CA 1
ATOM 9049 C C . SER B 1 543 ? -2.002 -23.891 -12.336 1 88.81 543 SER B C 1
ATOM 9051 O O . SER B 1 543 ? -1.105 -23.797 -13.172 1 88.81 543 SER B O 1
ATOM 9053 N N . THR B 1 544 ? -2.752 -22.844 -11.875 1 88.88 544 THR B N 1
ATOM 9054 C CA . THR B 1 544 ? -2.453 -21.469 -12.297 1 88.88 544 THR B CA 1
ATOM 9055 C C . THR B 1 544 ? -1.731 -20.719 -11.188 1 88.88 544 THR B C 1
ATOM 9057 O O . THR B 1 544 ? -1.965 -19.516 -10.992 1 88.88 544 THR B O 1
ATOM 9060 N N . TYR B 1 545 ? -0.937 -21.422 -10.43 1 84.38 545 TYR B N 1
ATOM 9061 C CA . TYR B 1 545 ? -0.286 -20.859 -9.25 1 84.38 545 TYR B CA 1
ATOM 9062 C C . TYR B 1 545 ? 0.653 -19.719 -9.625 1 84.38 545 TYR B C 1
ATOM 9064 O O . TYR B 1 545 ? 0.788 -18.75 -8.883 1 84.38 545 TYR B O 1
ATOM 9072 N N . LEU B 1 546 ? 1.311 -19.812 -10.75 1 89.56 546 LEU B N 1
ATOM 9073 C CA . LEU B 1 546 ? 2.246 -18.781 -11.18 1 89.56 546 LEU B CA 1
ATOM 9074 C C . LEU B 1 546 ? 1.522 -17.469 -11.43 1 89.56 546 LEU B C 1
ATOM 9076 O O . LEU B 1 546 ? 2.043 -16.391 -11.109 1 89.56 546 LEU B O 1
ATOM 9080 N N . CYS B 1 547 ? 0.334 -17.578 -11.961 1 90.62 547 CYS B N 1
ATOM 9081 C CA . CYS B 1 547 ? -0.465 -16.375 -12.18 1 90.62 547 CYS B CA 1
ATOM 9082 C C . CYS B 1 547 ? -0.856 -15.727 -10.852 1 90.62 547 CYS B C 1
ATOM 9084 O O . CYS B 1 547 ? -0.744 -14.508 -10.695 1 90.62 547 CYS B O 1
ATOM 9086 N N . GLU B 1 548 ? -1.234 -16.562 -9.945 1 82.25 548 GLU B N 1
ATOM 9087 C CA . GLU B 1 548 ? -1.636 -16.047 -8.633 1 82.25 548 GLU B CA 1
ATOM 9088 C C . GLU B 1 548 ? -0.483 -15.328 -7.945 1 82.25 548 GLU B C 1
ATOM 9090 O O . GLU B 1 548 ? -0.67 -14.25 -7.375 1 82.25 548 GLU B O 1
ATOM 9095 N N . LYS B 1 549 ? 0.577 -15.977 -7.969 1 84.56 549 LYS B N 1
ATOM 9096 C CA . LYS B 1 549 ? 1.774 -15.383 -7.379 1 84.56 549 LYS B CA 1
ATOM 9097 C C . LYS B 1 549 ? 2.123 -14.055 -8.055 1 84.56 549 LYS B C 1
ATOM 9099 O O . LYS B 1 549 ? 2.482 -13.086 -7.387 1 84.56 549 LYS B O 1
ATOM 9104 N N . THR B 1 550 ? 2.029 -14.039 -9.328 1 90.5 550 THR B N 1
ATOM 9105 C CA . THR B 1 550 ? 2.398 -12.859 -10.102 1 90.5 550 THR B CA 1
ATOM 9106 C C . THR B 1 550 ? 1.373 -11.742 -9.906 1 90.5 550 THR B C 1
ATOM 9108 O O . THR B 1 550 ? 1.719 -10.562 -9.945 1 90.5 550 THR B O 1
ATOM 9111 N N . PHE B 1 551 ? 0.12 -12.07 -9.656 1 87.94 551 PHE B N 1
ATOM 9112 C CA . PHE B 1 551 ? -0.887 -11.062 -9.359 1 87.94 551 PHE B CA 1
ATOM 9113 C C . PHE B 1 551 ? -0.521 -10.289 -8.094 1 87.94 551 PHE B C 1
ATOM 9115 O O . PHE B 1 551 ? -0.759 -9.086 -8.008 1 87.94 551 PHE B O 1
ATOM 9122 N N . SER B 1 552 ? 0.015 -11 -7.18 1 82.94 552 SER B N 1
ATOM 9123 C CA . SER B 1 552 ? 0.482 -10.336 -5.965 1 82.94 552 SER B CA 1
ATOM 9124 C C . SER B 1 552 ? 1.578 -9.32 -6.277 1 82.94 552 SER B C 1
ATOM 9126 O O . SER B 1 552 ? 1.585 -8.219 -5.73 1 82.94 552 SER B O 1
ATOM 9128 N N . ALA B 1 553 ? 2.457 -9.734 -7.129 1 87.94 553 ALA B N 1
ATOM 9129 C CA . ALA B 1 553 ? 3.521 -8.836 -7.559 1 87.94 553 ALA B CA 1
ATOM 9130 C C . ALA B 1 553 ? 2.949 -7.625 -8.297 1 87.94 553 ALA B C 1
ATOM 9132 O O . ALA B 1 553 ? 3.412 -6.496 -8.102 1 87.94 553 ALA B O 1
ATOM 9133 N N . LEU B 1 554 ? 1.99 -7.879 -9.078 1 87.88 554 LEU B N 1
ATOM 9134 C CA . LEU B 1 554 ? 1.337 -6.824 -9.844 1 87.88 554 LEU B CA 1
ATOM 9135 C C . LEU B 1 554 ? 0.693 -5.801 -8.914 1 87.88 554 LEU B C 1
ATOM 9137 O O . LEU B 1 554 ? 0.821 -4.59 -9.133 1 87.88 554 LEU B O 1
ATOM 9141 N N . THR B 1 555 ? 0.082 -6.301 -7.887 1 81.75 555 THR B N 1
ATOM 9142 C CA . THR B 1 555 ? -0.571 -5.43 -6.914 1 81.75 555 THR B CA 1
ATOM 9143 C C . THR B 1 555 ? 0.458 -4.598 -6.156 1 81.75 555 THR B C 1
ATOM 9145 O O . THR B 1 555 ? 0.202 -3.439 -5.82 1 81.75 555 THR B O 1
ATOM 9148 N N . PHE B 1 556 ? 1.508 -5.148 -5.926 1 81.94 556 PHE B N 1
ATOM 9149 C CA . PHE B 1 556 ? 2.584 -4.461 -5.223 1 81.94 556 PHE B CA 1
ATOM 9150 C C . PHE B 1 556 ? 3.18 -3.355 -6.086 1 81.94 556 PHE B C 1
ATOM 9152 O O . PHE B 1 556 ? 3.506 -2.277 -5.586 1 81.94 556 PHE B O 1
ATOM 9159 N N . ILE B 1 557 ? 3.318 -3.678 -7.34 1 85.5 557 ILE B N 1
ATOM 9160 C CA . ILE B 1 557 ? 3.906 -2.729 -8.281 1 85.5 557 ILE B CA 1
ATOM 9161 C C . ILE B 1 557 ? 2.912 -1.605 -8.57 1 85.5 557 ILE B C 1
ATOM 9163 O O . ILE B 1 557 ? 3.262 -0.425 -8.492 1 85.5 557 ILE B O 1
ATOM 9167 N N . LYS B 1 558 ? 1.729 -2.033 -8.891 1 82.62 558 LYS B N 1
ATOM 9168 C CA . LYS B 1 558 ? 0.686 -1.062 -9.203 1 82.62 558 LYS B CA 1
ATOM 9169 C C . LYS B 1 558 ? -0.193 -0.782 -7.992 1 82.62 558 LYS B C 1
ATOM 9171 O O . LYS B 1 558 ? -1.364 -1.164 -7.965 1 82.62 558 LYS B O 1
ATOM 9176 N N . ASN B 1 559 ? 0.332 -0.094 -7.09 1 77.69 559 ASN B N 1
ATOM 9177 C CA . ASN B 1 559 ? -0.412 0.26 -5.887 1 77.69 559 ASN B CA 1
ATOM 9178 C C . ASN B 1 559 ? -1.086 1.622 -6.023 1 77.69 559 ASN B C 1
ATOM 9180 O O . ASN B 1 559 ? -1.106 2.203 -7.109 1 77.69 559 ASN B O 1
ATOM 9184 N N . LYS B 1 560 ? -1.675 2.135 -4.988 1 70.19 560 LYS B N 1
ATOM 9185 C CA . LYS B 1 560 ? -2.455 3.369 -5.008 1 70.19 560 LYS B CA 1
ATOM 9186 C C . LYS B 1 560 ? -1.598 4.555 -5.441 1 70.19 560 LYS B C 1
ATOM 9188 O O . LYS B 1 560 ? -2.098 5.5 -6.055 1 70.19 560 LYS B O 1
ATOM 9193 N N . TYR B 1 561 ? -0.276 4.453 -5.148 1 70.5 561 TYR B N 1
ATOM 9194 C CA . TYR B 1 561 ? 0.616 5.57 -5.43 1 70.5 561 TYR B CA 1
ATOM 9195 C C . TYR B 1 561 ? 1.195 5.469 -6.836 1 70.5 561 TYR B C 1
ATOM 9197 O O . TYR B 1 561 ? 1.799 6.418 -7.336 1 70.5 561 TYR B O 1
ATOM 9205 N N . ARG B 1 562 ? 0.992 4.297 -7.496 1 74.88 562 ARG B N 1
ATOM 9206 C CA . ARG B 1 562 ? 1.52 4.039 -8.828 1 74.88 562 ARG B CA 1
ATOM 9207 C C . ARG B 1 562 ? 0.438 3.475 -9.75 1 74.88 562 ARG B C 1
ATOM 9209 O O . ARG B 1 562 ? 0.71 2.6 -10.57 1 74.88 562 ARG B O 1
ATOM 9216 N N . SER B 1 563 ? -0.733 3.896 -9.531 1 65.56 563 SER B N 1
ATOM 9217 C CA . SER B 1 563 ? -1.887 3.334 -10.227 1 65.56 563 SER B CA 1
ATOM 9218 C C . SER B 1 563 ? -1.879 3.705 -11.703 1 65.56 563 SER B C 1
ATOM 9220 O O . SER B 1 563 ? -2.5 3.025 -12.523 1 65.56 563 SER B O 1
ATOM 9222 N N . GLN B 1 564 ? -1.024 4.684 -12.062 1 64.5 564 GLN B N 1
ATOM 9223 C CA . GLN B 1 564 ? -1.057 5.188 -13.438 1 64.5 564 GLN B CA 1
ATOM 9224 C C . GLN B 1 564 ? 0.06 4.57 -14.273 1 64.5 564 GLN B C 1
ATOM 9226 O O . GLN B 1 564 ? 0.293 4.988 -15.406 1 64.5 564 GLN B O 1
ATOM 9231 N N . LEU B 1 565 ? 0.667 3.613 -13.672 1 73.31 565 LEU B N 1
ATOM 9232 C CA . LEU B 1 565 ? 1.727 2.969 -14.438 1 73.31 565 LEU B CA 1
ATOM 9233 C C . LEU B 1 565 ? 1.165 2.311 -15.695 1 73.31 565 LEU B C 1
ATOM 9235 O O . LEU B 1 565 ? 0.307 1.43 -15.609 1 73.31 565 LEU B O 1
ATOM 9239 N N . ARG B 1 566 ? 1.444 2.76 -16.828 1 66.56 566 ARG B N 1
ATOM 9240 C CA . ARG B 1 566 ? 0.856 2.338 -18.094 1 66.56 566 ARG B CA 1
ATOM 9241 C C . ARG B 1 566 ? 1.439 1.004 -18.562 1 66.56 566 ARG B C 1
ATOM 9243 O O . ARG B 1 566 ? 0.713 0.142 -19.062 1 66.56 566 ARG B O 1
ATOM 9250 N N . ARG B 1 567 ? 2.73 0.815 -18.516 1 80.06 567 ARG B N 1
ATOM 9251 C CA . ARG B 1 567 ? 3.352 -0.404 -19.031 1 80.06 567 ARG B CA 1
ATOM 9252 C C . ARG B 1 567 ? 3.867 -1.272 -17.891 1 80.06 567 ARG B C 1
ATOM 9254 O O . ARG B 1 567 ? 5.07 -1.51 -17.781 1 80.06 567 ARG B O 1
ATOM 9261 N N . VAL B 1 568 ? 2.797 -1.843 -17.234 1 88.19 568 VAL B N 1
ATOM 9262 C CA . VAL B 1 568 ? 3.152 -2.609 -16.047 1 88.19 568 VAL B CA 1
ATOM 9263 C C . VAL B 1 568 ? 3.816 -3.922 -16.453 1 88.19 568 VAL B C 1
ATOM 9265 O O . VAL B 1 568 ? 4.594 -4.496 -15.695 1 88.19 568 VAL B O 1
ATOM 9268 N N . GLU B 1 569 ? 3.588 -4.348 -17.719 1 91.31 569 GLU B N 1
ATOM 9269 C CA . GLU B 1 569 ? 4.121 -5.621 -18.188 1 91.31 569 GLU B CA 1
ATOM 9270 C C . GLU B 1 569 ? 5.645 -5.637 -18.125 1 91.31 569 GLU B C 1
ATOM 9272 O O . GLU B 1 569 ? 6.246 -6.656 -17.781 1 91.31 569 GLU B O 1
ATOM 9277 N N . ASP B 1 570 ? 6.289 -4.539 -18.516 1 94 570 ASP B N 1
ATOM 9278 C CA . ASP B 1 570 ? 7.75 -4.473 -18.547 1 94 570 ASP B CA 1
ATOM 9279 C C . ASP B 1 570 ? 8.336 -4.66 -17.156 1 94 570 ASP B C 1
ATOM 9281 O O . ASP B 1 570 ? 9.25 -5.461 -16.953 1 94 570 ASP B O 1
ATOM 9285 N N . ASP B 1 571 ? 7.793 -3.926 -16.219 1 93.75 571 ASP B N 1
ATOM 9286 C CA . ASP B 1 571 ? 8.258 -4.047 -14.844 1 93.75 571 ASP B CA 1
ATOM 9287 C C . ASP B 1 571 ? 7.992 -5.449 -14.297 1 93.75 571 ASP B C 1
ATOM 9289 O O . ASP B 1 571 ? 8.828 -6.012 -13.594 1 93.75 571 ASP B O 1
ATOM 9293 N N . LEU B 1 572 ? 6.848 -5.945 -14.641 1 94.56 572 LEU B N 1
ATOM 9294 C CA . LEU B 1 572 ? 6.449 -7.258 -14.141 1 94.56 572 LEU B CA 1
ATOM 9295 C C . LEU B 1 572 ? 7.363 -8.352 -14.688 1 94.56 572 LEU B C 1
ATOM 9297 O O . LEU B 1 572 ? 7.762 -9.258 -13.945 1 94.56 572 LEU B O 1
ATOM 9301 N N . ARG B 1 573 ? 7.676 -8.297 -15.938 1 95.81 573 ARG B N 1
ATOM 9302 C CA . ARG B 1 573 ? 8.547 -9.289 -16.562 1 95.81 573 ARG B CA 1
ATOM 9303 C C . ARG B 1 573 ? 9.922 -9.305 -15.891 1 95.81 573 ARG B C 1
ATOM 9305 O O . ARG B 1 573 ? 10.43 -10.375 -15.539 1 95.81 573 ARG B O 1
ATOM 9312 N N . VAL B 1 574 ? 10.492 -8.164 -15.727 1 95.69 574 VAL B N 1
ATOM 9313 C CA . VAL B 1 574 ? 11.82 -8.078 -15.133 1 95.69 574 VAL B CA 1
ATOM 9314 C C . VAL B 1 574 ? 11.781 -8.578 -13.695 1 95.69 574 VAL B C 1
ATOM 9316 O O . VAL B 1 574 ? 12.75 -9.156 -13.203 1 95.69 574 VAL B O 1
ATOM 9319 N N . SER B 1 575 ? 10.672 -8.438 -13.062 1 94.69 575 SER B N 1
ATOM 9320 C CA . SER B 1 575 ? 10.531 -8.797 -11.648 1 94.69 575 SER B CA 1
ATOM 9321 C C . SER B 1 575 ? 10.336 -10.297 -11.477 1 94.69 575 SER B C 1
ATOM 9323 O O . SER B 1 575 ? 10.82 -10.883 -10.5 1 94.69 575 SER B O 1
ATOM 9325 N N . VAL B 1 576 ? 9.656 -10.969 -12.391 1 93.88 576 VAL B N 1
ATOM 9326 C CA . VAL B 1 576 ? 9.203 -12.32 -12.094 1 93.88 576 VAL B CA 1
ATOM 9327 C C . VAL B 1 576 ? 9.93 -13.328 -12.977 1 93.88 576 VAL B C 1
ATOM 9329 O O . VAL B 1 576 ? 10 -14.516 -12.656 1 93.88 576 VAL B O 1
ATOM 9332 N N . SER B 1 577 ? 10.484 -12.867 -14.086 1 94.44 577 SER B N 1
ATOM 9333 C CA . SER B 1 577 ? 11.117 -13.773 -15.039 1 94.44 577 SER B CA 1
ATOM 9334 C C . SER B 1 577 ? 12.406 -14.359 -14.477 1 94.44 577 SER B C 1
ATOM 9336 O O . SER B 1 577 ? 13.133 -13.68 -13.742 1 94.44 577 SER B O 1
ATOM 9338 N N . GLU B 1 578 ? 12.664 -15.57 -14.852 1 91.06 578 GLU B N 1
ATOM 9339 C CA . GLU B 1 578 ? 13.914 -16.219 -14.461 1 91.06 578 GLU B CA 1
ATOM 9340 C C . GLU B 1 578 ? 15.016 -15.938 -15.477 1 91.06 578 GLU B C 1
ATOM 9342 O O . GLU B 1 578 ? 16.203 -16.141 -15.188 1 91.06 578 GLU B O 1
ATOM 9347 N N . ILE B 1 579 ? 14.617 -15.461 -16.625 1 95.56 579 ILE B N 1
ATOM 9348 C CA . ILE B 1 579 ? 15.57 -15.117 -17.672 1 95.56 579 ILE B CA 1
ATOM 9349 C C . ILE B 1 579 ? 16.234 -13.789 -17.344 1 95.56 579 ILE B C 1
ATOM 9351 O O . ILE B 1 579 ? 15.562 -12.805 -17.047 1 95.56 579 ILE B O 1
ATOM 9355 N N . LYS B 1 580 ? 17.547 -13.742 -17.375 1 95.12 580 LYS B N 1
ATOM 9356 C CA . LYS B 1 580 ? 18.281 -12.516 -17.078 1 95.12 580 LYS B CA 1
ATOM 9357 C C . LYS B 1 580 ? 18.484 -11.68 -18.344 1 95.12 580 LYS B C 1
ATOM 9359 O O . LYS B 1 580 ? 18.703 -12.219 -19.422 1 95.12 580 LYS B O 1
ATOM 9364 N N . PRO B 1 581 ? 18.312 -10.414 -18.188 1 95.94 581 PRO B N 1
ATOM 9365 C CA . PRO B 1 581 ? 18.594 -9.562 -19.344 1 95.94 581 PRO B CA 1
ATOM 9366 C C . PRO B 1 581 ? 20.078 -9.539 -19.719 1 95.94 581 PRO B C 1
ATOM 9368 O O . PRO B 1 581 ? 20.938 -9.641 -18.844 1 95.94 581 PRO B O 1
ATOM 9371 N N . ARG B 1 582 ? 20.516 -9.508 -21.094 1 94.06 582 ARG B N 1
ATOM 9372 C CA . ARG B 1 582 ? 21.891 -9.383 -21.578 1 94.06 582 ARG B CA 1
ATOM 9373 C C . ARG B 1 582 ? 22.328 -7.926 -21.609 1 94.06 582 ARG B C 1
ATOM 9375 O O . ARG B 1 582 ? 22.344 -7.297 -22.672 1 94.06 582 ARG B O 1
ATOM 9382 N N . ILE B 1 583 ? 22.641 -7.371 -20.438 1 92.62 583 ILE B N 1
ATOM 9383 C CA . ILE B 1 583 ? 22.938 -5.957 -20.219 1 92.62 583 ILE B CA 1
ATOM 9384 C C . ILE B 1 583 ? 24.094 -5.523 -21.125 1 92.62 583 ILE B C 1
ATOM 9386 O O . ILE B 1 583 ? 24.078 -4.418 -21.672 1 92.62 583 ILE B O 1
ATOM 9390 N N . THR B 1 584 ? 25.094 -6.367 -21.281 1 88.62 584 THR B N 1
ATOM 9391 C CA . THR B 1 584 ? 26.219 -6.055 -22.141 1 88.62 584 THR B CA 1
ATOM 9392 C C . THR B 1 584 ? 25.766 -5.816 -23.578 1 88.62 584 THR B C 1
ATOM 9394 O O . THR B 1 584 ? 26.234 -4.887 -24.234 1 88.62 584 THR B O 1
ATOM 9397 N N . LEU B 1 585 ? 24.922 -6.711 -23.969 1 90.19 585 LEU B N 1
ATOM 9398 C CA . LEU B 1 585 ? 24.391 -6.57 -25.312 1 90.19 585 LEU B CA 1
ATOM 9399 C C . LEU B 1 585 ? 23.578 -5.281 -25.453 1 90.19 585 LEU B C 1
ATOM 9401 O O . LEU B 1 585 ? 23.688 -4.578 -26.453 1 90.19 585 LEU B O 1
ATOM 9405 N N . LEU B 1 586 ? 22.766 -4.945 -24.484 1 92.62 586 LEU B N 1
ATOM 9406 C CA . LEU B 1 586 ? 21.922 -3.754 -24.516 1 92.62 586 LEU B CA 1
ATOM 9407 C C . LEU B 1 586 ? 22.766 -2.486 -24.516 1 92.62 586 LEU B C 1
ATOM 9409 O O . LEU B 1 586 ? 22.453 -1.521 -25.219 1 92.62 586 LEU B O 1
ATOM 9413 N N . CYS B 1 587 ? 23.859 -2.516 -23.734 1 89.81 587 CYS B N 1
ATOM 9414 C CA . CYS B 1 587 ? 24.766 -1.38 -23.703 1 89.81 587 CYS B CA 1
ATOM 9415 C C . CYS B 1 587 ? 25.422 -1.165 -25.062 1 89.81 587 CYS B C 1
ATOM 9417 O O . CYS B 1 587 ? 25.578 -0.027 -25.5 1 89.81 587 CYS B O 1
ATOM 9419 N N . SER B 1 588 ? 25.812 -2.199 -25.719 1 85 588 SER B N 1
ATOM 9420 C CA . SER B 1 588 ? 26.469 -2.119 -27.031 1 85 588 SER B CA 1
ATOM 9421 C C . SER B 1 588 ? 25.516 -1.549 -28.078 1 85 588 SER B C 1
ATOM 9423 O O . SER B 1 588 ? 25.953 -0.793 -28.953 1 85 588 SER B O 1
ATOM 9425 N N . LYS B 1 589 ? 24.312 -1.921 -27.969 1 83.56 589 LYS B N 1
ATOM 9426 C CA . LYS B 1 589 ? 23.312 -1.437 -28.922 1 83.56 589 LYS B CA 1
ATOM 9427 C C . LYS B 1 589 ? 23.078 0.061 -28.75 1 83.56 589 LYS B C 1
ATOM 9429 O O . LYS B 1 589 ? 22.812 0.769 -29.734 1 83.56 589 LYS B O 1
ATOM 9434 N N . LYS B 1 590 ? 23.094 0.514 -27.547 1 81.5 590 LYS B N 1
ATOM 9435 C CA . LYS B 1 590 ? 22.828 1.922 -27.266 1 81.5 590 LYS B CA 1
ATOM 9436 C C . LYS B 1 590 ? 24.031 2.793 -27.641 1 81.5 590 LYS B C 1
ATOM 9438 O O . LYS B 1 590 ? 23.859 3.943 -28.062 1 81.5 590 LYS B O 1
ATOM 9443 N N . GLN B 1 591 ? 25.203 2.391 -27.359 1 66.69 591 GLN B N 1
ATOM 9444 C CA . GLN B 1 591 ? 26.391 3.135 -27.734 1 66.69 591 GLN B CA 1
ATOM 9445 C C . GLN B 1 591 ? 26.5 3.275 -29.25 1 66.69 591 GLN B C 1
ATOM 9447 O O . GLN B 1 591 ? 26.984 4.285 -29.75 1 66.69 591 GLN B O 1
ATOM 9452 N N . ALA B 1 592 ? 26.016 2.314 -29.859 1 50.12 592 ALA B N 1
ATOM 9453 C CA . ALA B 1 592 ? 26.078 2.322 -31.312 1 50.12 592 ALA B CA 1
ATOM 9454 C C . ALA B 1 592 ? 25.031 3.266 -31.906 1 50.12 592 ALA B C 1
ATOM 9456 O O . ALA B 1 592 ? 25.188 3.762 -33.031 1 50.12 592 ALA B O 1
ATOM 9457 N N . GLN B 1 593 ? 23.828 3.469 -31.281 1 44.28 593 GLN B N 1
ATOM 9458 C CA . GLN B 1 593 ? 22.797 4.359 -31.797 1 44.28 593 GLN B CA 1
ATOM 9459 C C . GLN B 1 593 ? 22.578 5.539 -30.844 1 44.28 593 GLN B C 1
ATOM 9461 O O . GLN B 1 593 ? 21.656 5.52 -30.031 1 44.28 593 GLN B O 1
ATOM 9466 N N . PRO B 1 594 ? 23.438 6.395 -30.703 1 42.81 594 PRO B N 1
ATOM 9467 C CA . PRO B 1 594 ? 23.234 7.523 -29.797 1 42.81 594 PRO B CA 1
ATOM 9468 C C . PRO B 1 594 ? 21.891 8.219 -29.984 1 42.81 594 PRO B C 1
ATOM 9470 O O . PRO B 1 594 ? 21.344 8.203 -31.094 1 42.81 594 PRO B O 1
ATOM 9473 N N . SER B 1 595 ? 20.969 8.094 -28.984 1 35.47 595 SER B N 1
ATOM 9474 C CA . SER B 1 595 ? 19.719 8.805 -29.172 1 35.47 595 SER B CA 1
ATOM 9475 C C . SER B 1 595 ? 19.922 10.141 -29.875 1 35.47 595 SER B C 1
ATOM 9477 O O . SER B 1 595 ? 20.781 10.93 -29.469 1 35.47 595 SER B O 1
ATOM 9479 N N . HIS B 1 596 ? 19.812 10.148 -31.078 1 30.94 596 HIS B N 1
ATOM 9480 C CA . HIS B 1 596 ? 19.625 11.453 -31.703 1 30.94 596 HIS B CA 1
ATOM 9481 C C . HIS B 1 596 ? 18.516 12.234 -31.016 1 30.94 596 HIS B C 1
ATOM 9483 O O . HIS B 1 596 ? 17.484 11.656 -30.641 1 30.94 596 HIS B O 1
#

Sequence (1192 aa):
MDHNILLKKLQKYGIRSIFLKYGFVCTVKNEIEYPQCVVCSEVLAHESLKPAKLKRHLETKHSTYKDKPLDFFQSKAKELRCQKTVVTEYATVPAKALAASYEVAYLVAQSKKAHTIAESLIRPAAVAMTRAMHGEKISQTLLTNPLSNDTMGRRIQDMAIDMKDQLIERVRENGRFSLQIDESTDLSGAAQLLTFIRYAFEGKMHHDLLFCSAMEGKCTGRDIFTQLDSDLEKAGLRWASCVSVCTDGAAAMQGSRKGFKACVLEVAPHVKFLHCMIHREALASKCLEPELRNVFQTSVKMVNFIKARPVQSRLFAQLCHEMGSEHEALLFHTEVRWLSRGKVLTRLFELREEVRIFLSDCGSPLAEHLSDPKWVASLAYLASIFDRLNILSLQGPNANVLTLSDKITAFKRKLERWAVRMDEGCADMFPELDDFMDSYDISIGALKNVISSHLRSLCQSFNKYFPQEDAPEIHDWIRDPFASSNAPHLPSELQDALLELSSDRTLQSVFPTRTLEEFWLSVAPEYPALAQAATNVLYPFASTYLCEKTFSALTFIKNKYRSQLRRVEDDLRVSVSEIKPRITLLCSKKQAQPSHMDHNILLKKLQKYGIRSIFLKYGFVCTVKNEIEYPQCVVCSEVLAHESLKPAKLKRHLETKHSTYKDKPLDFFQSKAKELRCQKTVVTEYATVPAKALAASYEVAYLVAQSKKAHTIAESLIRPAAVAMTRAMHGEKISQTLLTNPLSNDTMGRRIQDMAIDMKDQLIERVRENGRFSLQIDESTDLSGAAQLLTFIRYAFEGKMHHDLLFCSAMEGKCTGRDIFTQLDSDLEKAGLRWASCVSVCTDGAAAMQGSRKGFKACVLEVAPHVKFLHCMIHREALASKCLEPELRNVFQTSVKMVNFIKARPVQSRLFAQLCHEMGSEHEALLFHTEVRWLSRGKVLTRLFELREEVRIFLSDCGSPLAEHLSDPKWVASLAYLASIFDRLNILSLQGPNANVLTLSDKITAFKRKLERWAVRMDEGCADMFPELDDFMDSYDISIGALKNVISSHLRSLCQSFNKYFPQEDAPEIHDWIRDPFASSNAPHLPSELQDALLELSSDRTLQSVFPTRTLEEFWLSVAPEYPALAQAATNVLYPFASTYLCEKTFSALTFIKNKYRSQLRRVEDDLRVSVSEIKPRITLLCSKKQAQPSH

InterPro domains:
  IPR012337 Ribonuclease H-like superfamily [SSF53098] (167-566)

Radius of gyration: 37.36 Å; Cα contacts (8 Å, |Δi|>4): 1709; chains: 2; bounding box: 101×109×70 Å

pLDDT: mean 83.99, std 13.69, range [29.69, 97.44]

Organism: NCBI:txid47308

Foldseek 3Di:
DVVVVVVVVVVLVVLQLVLLQLQWGWDDDPNQTWTAGLVPRDTDDSVCSDNVNSLVCCCPVVVVCNPPGSVVSVVSNVVVVVVVPPVVPDDDLVLVLLLVQLVVLLVCLQVLHALQCQVVPVLVVQLVVCCVVPNNVVSVSSVPRDRHRVSSVVSLLLLLVQLLLVVLVQQVVQLAKEKEWEWDAAPLRWIWIWIKIWHDGPLDIDIATNDIDTFDDPLAQVSVLVVVVVSCVVSVHDLQRYLEYEYQCPCRDPPCPGHVVVVSCVVPVNYYYAHAVVNLLLQLVVDADPVLVVLLVLLLVLLCVQPVDPVSLVVLLVLCVVVVQPDRGADHDDPVDSLVSLVRLLRCLSCLVSSLVSCVVVVHPSSVLSVDLVSSLSSLQSNQVSVVSNVLPCDDDQRFQLVNLVSLVVVLVVLVVCLVCLLVQDDVSRPSNVVSCVVVVDRCVVVSVNSSVRSVSSSVSSCVSNPDDPCSCQCVCLVPLLVPLDRPVDDPVLSVVSVVCNPDVVLVVCVVVDRSSSSLSVCCVVPVVNSVVSVSRGNYDNRNVLVVVLSVSLNSSCDPVNVPPDCSVSSSRSNRGPRGGPSVVVSVVCVVPPPD/DVVVVVVVVVVVVVLQLVLLLLQWGWDDDPNQTWTAGLVPRDTDDSVCSDNVNSLVCCCPVVVVCNPPGSVVSVVSNVVVVVVVPPVVPDDDLVLVLLLVQLVVLLVCLQVLHQLQCQVVPVLVVQLVVCCVVPNNVVSVSSVPRDRHRVSSVVSLLLLLVQLLLVVLVQQVVQLAKEKEWEWDAAPLRWIWIWIKIWHDGPLDIDIATNDIDTFDDPLAQVSVLVVVVVSCVVSVHDLQRYLEYEYQCPCRDPPCPGHVVVVSCVVPVNYYYAHAVVSLLLQLVPDADPLLVVLLVLLLVLLCVQPVDPVSLVVLLVLCVVVVQPDRGADHDDPVDSLVSLVRLLRCLSCLVSSLVSCVVVVHPSSVLSVDLVSSLSSLQSNQVSVVSNVLPCDDPQRFQLVNLVSLVVVLVVLVVCLVCLLVVDDVSRPSNVVSCVVVVDRCVVVSVNSSVRSVSSSVSSCVSNPDDPCSCQCVCLVPLQVPLDRPVDDPVLSVVSVVCNPDVVLVVCVVVDRSSSSLSVCCVVVVVNSVVSVSRGNYDNRSVLVVVLVVSLNSSCDPVNVPPDCSVSSSRSNRGPRGGPSVVVSVVCVVPPPD